Protein 8QW3 (pdb70)

Nearest PDB structures (foldseek):
  8qvz-assembly1_C  TM=1.002E+00  e=2.411E-30  Homo sapiens
  2hvd-assembly1_C-2  TM=9.964E-01  e=8.265E-26  Homo sapiens
  4fkx-assembly1_A  TM=9.994E-01  e=3.073E-25  Trypanosoma brucei brucei TREU927
  8pie-assembly1_F  TM=9.936E-01  e=2.887E-25  Homo sapiens
  2hve-assembly1_A  TM=9.961E-01  e=3.073E-25  Homo sapiens

Radius of gyration: 27.12 Å; Cα contacts (8 Å, |Δi|>4): 2016; chains: 6; bounding box: 65×66×74 Å

Organism: Homo sapiens (NCBI:txid9606)

Secondary structure (DSSP, 8-state):
-TT-EEEEEE-HHHHHTT-HHHHHHHHHHHT-EEEEEEEE---HHHHHHHTGGGTTSTTHHHHHHHHTSS-EEEEEEESTTHHHHHHHHH--SSGGGSPBTBHHHHH--BTTB--EEE-SSHHHHHHHHHHH--GGGS-----TTHHHH--/-TT-EEEEEE-HHHHHTT-HHHHHHHHHHHTPEEEEEEEE---HHHHHHHTGGGTTSTTHHHHHHHHTSS-EEEEEEESTTHHHHHHHHH--SSGGGSPBTBHHHHH--BTTB-SEEE-SSHHHHHHHHHHH--GGGS-----TTHHHH--/--SSSTT-EEEEEE-HHHHHTT-HHHHHHHHHHHT-EEEEEEEE---HHHHHHHTGGGTTSTTHHHHHHHHTSS-EEEEEEESTTHHHHHHHHH--SSGGGSPBTBHHHHH---TTS--EEE-SSHHHHHHHHHHH--GGGS-----TTHHHH--/-TT-EEEEEE-HHHHHTT-HHHHHHHHHHHT-EEEEEEEE---HHHHHHHTGGGTTSTTHHHHHHHHTTS-EEEEEEESTTHHHHHHHHH--SSGGGSPBTBHHHHH--STTS--EEE-SSHHHHHHHHHHH--GGGSPP---TTHHHH--/--SSSTT-EEEEEE-HHHHHTT-HHHHHHHHHHHTPEEEEEEEE---HHHHHHHTGGGTTSTTHHHHHHHHTSS-EEEEEEESTTHHHHHHHHH--SSGGGSPBTBHHHHH---GGG-SEEE-SSHHHHHHHHHHH--GGGS-----TTHHHH--/-GGG-EEEEEE-HHHHHTT-HHHHHHHHHHHTPEEEEEEEE---HHHHHHHTGGGTTSTTHHHHHHHHTSS-EEEEEEESTTHHHHHHHHH--SSGGGSPBTBHHHHH---TTS-SEEE-SSHHHHHHHHHHH--GGGS-----TTHHHH--

Sequence (915 aa):
GAHERTFLAVKPDGVQRRLVGEIVRRFERKGFKLVALKLVQASEELLREHYAELRERPFYGRLVKYMASGPVVAMVWQGLDVVRTSRRALIGATNPADAPPGTIRGDFCIEVGKNLIHGSDSVESSARREIALWFRADELLCWEDSAGHWLYEGAHERTFLAVKPDGVQRRLVGEIVRRFERKGFKLVALKLVQQASEELLREHYAELRERPFYGRLVKYMASGPVVAMVWQGLDVVRTSRALIGATNPADAPPGTIRGDFCIEVGKNLIHGSDSVESSARREIALWFRADELLCWEDSAGHWLYEGHMTGAHERTFLAVKPDGVQRRLVGEEIVRRFERRKGFKLVALKLVQASEELLREHYAELRERPFYGRLVKYMASGPVVAMVWQGLDDVVRTSRALIGATNPADAPPGTIRGDFCIEVGKNLIHGSDSVEESSARREIALWFRADELLLCWEDSAGHWLYEGAHERTFLAVKPDGVQRRLVGEEIVRRFERKGFKLVALKLVQASEELLREHYAELRERPFYGRLVKYMASGPVVAMVWQGLDVVRTSRALIGATNPADAPPGTIRGDFCIEVGKNLIHGSDSVESSARREIALWFRADELLLCWEDSAGHWLYEGHMTGAHERTFLAVKPDGVQRRLVGEEIVRRFERKGFKLVALKLVQASEELLREHYAELRERPFYGRLVKYMASGPVVAMVWQGLDDVVRTSRALIGATNPADAPPGTIRGDFCIEVGKNLIHGSDSVEESSARREIALWFRADELLCWEDSAGHWLYETGAHERTFLAVKPDGVQRRLVGEEIVRRFERKGFKLVALKLVQASEELLREHYAELRERPFYGRLVKYMASGPVVAMVWQGLDVVRTSRRALIGATNPADAPPGTIRGDFCIEVGKNLIHGSDSVESSARREIALWFRADELLLCWEDSAGHWLYE

Foldseek 3Di:
DFFQKKKKKFAQLCVVVVNPVVVVVVCVVLPWDWFFKDKDQDDLVLLCVLVVVCVPPPCSVVLSCRRNVHIMMMTMIGGDVCQVVVDLQLADLACVRGDPNHVSVPPHHGNSNSGMDMQNDSVSRVVVCVSPDDPVRGDDDDDPCDVVNDD/DFFQKKKKKFAQLCVVVVCPVVLVVVCVVLPKDWFFKDKDQDDLVLLCVLCVVCVVPPCSVVLSCRSNVHIMMITMITGDVCQVVVDLQLADLACVRGDPNHVSVPPHHGNSNSGMDMQNDSVSRVVSCVSPDDPVRGHDDDDPCVVVVDD/DVPPQFFQKKKKKFAFLCVVVVCPVVLVVVCVVLPWDWFFKDKDQDDLVLLCVLCVVCNPPPCSVVLSCRSNVHIMIITMITGHVCQVVVDLQQADLALVRGDPNHVSVPPHHGNSSSGMDMQNDSVSRVVSCVSPDDPVRGHDDDDPCCVVNDD/DFFQKKKKKFAPLCVVVVCPVVVVVVCVVVPWDWFFKDKDQDDLVLLCVLVVVCNPPPCSVVLSCRSNVDIMMMTMITGDVCQVVLDLQLADLACVRGDPNHVSVPPHHGNSNSGMDMQNDSVSRVVVCVSPDDPVRGDDDDDPCDVVVDD/DPPPQFFQKKKKKFAFLCVVVVCPVVVVVVLVVLPWDWFFKDKDQDDLVLLCVLCVVCPVPPCSVVLSCRSNVHIMIITMITGHVCQVVVDLQQADLALVRGDPNHVSVPPHHGNSNSGMDMQNDSVSRVVNCVSPDDPVRGDDDDDPCVVVVDD/DFFFQKKKKKFAQLCVVVVCPVVLVVVCVVLPWDWFFKDKDQDDLVLLCVLCVVCVVPPCSVVLSVRSNPHIMMMTMIGGGVCQVVLDLQLADLACVRGDPNHVSVPPHHGNSNSGMDMQNDSVSRVVVCVSPDDPVRGHDDDDPCVVVVDD

B-factor: mean 22.04, std 12.85, range [7.85, 91.83]

Solvent-accessible surface area: 34801 Å² total; per-residue (Å²): 87,37,146,41,74,0,0,0,0,0,19,2,0,0,5,15,43,36,22,2,0,20,0,3,66,15,0,8,49,3,3,1,29,6,0,0,6,33,7,32,88,10,48,53,116,44,0,106,95,5,18,22,116,48,134,151,118,123,64,39,35,136,32,5,134,36,0,16,72,10,5,0,0,0,0,0,0,13,2,60,46,0,5,116,10,1,99,43,10,4,12,40,82,57,2,38,102,8,79,15,9,5,0,20,1,7,8,0,14,36,69,23,8,5,0,0,21,7,0,92,37,47,118,22,0,160,79,11,20,75,41,15,13,162,97,93,50,36,23,113,20,157,28,34,17,18,118,21,1,48,127,85,36,144,44,68,0,0,0,1,0,19,2,0,0,6,15,44,35,18,3,0,32,0,3,57,15,0,9,48,6,3,1,23,7,0,0,7,35,7,34,88,5,64,53,109,41,0,88,95,6,20,29,154,52,126,157,115,124,80,24,46,132,32,6,130,37,0,14,72,8,2,0,0,0,0,0,0,13,1,57,50,0,6,102,12,0,121,42,9,4,12,41,88,59,2,59,101,7,81,18,8,6,0,21,1,7,6,0,13,35,77,24,10,5,0,0,22,16,0,88,46,56,110,24,1,149,89,7,17,77,41,14,12,133,89,105,34,41,14,112,22,159,28,39,19,16,115,27,2,44,126,72,183,176,93,13,21,122,35,77,0,0,0,1,0,20,0,0,0,4,11,44,36,20,2,0,25,1,4,58,19,0,10,54,5,5,2,30,9,0,0,8,39,7,30,87,7,48,74,111,43,0,108,114,22,19,54,145,58,58,107,137,124,73,39,50,56,24,6,51,20,1,18,63,3,0,0,0,0,0,0,0,11,2,48,30,0,5,169,18,1,98,52,10,2,12,41,82,58,1,21,89,7,78,16,8,5,0,16,1,6,6,0,10,23,73,19,5,5,0,0,24,2,0,85,42,60,96,10,1,149,123,19,19,76,49,12,13,135,88,104,37,42,22,127,18,151,31,39,17,17,120,28,2,52,120,86,34,146,41,74,0,0,0,0,0,18,1,0,0,6,16,44,38,22,2,0,26,0,3,68,15,0,8,52,3,4,0,29,6,0,0,6,33,7,32,84,10,53,69,116,45,0,104,93,8,16,37,136,47,156,136,108,129,79,39,46,137,30,7,131,27,1,15,70,10,4,0,0,0,0,0,0,13,2,60,47,0,6,105,10,1,121,46,8,5,12,40,91,58,2,42,100,8,82,16,9,5,0,20,1,6,7,0,13,28,76,27,11,4,0,0,23,16,0,80,38,46,118,19,0,158,97,11,24,74,40,14,14,142,94,109,34,31,22,111,22,161,31,32,18,17,124,17,2,45,163,69,187,176,96,11,22,128,35,76,0,0,0,0,0,17,0,0,0,5,8,43,39,17,3,0,28,0,5,63,22,0,10,57,5,5,2,30,9,0,0,7,39,8,30,85,5,60,44,71,41,0,126,114,22,19,54,144,69,62,108,25,142,102,38,46,62,30,4,67,22,1,31,56,4,0,0,0,0,0,0,0,11,1,51,31,0,7,167,19,0,97,50,10,2,12,42,78,57,1,23,91,8,78,17,8,4,0,17,1,5,6,0,8,22,75,19,12,6,0,0,24,2,1,85,44,65,99,7,1,142,130,18,17,77,46,10,15,137,88,106,36,42,22,127,18,153,31,39,17,16,123,28,2,52,128,135,41,40,124,25,60,0,0,0,0,0,20,2,0,0,6,17,44,36,21,3,0,22,0,2,58,14,0,9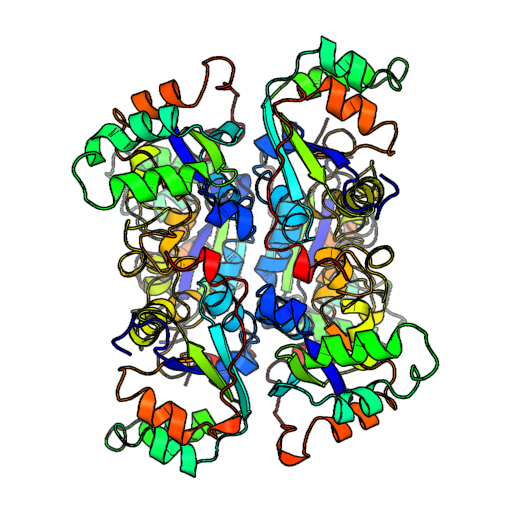,56,4,2,2,25,5,0,0,7,31,8,34,87,7,63,74,122,45,0,95,98,7,21,41,153,50,147,118,121,119,78,38,48,129,32,5,145,40,0,13,72,10,3,0,0,0,0,0,0,17,2,64,46,0,5,86,13,0,104,45,9,4,12,39,90,62,2,60,100,7,79,18,9,5,0,20,1,5,7,0,12,36,78,22,10,5,0,0,22,15,1,95,47,52,112,28,1,142,93,10,18,77,41,13,12,136,86,106,35,40,15,112,30,159,22,36,17,17,121,28,2,39,136

GO terms:
  GO:0005741 mitochondrial outer membrane (C, IDA)
  GO:0008053 mitochondrial fusion (P, IDA)
  GO:0070300 phosphatidic acid binding (F, IDA)
  GO:0034214 protein hexamerization (P, IDA)
  GO:0005737 cytoplasm (C, IDA)
  GO:0030552 cAMP binding (F, IDA)
  GO:0043531 ADP binding (F, IDA)
  GO:1990626 mitochondrial outer membrane fusion (P, IDA)
  GO:0004550 nucleoside diphosphate kinase activity (F, IDA)
  GO:0006235 dTTP biosynthetic process (P, IDA)
  GO:0009142 nucleoside triphosphate biosynthetic process (P, IDA)
  GO:0019003 GDP binding (F, IDA)
  GO:0160204 mitochondrion-mitochondrion outer membrane tether activity (F, IDA)
  GO:0006281 DNA repair (P, IMP)
  GO:0008053 mitochondrial fusion (P, IMP)
  GO:0005515 protein binding (F, IPI)
  GO:0006915 apoptotic process (P, TAS)
  GO:0005739 mitochondrion (C, HTP)
  GO:0005829 cytosol (C, TAS)

InterPro domains:
  IPR001564 Nucleoside diphosphate kinase [MF_00451] (21-156)
  IPR001564 Nucleoside diphosphate kinase [PR01243] (24-46)
  IPR001564 Nucleoside diphosphate kinase [PR01243] (68-87)
  IPR001564 Nucleoside diphosphate kinase [PR01243] (88-105)
  IPR001564 Nucleoside diphosphate kinase [PR01243] (109-125)
  IPR001564 Nucleoside diphosphate kinase [PR01243] (132-151)
  IPR023005 Nucleoside diphosphate kinase, active site [PS00469] (132-140)
  IPR034907 Nucleoside diphosphate kinase-like domain [PF00334] (22-155)
  IPR034907 Nucleoside diphosphate kinase-like domain [SM00562] (21-158)
  IPR036850 Nucleoside diphosphate kinase-like domain superfamily [G3DSA:3.30.70.141] (20-169)
  IPR036850 Nucleoside diphosphate kinase-like domain superfamily [SSF54919] (21-169)

Structure (mmCIF, N/CA/C/O backbone):
data_8QW3
#
_entry.id   8QW3
#
_cell.length_a   52.315
_cell.length_b   67.865
_cell.length_c   68.423
_cell.angle_alpha   108.492
_cell.angle_beta   112.343
_cell.angle_gamma   101.105
#
_symmetry.space_group_name_H-M   'P 1'
#
loop_
_entity.id
_entity.type
_entity.pdbx_description
1 polymer 'Nucleoside diphosphate kinase 3'
2 non-polymer "ADENOSINE-5'-DIPHOSPHATE"
3 non-polymer 'SULFATE ION'
4 water water
#
loop_
_atom_site.group_PDB
_atom_site.id
_atom_site.type_symbol
_atom_site.label_atom_id
_atom_site.label_alt_id
_atom_site.label_comp_id
_atom_site.label_asym_id
_atom_site.label_entity_id
_atom_site.label_seq_id
_atom_site.pdbx_PDB_ins_code
_atom_site.Cartn_x
_atom_site.Cartn_y
_atom_site.Cartn_z
_atom_site.occupancy
_atom_site.B_iso_or_equiv
_atom_site.auth_seq_id
_atom_site.auth_comp_id
_atom_site.auth_asym_id
_atom_site.auth_atom_id
_atom_site.pdbx_PDB_model_num
ATOM 1 N N . GLY A 1 5 ? -45.516 -6.495 -15.475 1.000 28.217 19 GLY A N 1
ATOM 2 C CA . GLY A 1 5 ? -45.225 -5.244 -14.752 1.000 23.919 19 GLY A CA 1
ATOM 3 C C . GLY A 1 5 ? -43.800 -5.163 -14.202 1.000 20.726 19 GLY A C 1
ATOM 4 O O . GLY A 1 5 ? -43.461 -4.151 -13.598 1.000 17.944 19 GLY A O 1
ATOM 5 N N . ALA A 1 6 ? -42.964 -6.192 -14.427 1.000 21.382 20 ALA A N 1
ATOM 6 C CA . ALA A 1 6 ? -41.621 -6.212 -13.867 1.000 21.816 20 ALA A CA 1
ATOM 7 C C . ALA A 1 6 ? -40.714 -5.192 -14.557 1.000 20.321 20 ALA A C 1
ATOM 8 O O . ALA A 1 6 ? -39.621 -4.925 -14.063 1.000 19.942 20 ALA A O 1
ATOM 10 N N . HIS A 1 7 ? -41.149 -4.659 -15.707 1.000 18.786 21 HIS A N 1
ATOM 11 C CA . HIS A 1 7 ? -40.356 -3.686 -16.430 1.000 19.394 21 HIS A CA 1
ATOM 12 C C . HIS A 1 7 ? -40.754 -2.252 -16.094 1.000 16.128 21 HIS A C 1
ATOM 13 O O . HIS A 1 7 ? -40.229 -1.316 -16.695 1.000 18.078 21 HIS A O 1
ATOM 20 N N . GLU A 1 8 ? -41.623 -2.053 -15.090 1.000 14.668 22 GLU A N 1
ATOM 21 C CA . GLU A 1 8 ? -41.952 -0.700 -14.657 1.000 12.704 22 GLU A CA 1
ATOM 22 C C . GLU A 1 8 ? -40.667 0.006 -14.229 1.000 12.596 22 GLU A C 1
ATOM 23 O O . GLU A 1 8 ? -39.786 -0.650 -13.641 1.000 12.075 22 GLU A O 1
ATOM 29 N N . ARG A 1 9 ? -40.606 1.340 -14.450 1.000 12.378 23 ARG A N 1
ATOM 30 C CA . ARG A 1 9 ? -39.482 2.169 -14.077 1.000 12.162 23 ARG A CA 1
ATOM 31 C C . ARG A 1 9 ? -39.928 3.401 -13.314 1.000 11.543 23 ARG A C 1
ATOM 32 O O . ARG A 1 9 ? -40.981 3.962 -13.536 1.000 12.512 23 ARG A O 1
ATOM 40 N N . THR A 1 10 ? -39.078 3.865 -12.398 1.000 11.043 24 THR A N 1
ATOM 41 C CA . THR A 1 10 ? -39.270 5.109 -11.688 1.000 11.541 24 THR A CA 1
ATOM 42 C C . THR A 1 10 ? -38.026 5.966 -11.805 1.000 10.309 24 THR A C 1
ATOM 43 O O . THR A 1 10 ? -36.920 5.458 -11.992 1.000 10.438 24 THR A O 1
ATOM 47 N N . PHE A 1 11 ? -38.230 7.282 -11.678 1.000 11.396 25 PHE A N 1
ATOM 48 C CA . PHE A 1 11 ? -37.147 8.233 -11.573 1.000 10.914 25 PHE A CA 1
ATOM 49 C C . PHE A 1 11 ? -36.940 8.612 -10.117 1.000 10.864 25 PHE A C 1
ATOM 50 O O . PHE A 1 11 ? -37.864 9.016 -9.411 1.000 11.807 25 PHE A O 1
ATOM 58 N N . LEU A 1 12 ? -35.711 8.465 -9.676 1.000 11.322 26 LEU A N 1
ATOM 59 C CA . LEU A 1 12 ? -35.291 8.877 -8.340 1.000 11.480 26 LEU A CA 1
ATOM 60 C C . LEU A 1 12 ? -34.128 9.837 -8.466 1.000 12.312 26 LEU A C 1
ATOM 61 O O . LEU A 1 12 ? -33.295 9.674 -9.365 1.000 14.149 26 LEU A O 1
ATOM 66 N N . ALA A 1 13 ? -34.063 10.825 -7.593 1.000 12.407 27 ALA A N 1
ATOM 67 C CA . ALA A 1 13 ? -32.894 11.668 -7.577 1.000 14.115 27 ALA A CA 1
ATOM 68 C C . ALA A 1 13 ? -32.487 11.949 -6.143 1.000 12.981 27 ALA A C 1
ATOM 69 O O . ALA A 1 13 ? -33.315 12.330 -5.311 1.000 14.881 27 ALA A O 1
ATOM 71 N N . VAL A 1 14 ? -31.209 11.815 -5.867 1.000 12.759 28 VAL A N 1
ATOM 72 C CA . VAL A 1 14 ? -30.647 12.259 -4.621 1.000 11.504 28 VAL A CA 1
ATOM 73 C C . VAL A 1 14 ? -30.493 13.739 -4.743 1.000 10.859 28 VAL A C 1
ATOM 74 O O . VAL A 1 14 ? -29.808 14.216 -5.662 1.000 11.851 28 VAL A O 1
ATOM 78 N N . LYS A 1 15 ? -31.110 14.456 -3.824 1.000 10.222 29 LYS A N 1
ATOM 79 C CA . LYS A 1 15 ? -31.111 15.907 -3.819 1.000 10.691 29 LYS A CA 1
ATOM 80 C C . LYS A 1 15 ? -29.781 16.438 -3.323 1.000 11.338 29 LYS A C 1
ATOM 81 O O . LYS A 1 15 ? -28.953 15.675 -2.793 1.000 10.707 29 LYS A O 1
ATOM 87 N N . PRO A 1 16 ? -29.508 17.761 -3.418 1.000 12.051 30 PRO A N 1
ATOM 88 C CA . PRO A 1 16 ? -28.195 18.264 -3.032 1.000 12.862 30 PRO A CA 1
ATOM 89 C C . PRO A 1 16 ? -27.777 17.918 -1.628 1.000 12.325 30 PRO A C 1
ATOM 90 O O . PRO A 1 16 ? -26.632 17.632 -1.395 1.000 12.304 30 PRO A O 1
ATOM 94 N N . ASP A 1 17 ? -28.748 17.922 -0.722 1.000 11.467 31 ASP A N 1
ATOM 95 C CA . ASP A 1 17 ? -28.469 17.567 0.674 1.000 11.609 31 ASP A CA 1
ATOM 96 C C . ASP A 1 17 ? -28.002 16.110 0.819 1.000 11.199 31 ASP A C 1
ATOM 97 O O . ASP A 1 17 ? -27.188 15.828 1.692 1.000 11.343 31 ASP A O 1
ATOM 102 N N . GLY A 1 18 ? -28.502 15.195 0.004 1.000 10.772 32 GLY A N 1
ATOM 103 C CA . GLY A 1 18 ? -28.069 13.802 0.061 1.000 11.628 32 GLY A CA 1
ATOM 104 C C . GLY A 1 18 ? -26.624 13.631 -0.383 1.000 11.580 32 GLY A C 1
ATOM 105 O O . GLY A 1 18 ? -25.861 12.827 0.159 1.000 12.083 32 GLY A O 1
ATOM 106 N N . VAL A 1 19 ? -26.239 14.424 -1.396 1.000 11.133 33 VAL A N 1
ATOM 107 C CA . VAL A 1 19 ? -24.868 14.352 -1.875 1.000 11.928 33 VAL A CA 1
ATOM 108 C C . VAL A 1 19 ? -23.944 14.981 -0.835 1.000 12.720 33 VAL A C 1
ATOM 109 O O . VAL A 1 19 ? -22.910 14.415 -0.496 1.000 12.528 33 VAL A O 1
ATOM 113 N N . GLN A 1 20 ? -24.297 16.169 -0.320 1.000 11.870 34 GLN A N 1
ATOM 114 C CA . GLN A 1 20 ? -23.490 16.889 0.640 1.000 13.412 34 GLN A CA 1
ATOM 115 C C . GLN A 1 20 ? -23.304 16.104 1.941 1.000 12.107 34 GLN A C 1
ATOM 116 O O . GLN A 1 20 ? -22.231 16.176 2.556 1.000 14.620 34 GLN A O 1
ATOM 122 N N . ARG A 1 21 ? -24.344 15.360 2.374 1.000 11.412 35 ARG A N 1
ATOM 123 C CA . ARG A 1 21 ? -24.265 14.555 3.597 1.000 11.278 35 ARG A CA 1
ATOM 124 C C . ARG A 1 21 ? -23.650 13.191 3.358 1.000 12.573 35 ARG A C 1
ATOM 125 O O . ARG A 1 21 ? -23.602 12.359 4.287 1.000 14.562 35 ARG A O 1
ATOM 133 N N . ARG A 1 22 ? -23.185 12.925 2.158 1.000 12.657 36 ARG A N 1
ATOM 134 C CA . ARG A 1 22 ? -22.472 11.653 1.882 1.000 14.804 36 ARG A CA 1
ATOM 135 C C . ARG A 1 22 ? -23.406 10.460 2.064 1.000 13.804 36 ARG A C 1
ATOM 136 O O . ARG A 1 22 ? -22.951 9.435 2.593 1.000 15.641 36 ARG A O 1
ATOM 144 N N . LEU A 1 23 ? -24.636 10.561 1.606 1.000 11.830 37 LEU A N 1
ATOM 145 C CA . LEU A 1 23 ? -25.626 9.512 1.693 1.000 11.694 37 LEU A CA 1
ATOM 146 C C . LEU A 1 23 ? -25.982 8.863 0.358 1.000 11.215 37 LEU A C 1
ATOM 147 O O . LEU A 1 23 ? -26.911 8.076 0.288 1.000 12.101 37 LEU A O 1
ATOM 152 N N . VAL A 1 24 ? -25.211 9.098 -0.713 1.000 10.857 38 VAL A N 1
ATOM 153 C CA . VAL A 1 24 ? -25.550 8.534 -2.008 1.000 10.170 38 VAL A CA 1
ATOM 154 C C . VAL A 1 24 ? -25.469 7.005 -1.939 1.000 9.764 38 VAL A C 1
ATOM 155 O O . VAL A 1 24 ? -26.371 6.287 -2.390 1.000 10.185 38 VAL A O 1
ATOM 159 N N . GLY A 1 25 ? -24.350 6.492 -1.412 1.000 10.049 39 GLY A N 1
ATOM 160 C CA . GLY A 1 25 ? -24.179 5.040 -1.342 1.000 10.399 39 GLY A CA 1
ATOM 161 C C . GLY A 1 25 ? -25.255 4.368 -0.499 1.000 9.243 39 GLY A C 1
ATOM 162 O O . GLY A 1 25 ? -25.750 3.297 -0.865 1.000 10.425 39 GLY A O 1
ATOM 163 N N . GLU A 1 26 ? -25.532 4.997 0.646 1.000 10.507 40 GLU A N 1
ATOM 164 C CA . GLU A 1 26 ? -26.558 4.444 1.516 1.000 11.549 40 GLU A CA 1
ATOM 165 C C . GLU A 1 26 ? -27.881 4.320 0.795 1.000 10.778 40 GLU A C 1
ATOM 166 O O . GLU A 1 26 ? -28.604 3.328 0.882 1.000 12.115 40 GLU A O 1
ATOM 172 N N . ILE A 1 27 ? -28.248 5.368 0.044 1.000 10.451 41 ILE A N 1
ATOM 173 C CA . ILE A 1 27 ? -29.513 5.356 -0.667 1.000 10.596 41 ILE A CA 1
ATOM 174 C C . ILE A 1 27 ? -29.521 4.303 -1.760 1.000 11.125 41 ILE A C 1
ATOM 175 O O . ILE A 1 27 ? -30.450 3.521 -1.894 1.000 12.080 41 ILE A O 1
ATOM 180 N N . VAL A 1 28 ? -28.453 4.265 -2.557 1.000 10.333 42 VAL A N 1
ATOM 181 C CA . VAL A 1 28 ? -28.411 3.275 -3.615 1.000 10.075 42 VAL A CA 1
ATOM 182 C C . VAL A 1 28 ? -28.492 1.864 -3.028 1.000 10.362 42 VAL A C 1
ATOM 183 O O . VAL A 1 28 ? -29.157 1.018 -3.567 1.000 11.286 42 VAL A O 1
ATOM 187 N N . ARG A 1 29 ? -27.757 1.626 -1.949 1.000 10.351 43 ARG A N 1
ATOM 188 C CA . ARG A 1 29 ? -27.759 0.277 -1.307 1.000 11.212 43 ARG A CA 1
ATOM 189 C C . ARG A 1 29 ? -29.178 -0.140 -0.870 1.000 10.849 43 ARG A C 1
ATOM 190 O O . ARG A 1 29 ? -29.503 -1.298 -1.006 1.000 11.072 43 ARG A O 1
ATOM 198 N N . ARG A 1 30 ? -29.975 0.800 -0.396 1.000 9.575 44 ARG A N 1
ATOM 199 C CA . ARG A 1 30 ? -31.339 0.441 -0.027 1.000 10.904 44 ARG A CA 1
ATOM 200 C C . ARG A 1 30 ? -32.177 -0.063 -1.191 1.000 10.751 44 ARG A C 1
ATOM 201 O O . ARG A 1 30 ? -32.976 -0.985 -1.071 1.000 11.451 44 ARG A O 1
ATOM 209 N N . PHE A 1 31 ? -31.984 0.524 -2.379 1.000 10.359 45 PHE A N 1
ATOM 210 C CA . PHE A 1 31 ? -32.718 0.078 -3.553 1.000 9.338 45 PHE A CA 1
ATOM 211 C C . PHE A 1 31 ? -32.144 -1.222 -4.121 1.000 9.354 45 PHE A C 1
ATOM 212 O O . PHE A 1 31 ? -32.876 -2.081 -4.577 1.000 10.728 45 PHE A O 1
ATOM 220 N N . GLU A 1 32 ? -30.813 -1.378 -4.037 1.000 11.249 46 GLU A N 1
ATOM 221 C CA . GLU A 1 32 ? -30.196 -2.617 -4.468 1.000 11.399 46 GLU A CA 1
ATOM 222 C C . GLU A 1 32 ? -30.618 -3.775 -3.576 1.000 10.025 46 GLU A C 1
ATOM 223 O O . GLU A 1 32 ? -30.910 -4.846 -4.074 1.000 11.275 46 GLU A O 1
ATOM 229 N N . ARG A 1 33 ? -30.645 -3.549 -2.263 1.000 9.606 47 ARG A N 1
ATOM 230 C CA . ARG A 1 33 ? -30.923 -4.648 -1.343 1.000 10.870 47 ARG A CA 1
ATOM 231 C C . ARG A 1 33 ? -32.386 -5.078 -1.460 1.000 9.941 47 ARG A C 1
ATOM 232 O O . ARG A 1 33 ? -32.729 -6.224 -1.197 1.000 10.554 47 ARG A O 1
ATOM 240 N N . LYS A 1 34 ? -33.254 -4.164 -1.882 1.000 9.791 48 LYS A N 1
ATOM 241 C CA . LYS A 1 34 ? -34.650 -4.460 -2.120 1.000 10.699 48 LYS A CA 1
ATOM 242 C C . LYS A 1 34 ? -34.860 -5.384 -3.302 1.000 11.491 48 LYS A C 1
ATOM 243 O O . LYS A 1 34 ? -35.793 -6.177 -3.335 1.000 13.660 48 LYS A O 1
ATOM 249 N N . GLY A 1 35 ? -33.940 -5.275 -4.278 1.000 11.954 49 GLY A N 1
ATOM 250 C CA . GLY A 1 35 ? -33.972 -6.117 -5.463 1.000 12.078 49 GLY A CA 1
ATOM 251 C C . GLY A 1 35 ? -34.256 -5.371 -6.770 1.000 12.494 49 GLY A C 1
ATOM 252 O O . GLY A 1 35 ? -34.346 -6.003 -7.820 1.000 16.778 49 GLY A O 1
ATOM 253 N N . PHE A 1 36 ? -34.362 -4.046 -6.712 1.000 11.196 50 PHE A N 1
ATOM 254 C CA . PHE A 1 36 ? -34.622 -3.311 -7.945 1.000 11.478 50 PHE A CA 1
ATOM 255 C C . PHE A 1 36 ? -33.348 -3.260 -8.789 1.000 11.678 50 PHE A C 1
ATOM 256 O O . PHE A 1 36 ? -32.226 -3.339 -8.305 1.000 13.359 50 PHE A O 1
ATOM 264 N N . LYS A 1 37 ? -33.564 -3.011 -10.084 1.000 10.993 51 LYS A N 1
ATOM 265 C CA . LYS A 1 37 ? -32.507 -3.000 -11.073 1.000 11.659 51 LYS A CA 1
ATOM 266 C C . LYS A 1 37 ? -32.188 -1.556 -11.464 1.000 11.704 51 LYS A C 1
ATOM 267 O O . LYS A 1 37 ? -33.059 -0.821 -11.950 1.000 11.546 51 LYS A O 1
ATOM 273 N N . LEU A 1 38 ? -30.946 -1.171 -11.298 1.000 12.120 52 LEU A N 1
ATOM 274 C CA . LEU A 1 38 ? -30.507 0.163 -11.681 1.000 12.799 52 LEU A CA 1
ATOM 275 C C . LEU A 1 38 ? -30.265 0.172 -13.178 1.000 13.275 52 LEU A C 1
ATOM 276 O O . LEU A 1 38 ? -29.443 -0.583 -13.681 1.000 14.178 52 LEU A O 1
ATOM 281 N N . VAL A 1 39 ? -31.026 1.015 -13.878 1.000 11.543 53 VAL A N 1
ATOM 282 C CA . VAL A 1 39 ? -30.919 1.089 -15.328 1.000 12.125 53 VAL A CA 1
ATOM 283 C C . VAL A 1 39 ? -30.429 2.432 -15.855 1.000 11.178 53 VAL A C 1
ATOM 284 O O . VAL A 1 39 ? -30.142 2.516 -17.067 1.000 13.388 53 VAL A O 1
ATOM 288 N N . ALA A 1 40 ? -30.315 3.453 -15.024 1.000 10.630 54 ALA A N 1
ATOM 289 C CA . ALA A 1 40 ? -29.662 4.682 -15.414 1.000 12.038 54 ALA A CA 1
ATOM 290 C C . ALA A 1 40 ? -29.131 5.383 -14.177 1.000 10.654 54 ALA A C 1
ATOM 291 O O . ALA A 1 40 ? -29.769 5.292 -13.137 1.000 11.617 54 ALA A O 1
ATOM 293 N N . LEU A 1 41 ? -28.070 6.149 -14.340 1.000 11.538 55 LEU A N 1
ATOM 294 C CA . LEU A 1 41 ? -27.418 6.830 -13.247 1.000 11.870 55 LEU A CA 1
ATOM 295 C C . LEU A 1 41 ? -26.543 7.946 -13.781 1.000 10.757 55 LEU A C 1
ATOM 296 O O . LEU A 1 41 ? -25.688 7.706 -14.630 1.000 12.678 55 LEU A O 1
ATOM 301 N N . LYS A 1 42 ? -26.607 9.100 -13.176 1.000 11.451 56 LYS A N 1
ATOM 302 C CA . LYS A 1 42 ? -25.639 10.141 -13.442 1.000 11.822 56 LYS A CA 1
ATOM 303 C C . LYS A 1 42 ? -25.683 11.233 -12.387 1.000 11.178 56 LYS A C 1
ATOM 304 O O . LYS A 1 42 ? -26.746 11.550 -11.835 1.000 13.833 56 LYS A O 1
ATOM 310 N N . LEU A 1 43 ? -24.499 11.766 -12.093 1.000 10.972 57 LEU A N 1
ATOM 311 C CA . LEU A 1 43 ? -24.332 12.981 -11.306 1.000 11.157 57 LEU A CA 1
ATOM 312 C C . LEU A 1 43 ? -24.438 14.184 -12.245 1.000 12.367 57 LEU A C 1
ATOM 313 O O . LEU A 1 43 ? -23.677 14.272 -13.188 1.000 13.149 57 LEU A O 1
ATOM 318 N N . VAL A 1 44 ? -25.358 15.078 -11.928 1.000 11.601 58 VAL A N 1
ATOM 319 C CA . VAL A 1 44 ? -25.639 16.208 -12.795 1.000 12.449 58 VAL A CA 1
ATOM 320 C C . VAL A 1 44 ? -25.951 17.441 -11.970 1.000 13.333 58 VAL A C 1
ATOM 321 O O . VAL A 1 44 ? -26.344 17.344 -10.810 1.000 14.544 58 VAL A O 1
ATOM 325 N N . GLN A 1 45 ? -25.897 18.608 -12.613 1.000 13.846 59 GLN A N 1
ATOM 326 C CA . GLN A 1 45 ? -26.488 19.801 -12.042 1.000 15.383 59 GLN A CA 1
ATOM 327 C C . GLN A 1 45 ? -27.551 20.272 -13.015 1.000 14.652 59 GLN A C 1
ATOM 328 O O . GLN A 1 45 ? -27.222 20.602 -14.153 1.000 18.592 59 GLN A O 1
ATOM 334 N N . ALA A 1 46 ? -28.805 20.292 -12.558 1.000 14.981 60 ALA A N 1
ATOM 335 C CA . ALA A 1 46 ? -29.932 20.621 -13.400 1.000 16.460 60 ALA A CA 1
ATOM 336 C C . ALA A 1 46 ? -30.124 22.133 -13.482 1.000 18.247 60 ALA A C 1
ATOM 337 O O . ALA A 1 46 ? -29.847 22.877 -12.546 1.000 20.118 60 ALA A O 1
ATOM 339 N N . SER A 1 47 ? -30.615 22.586 -14.626 1.000 19.068 61 SER A N 1
ATOM 340 C CA . SER A 1 47 ? -30.963 23.983 -14.803 1.000 21.955 61 SER A CA 1
ATOM 341 C C . SER A 1 47 ? -32.308 24.303 -14.166 1.000 20.497 61 SER A C 1
ATOM 342 O O . SER A 1 47 ? -33.123 23.415 -13.952 1.000 20.350 61 SER A O 1
ATOM 345 N N . GLU A 1 48 ? -32.527 25.586 -13.892 1.000 22.468 62 GLU A N 1
ATOM 346 C CA . GLU A 1 48 ? -33.791 26.017 -13.339 1.000 22.574 62 GLU A CA 1
ATOM 347 C C . GLU A 1 48 ? -34.884 25.715 -14.354 1.000 22.518 62 GLU A C 1
ATOM 348 O O . GLU A 1 48 ? -35.982 25.395 -13.955 1.000 22.003 62 GLU A O 1
ATOM 354 N N . GLU A 1 49 ? -34.567 25.825 -15.656 1.000 24.074 63 GLU A N 1
ATOM 355 C CA . GLU A 1 49 ? -35.550 25.606 -16.709 1.000 25.719 63 GLU A CA 1
ATOM 356 C C . GLU A 1 49 ? -36.045 24.162 -16.680 1.000 21.992 63 GLU A C 1
ATOM 357 O O . GLU A 1 49 ? -37.236 23.863 -16.717 1.000 22.824 63 GLU A O 1
ATOM 363 N N . LEU A 1 50 ? -35.097 23.227 -16.548 1.000 19.031 64 LEU A N 1
ATOM 364 C CA . LEU A 1 50 ? -35.481 21.830 -16.438 1.000 17.907 64 LEU A CA 1
ATOM 365 C C . LEU A 1 50 ? -36.291 21.595 -15.166 1.000 17.297 64 LEU A C 1
ATOM 366 O O . LEU A 1 50 ? -37.305 20.895 -15.208 1.000 17.047 64 LEU A O 1
ATOM 371 N N . LEU A 1 51 ? -35.830 22.175 -14.051 1.000 17.634 65 LEU A N 1
ATOM 372 C CA . LEU A 1 51 ? -36.518 21.970 -12.796 1.000 18.413 65 LEU A CA 1
ATOM 373 C C . LEU A 1 51 ? -37.897 22.592 -12.747 1.000 17.715 65 LEU A C 1
ATOM 374 O O . LEU A 1 51 ? -38.794 22.044 -12.116 1.000 17.484 65 LEU A O 1
ATOM 379 N N . ARG A 1 52 ? -38.083 23.723 -13.403 1.000 17.728 66 ARG A N 1
ATOM 380 C CA . ARG A 1 52 ? -39.406 24.321 -13.434 1.000 19.047 66 ARG A CA 1
ATOM 381 C C . ARG A 1 52 ? -40.386 23.354 -14.095 1.000 16.576 66 ARG A C 1
ATOM 382 O O . ARG A 1 52 ? -41.541 23.263 -13.698 1.000 19.484 66 ARG A O 1
ATOM 390 N N . GLU A 1 53 ? -39.937 22.649 -15.128 1.000 17.800 67 GLU A N 1
ATOM 391 C CA . GLU A 1 53 ? -40.785 21.694 -15.818 1.000 16.734 67 GLU A CA 1
ATOM 392 C C . GLU A 1 53 ? -40.968 20.431 -14.965 1.000 17.031 67 GLU A C 1
ATOM 393 O O . GLU A 1 53 ? -42.059 19.891 -14.866 1.000 16.836 67 GLU A O 1
ATOM 399 N N . HIS A 1 54 ? -39.881 19.974 -14.347 1.000 16.081 68 HIS A N 1
ATOM 400 C CA . HIS A 1 54 ? -39.962 18.797 -13.478 1.000 14.602 68 HIS A CA 1
ATOM 401 C C . HIS A 1 54 ? -41.069 18.964 -12.436 1.000 15.536 68 HIS A C 1
ATOM 402 O O . HIS A 1 54 ? -41.867 18.035 -12.200 1.000 17.210 68 HIS A O 1
ATOM 409 N N . TYR A 1 55 ? -41.072 20.128 -11.795 1.000 16.012 69 TYR A N 1
ATOM 410 C CA . TYR A 1 55 ? -42.035 20.420 -10.740 1.000 16.644 69 TYR A CA 1
ATOM 411 C C . TYR A 1 55 ? -43.226 21.270 -11.191 1.000 17.655 69 TYR A C 1
ATOM 412 O O . TYR A 1 55 ? -43.854 21.945 -10.360 1.000 19.723 69 TYR A O 1
ATOM 421 N N . ALA A 1 56 ? -43.616 21.156 -12.454 1.000 18.118 70 ALA A N 1
ATOM 422 C CA . ALA A 1 56 ? -44.611 22.054 -13.018 1.000 21.342 70 ALA A CA 1
ATOM 423 C C . ALA A 1 56 ? -45.957 21.880 -12.313 1.000 20.976 70 ALA A C 1
ATOM 424 O O . ALA A 1 56 ? -46.705 22.838 -12.205 1.000 23.376 70 ALA A O 1
ATOM 426 N N . GLU A 1 57 ? -46.276 20.691 -11.766 1.000 20.610 71 GLU A N 1
ATOM 427 C CA . GLU A 1 57 ? -47.545 20.532 -11.054 1.000 23.795 71 GLU A CA 1
ATOM 428 C C . GLU A 1 57 ? -47.612 21.372 -9.772 1.000 22.226 71 GLU A C 1
ATOM 429 O O . GLU A 1 57 ? -48.698 21.565 -9.217 1.000 25.364 71 GLU A O 1
ATOM 435 N N . LEU A 1 58 ? -46.465 21.833 -9.272 1.000 20.502 72 LEU A N 1
ATOM 436 C CA . LEU A 1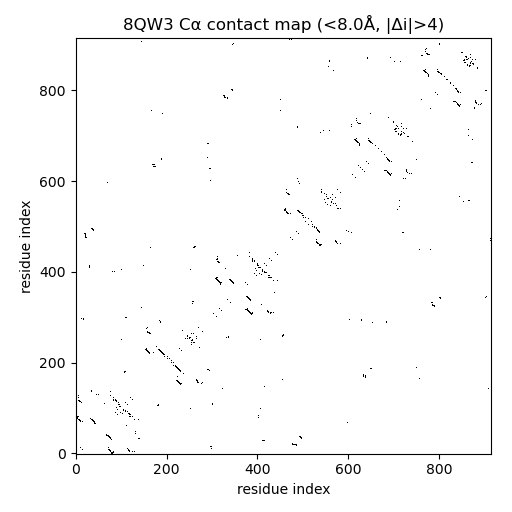 58 ? -46.374 22.557 -8.020 1.000 20.431 72 LEU A CA 1
ATOM 437 C C . LEU A 1 58 ? -46.208 24.047 -8.230 1.000 22.526 72 LEU A C 1
ATOM 438 O O . LEU A 1 58 ? -45.940 24.762 -7.272 1.000 21.047 72 LEU A O 1
ATOM 443 N N . ARG A 1 59 ? -46.481 24.514 -9.455 1.000 21.858 73 ARG A N 1
ATOM 444 C CA . ARG A 1 59 ? -46.156 25.889 -9.837 1.000 21.742 73 ARG A CA 1
ATOM 445 C C . ARG A 1 59 ? -46.957 26.924 -9.041 1.000 21.695 73 ARG A C 1
ATOM 446 O O . ARG A 1 59 ? -46.481 28.038 -8.898 1.000 26.345 73 ARG A O 1
ATOM 454 N N . GLU A 1 60 ? -48.120 26.556 -8.484 1.000 24.350 74 GLU A N 1
ATOM 455 C CA . GLU A 1 60 ? -48.892 27.503 -7.706 1.000 27.182 74 GLU A CA 1
ATOM 456 C C . GLU A 1 60 ? -48.580 27.443 -6.220 1.000 27.816 74 GLU A C 1
ATOM 457 O O . GLU A 1 60 ? -49.113 28.272 -5.475 1.000 28.182 74 GLU A O 1
ATOM 463 N N . ARG A 1 61 ? -47.800 26.439 -5.781 1.000 23.634 75 ARG A N 1
ATOM 464 C CA . ARG A 1 61 ? -47.465 26.266 -4.371 1.000 23.237 75 ARG A CA 1
ATOM 465 C C . ARG A 1 61 ? -46.492 27.364 -3.947 1.000 22.197 75 ARG A C 1
ATOM 466 O O . ARG A 1 61 ? -45.612 27.782 -4.698 1.000 25.250 75 ARG A O 1
ATOM 474 N N . PRO A 1 62 ? -46.588 27.858 -2.705 1.000 24.495 76 PRO A N 1
ATOM 475 C CA . PRO A 1 62 ? -45.752 29.002 -2.336 1.000 23.348 76 PRO A CA 1
ATOM 476 C C . PRO A 1 62 ? -44.259 28.700 -2.273 1.000 20.358 76 PRO A C 1
ATOM 477 O O . PRO A 1 62 ? -43.461 29.615 -2.312 1.000 24.090 76 PRO A O 1
ATOM 481 N N . PHE A 1 63 ? -43.887 27.422 -2.202 1.000 20.789 77 PHE A N 1
ATOM 482 C CA . PHE A 1 63 ? -42.484 27.038 -2.101 1.000 20.445 77 PHE A CA 1
ATOM 483 C C . PHE A 1 63 ? -41.858 26.717 -3.466 1.000 19.629 77 PHE A C 1
ATOM 484 O O . PHE A 1 63 ? -40.706 26.313 -3.532 1.000 19.200 77 PHE A O 1
ATOM 492 N N . TYR A 1 64 ? -42.629 26.831 -4.559 1.000 19.989 78 TYR A N 1
ATOM 493 C CA . TYR A 1 64 ? -42.175 26.355 -5.861 1.000 17.213 78 TYR A CA 1
ATOM 494 C C . TYR A 1 64 ? -40.856 27.007 -6.258 1.000 19.144 78 TYR A C 1
ATOM 495 O O . TYR A 1 64 ? -39.925 26.312 -6.661 1.000 18.665 78 TYR A O 1
ATOM 504 N N . GLY A 1 65 ? -40.789 28.339 -6.175 1.000 20.166 79 GLY A N 1
ATOM 505 C CA . GLY A 1 65 ? -39.578 29.055 -6.562 1.000 19.742 79 GLY A CA 1
ATOM 506 C C . GLY A 1 65 ? -38.355 28.616 -5.750 1.000 18.858 79 GLY A C 1
ATOM 507 O O . GLY A 1 65 ? -37.274 28.420 -6.286 1.000 20.171 79 GLY A O 1
ATOM 508 N N . ARG A 1 66 ? -38.521 28.522 -4.427 1.000 21.076 80 ARG A N 1
ATOM 509 C CA . ARG A 1 66 ? -37.439 28.129 -3.544 1.000 22.826 80 ARG A CA 1
ATOM 510 C C . ARG A 1 66 ? -36.944 26.713 -3.851 1.000 19.908 80 ARG A C 1
ATOM 511 O O . ARG A 1 66 ? -35.742 26.458 -3.814 1.000 20.205 80 ARG A O 1
ATOM 519 N N . LEU A 1 67 ? -37.887 25.823 -4.165 1.000 17.821 81 LEU A N 1
ATOM 520 C CA . LEU A 1 67 ? -37.611 24.425 -4.439 1.000 17.023 81 LEU A CA 1
ATOM 521 C C . LEU A 1 67 ? -36.777 24.316 -5.709 1.000 17.971 81 LEU A C 1
ATOM 522 O O . LEU A 1 67 ? -35.782 23.612 -5.762 1.000 17.439 81 LEU A O 1
ATOM 527 N N . VAL A 1 68 ? -37.205 25.047 -6.741 1.000 17.934 82 VAL A N 1
ATOM 528 C CA . VAL A 1 68 ? -36.501 25.030 -8.017 1.000 17.871 82 VAL A CA 1
ATOM 529 C C . VAL A 1 68 ? -35.082 25.561 -7.797 1.000 18.705 82 VAL A C 1
ATOM 530 O O . VAL A 1 68 ? -34.115 24.979 -8.289 1.000 19.442 82 VAL A O 1
ATOM 534 N N . LYS A 1 69 ? -34.967 26.709 -7.105 1.000 20.955 83 LYS A N 1
ATOM 535 C CA . LYS A 1 69 ? -33.661 27.337 -6.960 1.000 23.200 83 LYS A CA 1
ATOM 536 C C . LYS A 1 69 ? -32.727 26.418 -6.162 1.000 21.455 83 LYS A C 1
ATOM 537 O O . LYS A 1 69 ? -31.560 26.257 -6.510 1.000 22.503 83 LYS A O 1
ATOM 543 N N . TYR A 1 70 ? -33.260 25.760 -5.125 1.000 20.702 84 TYR A N 1
ATOM 544 C CA . TYR A 1 70 ? -32.469 24.870 -4.301 1.000 20.158 84 TYR A CA 1
ATOM 545 C C . TYR A 1 70 ? -32.025 23.638 -5.092 1.000 18.118 84 TYR A C 1
ATOM 546 O O . TYR A 1 70 ? -30.855 23.278 -5.065 1.000 19.008 84 TYR A O 1
ATOM 555 N N . MET A 1 71 ? -32.941 23.011 -5.833 1.000 18.157 85 MET A N 1
ATOM 556 C CA . MET A 1 71 ? -32.589 21.824 -6.576 1.000 18.171 85 MET A CA 1
ATOM 557 C C . MET A 1 71 ? -31.582 22.111 -7.701 1.000 19.750 85 MET A C 1
ATOM 558 O O . MET A 1 71 ? -30.847 21.186 -8.084 1.000 20.721 85 MET A O 1
ATOM 563 N N . ALA A 1 72 ? -31.519 23.376 -8.187 1.000 17.986 86 ALA A N 1
ATOM 564 C CA . ALA A 1 72 ? -30.531 23.815 -9.167 1.000 19.579 86 ALA A CA 1
ATOM 565 C C . ALA A 1 72 ? -29.209 24.245 -8.546 1.000 23.237 86 ALA A C 1
ATOM 566 O O . ALA A 1 72 ? -28.272 24.553 -9.282 1.000 23.898 86 ALA A O 1
ATOM 568 N N . SER A 1 73 ? -29.132 24.291 -7.212 1.000 22.408 87 SER A N 1
ATOM 569 C CA . SER A 1 73 ? -28.039 24.976 -6.537 1.000 22.390 87 SER A CA 1
ATOM 570 C C . SER A 1 73 ? -26.794 24.107 -6.413 1.000 19.689 87 SER A C 1
ATOM 571 O O . SER A 1 73 ? -25.712 24.621 -6.113 1.000 22.200 87 SER A O 1
ATOM 574 N N . GLY A 1 74 ? -26.951 22.786 -6.586 1.000 18.305 88 GLY A N 1
ATOM 575 C CA . GLY A 1 74 ? -25.873 21.862 -6.321 1.000 20.608 88 GLY A CA 1
ATOM 576 C C . GLY A 1 74 ? -26.084 20.547 -7.062 1.000 20.381 88 GLY A C 1
ATOM 577 O O . GLY A 1 74 ? -27.112 20.361 -7.683 1.000 17.547 88 GLY A O 1
ATOM 578 N N . PRO A 1 75 ? -25.078 19.642 -7.112 1.000 19.926 89 PRO A N 1
ATOM 579 C CA . PRO A 1 75 ? -25.248 18.377 -7.802 1.000 18.381 89 PRO A CA 1
ATOM 580 C C . PRO A 1 75 ? -26.332 17.481 -7.199 1.000 14.170 89 PRO A C 1
ATOM 581 O O . PRO A 1 75 ? -26.619 17.491 -6.007 1.000 15.789 89 PRO A O 1
ATOM 585 N N . VAL A 1 76 ? -26.953 16.744 -8.099 1.000 12.496 90 VAL A N 1
ATOM 586 C CA . VAL A 1 76 ? -27.920 15.722 -7.759 1.000 12.065 90 VAL A CA 1
ATOM 587 C C . VAL A 1 76 ? -27.544 14.445 -8.473 1.000 11.272 90 VAL A C 1
ATOM 588 O O . VAL A 1 76 ? -26.809 14.442 -9.476 1.000 11.796 90 VAL A O 1
ATOM 592 N N . VAL A 1 77 ? -27.947 13.323 -7.868 1.000 10.883 91 VAL A N 1
ATOM 593 C CA . VAL A 1 77 ? -27.711 12.047 -8.474 1.000 10.446 91 VAL A CA 1
ATOM 594 C C . VAL A 1 77 ? -29.001 11.511 -9.069 1.000 11.133 91 VAL A C 1
ATOM 595 O O . VAL A 1 77 ? -29.926 11.169 -8.330 1.000 12.183 91 VAL A O 1
ATOM 599 N N . ALA A 1 78 ? -29.127 11.600 -10.393 1.000 11.912 92 ALA A N 1
ATOM 600 C CA . ALA A 1 78 ? -30.305 11.147 -11.086 1.000 11.217 92 ALA A CA 1
ATOM 601 C C . ALA A 1 78 ? -30.246 9.658 -11.394 1.000 10.783 92 ALA A C 1
ATOM 602 O O . ALA A 1 78 ? -29.194 9.186 -11.814 1.000 10.967 92 ALA A O 1
ATOM 604 N N . MET A 1 79 ? -31.359 8.940 -11.202 1.000 10.638 93 MET A N 1
ATOM 605 C CA . MET A 1 79 ? -31.386 7.493 -11.349 1.000 11.280 93 MET A CA 1
ATOM 606 C C . MET A 1 79 ? -32.698 7.010 -11.942 1.000 11.057 93 MET A C 1
ATOM 607 O O . MET A 1 79 ? -33.751 7.607 -11.731 1.000 11.883 93 MET A O 1
ATOM 612 N N . VAL A 1 80 ? -32.617 5.858 -12.604 1.000 10.843 94 VAL A N 1
ATOM 613 C CA . VAL A 1 80 ? -33.791 5.111 -12.977 1.000 10.878 94 VAL A CA 1
ATOM 614 C C . VAL A 1 80 ? -33.635 3.705 -12.415 1.000 10.917 94 VAL A C 1
ATOM 615 O O . VAL A 1 80 ? -32.645 3.048 -12.650 1.000 11.696 94 VAL A O 1
ATOM 619 N N . TRP A 1 81 ? -34.707 3.253 -11.749 1.000 9.685 95 TRP A N 1
ATOM 620 C CA . TRP A 1 81 ? -34.794 1.917 -11.195 1.000 10.188 95 TRP A CA 1
ATOM 621 C C . TRP A 1 81 ? -35.971 1.172 -11.791 1.000 11.067 95 TRP A C 1
ATOM 622 O O . TRP A 1 81 ? -37.008 1.763 -12.090 1.000 11.033 95 TRP A O 1
ATOM 633 N N . GLN A 1 82 ? -35.789 -0.135 -11.997 1.000 10.849 96 GLN A N 1
ATOM 634 C CA . GLN A 1 82 ? -36.747 -0.957 -12.680 1.000 11.254 96 GLN A CA 1
ATOM 635 C C . GLN A 1 82 ? -37.158 -2.111 -11.773 1.000 11.551 96 GLN A C 1
ATOM 636 O O . GLN A 1 82 ? -36.310 -2.773 -11.134 1.000 12.604 96 GLN A O 1
ATOM 642 N N . GLY A 1 83 ? -38.444 -2.420 -11.808 1.000 11.151 97 GLY A N 1
ATOM 643 C CA . GLY A 1 83 ? -38.951 -3.645 -11.192 1.000 11.301 97 GLY A CA 1
ATOM 644 C C . GLY A 1 83 ? -40.432 -3.554 -10.905 1.000 11.670 97 GLY A C 1
ATOM 645 O O . GLY A 1 83 ? -41.061 -2.519 -11.119 1.000 11.849 97 GLY A O 1
ATOM 646 N N . LEU A 1 84 ? -40.996 -4.678 -10.459 1.000 12.315 98 LEU A N 1
ATOM 647 C CA . LEU A 1 84 ? -42.413 -4.738 -10.187 1.000 12.730 98 LEU A CA 1
ATOM 648 C C . LEU A 1 84 ? -42.818 -3.713 -9.137 1.000 12.017 98 LEU A C 1
ATOM 649 O O . LEU A 1 84 ? -42.236 -3.690 -8.052 1.000 13.804 98 LEU A O 1
ATOM 654 N N . ASP A 1 85 ? -43.829 -2.881 -9.459 1.000 13.404 99 ASP A N 1
ATOM 655 C CA . ASP A 1 85 ? -44.386 -1.907 -8.541 1.000 12.983 99 ASP A CA 1
ATOM 656 C C . ASP A 1 85 ? -43.331 -0.939 -8.041 1.000 11.212 99 ASP A C 1
ATOM 657 O O . ASP A 1 85 ? -43.442 -0.353 -6.970 1.000 11.536 99 ASP A O 1
ATOM 662 N N . VAL A 1 86 ? -42.256 -0.724 -8.822 1.000 10.475 100 VAL A N 1
ATOM 663 C CA . VAL A 1 86 ? -41.164 0.092 -8.338 1.000 10.180 100 VAL A CA 1
ATOM 664 C C . VAL A 1 86 ? -41.594 1.508 -7.962 1.000 9.946 100 VAL A C 1
ATOM 665 O O . VAL A 1 86 ? -40.993 2.103 -7.063 1.000 9.870 100 VAL A O 1
ATOM 669 N N . VAL A 1 87 ? -42.541 2.111 -8.702 1.000 10.883 101 VAL A N 1
ATOM 670 C CA . VAL A 1 87 ? -42.903 3.484 -8.349 1.000 10.541 101 VAL A CA 1
ATOM 671 C C . VAL A 1 87 ? -43.464 3.554 -6.924 1.000 11.036 101 VAL A C 1
ATOM 672 O O . VAL A 1 87 ? -42.993 4.344 -6.111 1.000 10.817 101 VAL A O 1
ATOM 676 N N . ARG A 1 88 ? -44.518 2.797 -6.709 1.000 11.114 102 ARG A N 1
ATOM 677 C CA . ARG A 1 88 ? -45.209 2.835 -5.394 1.000 11.715 102 ARG A CA 1
ATOM 678 C C . ARG A 1 88 ? -44.267 2.344 -4.280 1.000 11.649 102 ARG A C 1
ATOM 679 O O . ARG A 1 88 ? -44.255 2.938 -3.230 1.000 11.425 102 ARG A O 1
ATOM 687 N N . THR A 1 89 ? -43.485 1.311 -4.570 1.000 9.812 103 THR A N 1
ATOM 688 C CA . THR A 1 89 ? -42.641 0.758 -3.512 1.000 10.670 103 THR A CA 1
ATOM 689 C C . THR A 1 89 ? -41.516 1.705 -3.177 1.000 9.477 103 THR A C 1
ATOM 690 O O . THR A 1 89 ? -41.106 1.862 -2.045 1.000 10.628 103 THR A O 1
ATOM 694 N N . SER A 1 90 ? -40.960 2.370 -4.207 1.000 11.012 104 SER A N 1
ATOM 695 C CA . SER A 1 90 ? -39.912 3.339 -3.956 1.000 10.846 104 SER A CA 1
ATOM 696 C C . SER A 1 90 ? -40.430 4.452 -3.060 1.000 10.425 104 SER A C 1
ATOM 697 O O . SER A 1 90 ? -39.708 4.933 -2.207 1.000 10.509 104 SER A O 1
ATOM 700 N N A ARG A 1 91 ? -41.648 4.916 -3.317 0.500 10.485 105 ARG A N 1
ATOM 701 N N B ARG A 1 91 ? -41.648 4.916 -3.316 0.500 10.546 105 ARG A N 1
ATOM 702 C CA A ARG A 1 91 ? -42.218 5.983 -2.456 0.500 11.462 105 ARG A CA 1
ATOM 703 C CA B ARG A 1 91 ? -42.215 5.983 -2.455 0.500 11.457 105 ARG A CA 1
ATOM 704 C C A ARG A 1 91 ? -42.318 5.474 -1.004 0.500 10.528 105 ARG A C 1
ATOM 705 C C B ARG A 1 91 ? -42.319 5.474 -1.003 0.500 10.609 105 ARG A C 1
ATOM 706 O O A ARG A 1 91 ? -42.112 6.264 -0.094 0.500 11.141 105 ARG A O 1
ATOM 707 O O B ARG A 1 91 ? -42.113 6.264 -0.093 0.500 11.178 105 ARG A O 1
ATOM 722 N N . ALA A 1 92 ? -42.670 4.198 -0.849 1.000 10.199 106 ALA A N 1
ATOM 723 C CA . ALA A 1 92 ? -42.765 3.673 0.523 1.000 10.662 106 ALA A CA 1
ATOM 724 C C . ALA A 1 92 ? -41.398 3.643 1.191 1.000 10.449 106 ALA A C 1
ATOM 725 O O . ALA A 1 92 ? -41.244 3.998 2.350 1.000 11.665 106 ALA A O 1
ATOM 727 N N . LEU A 1 93 ? -40.362 3.249 0.441 1.000 9.659 107 LEU A N 1
ATOM 728 C CA . LEU A 1 93 ? -39.017 3.210 0.991 1.000 9.530 107 LEU A CA 1
ATOM 729 C C . LEU A 1 93 ? -38.501 4.590 1.374 1.000 8.377 107 LEU A C 1
ATOM 730 O O . LEU A 1 93 ? -37.731 4.730 2.316 1.000 10.075 107 LEU A O 1
ATOM 735 N N . ILE A 1 94 ? -38.874 5.578 0.547 1.000 8.775 108 ILE A N 1
ATOM 736 C CA . ILE A 1 94 ? -38.449 6.934 0.800 1.000 9.251 108 ILE A CA 1
ATOM 737 C C . ILE A 1 94 ? -39.126 7.526 2.041 1.000 8.833 108 ILE A C 1
ATOM 738 O O . ILE A 1 94 ? -38.504 8.231 2.829 1.000 10.414 108 ILE A O 1
ATOM 743 N N . GLY A 1 95 ? -40.430 7.314 2.115 1.000 9.928 109 GLY A N 1
ATOM 744 C CA . GLY A 1 95 ? -41.202 7.837 3.218 1.000 10.507 109 GLY A CA 1
ATOM 745 C C . GLY A 1 95 ? -41.887 9.165 2.922 1.000 10.638 109 GLY A C 1
ATOM 746 O O . GLY A 1 95 ? -41.670 9.774 1.890 1.000 12.112 109 GLY A O 1
ATOM 747 N N . ALA A 1 96 ? -42.764 9.568 3.831 1.000 12.257 110 ALA A N 1
ATOM 748 C CA . ALA A 1 96 ? -43.616 10.737 3.690 1.000 13.662 110 ALA A CA 1
ATOM 749 C C . ALA A 1 96 ? -42.798 11.968 3.315 1.000 12.641 110 ALA A C 1
ATOM 750 O O . ALA A 1 96 ? -41.669 12.155 3.744 1.000 13.425 110 ALA A O 1
ATOM 752 N N . THR A 1 97 ? -43.435 12.845 2.535 1.000 14.612 111 THR A N 1
ATOM 753 C CA . THR A 1 97 ? -42.820 14.093 2.111 1.000 15.673 111 THR A CA 1
ATOM 754 C C . THR A 1 97 ? -42.188 14.868 3.254 1.000 13.309 111 THR A C 1
ATOM 755 O O . THR A 1 97 ? -41.052 15.333 3.178 1.000 14.175 111 THR A O 1
ATOM 759 N N . ASN A 1 98 ? -42.990 15.065 4.312 1.000 15.047 112 ASN A N 1
ATOM 760 C CA . ASN A 1 98 ? -42.501 15.662 5.532 1.000 15.833 112 ASN A CA 1
ATOM 761 C C . ASN A 1 98 ? -41.870 14.563 6.386 1.000 13.628 112 ASN A C 1
ATOM 762 O O . ASN A 1 98 ? -42.559 13.636 6.827 1.000 14.117 112 ASN A O 1
ATOM 767 N N . PRO A 1 99 ? -40.531 14.610 6.630 1.000 13.099 113 PRO A N 1
ATOM 768 C CA . PRO A 1 99 ? -39.871 13.592 7.436 1.000 14.125 113 PRO A CA 1
ATOM 769 C C . PRO A 1 99 ? -40.470 13.424 8.839 1.000 14.839 113 PRO A C 1
ATOM 770 O O . PRO A 1 99 ? -40.402 12.308 9.345 1.000 15.178 113 PRO A O 1
ATOM 774 N N . ALA A 1 100 ? -41.145 14.437 9.362 1.000 16.549 114 ALA A N 1
ATOM 775 C CA . ALA A 1 100 ? -41.836 14.321 10.637 1.000 19.897 114 ALA A CA 1
ATOM 776 C C . ALA A 1 100 ? -42.880 13.203 10.611 1.000 19.208 114 ALA A C 1
ATOM 777 O O . ALA A 1 100 ? -43.279 12.731 11.653 1.000 23.529 114 ALA A O 1
ATOM 779 N N . ASP A 1 101 ? -43.449 12.930 9.449 1.000 17.423 115 ASP A N 1
ATOM 780 C CA . ASP A 1 101 ? -44.501 11.963 9.240 1.000 16.584 115 ASP A CA 1
ATOM 781 C C . ASP A 1 101 ? -43.940 10.613 8.766 1.000 15.573 115 ASP A C 1
ATOM 782 O O . ASP A 1 101 ? -44.708 9.714 8.507 1.000 18.597 115 ASP A O 1
ATOM 787 N N . ALA A 1 102 ? -42.634 10.540 8.459 1.000 12.954 116 ALA A N 1
ATOM 788 C CA . ALA A 1 102 ? -42.025 9.359 7.863 1.000 12.323 116 ALA A CA 1
ATOM 789 C C . ALA A 1 102 ? -41.511 8.452 8.988 1.000 11.662 116 ALA A C 1
ATOM 790 O O . ALA A 1 102 ? -40.655 8.862 9.770 1.000 13.307 116 ALA A O 1
ATOM 792 N N . PRO A 1 103 ? -41.971 7.205 9.091 1.000 12.075 117 PRO A N 1
ATOM 793 C CA . PRO A 1 103 ? -41.524 6.380 10.193 1.000 12.288 117 PRO A CA 1
ATOM 794 C C . PRO A 1 103 ? -40.075 5.982 10.059 1.000 11.325 117 PRO A C 1
ATOM 795 O O . PRO A 1 103 ? -39.522 5.814 8.964 1.000 10.459 117 PRO A O 1
ATOM 799 N N . PRO A 1 104 ? -39.445 5.664 11.193 1.000 12.020 118 PRO A N 1
ATOM 800 C CA . PRO A 1 104 ? -38.134 5.026 11.170 1.000 11.596 118 PRO A CA 1
ATOM 801 C C . PRO A 1 104 ? -38.193 3.764 10.296 1.000 10.838 118 PRO A C 1
ATOM 802 O O . PRO A 1 104 ? -39.220 3.074 10.223 1.000 11.236 118 PRO A O 1
ATOM 806 N N . GLY A 1 105 ? -37.119 3.514 9.566 1.000 9.693 119 GLY A N 1
ATOM 807 C CA . GLY A 1 105 ? -37.064 2.458 8.578 1.000 10.435 119 GLY A CA 1
ATOM 808 C C . GLY A 1 105 ? -37.126 2.977 7.154 1.000 10.362 119 GLY A C 1
ATOM 809 O O . GLY A 1 105 ? -36.589 2.376 6.236 1.000 11.454 119 GLY A O 1
ATOM 810 N N . THR A 1 106 ? -37.794 4.115 6.982 1.000 10.212 120 THR A N 1
ATOM 811 C CA . THR A 1 106 ? -37.780 4.797 5.693 1.000 9.343 120 THR A CA 1
ATOM 812 C C . THR A 1 106 ? -36.527 5.654 5.610 1.000 8.922 120 THR A C 1
ATOM 813 O O . THR A 1 106 ? -35.917 6.015 6.585 1.000 9.520 120 THR A O 1
ATOM 817 N N . ILE A 1 107 ? -36.188 6.083 4.375 1.000 8.469 121 ILE A N 1
ATOM 818 C CA . ILE A 1 107 ? -35.040 6.952 4.172 1.000 9.283 121 ILE A CA 1
ATOM 819 C C . ILE A 1 107 ? -35.226 8.270 4.914 1.000 8.967 121 ILE A C 1
ATOM 820 O O . ILE A 1 107 ? -34.377 8.698 5.665 1.000 9.875 121 ILE A O 1
ATOM 825 N N . ARG A 1 108 ? -36.391 8.905 4.688 1.000 8.946 122 ARG A N 1
ATOM 826 C CA . ARG A 1 108 ? -36.606 10.196 5.327 1.000 9.475 122 ARG A CA 1
ATOM 827 C C . ARG A 1 108 ? -36.767 10.028 6.846 1.000 9.604 122 ARG A C 1
ATOM 828 O O . ARG A 1 108 ? -36.331 10.882 7.613 1.000 10.064 122 ARG A O 1
ATOM 836 N N . GLY A 1 109 ? -37.385 8.922 7.270 1.000 9.120 123 GLY A N 1
ATOM 837 C CA . GLY A 1 109 ? -37.550 8.641 8.700 1.000 9.641 123 GLY A CA 1
ATOM 838 C C . GLY A 1 109 ? -36.231 8.421 9.425 1.000 10.264 123 GLY A C 1
ATOM 839 O O . GLY A 1 109 ? -36.078 8.803 10.582 1.000 11.930 123 GLY A O 1
ATOM 840 N N . ASP A 1 110 ? -35.271 7.833 8.733 1.000 8.901 124 ASP A N 1
ATOM 841 C CA . ASP A 1 110 ? -33.997 7.548 9.358 1.000 8.785 124 ASP A CA 1
ATOM 842 C C . ASP A 1 110 ? -33.034 8.733 9.309 1.000 8.664 124 ASP A C 1
ATOM 843 O O . ASP A 1 110 ? -32.189 8.885 10.178 1.000 9.770 124 ASP A O 1
ATOM 848 N N . PHE A 1 111 ? -33.160 9.579 8.240 1.000 9.296 125 PHE A N 1
ATOM 849 C CA . PHE A 1 111 ? -32.075 10.524 7.959 1.000 10.367 125 PHE A CA 1
ATOM 850 C C . PHE A 1 111 ? -32.452 12.006 7.945 1.000 10.959 125 PHE A C 1
ATOM 851 O O . PHE A 1 111 ? -31.516 12.803 7.938 1.000 13.691 125 PHE A O 1
ATOM 859 N N . CYS A 1 112 ? -33.733 12.352 7.963 1.000 11.162 126 CYS A N 1
ATOM 860 C CA . CYS A 1 112 ? -34.122 13.739 7.738 1.000 12.057 126 CYS A CA 1
ATOM 861 C C . CYS A 1 112 ? -35.021 14.311 8.796 1.000 13.338 126 CYS A C 1
ATOM 862 O O . CYS A 1 112 ? -35.719 13.568 9.500 1.000 14.078 126 CYS A O 1
ATOM 865 N N . ILE A 1 113 ? -35.096 15.637 8.831 1.000 13.633 127 ILE A N 1
ATOM 866 C CA . ILE A 1 113 ? -35.901 16.330 9.823 1.000 15.657 127 ILE A CA 1
ATOM 867 C C . ILE A 1 113 ? -36.990 17.199 9.187 1.000 17.697 127 ILE A C 1
ATOM 868 O O . ILE A 1 113 ? -38.090 17.286 9.724 1.000 21.455 127 ILE A O 1
ATOM 873 N N . GLU A 1 114 ? -36.684 17.857 8.068 1.000 17.736 128 GLU A N 1
ATOM 874 C CA . GLU A 1 114 ? -37.515 18.911 7.543 1.000 19.142 128 GLU A CA 1
ATOM 875 C C . GLU A 1 114 ? -37.871 18.653 6.089 1.000 16.065 128 GLU A C 1
ATOM 876 O O . GLU A 1 114 ? -37.075 18.144 5.325 1.000 14.804 128 GLU A O 1
ATOM 882 N N . VAL A 1 115 ? -39.055 19.125 5.697 1.000 16.376 129 VAL A N 1
ATOM 883 C CA . VAL A 1 115 ? -39.601 18.896 4.364 1.000 16.886 129 VAL A CA 1
ATOM 884 C C . VAL A 1 115 ? -38.721 19.488 3.264 1.000 16.855 129 VAL A C 1
ATOM 885 O O . VAL A 1 115 ? -38.611 18.874 2.212 1.000 17.994 129 VAL A O 1
ATOM 889 N N . GLY A 1 116 ? -38.074 20.637 3.512 1.000 18.210 130 GLY A N 1
ATOM 890 C CA . GLY A 1 116 ? -37.232 21.277 2.518 1.000 17.942 130 GLY A CA 1
ATOM 891 C C . GLY A 1 116 ? -35.893 20.580 2.329 1.000 16.476 130 GLY A C 1
ATOM 892 O O . GLY A 1 116 ? -35.164 20.908 1.386 1.000 19.779 130 GLY A O 1
ATOM 893 N N . LYS A 1 117 ? -35.529 19.671 3.255 1.000 13.891 131 LYS A N 1
ATOM 894 C CA . LYS A 1 117 ? -34.253 18.976 3.188 1.000 14.083 131 LYS A CA 1
ATOM 895 C C . LYS A 1 117 ? -34.556 17.501 3.429 1.000 12.104 131 LYS A C 1
ATOM 896 O O . LYS A 1 117 ? -34.247 16.927 4.478 1.000 13.483 131 LYS A O 1
ATOM 902 N N . ASN A 1 118 ? -35.171 16.888 2.415 1.000 11.238 132 ASN A N 1
ATOM 903 C CA . ASN A 1 118 ? -35.723 15.551 2.526 1.000 10.899 132 ASN A CA 1
ATOM 904 C C . ASN A 1 118 ? -35.105 14.560 1.557 1.000 9.767 132 ASN A C 1
ATOM 905 O O . ASN A 1 118 ? -35.677 13.529 1.255 1.000 10.204 132 ASN A O 1
ATOM 910 N N . LEU A 1 119 ? -33.848 14.840 1.186 1.000 10.951 133 LEU A N 1
ATOM 911 C CA . LEU A 1 119 ? -32.840 13.924 0.673 1.000 10.409 133 LEU A CA 1
ATOM 912 C C . LEU A 1 119 ? -33.004 13.398 -0.735 1.000 10.907 133 LEU A C 1
ATOM 913 O O . LEU A 1 119 ? -31.988 13.207 -1.408 1.000 11.859 133 LEU A O 1
ATOM 918 N N . ILE A 1 120 ? -34.233 13.180 -1.183 1.000 11.057 134 ILE A N 1
ATOM 919 C CA . ILE A 1 120 ? -34.457 12.375 -2.355 1.000 12.207 134 ILE A CA 1
ATOM 920 C C . ILE A 1 120 ? -35.792 12.775 -2.958 1.000 13.341 134 ILE A C 1
ATOM 921 O O . ILE A 1 120 ? -36.712 13.146 -2.248 1.000 15.899 134 ILE A O 1
ATOM 926 N N . HIS A 1 121 ? -35.859 12.658 -4.276 1.000 13.123 135 HIS A N 1
ATOM 927 C CA . HIS A 1 121 ? -37.081 12.736 -5.046 1.000 14.810 135 HIS A CA 1
ATOM 928 C C . HIS A 1 121 ? -37.424 11.362 -5.598 1.000 12.304 135 HIS A C 1
ATOM 929 O O . HIS A 1 121 ? -36.569 10.710 -6.156 1.000 14.046 135 HIS A O 1
ATOM 936 N N . GLY A 1 122 ? -38.700 10.992 -5.546 1.000 11.312 136 GLY A N 1
ATOM 937 C CA . GLY A 1 122 ? -39.166 9.839 -6.284 1.000 12.533 136 GLY A CA 1
ATOM 938 C C . GLY A 1 122 ? -40.438 10.183 -7.049 1.000 11.636 136 GLY A C 1
ATOM 939 O O . GLY A 1 122 ? -41.291 10.893 -6.522 1.000 13.528 136 GLY A O 1
ATOM 940 N N . SER A 1 123 ? -40.580 9.634 -8.257 1.000 12.454 137 SER A N 1
ATOM 941 C CA . SER A 1 123 ? -41.798 9.831 -9.015 1.000 12.146 137 SER A CA 1
ATOM 942 C C . SER A 1 123 ? -43.031 9.409 -8.229 1.000 13.610 137 SER A C 1
ATOM 943 O O . SER A 1 123 ? -43.004 8.394 -7.536 1.000 13.236 137 SER A O 1
ATOM 946 N N . ASP A 1 124 ? -44.137 10.123 -8.452 1.000 13.807 138 ASP A N 1
ATOM 947 C CA . ASP A 1 124 ? -45.334 9.819 -7.709 1.000 14.710 138 ASP A CA 1
ATOM 948 C C . ASP A 1 124 ? -46.269 8.820 -8.386 1.000 13.667 138 ASP A C 1
ATOM 949 O O . ASP A 1 124 ? -47.162 8.277 -7.731 1.000 17.149 138 ASP A O 1
ATOM 954 N N . SER A 1 125 ? -46.074 8.522 -9.667 1.000 13.449 139 SER A N 1
ATOM 955 C CA . SER A 1 125 ? -46.940 7.630 -10.418 1.000 13.375 139 SER A CA 1
ATOM 956 C C . SER A 1 125 ? -46.163 7.099 -11.618 1.000 12.783 139 SER A C 1
ATOM 957 O O . SER A 1 125 ? -45.105 7.625 -11.964 1.000 12.325 139 SER A O 1
ATOM 960 N N . VAL A 1 126 ? -46.697 6.049 -12.229 1.000 13.365 140 VAL A N 1
ATOM 961 C CA . VAL A 1 126 ? -46.089 5.528 -13.453 1.000 14.070 140 VAL A CA 1
ATOM 962 C C . VAL A 1 126 ? -46.013 6.581 -14.560 1.000 14.075 140 VAL A C 1
ATOM 963 O O . VAL A 1 126 ? -45.005 6.657 -15.246 1.000 15.241 140 VAL A O 1
ATOM 967 N N . GLU A 1 127 ? -47.048 7.390 -14.685 1.000 14.017 141 GLU A N 1
ATOM 968 C CA . GLU A 1 127 ? -47.071 8.421 -15.755 1.000 15.186 141 GLU A CA 1
ATOM 969 C C . GLU A 1 127 ? -46.126 9.547 -15.366 1.000 13.544 141 GLU A C 1
ATOM 970 O O . GLU A 1 127 ? -45.394 10.004 -16.263 1.000 15.920 141 GLU A O 1
ATOM 976 N N A SER A 1 128 ? -46.018 9.935 -14.152 0.500 14.189 142 SER A N 1
ATOM 977 N N B SER A 1 128 ? -46.020 9.930 -14.158 0.500 14.062 142 SER A N 1
ATOM 978 C CA A SER A 1 128 ? -45.034 10.947 -13.763 0.500 14.436 142 SER A CA 1
ATOM 979 C CA B SER A 1 128 ? -45.064 10.975 -13.811 0.500 13.686 142 SER A CA 1
ATOM 980 C C A SER A 1 128 ? -43.619 10.417 -13.978 0.500 14.002 142 SER A C 1
ATOM 981 C C B SER A 1 128 ? -43.628 10.435 -13.933 0.500 13.604 142 SER A C 1
ATOM 982 O O A SER A 1 128 ? -42.731 11.148 -14.398 0.500 14.894 142 SER A O 1
ATOM 983 O O B SER A 1 128 ? -42.732 11.163 -14.344 0.500 14.452 142 SER A O 1
ATOM 988 N N . ALA A 1 129 ? -43.391 9.140 -13.654 1.000 12.641 143 ALA A N 1
ATOM 989 C CA . ALA A 1 129 ? -42.069 8.573 -13.884 1.000 12.738 143 ALA A CA 1
ATOM 990 C C . ALA A 1 129 ? -41.702 8.596 -15.367 1.000 12.107 143 ALA A C 1
ATOM 991 O O . ALA A 1 129 ? -40.600 8.943 -15.717 1.000 13.833 143 ALA A O 1
ATOM 993 N N . ARG A 1 130 ? -42.633 8.234 -16.258 1.000 13.370 144 ARG A N 1
ATOM 994 C CA . ARG A 1 130 ? -42.360 8.253 -17.691 1.000 15.115 144 ARG A CA 1
ATOM 995 C C . ARG A 1 130 ? -41.928 9.660 -18.112 1.000 14.512 144 ARG A C 1
ATOM 996 O O . ARG A 1 130 ? -40.944 9.848 -18.851 1.000 14.762 144 ARG A O 1
ATOM 1004 N N . ARG A 1 131 ? -42.630 10.659 -17.613 1.000 13.712 145 ARG A N 1
ATOM 1005 C CA . ARG A 1 131 ? -42.343 12.077 -17.938 1.000 16.286 145 ARG A CA 1
ATOM 1006 C C . ARG A 1 131 ? -40.984 12.495 -17.392 1.000 14.704 145 ARG A C 1
ATOM 1007 O O . ARG A 1 131 ? -40.222 13.129 -18.091 1.000 14.999 145 ARG A O 1
ATOM 1015 N N . GLU A 1 132 ? -40.703 12.134 -16.129 1.000 12.794 146 GLU A N 1
ATOM 1016 C CA . GLU A 1 132 ? -39.469 12.540 -15.465 1.000 13.294 146 GLU A CA 1
ATOM 1017 C C . GLU A 1 132 ? -38.263 11.848 -16.088 1.000 12.641 146 GLU A C 1
ATOM 1018 O O . GLU A 1 132 ? -37.225 12.478 -16.286 1.000 13.873 146 GLU A O 1
ATOM 1024 N N . ILE A 1 133 ? -38.395 10.547 -16.376 1.000 13.259 147 ILE A N 1
ATOM 1025 C CA . ILE A 1 133 ? -37.298 9.819 -17.003 1.000 12.841 147 ILE A CA 1
ATOM 1026 C C . ILE A 1 133 ? -36.933 10.496 -18.332 1.000 13.904 147 ILE A C 1
ATOM 1027 O O . ILE A 1 133 ? -35.750 10.744 -18.640 1.000 14.970 147 ILE A O 1
ATOM 1032 N N . ALA A 1 134 ? -37.981 10.858 -19.118 1.000 14.328 148 ALA A N 1
ATOM 1033 C CA . ALA A 1 134 ? -37.747 11.505 -20.410 1.000 15.439 148 ALA A CA 1
ATOM 1034 C C . ALA A 1 134 ? -37.076 12.854 -20.223 1.000 15.370 148 ALA A C 1
ATOM 1035 O O . ALA A 1 134 ? -36.230 13.252 -21.019 1.000 17.360 148 ALA A O 1
ATOM 1037 N N . LEU A 1 135 ? -37.514 13.611 -19.244 1.000 13.989 149 LEU A N 1
ATOM 1038 C CA . LEU A 1 135 ? -36.971 14.911 -18.966 1.000 13.586 149 LEU A CA 1
ATOM 1039 C C . LEU A 1 135 ? -35.491 14.908 -18.612 1.000 13.867 149 LEU A C 1
ATOM 1040 O O . LEU A 1 135 ? -34.764 15.853 -18.998 1.000 15.886 149 LEU A O 1
ATOM 1045 N N . TRP A 1 136 ? -35.065 13.958 -17.769 1.000 13.207 150 TRP A N 1
ATOM 1046 C CA . TRP A 1 136 ? -33.726 13.959 -17.215 1.000 13.604 150 TRP A CA 1
ATOM 1047 C C . TRP A 1 136 ? -32.715 13.168 -18.051 1.000 13.133 150 TRP A C 1
ATOM 1048 O O . TRP A 1 136 ? -31.530 13.449 -17.943 1.000 15.586 150 TRP A O 1
ATOM 1059 N N . PHE A 1 137 ? -33.158 12.125 -18.757 1.000 13.481 151 PHE A N 1
ATOM 1060 C CA . PHE A 1 137 ? -32.245 11.225 -19.420 1.000 13.483 151 PHE A CA 1
ATOM 1061 C C . PHE A 1 137 ? -32.477 11.221 -20.916 1.000 14.478 151 PHE A C 1
ATOM 1062 O O . PHE A 1 137 ? -33.589 11.288 -21.393 1.000 15.376 151 PHE A O 1
ATOM 1070 N N . ARG A 1 138 ? -31.375 11.089 -21.654 1.000 16.394 152 ARG A N 1
ATOM 1071 C CA . ARG A 1 138 ? -31.391 10.675 -23.031 1.000 16.523 152 ARG A CA 1
ATOM 1072 C C . ARG A 1 138 ? -31.733 9.192 -23.120 1.000 15.347 152 ARG A C 1
ATOM 1073 O O . ARG A 1 138 ? -31.411 8.417 -22.240 1.000 15.715 152 ARG A O 1
ATOM 1081 N N . ALA A 1 139 ? -32.355 8.762 -24.200 1.000 17.281 153 ALA A N 1
ATOM 1082 C CA . ALA A 1 139 ? -32.764 7.388 -24.366 1.000 17.215 153 ALA A CA 1
ATOM 1083 C C . ALA A 1 139 ? -31.560 6.459 -24.293 1.000 17.810 153 ALA A C 1
ATOM 1084 O O . ALA A 1 139 ? -31.656 5.350 -23.762 1.000 18.910 153 ALA A O 1
ATOM 1086 N N . ASP A 1 140 ? -30.414 6.901 -24.789 1.000 18.792 154 ASP A N 1
ATOM 1087 C CA . ASP A 1 140 ? -29.254 6.028 -24.809 1.000 19.687 154 ASP A CA 1
ATOM 1088 C C . ASP A 1 140 ? -28.585 5.892 -23.443 1.000 19.363 154 ASP A C 1
ATOM 1089 O O . ASP A 1 140 ? -27.592 5.201 -23.331 1.000 21.584 154 ASP A O 1
ATOM 1094 N N . GLU A 1 141 ? -29.111 6.593 -22.445 1.000 15.157 155 GLU A N 1
ATOM 1095 C CA . GLU A 1 141 ? -28.551 6.483 -21.074 1.000 14.246 155 GLU A CA 1
ATOM 1096 C C . GLU A 1 141 ? -29.277 5.383 -20.278 1.000 14.515 155 GLU A C 1
ATOM 1097 O O . GLU A 1 141 ? -28.844 5.137 -19.160 1.000 17.060 155 GLU A O 1
ATOM 1103 N N . LEU A 1 142 ? -30.346 4.796 -20.799 1.000 14.978 156 LEU A N 1
ATOM 1104 C CA . LEU A 1 142 ? -31.077 3.751 -20.090 1.000 15.857 156 LEU A CA 1
ATOM 1105 C C . LEU A 1 142 ? -30.556 2.449 -20.629 1.000 15.552 156 LEU A C 1
ATOM 1106 O O . LEU A 1 142 ? -30.541 2.259 -21.859 1.000 20.147 156 LEU A O 1
ATOM 1111 N N . LEU A 1 143 ? -30.061 1.601 -19.715 1.000 13.957 157 LEU A N 1
ATOM 1112 C CA . LEU A 1 143 ? -29.373 0.407 -20.159 1.000 18.168 157 LEU A CA 1
ATOM 1113 C C . LEU A 1 143 ? -30.172 -0.880 -19.896 1.000 22.821 157 LEU A C 1
ATOM 1114 O O . LEU A 1 143 ? -30.632 -1.115 -18.814 1.000 31.001 157 LEU A O 1
ATOM 1119 N N . CYS A 1 144 ? -30.164 -1.764 -20.904 1.000 30.583 158 CYS A N 1
ATOM 1120 C CA . CYS A 1 144 ? -30.654 -3.132 -20.836 1.000 36.383 158 CYS A CA 1
ATOM 1121 C C . CYS A 1 144 ? -29.509 -4.036 -20.404 1.000 40.152 158 CYS A C 1
ATOM 1122 O O . CYS A 1 144 ? -28.433 -4.011 -21.006 1.000 46.106 158 CYS A O 1
ATOM 1125 N N . TRP A 1 145 ? -29.720 -4.780 -19.320 1.000 37.204 159 TRP A N 1
ATOM 1126 C CA . TRP A 1 145 ? -28.722 -5.727 -18.867 1.000 31.464 159 TRP A CA 1
ATOM 1127 C C . TRP A 1 145 ? -29.418 -6.936 -18.259 1.000 28.574 159 TRP A C 1
ATOM 1128 O O . TRP A 1 145 ? -30.488 -6.789 -17.701 1.000 30.177 159 TRP A O 1
ATOM 1139 N N . GLU A 1 146 ? -28.826 -8.125 -18.410 1.000 31.449 160 GLU A N 1
ATOM 1140 C CA . GLU A 1 146 ? -29.467 -9.367 -18.007 1.000 31.467 160 GLU A CA 1
ATOM 1141 C C . GLU A 1 146 ? -29.224 -9.613 -16.518 1.000 30.798 160 GLU A C 1
ATOM 1142 O O . GLU A 1 146 ? -28.092 -9.767 -16.095 1.000 32.117 160 GLU A O 1
ATOM 1148 N N . ASP A 1 147 ? -30.297 -9.693 -15.730 1.000 32.246 161 ASP A N 1
ATOM 1149 C CA . ASP A 1 147 ? -30.200 -9.640 -14.282 1.000 31.609 161 ASP A CA 1
ATOM 1150 C C . ASP A 1 147 ? -30.054 -11.052 -13.736 1.000 34.444 161 ASP A C 1
ATOM 1151 O O . ASP A 1 147 ? -31.001 -11.837 -13.782 1.000 34.062 161 ASP A O 1
ATOM 1156 N N . SER A 1 148 ? -28.849 -11.356 -13.243 1.000 35.246 162 SER A N 1
ATOM 1157 C CA . SER A 1 148 ? -28.508 -12.653 -12.682 1.000 35.059 162 SER A CA 1
ATOM 1158 C C . SER A 1 148 ? -29.416 -13.032 -11.518 1.000 32.614 162 SER A C 1
ATOM 1159 O O . SER A 1 148 ? -29.562 -14.208 -11.207 1.000 35.925 162 SER A O 1
ATOM 1162 N N . ALA A 1 149 ? -29.991 -12.042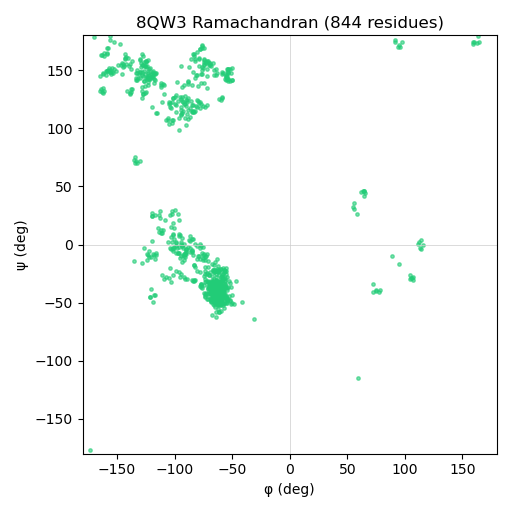 -10.838 1.000 32.264 163 ALA A N 1
ATOM 1163 C CA . ALA A 1 149 ? -30.812 -12.327 -9.675 1.000 29.532 163 ALA A CA 1
ATOM 1164 C C . ALA A 1 149 ? -32.292 -12.437 -10.026 1.000 30.167 163 ALA A C 1
ATOM 1165 O O . ALA A 1 149 ? -33.098 -12.674 -9.127 1.000 27.332 163 ALA A O 1
ATOM 1167 N N . GLY A 1 150 ? -32.666 -12.235 -11.301 1.000 31.483 164 GLY A N 1
ATOM 1168 C CA . GLY A 1 150 ? -34.068 -12.149 -11.667 1.000 30.083 164 GLY A CA 1
ATOM 1169 C C . GLY A 1 150 ? -34.868 -13.390 -11.268 1.000 26.440 164 GLY A C 1
ATOM 1170 O O . GLY A 1 150 ? -35.994 -13.294 -10.789 1.000 25.690 164 GLY A O 1
ATOM 1171 N N . HIS A 1 151 ? -34.283 -14.574 -11.452 1.000 26.990 165 HIS A N 1
ATOM 1172 C CA . HIS A 1 151 ? -34.948 -15.829 -11.119 1.000 30.801 165 HIS A CA 1
ATOM 1173 C C . HIS A 1 151 ? -35.258 -15.934 -9.628 1.000 28.693 165 HIS A C 1
ATOM 1174 O O . HIS A 1 151 ? -36.171 -16.677 -9.267 1.000 32.854 165 HIS A O 1
ATOM 1181 N N . TRP A 1 152 ? -34.522 -15.202 -8.779 1.000 25.685 166 TRP A N 1
ATOM 1182 C CA . TRP A 1 152 ? -34.711 -15.275 -7.331 1.000 23.695 166 TRP A CA 1
ATOM 1183 C C . TRP A 1 152 ? -35.537 -14.118 -6.770 1.000 19.566 166 TRP A C 1
ATOM 1184 O O . TRP A 1 152 ? -35.818 -14.075 -5.582 1.000 20.163 166 TRP A O 1
ATOM 1195 N N . LEU A 1 153 ? -35.934 -13.177 -7.622 1.000 22.182 167 LEU A N 1
ATOM 1196 C CA . LEU A 1 153 ? -36.760 -12.042 -7.220 1.000 20.329 167 LEU A CA 1
ATOM 1197 C C . LEU A 1 153 ? -38.183 -12.180 -7.731 1.000 20.642 167 LEU A C 1
ATOM 1198 O O . LEU A 1 153 ? -39.094 -11.612 -7.101 1.000 21.774 167 LEU A O 1
ATOM 1203 N N . TYR A 1 154 ? -38.338 -12.893 -8.872 1.000 22.358 168 TYR A N 1
ATOM 1204 C CA . TYR A 1 154 ? -39.614 -13.004 -9.550 1.000 24.958 168 TYR A CA 1
ATOM 1205 C C . TYR A 1 154 ? -39.988 -14.468 -9.742 1.000 32.301 168 TYR A C 1
ATOM 1206 O O . TYR A 1 154 ? -39.122 -15.341 -9.802 1.000 34.757 168 TYR A O 1
ATOM 1215 N N . GLU A 1 155 ? -41.298 -14.717 -9.804 1.000 41.273 169 GLU A N 1
ATOM 1216 C CA . GLU A 1 155 ? -41.797 -16.071 -9.948 1.000 50.630 169 GLU A CA 1
ATOM 1217 C C . GLU A 1 155 ? -41.985 -16.340 -11.446 1.000 58.036 169 GLU A C 1
ATOM 1218 O O . GLU A 1 155 ? -41.904 -15.360 -12.214 1.000 62.194 169 GLU A O 1
ATOM 1225 N N . GLY B 1 5 ? -37.095 26.898 15.930 1.000 32.917 19 GLY B N 1
ATOM 1226 C CA . GLY B 1 5 ? -37.250 25.734 16.839 1.000 29.164 19 GLY B CA 1
ATOM 1227 C C . GLY B 1 5 ? -36.060 24.788 16.823 1.000 25.269 19 GLY B C 1
ATOM 1228 O O . GLY B 1 5 ? -36.127 23.720 17.443 1.000 25.571 19 GLY B O 1
ATOM 1229 N N . ALA B 1 6 ? -34.968 25.155 16.122 1.000 24.166 20 ALA B N 1
ATOM 1230 C CA . ALA B 1 6 ? -33.826 24.272 15.892 1.000 24.303 20 ALA B CA 1
ATOM 1231 C C . ALA B 1 6 ? -32.977 24.103 17.141 1.000 23.579 20 ALA B C 1
ATOM 1232 O O . ALA B 1 6 ? -32.071 23.266 17.141 1.000 22.534 20 ALA B O 1
ATOM 1234 N N . HIS B 1 7 ? -33.260 24.887 18.191 1.000 20.484 21 HIS B N 1
ATOM 1235 C CA . HIS B 1 7 ? -32.471 24.807 19.417 1.000 20.181 21 HIS B CA 1
ATOM 1236 C C . HIS B 1 7 ? -33.204 24.030 20.518 1.000 19.063 21 HIS B C 1
ATOM 1237 O O . HIS B 1 7 ? -32.684 23.965 21.631 1.000 20.329 21 HIS B O 1
ATOM 1244 N N . GLU B 1 8 ? -34.374 23.430 20.200 1.000 17.994 22 GLU B N 1
ATOM 1245 C CA . GLU B 1 8 ? -35.061 22.528 21.116 1.000 17.452 22 GLU B CA 1
ATOM 1246 C C . GLU B 1 8 ? -34.114 21.388 21.528 1.000 16.647 22 GLU B C 1
ATOM 1247 O O . GLU B 1 8 ? -33.286 20.922 20.742 1.000 16.431 22 GLU B O 1
ATOM 1253 N N . ARG B 1 9 ? -34.244 21.010 22.787 1.000 16.831 23 ARG B N 1
ATOM 1254 C CA . ARG B 1 9 ? -33.382 19.923 23.312 1.000 16.478 23 ARG B CA 1
ATOM 1255 C C . ARG B 1 9 ? -34.219 18.868 24.037 1.000 14.770 23 ARG B C 1
ATOM 1256 O O . ARG B 1 9 ? -35.236 19.219 24.599 1.000 17.636 23 ARG B O 1
ATOM 1264 N N . THR B 1 10 ? -33.798 17.602 24.009 1.000 14.007 24 THR B N 1
ATOM 1265 C CA . THR B 1 10 ? -34.379 16.501 24.771 1.000 14.067 24 THR B CA 1
ATOM 1266 C C . THR B 1 10 ? -33.314 15.798 25.608 1.000 13.725 24 THR B C 1
ATOM 1267 O O . THR B 1 10 ? -32.143 15.835 25.264 1.000 13.396 24 THR B O 1
ATOM 1271 N N . PHE B 1 11 ? -33.776 15.123 26.654 1.000 13.088 25 PHE B N 1
ATOM 1272 C CA . PHE B 1 11 ? -32.934 14.261 27.484 1.000 12.486 25 PHE B CA 1
ATOM 1273 C C . PHE B 1 11 ? -33.189 12.806 27.099 1.000 11.786 25 PHE B C 1
ATOM 1274 O O . PHE B 1 11 ? -34.344 12.342 27.083 1.000 13.531 25 PHE B O 1
ATOM 1282 N N . LEU B 1 12 ? -32.096 12.146 26.708 1.000 12.617 26 LEU B N 1
ATOM 1283 C CA . LEU B 1 12 ? -32.163 10.731 26.404 1.000 13.357 26 LEU B CA 1
ATOM 1284 C C . LEU B 1 12 ? -31.185 10.028 27.349 1.000 13.088 26 LEU B C 1
ATOM 1285 O O . LEU B 1 12 ? -30.139 10.552 27.698 1.000 15.139 26 LEU B O 1
ATOM 1290 N N . ALA B 1 13 ? -31.515 8.808 27.746 1.000 13.231 27 ALA B N 1
ATOM 1291 C CA . ALA B 1 13 ? -30.567 8.007 28.484 1.000 13.425 27 ALA B CA 1
ATOM 1292 C C . ALA B 1 13 ? -30.584 6.592 27.953 1.000 12.399 27 ALA B C 1
ATOM 1293 O O . ALA B 1 13 ? -31.640 6.017 27.813 1.000 14.233 27 ALA B O 1
ATOM 1295 N N . VAL B 1 14 ? -29.396 6.043 27.735 1.000 10.812 28 VAL B N 1
ATOM 1296 C CA . VAL B 1 14 ? -29.288 4.603 27.512 1.000 10.159 28 VAL B CA 1
ATOM 1297 C C . VAL B 1 14 ? -29.359 3.938 28.879 1.000 10.707 28 VAL B C 1
ATOM 1298 O O . VAL B 1 14 ? -28.569 4.232 29.764 1.000 11.636 28 VAL B O 1
ATOM 1302 N N . LYS B 1 15 ? -30.329 3.032 29.021 1.000 9.835 29 LYS B N 1
ATOM 1303 C CA . LYS B 1 15 ? -30.559 2.335 30.282 1.000 10.967 29 LYS B CA 1
ATOM 1304 C C . LYS B 1 15 ? -29.525 1.238 30.458 1.000 10.754 29 LYS B C 1
ATOM 1305 O O . LYS B 1 15 ? -28.739 0.920 29.565 1.000 10.570 29 LYS B O 1
ATOM 1311 N N . PRO B 1 16 ? -29.429 0.639 31.681 1.000 11.159 30 PRO B N 1
ATOM 1312 C CA . PRO B 1 16 ? -28.314 -0.245 31.954 1.000 11.346 30 PRO B CA 1
ATOM 1313 C C . PRO B 1 16 ? -28.234 -1.422 30.982 1.000 10.728 30 PRO B C 1
ATOM 1314 O O . PRO B 1 16 ? -27.155 -1.882 30.654 1.000 11.486 30 PRO B O 1
ATOM 1318 N N . ASP B 1 17 ? -29.390 -1.881 30.496 1.000 10.883 31 ASP B N 1
ATOM 1319 C CA . ASP B 1 17 ? -29.415 -2.995 29.497 1.000 11.133 31 ASP B CA 1
ATOM 1320 C C . ASP B 1 17 ? -28.748 -2.581 28.161 1.000 10.320 31 ASP B C 1
ATOM 1321 O O . ASP B 1 17 ? -28.158 -3.423 27.520 1.000 10.933 31 ASP B O 1
ATOM 1326 N N . GLY B 1 18 ? -28.884 -1.306 27.785 1.000 10.825 32 GLY B N 1
ATOM 1327 C CA . GLY B 1 18 ? -28.242 -0.877 26.551 1.000 10.280 32 GLY B CA 1
ATOM 1328 C C . GLY B 1 18 ? -26.720 -0.868 26.675 1.000 10.643 32 GLY B C 1
ATOM 1329 O O . GLY B 1 18 ? -25.997 -1.163 25.713 1.000 11.320 32 GLY B O 1
ATOM 1330 N N . VAL B 1 19 ? -26.227 -0.472 27.846 1.000 10.688 33 VAL B N 1
ATOM 1331 C CA . VAL B 1 19 ? -24.795 -0.520 28.098 1.000 11.204 33 VAL B CA 1
ATOM 1332 C C . VAL B 1 19 ? -24.296 -1.970 28.081 1.000 11.554 33 VAL B C 1
ATOM 1333 O O . VAL B 1 19 ? -23.303 -2.328 27.428 1.000 11.772 33 VAL B O 1
ATOM 1337 N N . GLN B 1 20 ? -24.996 -2.826 28.832 1.000 10.714 34 GLN B N 1
ATOM 1338 C CA . GLN B 1 20 ? -24.574 -4.218 28.952 1.000 10.464 34 GLN B CA 1
ATOM 1339 C C . GLN B 1 20 ? -24.623 -4.983 27.644 1.000 10.743 34 GLN B C 1
ATOM 1340 O O . GLN B 1 20 ? -23.746 -5.815 27.373 1.000 12.199 34 GLN B O 1
ATOM 1346 N N . ARG B 1 21 ? -25.630 -4.655 26.803 1.000 10.125 35 ARG B N 1
ATOM 1347 C CA . ARG B 1 21 ? -25.762 -5.317 25.527 1.000 9.622 35 ARG B CA 1
ATOM 1348 C C . ARG B 1 21 ? -24.918 -4.648 24.428 1.000 9.717 35 ARG B C 1
ATOM 1349 O O . ARG B 1 21 ? -24.978 -5.081 23.275 1.000 10.825 35 ARG B O 1
ATOM 1357 N N . ARG B 1 22 ? -24.087 -3.682 24.793 1.000 9.756 36 ARG B N 1
ATOM 1358 C CA . ARG B 1 22 ? -23.134 -3.069 23.802 1.000 9.975 36 ARG B CA 1
ATOM 1359 C C . ARG B 1 22 ? -23.902 -2.397 22.659 1.000 9.606 36 ARG B C 1
ATOM 1360 O O . ARG B 1 22 ? -23.530 -2.578 21.500 1.000 11.522 36 ARG B O 1
ATOM 1368 N N . LEU B 1 23 ? -24.922 -1.662 23.018 1.000 9.130 37 LEU B N 1
ATOM 1369 C CA . LEU B 1 23 ? -25.730 -0.931 22.041 1.000 9.291 37 LEU B CA 1
ATOM 1370 C C . LEU B 1 23 ? -25.583 0.582 22.143 1.000 8.535 37 LEU B C 1
ATOM 1371 O O . LEU B 1 23 ? -26.350 1.327 21.513 1.000 9.175 37 LEU B O 1
ATOM 1376 N N . VAL B 1 24 ? -24.627 1.061 22.917 1.000 8.422 38 VAL B N 1
ATOM 1377 C CA . VAL B 1 24 ? -24.481 2.501 23.059 1.000 8.980 38 VAL B CA 1
ATOM 1378 C C . VAL B 1 24 ? -24.192 3.171 21.725 1.000 8.991 38 VAL B C 1
ATOM 1379 O O . VAL B 1 24 ? -24.832 4.137 21.323 1.000 9.638 38 VAL B O 1
ATOM 1383 N N . GLY B 1 25 ? -23.175 2.654 21.018 1.000 8.769 39 GLY B N 1
ATOM 1384 C CA . GLY B 1 25 ? -22.799 3.236 19.736 1.000 8.496 39 GLY B CA 1
ATOM 1385 C C . GLY B 1 25 ? -23.915 3.130 18.718 1.000 9.409 39 GLY B C 1
ATOM 1386 O O . GLY B 1 25 ? -24.177 4.060 17.959 1.000 9.520 39 GLY B O 1
ATOM 1387 N N . GLU B 1 26 ? -24.604 2.005 18.689 1.000 9.372 40 GLU B N 1
ATOM 1388 C CA . GLU B 1 26 ? -25.746 1.820 17.766 1.000 10.643 40 GLU B CA 1
ATOM 1389 C C . GLU B 1 26 ? -26.803 2.891 18.030 1.000 9.864 40 GLU B C 1
ATOM 1390 O O . GLU B 1 26 ? -27.347 3.455 17.086 1.000 10.564 40 GLU B O 1
ATOM 1396 N N . ILE B 1 27 ? -27.105 3.141 19.292 1.000 9.359 41 ILE B N 1
ATOM 1397 C CA . ILE B 1 27 ? -28.110 4.122 19.611 1.000 10.146 41 ILE B CA 1
ATOM 1398 C C . ILE B 1 27 ? -27.663 5.533 19.251 1.000 9.635 41 ILE B C 1
ATOM 1399 O O . ILE B 1 27 ? -28.398 6.261 18.579 1.000 10.333 41 ILE B O 1
ATOM 1404 N N . VAL B 1 28 ? -26.448 5.892 19.615 1.000 9.477 42 VAL B N 1
ATOM 1405 C CA . VAL B 1 28 ? -25.945 7.213 19.282 1.000 9.533 42 VAL B CA 1
ATOM 1406 C C . VAL B 1 28 ? -25.962 7.405 17.764 1.000 10.764 42 VAL B C 1
ATOM 1407 O O . VAL B 1 28 ? -26.343 8.483 17.273 1.000 10.872 42 VAL B O 1
ATOM 1411 N N . ARG B 1 29 ? -25.512 6.418 17.022 1.000 9.538 43 ARG B N 1
ATOM 1412 C CA . ARG B 1 29 ? -25.461 6.510 15.538 1.000 10.938 43 ARG B CA 1
ATOM 1413 C C . ARG B 1 29 ? -26.866 6.802 15.000 1.000 9.867 43 ARG B C 1
ATOM 1414 O O . ARG B 1 29 ? -26.946 7.559 14.021 1.000 11.188 43 ARG B O 1
ATOM 1422 N N . ARG B 1 30 ? -27.933 6.243 15.547 1.000 9.454 44 ARG B N 1
ATOM 1423 C CA . ARG B 1 30 ? -29.246 6.525 14.997 1.000 10.551 44 ARG B CA 1
ATOM 1424 C C . ARG B 1 30 ? -29.629 7.990 15.132 1.000 9.878 44 ARG B C 1
ATOM 1425 O O . ARG B 1 30 ? -30.291 8.529 14.264 1.000 11.054 44 ARG B O 1
ATOM 1433 N N . PHE B 1 31 ? -29.267 8.631 16.237 1.000 9.609 45 PHE B N 1
ATOM 1434 C CA . PHE B 1 31 ? -29.594 10.039 16.408 1.000 9.867 45 PHE B CA 1
ATOM 1435 C C . PHE B 1 31 ? -28.667 10.915 15.585 1.000 9.967 45 PHE B C 1
ATOM 1436 O O . PHE B 1 31 ? -29.103 11.953 15.064 1.000 10.993 45 PHE B O 1
ATOM 1444 N N . GLU B 1 32 ? -27.406 10.516 15.432 1.000 9.406 46 GLU B N 1
ATOM 1445 C CA . GLU B 1 32 ? -26.478 11.202 14.527 1.000 10.164 46 GLU B CA 1
ATOM 1446 C C . GLU B 1 32 ? -26.997 11.153 13.089 1.000 10.051 46 GLU B C 1
ATOM 1447 O O . GLU B 1 32 ? -26.951 12.173 12.383 1.000 11.528 46 GLU B O 1
ATOM 1453 N N . ARG B 1 33 ? -27.407 10.001 12.625 1.000 10.009 47 ARG B N 1
ATOM 1454 C CA . ARG B 1 33 ? -27.770 9.850 11.241 1.000 11.430 47 ARG B CA 1
ATOM 1455 C C . ARG B 1 33 ? -29.042 10.640 10.928 1.000 11.062 47 ARG B C 1
ATOM 1456 O O . ARG B 1 33 ? -29.226 11.076 9.796 1.000 12.041 47 ARG B O 1
ATOM 1464 N N . LYS B 1 34 ? -29.905 10.844 11.933 1.000 10.670 48 LYS B N 1
ATOM 1465 C CA . LYS B 1 34 ? -31.163 11.560 11.786 1.000 10.928 48 LYS B CA 1
ATOM 1466 C C . LYS B 1 34 ? -30.917 13.069 11.644 1.000 12.180 48 LYS B C 1
ATOM 1467 O O . LYS B 1 34 ? -31.765 13.789 11.108 1.000 15.402 48 LYS B O 1
ATOM 1473 N N . GLY B 1 35 ? -29.757 13.549 12.119 1.000 11.946 49 GLY B N 1
ATOM 1474 C CA . GLY B 1 35 ? -29.429 14.943 11.970 1.000 12.996 49 GLY B CA 1
ATOM 1475 C C . GLY B 1 35 ? -29.340 15.753 13.263 1.000 14.252 49 GLY B C 1
ATOM 1476 O O . GLY B 1 35 ? -29.049 16.959 13.229 1.000 16.897 49 GLY B O 1
ATOM 1477 N N . PHE B 1 36 ? -29.642 15.135 14.384 1.000 12.723 50 PHE B N 1
ATOM 1478 C CA . PHE B 1 36 ? -29.619 15.855 15.648 1.000 12.754 50 PHE B CA 1
ATOM 1479 C C . PHE B 1 36 ? -28.191 16.126 16.130 1.000 12.907 50 PHE B C 1
ATOM 1480 O O . PHE B 1 36 ? -27.255 15.418 15.781 1.000 14.420 50 PHE B O 1
ATOM 1488 N N . LYS B 1 37 ? -28.097 17.171 16.942 1.000 14.070 51 LYS B N 1
ATOM 1489 C CA . LYS B 1 37 ? -26.790 17.586 17.493 1.000 13.688 51 LYS B CA 1
ATOM 1490 C C . LYS B 1 37 ? -26.642 17.099 18.935 1.000 12.554 51 LYS B C 1
ATOM 1491 O O . LYS B 1 37 ? -27.486 17.397 19.764 1.000 12.817 51 LYS B O 1
ATOM 1497 N N . LEU B 1 38 ? -25.555 16.389 19.165 1.000 12.928 52 LEU B N 1
ATOM 1498 C CA . LEU B 1 38 ? -25.262 15.943 20.516 1.000 12.849 52 LEU B CA 1
ATOM 1499 C C . LEU B 1 38 ? -24.673 17.123 21.280 1.000 13.165 52 LEU B C 1
ATOM 1500 O O . LEU B 1 38 ? -23.619 17.618 20.876 1.000 15.312 52 LEU B O 1
ATOM 1505 N N . VAL B 1 39 ? -25.298 17.516 22.397 1.000 12.757 53 VAL B N 1
ATOM 1506 C CA . VAL B 1 39 ? -24.804 18.685 23.121 1.000 13.839 53 VAL B CA 1
ATOM 1507 C C . VAL B 1 39 ? -24.440 18.361 24.578 1.000 13.746 53 VAL B C 1
ATOM 1508 O O . VAL B 1 39 ? -23.878 19.196 25.228 1.000 15.826 53 VAL B O 1
ATOM 1512 N N . ALA B 1 40 ? -24.705 17.129 25.045 1.000 13.233 54 ALA B N 1
ATOM 1513 C CA . ALA B 1 40 ? -24.223 16.691 26.347 1.000 13.967 54 ALA B CA 1
ATOM 1514 C C . ALA B 1 40 ? -24.199 15.169 26.361 1.000 12.496 54 ALA B C 1
ATOM 1515 O O . ALA B 1 40 ? -25.057 14.528 25.791 1.000 12.675 54 ALA B O 1
ATOM 1517 N N . LEU B 1 41 ? -23.265 14.629 27.130 1.000 13.667 55 LEU B N 1
ATOM 1518 C CA . LEU B 1 41 ? -23.065 13.199 27.199 1.000 14.002 55 LEU B CA 1
ATOM 1519 C C . LEU B 1 41 ? -22.227 12.859 28.427 1.000 14.460 55 LEU B C 1
ATOM 1520 O O . LEU B 1 41 ? -21.193 13.456 28.661 1.000 15.662 55 LEU B O 1
ATOM 1525 N N . LYS B 1 42 ? -22.699 11.843 29.159 1.000 14.157 56 LYS B N 1
ATOM 1526 C CA . LYS B 1 42 ? -21.853 11.278 30.192 1.000 14.897 56 LYS B CA 1
ATOM 1527 C C . LYS B 1 42 ? -22.334 9.895 30.621 1.000 13.262 56 LYS B C 1
ATOM 1528 O O . LYS B 1 42 ? -23.530 9.605 30.617 1.000 15.973 56 LYS B O 1
ATOM 1534 N N . LEU B 1 43 ? -21.359 9.060 30.994 1.000 12.438 57 LEU B N 1
ATOM 1535 C CA . LEU B 1 43 ? -21.605 7.763 31.632 1.000 11.912 57 LEU B CA 1
ATOM 1536 C C . LEU B 1 43 ? -21.642 7.959 33.144 1.000 12.715 57 LEU B C 1
ATOM 1537 O O . LEU B 1 43 ? -20.659 8.442 33.706 1.000 15.494 57 LEU B O 1
ATOM 1542 N N . VAL B 1 44 ? -22.783 7.628 33.751 1.000 12.825 58 VAL B N 1
ATOM 1543 C CA . VAL B 1 44 ? -22.951 7.828 35.177 1.000 15.326 58 VAL B CA 1
ATOM 1544 C C . VAL B 1 44 ? -23.652 6.632 35.794 1.000 16.744 58 VAL B C 1
ATOM 1545 O O . VAL B 1 44 ? -24.312 5.836 35.119 1.000 16.178 58 VAL B O 1
ATOM 1549 N N A GLN B 1 45 ? -23.476 6.519 37.105 0.500 18.507 59 GLN B N 1
ATOM 1550 N N B GLN B 1 45 ? -23.486 6.520 37.112 0.500 18.413 59 GLN B N 1
ATOM 1551 C CA A GLN B 1 45 ? -24.304 5.635 37.901 0.500 20.266 59 GLN B CA 1
ATOM 1552 C CA B GLN B 1 45 ? -24.275 5.611 37.929 0.500 19.608 59 GLN B CA 1
ATOM 1553 C C A GLN B 1 45 ? -25.254 6.529 38.678 0.500 20.618 59 GLN B C 1
ATOM 1554 C C B GLN B 1 45 ? -25.254 6.477 38.716 0.500 20.489 59 GLN B C 1
ATOM 1555 O O A GLN B 1 45 ? -24.823 7.271 39.554 0.500 23.577 59 GLN B O 1
ATOM 1556 O O B GLN B 1 45 ? -24.843 7.140 39.663 0.500 23.226 59 GLN B O 1
ATOM 1567 N N . ALA B 1 46 ? -26.534 6.463 38.319 1.000 20.166 60 ALA B N 1
ATOM 1568 C CA . ALA B 1 46 ? -27.537 7.325 38.923 1.000 21.105 60 ALA B CA 1
ATOM 1569 C C . ALA B 1 46 ? -27.935 6.813 40.310 1.000 21.861 60 ALA B C 1
ATOM 1570 O O . ALA B 1 46 ? -28.164 5.627 40.504 1.000 22.866 60 ALA B O 1
ATOM 1572 N N . SER B 1 47 ? -28.089 7.742 41.246 1.000 23.311 61 SER B N 1
ATOM 1573 C CA . SER B 1 47 ? -28.601 7.383 42.552 1.000 23.326 61 SER B CA 1
ATOM 1574 C C . SER B 1 47 ? -30.082 7.035 42.476 1.000 21.947 61 SER B C 1
ATOM 1575 O O . SER B 1 47 ? -30.801 7.577 41.647 1.000 21.800 61 SER B O 1
ATOM 1578 N N . GLU B 1 48 ? -30.576 6.271 43.466 1.000 23.219 62 GLU B N 1
ATOM 1579 C CA . GLU B 1 48 ? -32.002 6.006 43.557 1.000 25.945 62 GLU B CA 1
ATOM 1580 C C . GLU B 1 48 ? -32.770 7.307 43.810 1.000 24.445 62 GLU B C 1
ATOM 1581 O O . GLU B 1 48 ? -33.901 7.477 43.310 1.000 22.792 62 GLU B O 1
ATOM 1587 N N . GLU B 1 49 ? -32.140 8.252 44.519 1.000 25.850 63 GLU B N 1
ATOM 1588 C CA . GLU B 1 49 ? -32.779 9.527 44.817 1.000 27.377 63 GLU B CA 1
ATOM 1589 C C . GLU B 1 49 ? -32.998 10.339 43.541 1.000 24.771 63 GLU B C 1
ATOM 1590 O O . GLU B 1 49 ? -34.103 10.809 43.308 1.000 23.787 63 GLU B O 1
ATOM 1596 N N . LEU B 1 50 ? -31.972 10.427 42.693 1.000 24.132 64 LEU B N 1
ATOM 1597 C CA . LEU B 1 50 ? -32.135 11.064 41.392 1.000 23.329 64 LEU B CA 1
ATOM 1598 C C . LEU B 1 50 ? -33.248 10.396 40.577 1.000 20.595 64 LEU B C 1
ATOM 1599 O O . LEU B 1 50 ? -34.111 11.082 39.987 1.000 20.850 64 LEU B O 1
ATOM 1604 N N . LEU B 1 51 ? -33.257 9.058 40.550 1.000 19.352 65 LEU B N 1
ATOM 1605 C CA . LEU B 1 51 ? -34.213 8.326 39.740 1.000 19.394 65 LEU B CA 1
ATOM 1606 C C . LEU B 1 51 ? -35.633 8.461 40.265 1.000 19.321 65 LEU B C 1
ATOM 1607 O O . LEU B 1 51 ? -36.554 8.562 39.462 1.000 19.997 65 LEU B O 1
ATOM 1612 N N . ARG B 1 52 ? -35.802 8.505 41.600 1.000 20.871 66 ARG B N 1
ATOM 1613 C CA . ARG B 1 52 ? -37.119 8.733 42.174 1.000 22.987 66 ARG B CA 1
ATOM 1614 C C . ARG B 1 52 ? -37.675 10.070 41.704 1.000 22.784 66 ARG B C 1
ATOM 1615 O O . ARG B 1 52 ? -38.869 10.160 41.419 1.000 24.916 66 ARG B O 1
ATOM 1623 N N . GLU B 1 53 ? -36.819 11.088 41.651 1.000 21.468 67 GLU B N 1
ATOM 1624 C CA . GLU B 1 53 ? -37.238 12.372 41.121 1.000 23.142 67 GLU B CA 1
ATOM 1625 C C . GLU B 1 53 ? -37.504 12.300 39.616 1.000 21.171 67 GLU B C 1
ATOM 1626 O O . GLU B 1 53 ? -38.474 12.914 39.143 1.000 21.708 67 GLU B O 1
ATOM 1632 N N . HIS B 1 54 ? -36.576 11.679 38.851 1.000 20.318 68 HIS B N 1
ATOM 1633 C CA . HIS B 1 54 ? -36.769 11.584 37.413 1.000 19.150 68 HIS B CA 1
ATOM 1634 C C . HIS B 1 54 ? -38.138 10.982 37.086 1.000 19.002 68 HIS B C 1
ATOM 1635 O O . HIS B 1 54 ? -38.833 11.465 36.200 1.000 20.239 68 HIS B O 1
ATOM 1642 N N . TYR B 1 55 ? -38.512 9.912 37.788 1.000 18.100 69 TYR B N 1
ATOM 1643 C CA . TYR B 1 55 ? -39.758 9.196 37.534 1.000 17.497 69 TYR B CA 1
ATOM 1644 C C . TYR B 1 55 ? -40.865 9.526 38.537 1.000 19.826 69 TYR B C 1
ATOM 1645 O O . TYR B 1 55 ? -41.793 8.742 38.689 1.000 19.234 69 TYR B O 1
ATOM 1654 N N . ALA B 1 56 ? -40.843 10.743 39.092 1.000 20.931 70 ALA B N 1
ATOM 1655 C CA . ALA B 1 56 ? -41.815 11.109 40.122 1.000 23.090 70 ALA B CA 1
ATOM 1656 C C . ALA B 1 56 ? -43.282 10.908 39.708 1.000 23.511 70 ALA B C 1
ATOM 1657 O O . ALA B 1 56 ? -44.124 10.511 40.517 1.000 26.624 70 ALA B O 1
ATOM 1659 N N . GLU B 1 57 ? -43.617 11.189 38.452 1.000 23.837 71 GLU B N 1
ATOM 1660 C CA . GLU B 1 57 ? -44.993 11.087 38.003 1.000 24.900 71 GLU B CA 1
ATOM 1661 C C . GLU B 1 57 ? -45.525 9.658 38.112 1.000 22.745 71 GLU B C 1
ATOM 1662 O O . GLU B 1 57 ? -46.739 9.463 38.144 1.000 23.934 71 GLU B O 1
ATOM 1668 N N . LEU B 1 58 ? -44.619 8.665 38.136 1.000 20.121 72 LEU B N 1
ATOM 1669 C CA . LEU B 1 58 ? -44.950 7.251 38.221 1.000 20.529 72 LEU B CA 1
ATOM 1670 C C . LEU B 1 58 ? -44.912 6.672 39.640 1.000 20.560 72 LEU B C 1
ATOM 1671 O O . LEU B 1 58 ? -45.038 5.457 39.810 1.000 20.971 72 LEU B O 1
ATOM 1676 N N . ARG B 1 59 ? -44.732 7.536 40.628 1.000 23.205 73 ARG B N 1
ATOM 1677 C CA . ARG B 1 59 ? -44.486 7.063 42.020 1.000 24.284 73 ARG B CA 1
ATOM 1678 C C . ARG B 1 59 ? -45.615 6.200 42.611 1.000 24.627 73 ARG B C 1
ATOM 1679 O O . ARG B 1 59 ? -45.307 5.410 43.498 1.000 27.648 73 ARG B O 1
ATOM 1687 N N . GLU B 1 60 ? -46.829 6.276 42.085 1.000 26.616 74 GLU B N 1
ATOM 1688 C CA . GLU B 1 60 ? -47.915 5.454 42.591 1.000 28.238 74 GLU B CA 1
ATOM 1689 C C . GLU B 1 60 ? -48.092 4.150 41.822 1.000 25.672 74 GLU B C 1
ATOM 1690 O O . GLU B 1 60 ? -48.987 3.377 42.152 1.000 28.372 74 GLU B O 1
ATOM 1696 N N . ARG B 1 61 ? -47.266 3.942 40.792 1.000 24.619 75 ARG B N 1
ATOM 1697 C CA . ARG B 1 61 ? -47.411 2.739 39.950 1.000 26.543 75 ARG B CA 1
ATOM 1698 C C . ARG B 1 61 ? -46.741 1.537 40.599 1.000 28.635 75 ARG B C 1
ATOM 1699 O O . ARG B 1 61 ? -45.707 1.699 41.233 1.000 27.722 75 ARG B O 1
ATOM 1707 N N . PRO B 1 62 ? -47.304 0.334 40.418 1.000 28.877 76 PRO B N 1
ATOM 1708 C CA . PRO B 1 62 ? -46.759 -0.844 41.075 1.000 31.906 76 PRO B CA 1
ATOM 1709 C C . PRO B 1 62 ? -45.302 -1.097 40.721 1.000 30.354 76 PRO B C 1
ATOM 1710 O O . PRO B 1 62 ? -44.570 -1.639 41.538 1.000 32.296 76 PRO B O 1
ATOM 1714 N N . PHE B 1 63 ? -44.890 -0.695 39.518 1.000 26.227 77 PHE B N 1
ATOM 1715 C CA . PHE B 1 63 ? -43.546 -1.010 39.035 1.000 25.406 77 PHE B CA 1
ATOM 1716 C C . PHE B 1 63 ? -42.501 0.043 39.427 1.000 25.321 77 PHE B C 1
ATOM 1717 O O . PHE B 1 63 ? -41.329 -0.122 39.100 1.000 26.079 77 PHE B O 1
ATOM 1725 N N . TYR B 1 64 ? -42.899 1.127 40.114 1.000 23.532 78 TYR B N 1
ATOM 1726 C CA . TYR B 1 64 ? -42.013 2.266 40.336 1.000 21.368 78 TYR B CA 1
ATOM 1727 C C . TYR B 1 64 ? -40.758 1.858 41.104 1.000 22.374 78 TYR B C 1
ATOM 1728 O O . TYR B 1 64 ? -39.654 2.211 40.725 1.000 20.671 78 TYR B O 1
ATOM 1737 N N . GLY B 1 65 ? -40.928 1.089 42.179 1.000 25.106 79 GLY B N 1
ATOM 1738 C CA . GLY B 1 65 ? -39.800 0.658 42.993 1.000 25.779 79 GLY B CA 1
ATOM 1739 C C . GLY B 1 65 ? -38.790 -0.145 42.178 1.000 26.035 79 GLY B C 1
ATOM 1740 O O . GLY B 1 65 ? -37.596 0.130 42.189 1.000 27.609 79 GLY B O 1
ATOM 1741 N N . ARG B 1 66 ? -39.267 -1.108 41.401 1.000 24.998 80 ARG B N 1
ATOM 1742 C CA . ARG B 1 66 ? -38.312 -1.904 40.661 1.000 26.119 80 ARG B CA 1
ATOM 1743 C C . ARG B 1 66 ? -37.721 -1.121 39.494 1.000 23.203 80 ARG B C 1
ATOM 1744 O O . ARG B 1 66 ? -36.592 -1.411 39.123 1.000 23.984 80 ARG B O 1
ATOM 1752 N N . LEU B 1 67 ? -38.473 -0.202 38.875 1.000 21.271 81 LEU B N 1
ATOM 1753 C CA . LEU B 1 67 ? -37.918 0.651 37.828 1.000 19.852 81 LEU B CA 1
ATOM 1754 C C . LEU B 1 67 ? -36.723 1.425 38.376 1.000 19.131 81 LEU B C 1
ATOM 1755 O O . LEU B 1 67 ? -35.666 1.492 37.752 1.000 19.334 81 LEU B O 1
ATOM 1760 N N . VAL B 1 68 ? -36.924 2.071 39.518 1.000 20.397 82 VAL B N 1
ATOM 1761 C CA . VAL B 1 68 ? -35.884 2.870 40.150 1.000 21.447 82 VAL B CA 1
ATOM 1762 C C . VAL B 1 68 ? -34.660 2.010 40.489 1.000 21.953 82 VAL B C 1
ATOM 1763 O O . VAL B 1 68 ? -33.525 2.352 40.180 1.000 22.168 82 VAL B O 1
ATOM 1767 N N . LYS B 1 69 ? -34.892 0.871 41.133 1.000 23.882 83 LYS B N 1
ATOM 1768 C CA . LYS B 1 69 ? -33.823 0.000 41.560 1.000 27.501 83 LYS B CA 1
ATOM 1769 C C . LYS B 1 69 ? -33.037 -0.428 40.334 1.000 27.019 83 LYS B C 1
ATOM 1770 O O . LYS B 1 69 ? -31.812 -0.389 40.326 1.000 27.843 83 LYS B O 1
ATOM 1776 N N . TYR B 1 70 ? -33.758 -0.836 39.292 1.000 24.898 84 TYR B N 1
ATOM 1777 C CA . TYR B 1 70 ? -33.095 -1.273 38.082 1.000 24.458 84 TYR B CA 1
ATOM 1778 C C . TYR B 1 70 ? -32.265 -0.180 37.404 1.000 21.750 84 TYR B C 1
ATOM 1779 O O . TYR B 1 70 ? -31.120 -0.407 36.970 1.000 22.616 84 TYR B O 1
ATOM 1788 N N . MET B 1 71 ? -32.840 1.010 37.262 1.000 19.360 85 MET B N 1
ATOM 1789 C CA . MET B 1 71 ? -32.141 2.111 36.612 1.000 18.386 85 MET B CA 1
ATOM 1790 C C . MET B 1 71 ? -30.889 2.531 37.389 1.000 18.418 85 MET B C 1
ATOM 1791 O O . MET B 1 71 ? -29.949 3.094 36.796 1.000 19.602 85 MET B O 1
ATOM 1796 N N . ALA B 1 72 ? -30.866 2.222 38.709 1.000 21.450 86 ALA B N 1
ATOM 1797 C CA . ALA B 1 72 ? -29.742 2.533 39.580 1.000 23.553 86 ALA B CA 1
ATOM 1798 C C . ALA B 1 72 ? -28.722 1.400 39.612 1.000 24.769 86 ALA B C 1
ATOM 1799 O O . ALA B 1 72 ? -27.679 1.518 40.271 1.000 29.388 86 ALA B O 1
ATOM 1801 N N . SER B 1 73 ? -29.026 0.273 38.949 1.000 24.016 87 SER B N 1
ATOM 1802 C CA . SER B 1 73 ? -28.290 -0.948 39.246 1.000 26.306 87 SER B CA 1
ATOM 1803 C C . SER B 1 73 ? -26.963 -1.010 38.488 1.000 26.243 87 SER B C 1
ATOM 1804 O O . SER B 1 73 ? -26.114 -1.820 38.817 1.000 31.806 87 SER B O 1
ATOM 1807 N N . GLY B 1 74 ? -26.797 -0.204 37.444 1.000 23.258 88 GLY B N 1
ATOM 1808 C CA . GLY B 1 74 ? -25.655 -0.256 36.556 1.000 21.555 88 GLY B CA 1
ATOM 1809 C C . GLY B 1 74 ? -25.521 1.090 35.860 1.000 17.749 88 GLY B C 1
ATOM 1810 O O . GLY B 1 74 ? -26.393 1.931 35.982 1.000 16.986 88 GLY B O 1
ATOM 1811 N N . PRO B 1 75 ? -24.406 1.340 35.167 1.000 18.018 89 PRO B N 1
ATOM 1812 C CA . PRO B 1 75 ? -24.235 2.587 34.436 1.000 15.536 89 PRO B CA 1
ATOM 1813 C C . PRO B 1 75 ? -25.297 2.858 33.376 1.000 12.367 89 PRO B C 1
ATOM 1814 O O . PRO B 1 75 ? -25.768 1.961 32.713 1.000 13.865 89 PRO B O 1
ATOM 1818 N N . VAL B 1 76 ? -25.595 4.147 33.215 1.000 11.496 90 VAL B N 1
ATOM 1819 C CA . VAL B 1 76 ? -26.428 4.651 32.151 1.000 12.909 90 VAL B CA 1
ATOM 1820 C C . VAL B 1 76 ? -25.629 5.713 31.406 1.000 12.123 90 VAL B C 1
ATOM 1821 O O . VAL B 1 76 ? -24.691 6.311 31.923 1.000 12.420 90 VAL B O 1
ATOM 1825 N N . VAL B 1 77 ? -26.035 5.931 30.150 1.000 10.764 91 VAL B N 1
ATOM 1826 C CA . VAL B 1 77 ? -25.440 6.965 29.325 1.000 11.999 91 VAL B CA 1
ATOM 1827 C C . VAL B 1 77 ? -26.482 8.080 29.207 1.000 11.812 91 VAL B C 1
ATOM 1828 O O . VAL B 1 77 ? -27.490 7.945 28.524 1.000 12.409 91 VAL B O 1
ATOM 1832 N N . ALA B 1 78 ? -26.232 9.178 29.894 1.000 12.083 92 ALA B N 1
ATOM 1833 C CA . ALA B 1 78 ? -27.089 10.355 29.851 1.000 11.965 92 ALA B CA 1
ATOM 1834 C C . ALA B 1 78 ? -26.657 11.266 28.700 1.000 11.636 92 ALA B C 1
ATOM 1835 O O . ALA B 1 78 ? -25.454 11.488 28.514 1.000 13.370 92 ALA B O 1
ATOM 1837 N N . MET B 1 79 ? -27.652 11.798 27.979 1.000 12.059 93 MET B N 1
ATOM 1838 C CA . MET B 1 79 ? -27.406 12.560 26.762 1.000 12.812 93 MET B CA 1
ATOM 1839 C C . MET B 1 79 ? -28.417 13.675 26.648 1.000 12.096 93 MET B C 1
ATOM 1840 O O . MET B 1 79 ? -29.530 13.584 27.101 1.000 12.688 93 MET B O 1
ATOM 1845 N N . VAL B 1 80 ? -28.013 14.745 25.969 1.000 12.886 94 VAL B N 1
ATOM 1846 C CA . VAL B 1 80 ? -28.906 15.791 25.501 1.000 13.473 94 VAL B CA 1
ATOM 1847 C C . VAL B 1 80 ? -28.656 15.929 24.001 1.000 12.112 94 VAL B C 1
ATOM 1848 O O . VAL B 1 80 ? -27.505 16.058 23.552 1.000 12.765 94 VAL B O 1
ATOM 1852 N N . TRP B 1 81 ? -29.760 15.916 23.240 1.000 13.028 95 TRP B N 1
ATOM 1853 C CA . TRP B 1 81 ? -29.755 16.119 21.805 1.000 12.991 95 TRP B CA 1
ATOM 1854 C C . TRP B 1 81 ? -30.578 17.348 21.427 1.000 13.410 95 TRP B C 1
ATOM 1855 O O . TRP B 1 81 ? -31.589 17.635 22.068 1.000 14.452 95 TRP B O 1
ATOM 1866 N N . GLN B 1 82 ? -30.147 18.023 20.361 1.000 14.144 96 GLN B N 1
ATOM 1867 C CA . GLN B 1 82 ? -30.716 19.301 19.991 1.000 14.339 96 GLN B CA 1
ATOM 1868 C C . GLN B 1 82 ? -31.123 19.288 18.526 1.000 14.594 96 GLN B C 1
ATOM 1869 O O . GLN B 1 82 ? -30.388 18.805 17.667 1.000 15.726 96 GLN B O 1
ATOM 1875 N N . GLY B 1 83 ? -32.319 19.814 18.272 1.000 14.615 97 GLY B N 1
ATOM 1876 C CA . GLY B 1 83 ? -32.727 20.080 16.907 1.000 15.418 97 GLY B CA 1
ATOM 1877 C C . GLY B 1 83 ? -34.220 20.277 16.804 1.000 15.902 97 GLY B C 1
ATOM 1878 O O . GLY B 1 83 ? -34.913 20.194 17.797 1.000 15.281 97 GLY B O 1
ATOM 1879 N N . LEU B 1 84 ? -34.698 20.543 15.593 1.000 16.055 98 LEU B N 1
ATOM 1880 C CA . LEU B 1 84 ? -36.105 20.826 15.372 1.000 17.786 98 LEU B CA 1
ATOM 1881 C C . LEU B 1 84 ? -36.948 19.618 15.777 1.000 16.439 98 LEU B C 1
ATOM 1882 O O . LEU B 1 84 ? -36.743 18.517 15.289 1.000 19.529 98 LEU B O 1
ATOM 1887 N N . ASP B 1 85 ? -37.921 19.855 16.658 1.000 16.084 99 ASP B N 1
ATOM 1888 C CA . ASP B 1 85 ? -38.868 18.838 17.097 1.000 16.949 99 ASP B CA 1
ATOM 1889 C C . ASP B 1 85 ? -38.185 17.591 17.669 1.000 16.734 99 ASP B C 1
ATOM 1890 O O . ASP B 1 85 ? -38.725 16.505 17.596 1.000 16.734 99 ASP B O 1
ATOM 1895 N N . VAL B 1 86 ? -37.031 17.776 18.311 1.000 15.591 100 VAL B N 1
ATOM 1896 C CA . VAL B 1 86 ? -36.223 16.644 18.739 1.000 14.312 100 VAL B CA 1
ATOM 1897 C C . VAL B 1 86 ? -36.954 15.826 19.793 1.000 14.273 100 VAL B C 1
ATOM 1898 O O . VAL B 1 86 ? -36.777 14.612 19.858 1.000 13.981 100 VAL B O 1
ATOM 1902 N N . VAL B 1 87 ? -37.760 16.460 20.633 1.000 14.981 101 VAL B N 1
ATOM 1903 C CA . VAL B 1 87 ? -38.388 15.676 21.693 1.000 15.341 101 VAL B CA 1
ATOM 1904 C C . VAL B 1 87 ? -39.339 14.650 21.083 1.000 15.468 101 VAL B C 1
ATOM 1905 O O . VAL B 1 87 ? -39.247 13.433 21.319 1.000 15.049 101 VAL B O 1
ATOM 1909 N N . ARG B 1 88 ? -40.258 15.107 20.244 1.000 14.818 102 ARG B N 1
ATOM 1910 C CA . ARG B 1 88 ? -41.269 14.182 19.685 1.000 15.457 102 ARG B CA 1
ATOM 1911 C C . ARG B 1 88 ? -40.603 13.210 18.696 1.000 14.139 102 ARG B C 1
ATOM 1912 O O . ARG B 1 88 ? -40.987 12.061 18.647 1.000 14.283 102 ARG B O 1
ATOM 1920 N N . THR B 1 89 ? -39.679 13.720 17.893 1.000 13.194 103 THR B N 1
ATOM 1921 C CA . THR B 1 89 ? -39.048 12.876 16.909 1.000 14.094 103 THR B CA 1
ATOM 1922 C C . THR B 1 89 ? -38.211 11.767 17.572 1.000 12.267 103 THR B C 1
ATOM 1923 O O . THR B 1 89 ? -38.221 10.618 17.116 1.000 12.041 103 THR B O 1
ATOM 1927 N N . SER B 1 90 ? -37.517 12.107 18.660 1.000 11.349 104 SER B N 1
ATOM 1928 C CA . SER B 1 90 ? -36.756 11.110 19.376 1.000 12.575 104 SER B CA 1
ATOM 1929 C C . SER B 1 90 ? -37.689 10.018 19.881 1.000 11.662 104 SER B C 1
ATOM 1930 O O . SER B 1 90 ? -37.338 8.836 19.847 1.000 11.259 104 SER B O 1
ATOM 1933 N N . ARG B 1 91 ? -38.876 10.383 20.385 1.000 11.841 105 ARG B N 1
ATOM 1934 C CA . ARG B 1 91 ? -39.808 9.363 20.864 1.000 13.065 105 ARG B CA 1
ATOM 1935 C C . ARG B 1 91 ? -40.262 8.453 19.729 1.000 12.309 105 ARG B C 1
ATOM 1936 O O . ARG B 1 91 ? -40.431 7.239 19.930 1.000 13.117 105 ARG B O 1
ATOM 1944 N N . ALA B 1 92 ? -40.428 9.017 18.523 1.000 12.241 106 ALA B N 1
ATOM 1945 C CA . ALA B 1 92 ? -40.760 8.191 17.374 1.000 12.407 106 ALA B CA 1
ATOM 1946 C C . ALA B 1 92 ? -39.636 7.225 16.997 1.000 12.173 106 ALA B C 1
ATOM 1947 O O . ALA B 1 92 ? -39.908 6.086 16.649 1.000 13.294 106 ALA B O 1
ATOM 1949 N N . LEU B 1 93 ? -38.390 7.691 17.072 1.000 10.680 107 LEU B N 1
ATOM 1950 C CA . LEU B 1 93 ? -37.261 6.828 16.775 1.000 10.707 107 LEU B CA 1
ATOM 1951 C C . LEU B 1 93 ? -37.129 5.699 17.798 1.000 9.933 107 LEU B C 1
ATOM 1952 O O . LEU B 1 93 ? -36.696 4.622 17.445 1.000 10.501 107 LEU B O 1
ATOM 1957 N N . ILE B 1 94 ? -37.455 6.007 19.049 1.000 9.699 108 ILE B N 1
ATOM 1958 C CA . ILE B 1 94 ? -37.337 5.034 20.129 1.000 9.348 108 ILE B CA 1
ATOM 1959 C C . ILE B 1 94 ? -38.446 3.977 20.041 1.000 9.456 108 ILE B C 1
ATOM 1960 O O . ILE B 1 94 ? -38.163 2.785 20.196 1.000 9.456 108 ILE B O 1
ATOM 1965 N N . GLY B 1 95 ? -39.682 4.416 19.789 1.000 10.296 109 GLY B N 1
ATOM 1966 C CA . GLY B 1 95 ? -40.816 3.519 19.728 1.000 10.880 109 GLY B CA 1
ATOM 1967 C C . GLY B 1 95 ? -41.571 3.400 21.046 1.000 10.901 109 GLY B C 1
ATOM 1968 O O . GLY B 1 95 ? -41.140 3.868 22.062 1.000 12.186 109 GLY B O 1
ATOM 1969 N N . ALA B 1 96 ? -42.722 2.752 20.946 1.000 12.009 110 ALA B N 1
ATOM 1970 C CA . ALA B 1 96 ? -43.651 2.562 22.045 1.000 12.607 110 ALA B CA 1
ATOM 1971 C C . ALA B 1 96 ? -42.941 2.011 23.271 1.000 13.436 110 ALA B C 1
ATOM 1972 O O . ALA B 1 96 ? -41.993 1.244 23.211 1.000 12.912 110 ALA B O 1
ATOM 1974 N N . THR B 1 97 ? -43.516 2.355 24.427 1.000 13.507 111 THR B N 1
ATOM 1975 C CA . THR B 1 97 ? -42.998 1.909 25.707 1.000 14.249 111 THR B CA 1
ATOM 1976 C C . THR B 1 97 ? -42.896 0.391 25.760 1.000 13.286 111 THR B C 1
ATOM 1977 O O . THR B 1 97 ? -41.911 -0.144 26.233 1.000 14.715 111 THR B O 1
ATOM 1981 N N . ASN B 1 98 ? -43.939 -0.284 25.323 1.000 14.868 112 ASN B N 1
ATOM 1982 C CA . ASN B 1 98 ? -43.935 -1.721 25.265 1.000 13.870 112 ASN B CA 1
ATOM 1983 C C . ASN B 1 98 ? -43.376 -2.111 23.903 1.000 13.907 112 ASN B C 1
ATOM 1984 O O . ASN B 1 98 ? -43.978 -1.762 22.867 1.000 14.039 112 ASN B O 1
ATOM 1989 N N . PRO B 1 99 ? -42.182 -2.725 23.829 1.000 12.546 113 PRO B N 1
ATOM 1990 C CA . PRO B 1 99 ? -41.585 -3.081 22.535 1.000 12.699 113 PRO B CA 1
ATOM 1991 C C . PRO B 1 99 ? -42.487 -3.931 21.664 1.000 13.749 113 PRO B C 1
ATOM 1992 O O . PRO B 1 99 ? -42.319 -3.866 20.450 1.000 14.439 113 PRO B O 1
ATOM 1996 N N . ALA B 1 100 ? -43.429 -4.700 22.251 1.000 16.041 114 ALA B N 1
ATOM 1997 C CA . ALA B 1 100 ? -44.389 -5.429 21.433 1.000 19.542 114 ALA B CA 1
ATOM 1998 C C . ALA B 1 100 ? -45.158 -4.539 20.461 1.000 18.539 114 ALA B C 1
ATOM 1999 O O . ALA B 1 100 ? -45.630 -5.038 19.440 1.000 22.629 114 ALA B O 1
ATOM 2001 N N . ASP B 1 101 ? -45.323 -3.255 20.820 1.000 16.039 115 ASP B N 1
ATOM 2002 C CA . ASP B 1 101 ? -46.091 -2.284 20.052 1.000 17.744 115 ASP B CA 1
ATOM 2003 C C . ASP B 1 101 ? -45.204 -1.337 19.240 1.000 15.918 115 ASP B C 1
ATOM 2004 O O . ASP B 1 101 ? -45.728 -0.432 18.577 1.000 19.429 115 ASP B O 1
ATOM 2009 N N . ALA B 1 102 ? -43.902 -1.529 19.289 1.000 12.904 116 ALA B N 1
ATOM 2010 C CA . ALA B 1 102 ? -42.931 -0.688 18.612 1.000 11.220 116 ALA B CA 1
ATOM 2011 C C . ALA B 1 102 ? -42.638 -1.339 17.282 1.000 11.141 116 ALA B C 1
ATOM 2012 O O . ALA B 1 102 ? -42.114 -2.422 17.229 1.000 12.315 116 ALA B O 1
ATOM 2014 N N . PRO B 1 103 ? -42.918 -0.688 16.148 1.000 11.733 117 PRO B N 1
ATOM 2015 C CA . PRO B 1 103 ? -42.619 -1.329 14.892 1.000 11.183 117 PRO B CA 1
ATOM 2016 C C . PRO B 1 103 ? -41.158 -1.535 14.602 1.000 9.875 117 PRO B C 1
ATOM 2017 O O . PRO B 1 103 ? -40.306 -0.773 15.042 1.000 10.483 117 PRO B O 1
ATOM 2021 N N . PRO B 1 104 ? -40.862 -2.523 13.745 1.000 10.891 118 PRO B N 1
ATOM 2022 C CA . PRO B 1 104 ? -39.507 -2.646 13.216 1.000 10.496 118 PRO B CA 1
ATOM 2023 C C . PRO B 1 104 ? -39.051 -1.304 12.627 1.000 10.630 118 PRO B C 1
ATOM 2024 O O . PRO B 1 104 ? -39.881 -0.626 12.000 1.000 11.720 118 PRO B O 1
ATOM 2028 N N . GLY B 1 105 ? -37.787 -0.987 12.850 1.000 9.164 119 GLY B N 1
ATOM 2029 C CA . GLY B 1 105 ? -37.242 0.275 12.404 1.000 9.272 119 GLY B CA 1
ATOM 2030 C C . GLY B 1 105 ? -37.006 1.215 13.569 1.000 9.414 119 GLY B C 1
ATOM 2031 O O . GLY B 1 105 ? -36.147 2.051 13.547 1.000 10.246 119 GLY B O 1
ATOM 2032 N N . THR B 1 106 ? -37.833 1.083 14.622 1.000 8.919 120 THR B N 1
ATOM 2033 C CA . THR B 1 106 ? -37.617 1.792 15.864 1.000 8.322 120 THR B CA 1
ATOM 2034 C C . THR B 1 106 ? -36.544 1.101 16.698 1.000 7.877 120 THR B C 1
ATOM 2035 O O . THR B 1 106 ? -36.275 -0.091 16.497 1.000 8.125 120 THR B O 1
ATOM 2039 N N . ILE B 1 107 ? -35.964 1.838 17.650 1.000 7.980 121 ILE B N 1
ATOM 2040 C CA . ILE B 1 107 ? -34.953 1.241 18.519 1.000 8.777 121 ILE B CA 1
ATOM 2041 C C . ILE B 1 107 ? -35.566 0.069 19.292 1.000 8.525 121 ILE B C 1
ATOM 2042 O O . ILE B 1 107 ? -35.032 -1.036 19.329 1.000 8.119 121 ILE B O 1
ATOM 2047 N N . ARG B 1 108 ? -36.702 0.299 19.944 1.000 7.854 122 ARG B N 1
ATOM 2048 C CA . ARG B 1 108 ? -37.298 -0.781 20.733 1.000 8.451 122 ARG B CA 1
ATOM 2049 C C . ARG B 1 108 ? -37.829 -1.887 19.845 1.000 8.335 122 ARG B C 1
ATOM 2050 O O . ARG B 1 108 ? -37.811 -3.084 20.210 1.000 9.406 122 ARG B O 1
ATOM 2058 N N . GLY B 1 109 ? -38.354 -1.549 18.662 1.000 8.427 123 GLY B N 1
ATOM 2059 C CA . GLY B 1 109 ? -38.835 -2.553 17.740 1.000 8.983 123 GLY B CA 1
ATOM 2060 C C . GLY B 1 109 ? -37.743 -3.462 17.187 1.000 8.722 123 GLY B C 1
ATOM 2061 O O . GLY B 1 109 ? -37.976 -4.639 16.921 1.000 10.159 123 GLY B O 1
ATOM 2062 N N . ASP B 1 110 ? -36.544 -2.902 17.016 1.000 8.225 124 ASP B N 1
ATOM 2063 C CA . ASP B 1 110 ? -35.431 -3.689 16.506 1.000 8.448 124 ASP B CA 1
ATOM 2064 C C . ASP B 1 110 ? -34.696 -4.495 17.575 1.000 8.327 124 ASP B C 1
ATOM 2065 O O . ASP B 1 110 ? -34.150 -5.519 17.249 1.000 8.488 124 ASP B O 1
ATOM 2070 N N . PHE B 1 111 ? -34.660 -3.975 18.805 1.000 8.585 125 PHE B N 1
ATOM 2071 C CA . PHE B 1 111 ? -33.700 -4.490 19.771 1.000 9.364 125 PHE B CA 1
ATOM 2072 C C . PHE B 1 111 ? -34.320 -5.068 21.062 1.000 9.556 125 PHE B C 1
ATOM 2073 O O . PHE B 1 111 ? -33.563 -5.655 21.830 1.000 12.520 125 PHE B O 1
ATOM 2081 N N . CYS B 1 112 ? -35.586 -4.897 21.347 1.000 9.754 126 CYS B N 1
ATOM 2082 C CA . CYS B 1 112 ? -36.130 -5.182 22.680 1.000 11.083 126 CYS B CA 1
ATOM 2083 C C . CYS B 1 112 ? -37.361 -6.059 22.605 1.000 11.786 126 CYS B C 1
ATOM 2084 O O . CYS B 1 112 ? -38.090 -6.082 21.627 1.000 12.065 126 CYS B O 1
ATOM 2087 N N . ILE B 1 113 ? -37.631 -6.696 23.750 1.000 11.849 127 ILE B N 1
ATOM 2088 C CA . ILE B 1 113 ? -38.773 -7.578 23.871 1.000 12.483 127 ILE B CA 1
ATOM 2089 C C . ILE B 1 113 ? -39.795 -7.079 24.903 1.000 14.323 127 ILE B C 1
ATOM 2090 O O . ILE B 1 113 ? -40.997 -7.142 24.656 1.000 18.792 127 ILE B O 1
ATOM 2095 N N . GLU B 1 114 ? -39.320 -6.625 26.046 1.000 14.760 128 GLU B N 1
ATOM 2096 C CA . GLU B 1 114 ? -40.184 -6.446 27.198 1.000 17.352 128 GLU B CA 1
ATOM 2097 C C . GLU B 1 114 ? -40.166 -5.005 27.656 1.000 14.360 128 GLU B C 1
ATOM 2098 O O . GLU B 1 114 ? -39.108 -4.389 27.643 1.000 15.070 128 GLU B O 1
ATOM 2104 N N . VAL B 1 115 ? -41.269 -4.568 28.258 1.000 16.170 129 VAL B N 1
ATOM 2105 C CA . VAL B 1 115 ? -41.386 -3.197 28.710 1.000 16.344 129 VAL B CA 1
ATOM 2106 C C . VAL B 1 115 ? -40.349 -2.856 29.779 1.000 16.789 129 VAL B C 1
ATOM 2107 O O . VAL B 1 115 ? -39.884 -1.727 29.865 1.000 18.721 129 VAL B O 1
ATOM 2111 N N . GLY B 1 116 ? -39.998 -3.816 30.639 1.000 16.984 130 GLY B N 1
ATOM 2112 C CA . GLY B 1 116 ? -39.019 -3.556 31.686 1.000 17.044 130 GLY B CA 1
ATOM 2113 C C . GLY B 1 116 ? -37.567 -3.484 31.257 1.000 16.591 130 GLY B C 1
ATOM 2114 O O . GLY B 1 116 ? -36.690 -3.152 32.053 1.000 20.058 130 GLY B O 1
ATOM 2115 N N . LYS B 1 117 ? -37.281 -3.889 30.026 1.000 14.994 131 LYS B N 1
ATOM 2116 C CA . LYS B 1 117 ? -35.939 -3.848 29.509 1.000 14.057 131 LYS B CA 1
ATOM 2117 C C . LYS B 1 117 ? -36.020 -3.253 28.095 1.000 12.025 131 LYS B C 1
ATOM 2118 O O . LYS B 1 117 ? -35.957 -3.944 27.085 1.000 12.791 131 LYS B O 1
ATOM 2124 N N . ASN B 1 118 ? -36.213 -1.945 28.084 1.000 11.067 132 ASN B N 1
ATOM 2125 C CA . ASN B 1 118 ? -36.568 -1.269 26.825 1.000 10.675 132 ASN B CA 1
ATOM 2126 C C . ASN B 1 118 ? -35.525 -0.214 26.422 1.000 9.083 132 ASN B C 1
ATOM 2127 O O . ASN B 1 118 ? -35.837 0.722 25.673 1.000 10.117 132 ASN B O 1
ATOM 2132 N N . LEU B 1 119 ? -34.300 -0.391 26.898 1.000 8.985 133 LEU B N 1
ATOM 2133 C CA . LEU B 1 119 ? -33.047 0.119 26.326 1.000 9.585 133 LEU B CA 1
ATOM 2134 C C . LEU B 1 119 ? -32.752 1.594 26.594 1.000 8.859 133 LEU B C 1
ATOM 2135 O O . LEU B 1 119 ? -31.579 1.968 26.707 1.000 9.920 133 LEU B O 1
ATOM 2140 N N . ILE B 1 120 ? -33.749 2.458 26.555 1.000 10.075 134 ILE B N 1
ATOM 2141 C CA . ILE B 1 120 ? -33.539 3.889 26.410 1.000 11.254 134 ILE B CA 1
ATOM 2142 C C . ILE B 1 120 ? -34.745 4.630 27.013 1.000 11.817 134 ILE B C 1
ATOM 2143 O O . ILE B 1 120 ? -35.868 4.135 26.991 1.000 15.252 134 ILE B O 1
ATOM 2148 N N . HIS B 1 121 ? -34.449 5.803 27.577 1.000 11.699 135 HIS B N 1
ATOM 2149 C CA . HIS B 1 121 ? -35.418 6.789 28.021 1.000 13.149 135 HIS B CA 1
ATOM 2150 C C . HIS B 1 121 ? -35.329 8.026 27.142 1.000 12.596 135 HIS B C 1
ATOM 2151 O O . HIS B 1 121 ? -34.235 8.429 26.835 1.000 14.062 135 HIS B O 1
ATOM 2158 N N . GLY B 1 122 ? -36.492 8.557 26.735 1.000 12.420 136 GLY B N 1
ATOM 2159 C CA . GLY B 1 122 ? -36.565 9.879 26.146 1.000 13.731 136 GLY B CA 1
ATOM 2160 C C . GLY B 1 122 ? -37.649 10.725 26.799 1.000 13.928 136 GLY B C 1
ATOM 2161 O O . GLY B 1 122 ? -38.719 10.236 27.159 1.000 15.294 136 GLY B O 1
ATOM 2162 N N . SER B 1 123 ? -37.354 12.024 26.937 1.000 13.683 137 SER B N 1
ATOM 2163 C CA . SER B 1 123 ? -38.333 12.947 27.478 1.000 13.915 137 SER B CA 1
ATOM 2164 C C . SER B 1 123 ? -39.648 12.865 26.699 1.000 14.981 137 SER B C 1
ATOM 2165 O O . SER B 1 123 ? -39.663 12.700 25.498 1.000 15.075 137 SER B O 1
ATOM 2168 N N . ASP B 1 124 ? -40.780 13.092 27.381 1.000 15.618 138 ASP B N 1
ATOM 2169 C CA . ASP B 1 124 ? -42.082 12.945 26.717 1.000 16.828 138 ASP B CA 1
ATOM 2170 C C . ASP B 1 124 ? -42.658 14.267 26.220 1.000 17.778 138 ASP B C 1
ATOM 2171 O O . ASP B 1 124 ? -43.634 14.266 25.481 1.000 20.808 138 ASP B O 1
ATOM 2176 N N . SER B 1 125 ? -42.041 15.376 26.558 1.000 16.644 139 SER B N 1
ATOM 2177 C CA . SER B 1 125 ? -42.538 16.690 26.181 1.000 17.289 139 SER B CA 1
ATOM 2178 C C . SER B 1 125 ? -41.384 17.676 26.369 1.000 18.347 139 SER B C 1
ATOM 2179 O O . SER B 1 125 ? -40.408 17.374 27.063 1.000 18.971 139 SER B O 1
ATOM 2182 N N . VAL B 1 126 ? -41.518 18.861 25.755 1.000 19.779 140 VAL B N 1
ATOM 2183 C CA . VAL B 1 126 ? -40.533 19.912 25.942 1.000 21.400 140 VAL B CA 1
ATOM 2184 C C . VAL B 1 126 ? -40.429 20.274 27.435 1.000 22.203 140 VAL B C 1
ATOM 2185 O O . VAL B 1 126 ? -39.322 20.469 27.925 1.000 22.068 140 VAL B O 1
ATOM 2189 N N . GLU B 1 127 ? -41.549 20.321 28.154 1.000 22.242 141 GLU B N 1
ATOM 2190 C CA . GLU B 1 127 ? -41.415 20.690 29.583 1.000 23.777 141 GLU B CA 1
ATOM 2191 C C . GLU B 1 127 ? -40.767 19.535 30.355 1.000 19.655 141 GLU B C 1
ATOM 2192 O O . GLU B 1 127 ? -39.980 19.832 31.232 1.000 21.458 141 GLU B O 1
ATOM 2198 N N A SER B 1 128 ? -41.024 18.355 30.041 0.500 18.605 142 SER B N 1
ATOM 2199 N N B SER B 1 128 ? -41.018 18.354 30.062 0.500 19.247 142 SER B N 1
ATOM 2200 C CA A SER B 1 128 ? -40.371 17.244 30.718 0.500 18.192 142 SER B CA 1
ATOM 2201 C CA B SER B 1 128 ? -40.356 17.307 30.820 0.500 18.900 142 SER B CA 1
ATOM 2202 C C A SER B 1 128 ? -38.872 17.278 30.447 0.500 17.184 142 SER B C 1
ATOM 2203 C C B SER B 1 128 ? -38.869 17.271 30.457 0.500 17.639 142 SER B C 1
ATOM 2204 O O A SER B 1 128 ? -38.065 17.023 31.342 0.500 18.018 142 SER B O 1
ATOM 2205 O O B SER B 1 128 ? -38.043 17.013 31.333 0.500 18.215 142 SER B O 1
ATOM 2210 N N . ALA B 1 129 ? -38.519 17.576 29.198 1.000 16.323 143 ALA B N 1
ATOM 2211 C CA . ALA B 1 129 ? -37.115 17.687 28.801 1.000 16.892 143 ALA B CA 1
ATOM 2212 C C . ALA B 1 129 ? -36.377 18.750 29.609 1.000 17.834 143 ALA B C 1
ATOM 2213 O O . ALA B 1 129 ? -35.270 18.495 30.092 1.000 17.002 143 ALA B O 1
ATOM 2215 N N . ARG B 1 130 ? -36.987 19.939 29.744 1.000 19.681 144 ARG B N 1
ATOM 2216 C CA . ARG B 1 130 ? -36.359 20.983 30.526 1.000 20.837 144 ARG B CA 1
ATOM 2217 C C . ARG B 1 130 ? -36.084 20.486 31.939 1.000 19.666 144 ARG B C 1
ATOM 2218 O O . ARG B 1 130 ? -35.008 20.709 32.480 1.000 20.963 144 ARG B O 1
ATOM 2226 N N . ARG B 1 131 ? -37.074 19.828 32.526 1.000 19.013 145 ARG B N 1
ATOM 2227 C CA . ARG B 1 131 ? -36.919 19.341 33.912 1.000 20.016 145 ARG B CA 1
ATOM 2228 C C . ARG B 1 131 ? -35.809 18.285 33.986 1.000 19.705 145 ARG B C 1
ATOM 2229 O O . ARG B 1 131 ? -34.991 18.347 34.882 1.000 20.363 145 ARG B O 1
ATOM 2237 N N . GLU B 1 132 ? -35.820 17.333 33.055 1.000 18.128 146 GLU B N 1
ATOM 2238 C CA . GLU B 1 132 ? -34.866 16.225 33.108 1.000 17.318 146 GLU B CA 1
ATOM 2239 C C . GLU B 1 132 ? -33.441 16.697 32.813 1.000 16.841 146 GLU B C 1
ATOM 2240 O O . GLU B 1 132 ? -32.473 16.302 33.447 1.000 17.186 146 GLU B O 1
ATOM 2246 N N . ILE B 1 133 ? -33.301 17.622 31.877 1.000 16.810 147 ILE B N 1
ATOM 2247 C CA . ILE B 1 133 ? -31.994 18.138 31.554 1.000 18.621 147 ILE B CA 1
ATOM 2248 C C . ILE B 1 133 ? -31.435 18.811 32.802 1.000 19.402 147 ILE B C 1
ATOM 2249 O O . ILE B 1 133 ? -30.279 18.623 33.127 1.000 20.955 147 ILE B O 1
ATOM 2254 N N . ALA B 1 134 ? -32.246 19.619 33.481 1.000 22.384 148 ALA B N 1
ATOM 2255 C CA . ALA B 1 134 ? -31.762 20.287 34.686 1.000 24.653 148 ALA B CA 1
ATOM 2256 C C . ALA B 1 134 ? -31.430 19.313 35.815 1.000 24.421 148 ALA B C 1
ATOM 2257 O O . ALA B 1 134 ? -30.489 19.552 36.569 1.000 24.192 148 ALA B O 1
ATOM 2259 N N . LEU B 1 135 ? -32.170 18.206 35.923 1.000 21.926 149 LEU B N 1
ATOM 2260 C CA . LEU B 1 135 ? -31.915 17.216 36.966 1.000 20.100 149 LEU B CA 1
ATOM 2261 C C . LEU B 1 135 ? -30.585 16.502 36.719 1.000 19.342 149 LEU B C 1
ATOM 2262 O O . LEU B 1 135 ? -29.857 16.208 37.662 1.000 20.342 149 LEU B O 1
ATOM 2267 N N . TRP B 1 136 ? -30.258 16.224 35.461 1.000 18.218 150 TRP B N 1
ATOM 2268 C CA . TRP B 1 136 ? -29.148 15.319 35.200 1.000 17.492 150 TRP B CA 1
ATOM 2269 C C . TRP B 1 136 ? -27.835 16.033 34.868 1.000 17.571 150 TRP B C 1
ATOM 2270 O O . TRP B 1 136 ? -26.774 15.420 35.002 1.000 20.208 150 TRP B O 1
ATOM 2281 N N . PHE B 1 137 ? -27.920 17.280 34.396 1.000 17.536 151 PHE B N 1
ATOM 2282 C CA . PHE B 1 137 ? -26.753 18.010 33.890 1.000 17.336 151 PHE B CA 1
ATOM 2283 C C . PHE B 1 137 ? -26.666 19.376 34.557 1.000 21.642 151 PHE B C 1
ATOM 2284 O O . PHE B 1 137 ? -27.689 20.005 34.782 1.000 21.534 151 PHE B O 1
ATOM 2292 N N . ARG B 1 138 ? -25.424 19.820 34.777 1.000 21.855 152 ARG B N 1
ATOM 2293 C CA . ARG B 1 138 ? -25.101 21.207 35.033 1.000 24.758 152 ARG B CA 1
ATOM 2294 C C . ARG B 1 138 ? -25.069 22.019 33.747 1.000 24.256 152 ARG B C 1
ATOM 2295 O O . ARG B 1 138 ? -24.825 21.499 32.666 1.000 23.824 152 ARG B O 1
ATOM 2303 N N . ALA B 1 139 ? -25.326 23.324 33.866 1.000 25.298 153 ALA B N 1
ATOM 2304 C CA . ALA B 1 139 ? -25.327 24.200 32.701 1.000 26.211 153 ALA B CA 1
ATOM 2305 C C . ALA B 1 139 ? -24.010 24.091 31.938 1.000 25.171 153 ALA B C 1
ATOM 2306 O O . ALA B 1 139 ? -24.035 24.133 30.727 1.000 25.890 153 ALA B O 1
ATOM 2308 N N . ASP B 1 140 ? -22.865 23.973 32.623 1.000 26.637 154 ASP B N 1
ATOM 2309 C CA . ASP B 1 140 ? -21.595 23.939 31.922 1.000 26.445 154 ASP B CA 1
ATOM 2310 C C . ASP B 1 140 ? -21.306 22.615 31.225 1.000 24.366 154 ASP B C 1
ATOM 2311 O O . ASP B 1 140 ? -20.281 22.515 30.551 1.000 27.553 154 ASP B O 1
ATOM 2316 N N . GLU B 1 141 ? -22.205 21.620 31.355 1.000 21.010 155 GLU B N 1
ATOM 2317 C CA . GLU B 1 141 ? -22.078 20.399 30.594 1.000 19.031 155 GLU B CA 1
ATOM 2318 C C . GLU B 1 141 ? -22.824 20.447 29.251 1.000 17.813 155 GLU B C 1
ATOM 2319 O O . GLU B 1 141 ? -22.776 19.471 28.478 1.000 19.410 155 GLU B O 1
ATOM 2325 N N . LEU B 1 142 ? -23.649 21.479 29.055 1.000 18.665 156 LEU B N 1
ATOM 2326 C CA . LEU B 1 142 ? -24.428 21.603 27.831 1.000 19.947 156 LEU B CA 1
ATOM 2327 C C . LEU B 1 142 ? -23.674 22.476 26.835 1.000 19.821 156 LEU B C 1
ATOM 2328 O O . LEU B 1 142 ? -23.473 23.663 27.064 1.000 24.427 156 LEU B O 1
ATOM 2333 N N . LEU B 1 143 ? -23.216 21.879 25.743 1.000 18.555 157 LEU B N 1
ATOM 2334 C CA . LEU B 1 143 ? -22.300 22.574 24.853 1.000 19.921 157 LEU B CA 1
ATOM 2335 C C . LEU B 1 143 ? -23.032 23.256 23.694 1.000 21.053 157 LEU B C 1
ATOM 2336 O O . LEU B 1 143 ? -24.125 22.880 23.311 1.000 23.279 157 LEU B O 1
ATOM 2341 N N . CYS B 1 144 ? -22.404 24.327 23.185 1.000 25.098 158 CYS B N 1
ATOM 2342 C CA . CYS B 1 144 ? -22.856 25.049 22.016 1.000 26.322 158 CYS B CA 1
ATOM 2343 C C . CYS B 1 144 ? -21.872 24.766 20.882 1.000 24.479 158 CYS B C 1
ATOM 2344 O O . CYS B 1 144 ? -20.675 24.904 21.074 1.000 30.551 158 CYS B O 1
ATOM 2347 N N . TRP B 1 145 ? -22.343 24.361 19.699 1.000 27.761 159 TRP B N 1
ATOM 2348 C CA . TRP B 1 145 ? -21.420 24.256 18.576 1.000 25.914 159 TRP B CA 1
ATOM 2349 C C . TRP B 1 145 ? -22.147 24.542 17.278 1.000 26.435 159 TRP B C 1
ATOM 2350 O O . TRP B 1 145 ? -23.364 24.397 17.178 1.000 26.214 159 TRP B O 1
ATOM 2361 N N . GLU B 1 146 ? -21.375 25.001 16.295 1.000 28.640 160 GLU B N 1
ATOM 2362 C CA . GLU B 1 146 ? -21.916 25.384 15.004 1.000 28.777 160 GLU B CA 1
ATOM 2363 C C . GLU B 1 146 ? -21.835 24.181 14.082 1.000 27.256 160 GLU B C 1
ATOM 2364 O O . GLU B 1 146 ? -20.749 23.708 13.795 1.000 28.951 160 GLU B O 1
ATOM 2370 N N . ASP B 1 147 ? -22.984 23.661 13.664 1.000 25.500 161 ASP B N 1
ATOM 2371 C CA . ASP B 1 147 ? -23.033 22.426 12.911 1.000 25.192 161 ASP B CA 1
ATOM 2372 C C . ASP B 1 147 ? -22.805 22.688 11.424 1.000 25.195 161 ASP B C 1
ATOM 2373 O O . ASP B 1 147 ? -23.623 23.304 10.748 1.000 24.945 161 ASP B O 1
ATOM 2378 N N . SER B 1 148 ? -21.694 22.172 10.904 1.000 26.011 162 SER B N 1
ATOM 2379 C CA . SER B 1 148 ? -21.352 22.255 9.493 1.000 30.198 162 SER B CA 1
ATOM 2380 C C . SER B 1 148 ? -22.414 21.637 8.598 1.000 30.117 162 SER B C 1
ATOM 2381 O O . SER B 1 148 ? -22.432 21.924 7.409 1.000 35.741 162 SER B O 1
ATOM 2384 N N . ALA B 1 149 ? -23.261 20.769 9.150 1.000 31.980 163 ALA B N 1
ATOM 2385 C CA . ALA B 1 149 ? -24.266 20.074 8.362 1.000 31.093 163 ALA B CA 1
ATOM 2386 C C . ALA B 1 149 ? -25.611 20.788 8.413 1.000 28.769 163 ALA B C 1
ATOM 2387 O O . ALA B 1 149 ? -26.542 20.399 7.703 1.000 26.058 163 ALA B O 1
ATOM 2389 N N . GLY B 1 150 ? -25.749 21.763 9.312 1.000 27.066 164 GLY B N 1
ATOM 2390 C CA . GLY B 1 150 ? -27.070 22.308 9.550 1.000 27.730 164 GLY B CA 1
ATOM 2391 C C . GLY B 1 150 ? -27.716 22.835 8.272 1.000 27.090 164 GLY B C 1
ATOM 2392 O O . GLY B 1 150 ? -28.943 22.746 8.133 1.000 24.261 164 GLY B O 1
ATOM 2393 N N . HIS B 1 151 ? -26.921 23.437 7.383 1.000 26.314 165 HIS B N 1
ATOM 2394 C CA . HIS B 1 151 ? -27.468 23.993 6.111 1.000 27.256 165 HIS B CA 1
ATOM 2395 C C . HIS B 1 151 ? -28.107 22.871 5.293 1.000 24.674 165 HIS B C 1
ATOM 2396 O O . HIS B 1 151 ? -28.954 23.153 4.470 1.000 29.625 165 HIS B O 1
ATOM 2403 N N . TRP B 1 152 ? -27.720 21.614 5.565 1.000 20.663 166 TRP B N 1
ATOM 2404 C CA . TRP B 1 152 ? -28.203 20.516 4.750 1.000 20.692 166 TRP B CA 1
ATOM 2405 C C . TRP B 1 152 ? -29.332 19.756 5.442 1.000 18.444 166 TRP B C 1
ATOM 2406 O O . TRP B 1 152 ? -29.911 18.877 4.843 1.000 18.663 166 TRP B O 1
ATOM 2417 N N . LEU B 1 153 ? -29.627 20.109 6.690 1.000 17.615 167 LEU B N 1
ATOM 2418 C CA . LEU B 1 153 ? -30.715 19.523 7.463 1.000 16.336 167 LEU B CA 1
ATOM 2419 C C . LEU B 1 153 ? -31.924 20.432 7.606 1.000 16.863 167 LEU B C 1
ATOM 2420 O O . LEU B 1 153 ? -33.040 19.947 7.684 1.000 16.418 167 LEU B O 1
ATOM 2425 N N . TYR B 1 154 ? -31.709 21.752 7.580 1.000 17.610 168 TYR B N 1
ATOM 2426 C CA . TYR B 1 154 ? -32.776 22.704 7.798 1.000 20.247 168 TYR B CA 1
ATOM 2427 C C . TYR B 1 154 ? -32.982 23.624 6.586 1.000 23.540 168 TYR B C 1
ATOM 2428 O O . TYR B 1 154 ? -32.034 23.975 5.907 1.000 24.766 168 TYR B O 1
ATOM 2437 N N . GLU B 1 155 ? -34.240 23.986 6.307 1.000 27.716 169 GLU B N 1
ATOM 2438 C CA . GLU B 1 155 ? -34.534 25.030 5.337 1.000 33.496 169 GLU B CA 1
ATOM 2439 C C . GLU B 1 155 ? -34.340 26.403 6.011 1.000 33.678 169 GLU B C 1
ATOM 2440 O O . GLU B 1 155 ? -33.881 27.263 5.307 1.000 35.738 169 GLU B O 1
ATOM 2447 N N . GLY C 1 1 ? -45.022 -21.079 26.734 1.000 43.424 15 GLY C N 1
ATOM 2448 C CA . GLY C 1 1 ? -45.900 -21.624 27.789 1.000 42.737 15 GLY C CA 1
ATOM 2449 C C . GLY C 1 1 ? -46.649 -20.497 28.484 1.000 45.403 15 GLY C C 1
ATOM 2450 O O . GLY C 1 1 ? -46.739 -19.412 27.919 1.000 55.183 15 GLY C O 1
ATOM 2451 N N . HIS C 1 2 ? -47.141 -20.746 29.704 1.000 46.406 16 HIS C N 1
ATOM 2452 C CA . HIS C 1 2 ? -47.782 -19.695 30.488 1.000 51.164 16 HIS C CA 1
ATOM 2453 C C . HIS C 1 2 ? -46.932 -19.302 31.701 1.000 48.161 16 HIS C C 1
ATOM 2454 O O . HIS C 1 2 ? -47.063 -18.177 32.193 1.000 57.207 16 HIS C O 1
ATOM 2461 N N . MET C 1 3 ? -46.089 -20.211 32.212 1.000 37.923 17 MET C N 1
ATOM 2462 C CA . MET C 1 3 ? -45.243 -19.893 33.362 1.000 31.880 17 MET C CA 1
ATOM 2463 C C . MET C 1 3 ? -44.886 -18.405 33.338 1.000 29.875 17 MET C C 1
ATOM 2464 O O . MET C 1 3 ? -45.166 -17.674 34.273 1.000 36.375 17 MET C O 1
ATOM 2469 N N . THR C 1 4 ? -44.146 -17.981 32.292 1.000 23.984 18 THR C N 1
ATOM 2470 C CA . THR C 1 4 ? -43.801 -16.582 32.041 1.000 21.824 18 THR C CA 1
ATOM 2471 C C . THR C 1 4 ? -43.992 -16.187 30.579 1.000 20.113 18 THR C C 1
ATOM 2472 O O . THR C 1 4 ? -43.906 -14.997 30.233 1.000 23.416 18 THR C O 1
ATOM 2476 N N . GLY C 1 5 ? -44.146 -17.183 29.703 1.000 18.815 19 GLY C N 1
ATOM 2477 C CA . GLY C 1 5 ? -44.287 -16.890 28.285 1.000 18.565 19 GLY C CA 1
ATOM 2478 C C . GLY C 1 5 ? -42.954 -16.966 27.546 1.000 15.691 19 GLY C C 1
ATOM 2479 O O . GLY C 1 5 ? -42.932 -16.998 26.306 1.000 15.968 19 GLY C O 1
ATOM 2480 N N . ALA C 1 6 ? -41.832 -16.942 28.265 1.000 15.860 20 ALA C N 1
ATOM 2481 C CA . ALA C 1 6 ? -40.535 -16.727 27.650 1.000 15.386 20 ALA C CA 1
ATOM 2482 C C . ALA C 1 6 ? -40.037 -17.937 26.884 1.000 14.620 20 ALA C C 1
ATOM 2483 O O . ALA C 1 6 ? -39.016 -17.816 26.189 1.000 15.931 20 ALA C O 1
ATOM 2485 N N . HIS C 1 7 ? -40.697 -19.085 27.034 1.000 14.336 21 HIS C N 1
ATOM 2486 C CA . HIS C 1 7 ? -40.252 -20.292 26.347 1.000 14.565 21 HIS C CA 1
ATOM 2487 C C . HIS C 1 7 ? -41.091 -20.605 25.109 1.000 13.862 21 HIS C C 1
ATOM 2488 O O . HIS C 1 7 ? -40.954 -21.666 24.522 1.000 14.060 21 HIS C O 1
ATOM 2495 N N . GLU C 1 8 ? -41.977 -19.687 24.679 1.000 11.794 22 GLU C N 1
ATOM 2496 C CA . GLU C 1 8 ? -42.660 -19.799 23.392 1.000 12.088 22 GLU C CA 1
ATOM 2497 C C . GLU C 1 8 ? -41.619 -19.946 22.291 1.000 10.743 22 GLU C C 1
ATOM 2498 O O . GLU C 1 8 ? -40.537 -19.369 22.354 1.000 10.772 22 GLU C O 1
ATOM 2504 N N . ARG C 1 9 ? -42.003 -20.725 21.302 1.000 10.578 23 ARG C N 1
ATOM 2505 C CA . ARG C 1 9 ? -41.109 -20.970 20.150 1.000 10.554 23 ARG C CA 1
ATOM 2506 C C . ARG C 1 9 ? -41.862 -20.826 18.827 1.000 10.688 23 ARG C C 1
ATOM 2507 O O . ARG C 1 9 ? -43.034 -21.087 18.771 1.000 12.478 23 ARG C O 1
ATOM 2515 N N . THR C 1 10 ? -41.145 -20.356 17.801 1.000 10.151 24 THR C N 1
ATOM 2516 C CA . THR C 1 10 ? -41.669 -20.246 16.458 1.000 10.849 24 THR C CA 1
ATOM 2517 C C . THR C 1 10 ? -40.726 -20.975 15.509 1.000 10.622 24 THR C C 1
ATOM 2518 O O . THR C 1 10 ? -39.514 -21.077 15.734 1.000 11.088 24 THR C O 1
ATOM 2522 N N . PHE C 1 11 ? -41.307 -21.424 14.402 1.000 10.233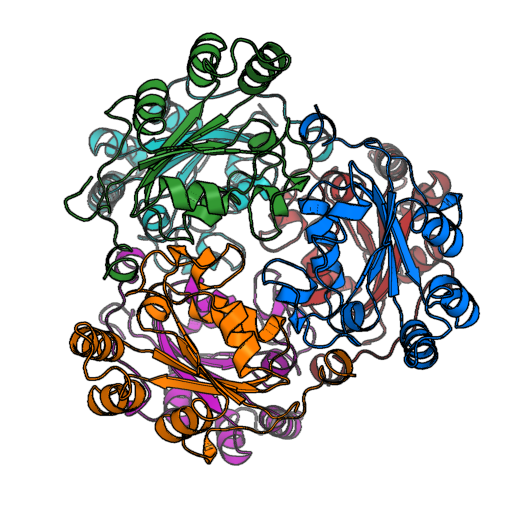 25 PHE C N 1
ATOM 2523 C CA . PHE C 1 11 ? -40.535 -21.930 13.283 1.000 9.920 25 PHE C CA 1
ATOM 2524 C C . PHE C 1 11 ? -40.327 -20.840 12.255 1.000 9.588 25 PHE C C 1
ATOM 2525 O O . PHE C 1 11 ? -41.284 -20.226 11.787 1.000 11.393 25 PHE C O 1
ATOM 2533 N N . LEU C 1 12 ? -39.062 -20.607 11.877 1.000 9.541 26 LEU C N 1
ATOM 2534 C CA . LEU C 1 12 ? -38.705 -19.663 10.822 1.000 10.483 26 LEU C CA 1
ATOM 2535 C C . LEU C 1 12 ? -37.885 -20.435 9.787 1.000 11.604 26 LEU C C 1
ATOM 2536 O O . LEU C 1 12 ? -37.022 -21.231 10.125 1.000 13.707 26 LEU C O 1
ATOM 2541 N N . ALA C 1 13 ? -38.097 -20.111 8.515 1.000 11.841 27 ALA C N 1
ATOM 2542 C CA . ALA C 1 13 ? -37.277 -20.715 7.493 1.000 12.888 27 ALA C CA 1
ATOM 2543 C C . ALA C 1 13 ? -36.883 -19.678 6.481 1.000 11.657 27 ALA C C 1
ATOM 2544 O O . ALA C 1 13 ? -37.721 -18.928 6.014 1.000 13.760 27 ALA C O 1
ATOM 2546 N N . VAL C 1 14 ? -35.597 -19.629 6.161 1.000 11.046 28 VAL C N 1
ATOM 2547 C CA . VAL C 1 14 ? -35.114 -18.844 5.016 1.000 10.372 28 VAL C CA 1
ATOM 2548 C C . VAL C 1 14 ? -35.332 -19.676 3.767 1.000 9.556 28 VAL C C 1
ATOM 2549 O O . VAL C 1 14 ? -34.878 -20.829 3.708 1.000 11.307 28 VAL C O 1
ATOM 2553 N N . LYS C 1 15 ? -36.144 -19.144 2.844 1.000 10.635 29 LYS C N 1
ATOM 2554 C CA . LYS C 1 15 ? -36.497 -19.834 1.613 1.000 11.301 29 LYS C CA 1
ATOM 2555 C C . LYS C 1 15 ? -35.316 -19.824 0.643 1.000 10.072 29 LYS C C 1
ATOM 2556 O O . LYS C 1 15 ? -34.311 -19.123 0.840 1.000 11.359 29 LYS C O 1
ATOM 2562 N N . PRO C 1 16 ? -35.380 -20.595 -0.449 1.000 11.928 30 PRO C N 1
ATOM 2563 C CA . PRO C 1 16 ? -34.233 -20.677 -1.344 1.000 12.728 30 PRO C CA 1
ATOM 2564 C C . PRO C 1 16 ? -33.743 -19.354 -1.885 1.000 12.233 30 PRO C C 1
ATOM 2565 O O . PRO C 1 16 ? -32.552 -19.224 -2.125 1.000 12.454 30 PRO C O 1
ATOM 2569 N N . ASP C 1 17 ? -34.649 -18.425 -2.163 1.000 11.936 31 ASP C N 1
ATOM 2570 C CA . ASP C 1 17 ? -34.226 -17.107 -2.615 1.000 13.202 31 ASP C CA 1
ATOM 2571 C C . ASP C 1 17 ? -33.376 -16.381 -1.594 1.000 13.378 31 ASP C C 1
ATOM 2572 O O . ASP C 1 17 ? -32.467 -15.665 -1.961 1.000 12.178 31 ASP C O 1
ATOM 2577 N N . GLY C 1 18 ? -33.625 -16.594 -0.297 1.000 13.223 32 GLY C N 1
ATOM 2578 C CA . GLY C 1 18 ? -32.787 -15.974 0.712 1.000 12.533 32 GLY C CA 1
ATOM 2579 C C . GLY C 1 18 ? -31.361 -16.517 0.722 1.000 11.899 32 GLY C C 1
ATOM 2580 O O . GLY C 1 18 ? -30.423 -15.789 1.000 1.000 13.138 32 GLY C O 1
ATOM 2581 N N . VAL C 1 19 ? -31.230 -17.823 0.500 1.000 12.083 33 VAL C N 1
ATOM 2582 C CA . VAL C 1 19 ? -29.920 -18.445 0.430 1.000 13.083 33 VAL C CA 1
ATOM 2583 C C . VAL C 1 19 ? -29.218 -17.949 -0.841 1.000 12.857 33 VAL C C 1
ATOM 2584 O O . VAL C 1 19 ? -28.085 -17.499 -0.779 1.000 12.954 33 VAL C O 1
ATOM 2588 N N . GLN C 1 20 ? -29.911 -17.997 -1.988 1.000 12.396 34 GLN C N 1
ATOM 2589 C CA . GLN C 1 20 ? -29.282 -17.605 -3.244 1.000 13.033 34 GLN C CA 1
ATOM 2590 C C . GLN C 1 20 ? -28.837 -16.136 -3.246 1.000 12.557 34 GLN C C 1
ATOM 2591 O O . GLN C 1 20 ? -27.785 -15.774 -3.812 1.000 14.410 34 GLN C O 1
ATOM 2597 N N . ARG C 1 21 ? -29.632 -15.284 -2.601 1.000 11.601 35 ARG C N 1
ATOM 2598 C CA . ARG C 1 21 ? -29.336 -13.858 -2.553 1.000 12.080 35 ARG C CA 1
ATOM 2599 C C . ARG C 1 21 ? -28.417 -13.466 -1.398 1.000 11.680 35 ARG C C 1
ATOM 2600 O O . ARG C 1 21 ? -28.173 -12.299 -1.138 1.000 13.028 35 ARG C O 1
ATOM 2608 N N . ARG C 1 22 ? -27.948 -14.465 -0.641 1.000 12.038 36 ARG C N 1
ATOM 2609 C CA . ARG C 1 22 ? -26.944 -14.235 0.392 1.000 13.778 36 ARG C CA 1
ATOM 2610 C C . ARG C 1 22 ? -27.447 -13.337 1.511 1.000 12.446 36 ARG C C 1
ATOM 2611 O O . ARG C 1 22 ? -26.759 -12.407 1.961 1.000 12.880 36 ARG C O 1
ATOM 2619 N N . LEU C 1 23 ? -28.666 -13.664 1.947 1.000 11.483 37 LEU C N 1
ATOM 2620 C CA . LEU C 1 23 ? -29.300 -12.921 3.025 1.000 10.870 37 LEU C CA 1
ATOM 2621 C C . LEU C 1 23 ? -29.457 -13.751 4.304 1.000 9.709 37 LEU C C 1
ATOM 2622 O O . LEU C 1 23 ? -30.163 -13.309 5.208 1.000 10.357 37 LEU C O 1
ATOM 2627 N N . VAL C 1 24 ? -28.815 -14.912 4.405 1.000 10.291 38 VAL C N 1
ATOM 2628 C CA . VAL C 1 24 ? -28.984 -15.734 5.606 1.000 10.062 38 VAL C CA 1
ATOM 2629 C C . VAL C 1 24 ? -28.496 -15.009 6.848 1.000 9.141 38 VAL C C 1
ATOM 2630 O O . VAL C 1 24 ? -29.193 -14.904 7.862 1.000 10.249 38 VAL C O 1
ATOM 2634 N N . GLY C 1 25 ? -27.289 -14.477 6.757 1.000 9.591 39 GLY C N 1
ATOM 2635 C CA . GLY C 1 25 ? -26.710 -13.807 7.880 1.000 9.375 39 GLY C CA 1
ATOM 2636 C C . GLY C 1 25 ? -27.472 -12.569 8.273 1.000 10.154 39 GLY C C 1
ATOM 2637 O O . GLY C 1 25 ? -27.679 -12.298 9.447 1.000 9.756 39 GLY C O 1
ATOM 2638 N N A GLU C 1 26 ? -27.928 -11.809 7.274 0.500 10.012 40 GLU C N 1
ATOM 2639 N N B GLU C 1 26 ? -27.908 -11.779 7.266 0.500 9.741 40 GLU C N 1
ATOM 2640 C CA A GLU C 1 26 ? -28.693 -10.618 7.567 0.500 10.917 40 GLU C CA 1
ATOM 2641 C CA B GLU C 1 26 ? -28.727 -10.596 7.505 0.500 10.338 40 GLU C CA 1
ATOM 2642 C C A GLU C 1 26 ? -29.982 -10.959 8.309 0.500 10.646 40 GLU C C 1
ATOM 2643 C C B GLU C 1 26 ? -29.979 -10.957 8.301 0.500 10.343 40 GLU C C 1
ATOM 2644 O O A GLU C 1 26 ? -30.365 -10.259 9.252 0.500 12.207 40 GLU C O 1
ATOM 2645 O O B GLU C 1 26 ? -30.348 -10.260 9.252 0.500 11.857 40 GLU C O 1
ATOM 2656 N N . ILE C 1 27 ? -30.633 -12.035 7.890 1.000 9.656 41 ILE C N 1
ATOM 2657 C CA . ILE C 1 27 ? -31.870 -12.436 8.546 1.000 9.456 41 ILE C CA 1
ATOM 2658 C C . ILE C 1 27 ? -31.605 -12.920 9.977 1.000 9.633 41 ILE C C 1
ATOM 2659 O O . ILE C 1 27 ? -32.271 -12.502 10.935 1.000 10.922 41 ILE C O 1
ATOM 2664 N N . VAL C 1 28 ? -30.605 -13.778 10.141 1.000 9.385 42 VAL C N 1
ATOM 2665 C CA . VAL C 1 28 ? -30.280 -14.280 11.477 1.000 9.464 42 VAL C CA 1
ATOM 2666 C C . VAL C 1 28 ? -29.918 -13.126 12.405 1.000 9.338 42 VAL C C 1
ATOM 2667 O O . VAL C 1 28 ? -30.374 -13.067 13.551 1.000 10.464 42 VAL C O 1
ATOM 2671 N N . ARG C 1 29 ? -29.104 -12.170 11.938 1.000 9.651 43 ARG C N 1
ATOM 2672 C CA . ARG C 1 29 ? -28.701 -11.005 12.760 1.000 10.959 43 ARG C CA 1
ATOM 2673 C C . ARG C 1 29 ? -29.934 -10.216 13.225 1.000 9.446 43 ARG C C 1
ATOM 2674 O O . ARG C 1 29 ? -29.897 -9.712 14.329 1.000 10.357 43 ARG C O 1
ATOM 2682 N N . ARG C 1 30 ? -30.977 -10.089 12.422 1.000 9.633 44 ARG C N 1
ATOM 2683 C CA . ARG C 1 30 ? -32.133 -9.346 12.901 1.000 10.254 44 ARG C CA 1
ATOM 2684 C C . ARG C 1 30 ? -32.819 -10.019 14.101 1.000 9.688 44 ARG C C 1
ATOM 2685 O O . ARG C 1 30 ? -33.309 -9.341 14.995 1.000 10.430 44 ARG C O 1
ATOM 2693 N N . PHE C 1 31 ? -32.880 -11.339 14.074 1.000 9.380 45 PHE C N 1
ATOM 2694 C CA . PHE C 1 31 ? -33.483 -12.041 15.200 1.000 9.491 45 PHE C CA 1
ATOM 2695 C C . PHE C 1 31 ? -32.547 -12.046 16.419 1.000 8.346 45 PHE C C 1
ATOM 2696 O O . PHE C 1 31 ? -33.018 -11.910 17.549 1.000 9.220 45 PHE C O 1
ATOM 2704 N N . GLU C 1 32 ? -31.255 -12.132 16.179 1.000 8.456 46 GLU C N 1
ATOM 2705 C CA . GLU C 1 32 ? -30.275 -12.033 17.264 1.000 8.964 46 GLU C CA 1
ATOM 2706 C C . GLU C 1 32 ? -30.345 -10.669 17.943 1.000 10.164 46 GLU C C 1
ATOM 2707 O O . GLU C 1 32 ? -30.309 -10.553 19.156 1.000 10.591 46 GLU C O 1
ATOM 2713 N N A ARG C 1 33 ? -30.406 -9.598 17.147 0.500 9.841 47 ARG C N 1
ATOM 2714 N N B ARG C 1 33 ? -30.402 -9.596 17.147 0.500 10.233 47 ARG C N 1
ATOM 2715 C CA A ARG C 1 33 ? -30.358 -8.228 17.731 0.500 9.422 47 ARG C CA 1
ATOM 2716 C CA B ARG C 1 33 ? -30.368 -8.221 17.719 0.500 10.059 47 ARG C CA 1
ATOM 2717 C C A ARG C 1 33 ? -31.664 -7.929 18.483 0.500 9.770 47 ARG C C 1
ATOM 2718 C C B ARG C 1 33 ? -31.662 -7.942 18.495 0.500 10.104 47 ARG C C 1
ATOM 2719 O O A ARG C 1 33 ? -31.608 -7.147 19.421 0.500 9.693 47 ARG C O 1
ATOM 2720 O O B ARG C 1 33 ? -31.608 -7.144 19.420 0.500 10.062 47 ARG C O 1
ATOM 2735 N N . LYS C 1 34 ? -32.751 -8.612 18.116 1.000 8.919 48 LYS C N 1
ATOM 2736 C CA . LYS C 1 34 ? -34.017 -8.425 18.793 1.000 9.001 48 LYS C CA 1
ATOM 2737 C C . LYS C 1 34 ? -34.014 -9.028 20.201 1.000 10.054 48 LYS C C 1
ATOM 2738 O O . LYS C 1 34 ? -34.784 -8.607 21.060 1.000 11.767 48 LYS C O 1
ATOM 2744 N N . GLY C 1 35 ? -33.187 -10.024 20.390 1.000 9.230 49 GLY C N 1
ATOM 2745 C CA . GLY C 1 35 ? -33.036 -10.657 21.683 1.000 10.320 49 GLY C CA 1
ATOM 2746 C C . GLY C 1 35 ? -33.563 -12.074 21.754 1.000 10.578 49 GLY C C 1
ATOM 2747 O O . GLY C 1 35 ? -33.447 -12.672 22.831 1.000 13.591 49 GLY C O 1
ATOM 2748 N N . PHE C 1 36 ? -34.094 -12.616 20.672 1.000 9.546 50 PHE C N 1
ATOM 2749 C CA . PHE C 1 36 ? -34.570 -13.985 20.707 1.000 9.130 50 PHE C CA 1
ATOM 2750 C C . PHE C 1 36 ? -33.430 -14.983 20.768 1.000 9.685 50 PHE C C 1
ATOM 2751 O O . PHE C 1 36 ? -32.307 -14.733 20.394 1.000 9.783 50 PHE C O 1
ATOM 2759 N N . LYS C 1 37 ? -33.779 -16.181 21.252 1.000 9.993 51 LYS C N 1
ATOM 2760 C CA . LYS C 1 37 ? -32.826 -17.256 21.500 1.000 10.333 51 LYS C CA 1
ATOM 2761 C C . LYS C 1 37 ? -32.950 -18.303 20.411 1.000 9.430 51 LYS C C 1
ATOM 2762 O O . LYS C 1 37 ? -34.010 -18.853 20.201 1.000 10.054 51 LYS C O 1
ATOM 2768 N N . LEU C 1 38 ? -31.862 -18.494 19.661 1.000 9.625 52 LEU C N 1
ATOM 2769 C CA . LEU C 1 38 ? -31.803 -19.525 18.664 1.000 9.322 52 LEU C CA 1
ATOM 2770 C C . LEU C 1 38 ? -31.715 -20.879 19.366 1.000 9.446 52 LEU C C 1
ATOM 2771 O O . LEU C 1 38 ? -30.754 -21.101 20.092 1.000 11.804 52 LEU C O 1
ATOM 2776 N N . VAL C 1 39 ? -32.695 -21.766 19.134 1.000 9.154 53 VAL C N 1
ATOM 2777 C CA . VAL C 1 39 ? -32.652 -23.059 19.790 1.000 10.433 53 VAL C CA 1
ATOM 2778 C C . VAL C 1 39 ? -32.565 -24.193 18.800 1.000 10.951 53 VAL C C 1
ATOM 2779 O O . VAL C 1 39 ? -32.388 -25.332 19.210 1.000 12.544 53 VAL C O 1
ATOM 2783 N N . ALA C 1 40 ? -32.710 -23.932 17.500 1.000 9.712 54 ALA C N 1
ATOM 2784 C CA . ALA C 1 40 ? -32.470 -24.947 16.498 1.000 10.162 54 ALA C CA 1
ATOM 2785 C C . ALA C 1 40 ? -32.132 -24.302 15.180 1.000 10.064 54 ALA C C 1
ATOM 2786 O O . ALA C 1 40 ? -32.687 -23.248 14.861 1.000 10.183 54 ALA C O 1
ATOM 2788 N N . LEU C 1 41 ? -31.322 -25.001 14.388 1.000 10.817 55 LEU C N 1
ATOM 2789 C CA . LEU C 1 41 ? -30.878 -24.458 13.124 1.000 10.743 55 LEU C CA 1
ATOM 2790 C C . LEU C 1 41 ? -30.338 -25.580 12.251 1.000 11.188 55 LEU C C 1
ATOM 2791 O O . LEU C 1 41 ? -29.514 -26.360 12.722 1.000 11.599 55 LEU C O 1
ATOM 2796 N N . LYS C 1 42 ? -30.766 -25.652 10.994 1.000 10.962 56 LYS C N 1
ATOM 2797 C CA . LYS C 1 42 ? -30.130 -26.528 10.025 1.000 11.541 56 LYS C CA 1
ATOM 2798 C C . LYS C 1 42 ? -30.441 -26.102 8.594 1.000 11.825 56 LYS C C 1
ATOM 2799 O O . LYS C 1 42 ? -31.525 -25.610 8.285 1.000 13.717 56 LYS C O 1
ATOM 2805 N N . LEU C 1 43 ? -29.445 -26.311 7.728 1.000 12.788 57 LEU C N 1
ATOM 2806 C CA . LEU C 1 43 ? -29.636 -26.158 6.292 1.000 12.409 57 LEU C CA 1
ATOM 2807 C C . LEU C 1 43 ? -30.111 -27.480 5.736 1.000 13.138 57 LEU C C 1
ATOM 2808 O O . LEU C 1 43 ? -29.420 -28.491 5.899 1.000 14.894 57 LEU C O 1
ATOM 2813 N N . VAL C 1 44 ? -31.246 -27.465 5.012 1.000 12.981 58 VAL C N 1
ATOM 2814 C CA . VAL C 1 44 ? -31.837 -28.696 4.511 1.000 15.278 58 VAL C CA 1
ATOM 2815 C C . VAL C 1 44 ? -32.347 -28.509 3.082 1.000 15.873 58 VAL C C 1
ATOM 2816 O O . VAL C 1 44 ? -32.606 -27.378 2.641 1.000 16.286 58 VAL C O 1
ATOM 2820 N N . GLN C 1 45 ? -32.413 -29.641 2.369 1.000 19.410 59 GLN C N 1
ATOM 2821 C CA . GLN C 1 45 ? -33.086 -29.748 1.087 1.000 23.232 59 GLN C CA 1
ATOM 2822 C C . GLN C 1 45 ? -34.410 -30.430 1.376 1.000 23.395 59 GLN C C 1
ATOM 2823 O O . GLN C 1 45 ? -34.430 -31.621 1.683 1.000 25.358 59 GLN C O 1
ATOM 2829 N N . ALA C 1 46 ? -35.489 -29.641 1.365 1.000 25.995 60 ALA C N 1
ATOM 2830 C CA . ALA C 1 46 ? -36.766 -30.145 1.824 1.000 25.814 60 ALA C CA 1
ATOM 2831 C C . ALA C 1 46 ? -37.410 -30.972 0.714 1.000 27.322 60 ALA C C 1
ATOM 2832 O O . ALA C 1 46 ? -37.442 -30.561 -0.442 1.000 27.766 60 ALA C O 1
ATOM 2834 N N . SER C 1 47 ? -37.967 -32.120 1.094 1.000 31.441 61 SER C N 1
ATOM 2835 C CA . SER C 1 47 ? -38.659 -32.975 0.147 1.000 33.136 61 SER C CA 1
ATOM 2836 C C . SER C 1 47 ? -40.019 -32.372 -0.196 1.000 34.449 61 SER C C 1
ATOM 2837 O O . SER C 1 47 ? -40.641 -31.746 0.663 1.000 36.028 61 SER C O 1
ATOM 2840 N N . GLU C 1 48 ? -40.519 -32.665 -1.411 1.000 38.634 62 GLU C N 1
ATOM 2841 C CA . GLU C 1 48 ? -41.827 -32.198 -1.843 1.000 40.897 62 GLU C CA 1
ATOM 2842 C C . GLU C 1 48 ? -42.897 -32.710 -0.881 1.000 42.558 62 GLU C C 1
ATOM 2843 O O . GLU C 1 48 ? -43.884 -32.016 -0.629 1.000 42.939 62 GLU C O 1
ATOM 2849 N N . GLU C 1 49 ? -42.655 -33.897 -0.302 1.000 44.353 63 GLU C N 1
ATOM 2850 C CA . GLU C 1 49 ? -43.580 -34.534 0.626 1.000 48.969 63 GLU C CA 1
ATOM 2851 C C . GLU C 1 49 ? -43.803 -33.620 1.831 1.000 42.721 63 GLU C C 1
ATOM 2852 O O . GLU C 1 49 ? -44.923 -33.211 2.146 1.000 38.370 63 GLU C O 1
ATOM 2858 N N . LEU C 1 50 ? -42.693 -33.288 2.490 1.000 39.326 64 LEU C N 1
ATOM 2859 C CA . LEU C 1 50 ? -42.716 -32.465 3.687 1.000 38.997 64 LEU C CA 1
ATOM 2860 C C . LEU C 1 50 ? -43.388 -31.135 3.362 1.000 35.631 64 LEU C C 1
ATOM 2861 O O . LEU C 1 50 ? -44.237 -30.645 4.123 1.000 38.470 64 LEU C O 1
ATOM 2866 N N . LEU C 1 51 ? -43.039 -30.565 2.209 1.000 34.859 65 LEU C N 1
ATOM 2867 C CA . LEU C 1 51 ? -43.564 -29.255 1.851 1.000 35.649 65 LEU C CA 1
ATOM 2868 C C . LEU C 1 51 ? -45.081 -29.320 1.612 1.000 38.934 65 LEU C C 1
ATOM 2869 O O . LEU C 1 51 ? -45.787 -28.354 1.902 1.000 36.070 65 LEU C O 1
ATOM 2874 N N . ARG C 1 52 ? -45.599 -30.447 1.103 1.000 41.068 66 ARG C N 1
ATOM 2875 C CA . ARG C 1 52 ? -47.030 -30.567 0.855 1.000 45.090 66 ARG C CA 1
ATOM 2876 C C . ARG C 1 52 ? -47.786 -30.545 2.185 1.000 45.424 66 ARG C C 1
ATOM 2877 O O . ARG C 1 52 ? -48.863 -29.958 2.296 1.000 47.953 66 ARG C O 1
ATOM 2885 N N . GLU C 1 53 ? -47.183 -31.169 3.197 1.000 42.066 67 GLU C N 1
ATOM 2886 C CA . GLU C 1 53 ? -47.716 -31.151 4.544 1.000 42.200 67 GLU C CA 1
ATOM 2887 C C . GLU C 1 53 ? -47.606 -29.759 5.160 1.000 37.710 67 GLU C C 1
ATOM 2888 O O . GLU C 1 53 ? -48.476 -29.358 5.921 1.000 38.549 67 GLU C O 1
ATOM 2894 N N . HIS C 1 54 ? -46.509 -29.051 4.874 1.000 32.214 68 HIS C N 1
ATOM 2895 C CA . HIS C 1 54 ? -46.261 -27.749 5.469 1.000 28.572 68 HIS C CA 1
ATOM 2896 C C . HIS C 1 54 ? -47.322 -26.773 4.970 1.000 32.043 68 HIS C C 1
ATOM 2897 O O . HIS C 1 54 ? -47.833 -25.975 5.752 1.000 30.822 68 HIS C O 1
ATOM 2904 N N . TYR C 1 55 ? -47.618 -26.854 3.661 1.000 32.088 69 TYR C N 1
ATOM 2905 C CA . TYR C 1 55 ? -48.507 -25.930 2.974 1.000 35.615 69 TYR C CA 1
ATOM 2906 C C . TYR C 1 55 ? -49.880 -26.566 2.709 1.000 40.826 69 TYR C C 1
ATOM 2907 O O . TYR C 1 55 ? -50.598 -26.132 1.811 1.000 46.282 69 TYR C O 1
ATOM 2916 N N . ALA C 1 56 ? -50.270 -27.553 3.525 1.000 45.663 70 ALA C N 1
ATOM 2917 C CA . ALA C 1 56 ? -51.497 -28.311 3.331 1.000 50.124 70 ALA C CA 1
ATOM 2918 C C . ALA C 1 56 ? -52.728 -27.405 3.284 1.000 54.720 70 ALA C C 1
ATOM 2919 O O . ALA C 1 56 ? -53.718 -27.737 2.640 1.000 59.102 70 ALA C O 1
ATOM 2921 N N . GLU C 1 57 ? -52.689 -26.273 3.992 1.000 56.686 71 GLU C N 1
ATOM 2922 C CA . GLU C 1 57 ? -53.817 -25.355 4.009 1.000 64.345 71 GLU C CA 1
ATOM 2923 C C . GLU C 1 57 ? -53.943 -24.647 2.655 1.000 65.087 71 GLU C C 1
ATOM 2924 O O . GLU C 1 57 ? -55.017 -24.141 2.313 1.000 66.055 71 GLU C O 1
ATOM 2930 N N . LEU C 1 58 ? -52.854 -24.646 1.866 1.000 64.676 72 LEU C N 1
ATOM 2931 C CA . LEU C 1 58 ? -52.840 -23.993 0.568 1.000 66.642 72 LEU C CA 1
ATOM 2932 C C . LEU C 1 58 ? -53.008 -25.028 -0.550 1.000 74.641 72 LEU C C 1
ATOM 2933 O O . LEU C 1 58 ? -52.738 -24.732 -1.714 1.000 75.443 72 LEU C O 1
ATOM 2938 N N . ARG C 1 59 ? -53.517 -26.219 -0.199 1.000 72.369 73 ARG C N 1
ATOM 2939 C CA . ARG C 1 59 ? -53.547 -27.366 -1.094 1.000 72.585 73 ARG C CA 1
ATOM 2940 C C . ARG C 1 59 ? -54.428 -27.096 -2.317 1.000 78.201 73 ARG C C 1
ATOM 2941 O O . ARG C 1 59 ? -54.149 -27.641 -3.380 1.000 86.458 73 ARG C O 1
ATOM 2943 N N . GLU C 1 60 ? -55.477 -26.267 -2.177 1.000 82.955 74 GLU C N 1
ATOM 2944 C CA . GLU C 1 60 ? -56.391 -26.000 -3.282 1.000 83.149 74 GLU C CA 1
ATOM 2945 C C . GLU C 1 60 ? -56.285 -24.543 -3.761 1.000 86.613 74 GLU C C 1
ATOM 2946 O O . GLU C 1 60 ? -57.221 -24.037 -4.375 1.000 88.232 74 GLU C O 1
ATOM 2948 N N . ARG C 1 61 ? -55.150 -23.867 -3.507 1.000 87.221 75 ARG C N 1
ATOM 2949 C CA . ARG C 1 61 ? -54.853 -22.582 -4.137 1.000 80.936 75 ARG C CA 1
ATOM 2950 C C . ARG C 1 61 ? -54.143 -22.832 -5.472 1.000 79.159 75 ARG C C 1
ATOM 2951 O O . ARG C 1 61 ? -53.492 -23.865 -5.641 1.000 74.769 75 ARG C O 1
ATOM 2959 N N . PRO C 1 62 ? -54.262 -21.918 -6.471 1.000 72.969 76 PRO C N 1
ATOM 2960 C CA . PRO C 1 62 ? -53.675 -22.131 -7.800 1.000 68.298 76 PRO C CA 1
ATOM 2961 C C . PRO C 1 62 ? -52.146 -22.173 -7.861 1.000 65.284 76 PRO C C 1
ATOM 2962 O O . PRO C 1 62 ? -51.578 -22.739 -8.797 1.000 65.418 76 PRO C O 1
ATOM 2966 N N . PHE C 1 63 ? -51.481 -21.587 -6.858 1.000 59.460 77 PHE C N 1
ATOM 2967 C CA . PHE C 1 63 ? -50.029 -21.482 -6.867 1.000 57.146 77 PHE C CA 1
ATOM 2968 C C . PHE C 1 63 ? -49.370 -22.693 -6.202 1.000 54.646 77 PHE C C 1
ATOM 2969 O O . PHE C 1 63 ? -48.150 -22.789 -6.231 1.000 49.945 77 PHE C O 1
ATOM 2977 N N . TYR C 1 64 ? -50.166 -23.619 -5.646 1.000 54.533 78 TYR C N 1
ATOM 2978 C CA . TYR C 1 64 ? -49.688 -24.623 -4.702 1.000 53.059 78 TYR C CA 1
ATOM 2979 C C . TYR C 1 64 ? -48.536 -25.425 -5.295 1.000 50.082 78 TYR C C 1
ATOM 2980 O O . TYR C 1 64 ? -47.498 -25.590 -4.668 1.000 46.792 78 TYR C O 1
ATOM 2989 N N . GLY C 1 65 ? -48.736 -25.938 -6.510 1.000 50.859 79 GLY C N 1
ATOM 2990 C CA . GLY C 1 65 ? -47.721 -26.742 -7.166 1.000 50.419 79 GLY C CA 1
ATOM 2991 C C . GLY C 1 65 ? -46.408 -25.986 -7.380 1.000 44.932 79 GLY C C 1
ATOM 2992 O O . GLY C 1 65 ? -45.348 -26.542 -7.161 1.000 41.005 79 GLY C O 1
ATOM 2993 N N . ARG C 1 66 ? -46.472 -24.712 -7.803 1.000 42.410 80 ARG C N 1
ATOM 2994 C CA . ARG C 1 66 ? -45.270 -23.920 -8.041 1.000 38.957 80 ARG C CA 1
ATOM 2995 C C . ARG C 1 66 ? -44.585 -23.567 -6.725 1.000 38.002 80 ARG C C 1
ATOM 2996 O O . ARG C 1 66 ? -43.370 -23.443 -6.684 1.000 38.239 80 ARG C O 1
ATOM 2998 N N . LEU C 1 67 ? -45.359 -23.387 -5.652 1.000 37.447 81 LEU C N 1
ATOM 2999 C CA . LEU C 1 67 ? -44.784 -23.082 -4.353 1.000 35.449 81 LEU C CA 1
ATOM 3000 C C . LEU C 1 67 ? -43.936 -24.248 -3.846 1.000 34.665 81 LEU C C 1
ATOM 3001 O O . LEU C 1 67 ? -42.810 -24.040 -3.379 1.000 30.669 81 LEU C O 1
ATOM 3006 N N . VAL C 1 68 ? -44.529 -25.450 -3.878 1.000 37.176 82 VAL C N 1
ATOM 3007 C CA . VAL C 1 68 ? -43.901 -26.658 -3.366 1.000 36.604 82 VAL C CA 1
ATOM 3008 C C . VAL C 1 68 ? -42.645 -26.951 -4.182 1.000 37.378 82 VAL C C 1
ATOM 3009 O O . VAL C 1 68 ? -41.578 -27.159 -3.612 1.000 36.310 82 VAL C O 1
ATOM 3013 N N . LYS C 1 69 ? -42.783 -26.946 -5.512 1.000 38.268 83 LYS C N 1
ATOM 3014 C CA . LYS C 1 69 ? -41.676 -27.194 -6.434 1.000 38.028 83 LYS C CA 1
ATOM 3015 C C . LYS C 1 69 ? -40.542 -26.211 -6.150 1.000 38.184 83 LYS C C 1
ATOM 3016 O O . LYS C 1 69 ? -39.366 -26.565 -6.035 1.000 40.610 83 LYS C O 1
ATOM 3018 N N . TYR C 1 70 ? -40.922 -24.955 -5.959 1.000 37.910 84 TYR C N 1
ATOM 3019 C CA . TYR C 1 70 ? -39.970 -23.901 -5.688 1.000 34.528 84 TYR C CA 1
ATOM 3020 C C . TYR C 1 70 ? -39.264 -24.049 -4.326 1.000 32.738 84 TYR C C 1
ATOM 3021 O O . TYR C 1 70 ? -38.063 -23.777 -4.182 1.000 31.896 84 TYR C O 1
ATOM 3030 N N . MET C 1 71 ? -40.000 -24.446 -3.284 1.000 28.319 85 MET C N 1
ATOM 3031 C CA . MET C 1 71 ? -39.410 -24.533 -1.960 1.000 24.706 85 MET C CA 1
ATOM 3032 C C . MET C 1 71 ? -38.486 -25.739 -1.896 1.000 26.527 85 MET C C 1
ATOM 3033 O O . MET C 1 71 ? -37.578 -25.782 -1.068 1.000 26.985 85 MET C O 1
ATOM 3038 N N . ALA C 1 72 ? -38.681 -26.672 -2.832 1.000 30.541 86 ALA C N 1
ATOM 3039 C CA . ALA C 1 72 ? -37.840 -27.854 -2.928 1.000 35.094 86 ALA C CA 1
ATOM 3040 C C . ALA C 1 72 ? -36.673 -27.612 -3.883 1.000 34.928 86 ALA C C 1
ATOM 3041 O O . ALA C 1 72 ? -35.857 -28.490 -4.056 1.000 41.360 86 ALA C O 1
ATOM 3043 N N . SER C 1 73 ? -36.574 -26.416 -4.474 1.000 34.270 87 SER C N 1
ATOM 3044 C CA . SER C 1 73 ? -35.691 -26.161 -5.600 1.000 37.247 87 SER C CA 1
ATOM 3045 C C . SER C 1 73 ? -34.271 -25.856 -5.150 1.000 38.463 87 SER C C 1
ATOM 3046 O O . SER C 1 73 ? -33.345 -25.832 -5.956 1.000 43.229 87 SER C O 1
ATOM 3049 N N . GLY C 1 74 ? -34.075 -25.674 -3.847 1.000 29.711 88 GLY C N 1
ATOM 3050 C CA . GLY C 1 74 ? -32.772 -25.257 -3.378 1.000 28.119 88 GLY C CA 1
ATOM 3051 C C . GLY C 1 74 ? -32.732 -25.367 -1.871 1.000 21.276 88 GLY C C 1
ATOM 3052 O O . GLY C 1 74 ? -33.741 -25.704 -1.265 1.000 20.045 88 GLY C O 1
ATOM 3053 N N . PRO C 1 75 ? -31.601 -25.047 -1.221 1.000 22.116 89 PRO C N 1
ATOM 3054 C CA . PRO C 1 75 ? -31.549 -25.144 0.237 1.000 18.568 89 PRO C CA 1
ATOM 3055 C C . PRO C 1 75 ? -32.460 -24.166 0.950 1.000 16.010 89 PRO C C 1
ATOM 3056 O O . PRO C 1 75 ? -32.678 -23.070 0.475 1.000 19.108 89 PRO C O 1
ATOM 3060 N N . VAL C 1 76 ? -32.917 -24.582 2.119 1.000 13.383 90 VAL C N 1
ATOM 3061 C CA . VAL C 1 76 ? -33.682 -23.792 3.057 1.000 13.381 90 VAL C CA 1
ATOM 3062 C C . VAL C 1 76 ? -32.944 -23.795 4.383 1.000 11.399 90 VAL C C 1
ATOM 3063 O O . VAL C 1 76 ? -32.397 -24.823 4.784 1.000 12.894 90 VAL C O 1
ATOM 3067 N N . VAL C 1 77 ? -32.978 -22.678 5.086 1.000 10.483 91 VAL C N 1
ATOM 3068 C CA . VAL C 1 77 ? -32.428 -22.615 6.435 1.000 10.183 91 VAL C CA 1
ATOM 3069 C C . VAL C 1 77 ? -33.586 -22.677 7.432 1.000 10.778 91 VAL C C 1
ATOM 3070 O O . VAL C 1 77 ? -34.355 -21.746 7.554 1.000 12.120 91 VAL C O 1
ATOM 3074 N N . ALA C 1 78 ? -33.700 -23.848 8.098 1.000 10.338 92 ALA C N 1
ATOM 3075 C CA . ALA C 1 78 ? -34.769 -24.067 9.042 1.000 10.583 92 ALA C CA 1
ATOM 3076 C C . ALA C 1 78 ? -34.299 -23.677 10.438 1.000 9.438 92 ALA C C 1
ATOM 3077 O O . ALA C 1 78 ? -33.161 -24.011 10.816 1.000 10.730 92 ALA C O 1
ATOM 3079 N N . MET C 1 79 ? -35.143 -22.985 11.207 1.000 10.017 93 MET C N 1
ATOM 3080 C CA . MET C 1 79 ? -34.755 -22.457 12.505 1.000 10.259 93 MET C CA 1
ATOM 3081 C C . MET C 1 79 ? -35.932 -22.522 13.469 1.000 9.806 93 MET C C 1
ATOM 3082 O O . MET C 1 79 ? -37.099 -22.440 13.102 1.000 10.722 93 MET C O 1
ATOM 3087 N N . VAL C 1 80 ? -35.553 -22.561 14.745 1.000 9.659 94 VAL C N 1
ATOM 3088 C CA . VAL C 1 80 ? -36.492 -22.353 15.829 1.000 8.988 94 VAL C CA 1
ATOM 3089 C C . VAL C 1 80 ? -35.912 -21.274 16.711 1.000 8.943 94 VAL C C 1
ATOM 3090 O O . VAL C 1 80 ? -34.767 -21.362 17.157 1.000 9.304 94 VAL C O 1
ATOM 3094 N N . TRP C 1 81 ? -36.747 -20.265 17.008 1.000 9.606 95 TRP C N 1
ATOM 3095 C CA . TRP C 1 81 ? -36.405 -19.162 17.882 1.000 8.919 95 TRP C CA 1
ATOM 3096 C C . TRP C 1 81 ? -37.360 -19.166 19.074 1.000 9.091 95 TRP C C 1
ATOM 3097 O O . TRP C 1 81 ? -38.539 -19.492 18.924 1.000 10.525 95 TRP C O 1
ATOM 3108 N N . GLN C 1 82 ? -36.809 -18.754 20.229 1.000 9.220 96 GLN C N 1
ATOM 3109 C CA . GLN C 1 82 ? -37.553 -18.801 21.482 1.000 9.238 96 GLN C CA 1
ATOM 3110 C C . GLN C 1 82 ? -37.549 -17.459 22.164 1.000 9.038 96 GLN C C 1
ATOM 3111 O O . GLN C 1 82 ? -36.533 -16.794 22.247 1.000 10.067 96 GLN C O 1
ATOM 3117 N N . GLY C 1 83 ? -38.684 -17.126 22.743 1.000 9.488 97 GLY C N 1
ATOM 3118 C CA . GLY C 1 83 ? -38.792 -15.958 23.586 1.000 11.004 97 GLY C CA 1
ATOM 3119 C C . GLY C 1 83 ? -40.235 -15.496 23.757 1.000 10.822 97 GLY C C 1
ATOM 3120 O O . GLY C 1 83 ? -41.138 -16.001 23.112 1.000 10.504 97 GLY C O 1
ATOM 3121 N N . LEU C 1 84 ? -40.414 -14.495 24.617 1.000 10.346 98 LEU C N 1
ATOM 3122 C CA . LEU C 1 84 ? -41.732 -13.967 24.866 1.000 10.838 98 LEU C CA 1
ATOM 3123 C C . LEU C 1 84 ? -42.373 -13.438 23.583 1.000 11.199 98 LEU C C 1
ATOM 3124 O O . LEU C 1 84 ? -41.761 -12.649 22.859 1.000 11.186 98 LEU C O 1
ATOM 3129 N N A ASP C 1 85 ? -43.584 -13.926 23.302 0.500 11.186 99 ASP C N 1
ATOM 3130 N N B ASP C 1 85 ? -43.579 -13.925 23.303 0.500 10.838 99 ASP C N 1
ATOM 3131 C CA A ASP C 1 85 ? -44.370 -13.467 22.123 0.500 11.262 99 ASP C CA 1
ATOM 3132 C CA B ASP C 1 85 ? -44.383 -13.532 22.150 0.500 10.867 99 ASP C CA 1
ATOM 3133 C C A ASP C 1 85 ? -43.552 -13.643 20.839 0.500 10.375 99 ASP C C 1
ATOM 3134 C C B ASP C 1 85 ? -43.590 -13.680 20.846 0.500 10.114 99 ASP C C 1
ATOM 3135 O O A ASP C 1 85 ? -43.851 -12.948 19.856 0.500 10.875 99 ASP C O 1
ATOM 3136 O O B ASP C 1 85 ? -43.791 -12.945 19.869 0.500 10.472 99 ASP C O 1
ATOM 3145 N N . VAL C 1 86 ? -42.714 -14.666 20.767 1.000 9.025 100 VAL C N 1
ATOM 3146 C CA . VAL C 1 86 ? -41.847 -14.770 19.590 1.000 8.704 100 VAL C CA 1
ATOM 3147 C C . VAL C 1 86 ? -42.678 -15.035 18.331 1.000 9.356 100 VAL C C 1
ATOM 3148 O O . VAL C 1 86 ? -42.293 -14.615 17.244 1.000 9.793 100 VAL C O 1
ATOM 3152 N N . VAL C 1 87 ? -43.791 -15.761 18.391 1.000 9.504 101 VAL C N 1
ATOM 3153 C CA . VAL C 1 87 ? -44.555 -16.022 17.178 1.000 10.022 101 VAL C CA 1
ATOM 3154 C C . VAL C 1 87 ? -45.072 -14.719 16.575 1.000 9.949 101 VAL C C 1
ATOM 3155 O O . VAL C 1 87 ? -44.793 -14.413 15.387 1.000 11.333 101 VAL C O 1
ATOM 3159 N N . ARG C 1 88 ? -45.807 -13.943 17.366 1.000 10.372 102 ARG C N 1
ATOM 3160 C CA . ARG C 1 88 ? -46.382 -12.682 16.892 1.000 10.867 102 ARG C CA 1
ATOM 3161 C C . ARG C 1 88 ? -45.291 -11.691 16.514 1.000 9.585 102 ARG C C 1
ATOM 3162 O O . ARG C 1 88 ? -45.392 -11.021 15.476 1.000 10.625 102 ARG C O 1
ATOM 3170 N N . THR C 1 89 ? -44.264 -11.583 17.341 1.000 8.980 103 THR C N 1
ATOM 3171 C CA . THR C 1 89 ? -43.218 -10.625 17.084 1.000 9.822 103 THR C CA 1
ATOM 3172 C C . THR C 1 89 ? -42.448 -10.972 15.813 1.000 9.601 103 THR C C 1
ATOM 3173 O O . THR C 1 89 ? -42.073 -10.077 15.031 1.000 10.435 103 THR C O 1
ATOM 3177 N N . SER C 1 90 ? -42.138 -12.243 15.595 1.000 8.977 104 SER C N 1
ATOM 3178 C CA . SER C 1 90 ? -41.406 -12.655 14.418 1.000 9.362 104 SER C CA 1
ATOM 3179 C C . SER C 1 90 ? -42.228 -12.304 13.177 1.000 9.170 104 SER C C 1
ATOM 3180 O O . SER C 1 90 ? -41.659 -11.890 12.172 1.000 9.901 104 SER C O 1
ATOM 3183 N N . ARG C 1 91 ? -43.545 -12.480 13.208 1.000 9.022 105 ARG C N 1
ATOM 3184 C CA . ARG C 1 91 ? -44.370 -12.115 12.066 1.000 9.491 105 ARG C CA 1
ATOM 3185 C C . ARG C 1 91 ? -44.251 -10.614 11.804 1.000 9.785 105 ARG C C 1
ATOM 3186 O O . ARG C 1 91 ? -44.232 -10.199 10.635 1.000 10.907 105 ARG C O 1
ATOM 3194 N N . ALA C 1 92 ? -44.207 -9.793 12.826 1.000 9.327 106 ALA C N 1
ATOM 3195 C CA . ALA C 1 92 ? -44.049 -8.357 12.657 1.000 10.454 106 ALA C CA 1
ATOM 3196 C C . ALA C 1 92 ? -42.693 -8.058 12.070 1.000 10.080 106 ALA C C 1
ATOM 3197 O O . ALA C 1 92 ? -42.608 -7.161 11.217 1.000 11.107 106 ALA C O 1
ATOM 3199 N N . LEU C 1 93 ? -41.629 -8.713 12.516 1.000 9.725 107 LEU C N 1
ATOM 3200 C CA . LEU C 1 93 ? -40.293 -8.439 11.983 1.000 9.791 107 LEU C CA 1
ATOM 3201 C C . LEU C 1 93 ? -40.190 -8.833 10.532 1.000 9.509 107 LEU C C 1
ATOM 3202 O O . LEU C 1 93 ? -39.428 -8.195 9.784 1.000 10.685 107 LEU C O 1
ATOM 3207 N N . ILE C 1 94 ? -40.868 -9.866 10.110 1.000 9.077 108 ILE C N 1
ATOM 3208 C CA . ILE C 1 94 ? -40.838 -10.346 8.737 1.000 10.199 108 ILE C CA 1
ATOM 3209 C C . ILE C 1 94 ? -41.615 -9.419 7.819 1.000 10.301 108 ILE C C 1
ATOM 3210 O O . ILE C 1 94 ? -41.215 -9.180 6.697 1.000 10.314 108 ILE C O 1
ATOM 3215 N N . GLY C 1 95 ? -42.763 -8.980 8.288 1.000 10.309 109 GLY C N 1
ATOM 3216 C CA . GLY C 1 95 ? -43.687 -8.182 7.511 1.000 10.841 109 GLY C CA 1
ATOM 3217 C C . GLY C 1 95 ? -44.725 -8.973 6.752 1.000 14.731 109 GLY C C 1
ATOM 3218 O O . GLY C 1 95 ? -44.646 -10.184 6.650 1.000 14.828 109 GLY C O 1
ATOM 3219 N N . ALA C 1 96 ? -45.636 -8.227 6.103 1.000 15.457 110 ALA C N 1
ATOM 3220 C CA . ALA C 1 96 ? -46.735 -8.802 5.340 1.000 17.307 110 ALA C CA 1
ATOM 3221 C C . ALA C 1 96 ? -46.275 -9.818 4.298 1.000 17.694 110 ALA C C 1
ATOM 3222 O O . ALA C 1 96 ? -45.221 -9.705 3.705 1.000 16.557 110 ALA C O 1
ATOM 3224 N N . THR C 1 97 ? -47.153 -10.772 4.004 1.000 20.897 111 THR C N 1
ATOM 3225 C CA . THR C 1 97 ? -46.899 -11.830 3.026 1.000 24.166 111 THR C CA 1
ATOM 3226 C C . THR C 1 97 ? -46.501 -11.275 1.667 1.000 21.460 111 THR C C 1
ATOM 3227 O O . THR C 1 97 ? -45.554 -11.761 1.048 1.000 22.405 111 THR C O 1
ATOM 3231 N N . ASN C 1 98 ? -47.282 -10.310 1.182 1.000 23.758 112 ASN C N 1
ATOM 3232 C CA . ASN C 1 98 ? -46.938 -9.589 -0.026 1.000 20.484 112 ASN C CA 1
ATOM 3233 C C . ASN C 1 98 ? -45.953 -8.489 0.361 1.000 19.450 112 ASN C C 1
ATOM 3234 O O . ASN C 1 98 ? -46.312 -7.585 1.099 1.000 19.968 112 ASN C O 1
ATOM 3239 N N . PRO C 1 99 ? -44.685 -8.529 -0.108 1.000 17.168 113 PRO C N 1
ATOM 3240 C CA . PRO C 1 99 ? -43.703 -7.515 0.279 1.000 17.057 113 PRO C CA 1
ATOM 3241 C C . PRO C 1 99 ? -44.174 -6.101 -0.039 1.000 19.192 113 PRO C C 1
ATOM 3242 O O . PRO C 1 99 ? -43.734 -5.160 0.581 1.000 19.716 113 PRO C O 1
ATOM 3246 N N . ALA C 1 100 ? -44.964 -5.950 -1.109 1.000 23.426 114 ALA C N 1
ATOM 3247 C CA . ALA C 1 100 ? -45.491 -4.659 -1.481 1.000 26.708 114 ALA C CA 1
ATOM 3248 C C . ALA C 1 100 ? -46.263 -4.029 -0.327 1.000 25.369 114 ALA C C 1
ATOM 3249 O O . ALA C 1 100 ? -46.349 -2.814 -0.278 1.000 33.022 114 ALA C O 1
ATOM 3251 N N . ASP C 1 101 ? -46.757 -4.835 0.629 1.000 25.793 115 ASP C N 1
ATOM 3252 C CA . ASP C 1 101 ? -47.518 -4.343 1.772 1.000 23.400 115 ASP C CA 1
ATOM 3253 C C . ASP C 1 101 ? -46.714 -4.364 3.076 1.000 19.763 115 ASP C C 1
ATOM 3254 O O . ASP C 1 101 ? -47.222 -3.973 4.135 1.000 22.947 115 ASP C O 1
ATOM 3259 N N . ALA C 1 102 ? -45.452 -4.771 2.998 1.000 17.247 116 ALA C N 1
ATOM 3260 C CA . ALA C 1 102 ? -44.594 -4.856 4.169 1.000 15.399 116 ALA C CA 1
ATOM 3261 C C . ALA C 1 102 ? -43.824 -3.548 4.291 1.000 14.423 116 ALA C C 1
ATOM 3262 O O . ALA C 1 102 ? -43.124 -3.145 3.350 1.000 15.989 116 ALA C O 1
ATOM 3264 N N . PRO C 1 103 ? -43.929 -2.846 5.433 1.000 13.415 117 PRO C N 1
ATOM 3265 C CA . PRO C 1 103 ? -43.282 -1.553 5.538 1.000 13.596 117 PRO C CA 1
ATOM 3266 C C . PRO C 1 103 ? -41.776 -1.677 5.595 1.000 12.099 117 PRO C C 1
ATOM 3267 O O . PRO C 1 103 ? -41.204 -2.651 6.038 1.000 11.178 117 PRO C O 1
ATOM 3271 N N . PRO C 1 104 ? -41.051 -0.650 5.183 1.000 12.633 118 PRO C N 1
ATOM 3272 C CA . PRO C 1 104 ? -39.613 -0.573 5.368 1.000 11.999 118 PRO C CA 1
ATOM 3273 C C . PRO C 1 104 ? -39.300 -0.735 6.854 1.000 11.233 118 PRO C C 1
ATOM 3274 O O . PRO C 1 104 ? -40.050 -0.287 7.707 1.000 12.099 118 PRO C O 1
ATOM 3278 N N . GLY C 1 105 ? -38.227 -1.445 7.116 1.000 10.914 119 GLY C N 1
ATOM 3279 C CA . GLY C 1 105 ? -37.890 -1.827 8.467 1.000 10.662 119 GLY C CA 1
ATOM 3280 C C . GLY C 1 105 ? -38.138 -3.308 8.744 1.000 10.488 119 GLY C C 1
ATOM 3281 O O . GLY C 1 105 ? -37.468 -3.896 9.583 1.000 11.401 119 GLY C O 1
ATOM 3282 N N . THR C 1 106 ? -39.103 -3.900 8.032 1.000 9.391 120 THR C N 1
ATOM 3283 C CA . THR C 1 106 ? -39.333 -5.311 8.054 1.000 8.693 120 THR C CA 1
ATOM 3284 C C . THR C 1 106 ? -38.393 -6.023 7.099 1.000 8.812 120 THR C C 1
ATOM 3285 O O . THR C 1 106 ? -37.828 -5.432 6.192 1.000 9.920 120 THR C O 1
ATOM 3289 N N . ILE C 1 107 ? -38.224 -7.346 7.264 1.000 8.356 121 ILE C N 1
ATOM 3290 C CA . ILE C 1 107 ? -37.364 -8.095 6.378 1.000 8.819 121 ILE C CA 1
ATOM 3291 C C . ILE C 1 107 ? -37.918 -8.012 4.964 1.000 8.543 121 ILE C C 1
ATOM 3292 O O . ILE C 1 107 ? -37.166 -7.766 4.010 1.000 9.362 121 ILE C O 1
ATOM 3297 N N . ARG C 1 108 ? -39.194 -8.331 4.757 1.000 9.943 122 ARG C N 1
ATOM 3298 C CA . ARG C 1 108 ? -39.706 -8.313 3.397 1.000 9.377 122 ARG C CA 1
ATOM 3299 C C . ARG C 1 108 ? -39.773 -6.890 2.873 1.000 9.372 122 ARG C C 1
ATOM 3300 O O . ARG C 1 108 ? -39.555 -6.667 1.668 1.000 10.867 122 ARG C O 1
ATOM 3308 N N . GLY C 1 109 ? -40.053 -5.923 3.724 1.000 9.401 123 GLY C N 1
ATOM 3309 C CA . GLY C 1 109 ? -40.108 -4.542 3.303 1.000 9.285 123 GLY C CA 1
ATOM 3310 C C . GLY C 1 109 ? -38.756 -4.066 2.823 1.000 9.562 123 GLY C C 1
ATOM 3311 O O . GLY C 1 109 ? -38.713 -3.230 1.917 1.000 11.799 123 GLY C O 1
ATOM 3312 N N . ASP C 1 110 ? -37.672 -4.494 3.462 1.000 9.401 124 ASP C N 1
ATOM 3313 C CA . ASP C 1 110 ? -36.338 -4.042 3.092 1.000 8.227 124 ASP C CA 1
ATOM 3314 C C . ASP C 1 110 ? -35.758 -4.838 1.927 1.000 8.512 124 ASP C C 1
ATOM 3315 O O . ASP C 1 110 ? -34.926 -4.318 1.171 1.000 9.354 124 ASP C O 1
ATOM 3320 N N . PHE C 1 111 ? -36.103 -6.133 1.778 1.000 8.933 125 PHE C N 1
ATOM 3321 C CA . PHE C 1 111 ? -35.263 -7.015 0.999 1.000 10.196 125 PHE C CA 1
ATOM 3322 C C . PHE C 1 111 ? -35.959 -7.698 -0.159 1.000 12.607 125 PHE C C 1
ATOM 3323 O O . PHE C 1 111 ? -35.245 -8.403 -0.882 1.000 15.928 125 PHE C O 1
ATOM 3331 N N . CYS C 1 112 ? -37.283 -7.624 -0.318 1.000 12.120 126 CYS C N 1
ATOM 3332 C CA . CYS C 1 112 ? -37.821 -8.355 -1.472 1.000 15.528 126 CYS C CA 1
ATOM 3333 C C . CYS C 1 112 ? -39.049 -7.652 -2.060 1.000 15.347 126 CYS C C 1
ATOM 3334 O O . CYS C 1 112 ? -39.489 -6.623 -1.576 1.000 15.762 126 CYS C O 1
ATOM 3337 N N . ILE C 1 113 ? -39.483 -8.185 -3.189 1.000 15.331 127 ILE C N 1
ATOM 3338 C CA . ILE C 1 113 ? -40.415 -7.491 -4.054 1.000 16.107 127 ILE C CA 1
ATOM 3339 C C . ILE C 1 113 ? -41.721 -8.249 -4.231 1.000 16.420 127 ILE C C 1
ATOM 3340 O O . ILE C 1 113 ? -42.780 -7.628 -4.124 1.000 19.810 127 ILE C 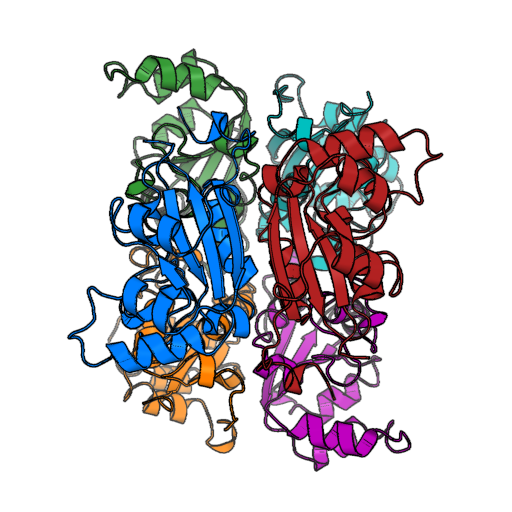O 1
ATOM 3345 N N . GLU C 1 114 ? -41.650 -9.541 -4.556 1.000 16.102 128 GLU C N 1
ATOM 3346 C CA . GLU C 1 114 ? -42.819 -10.245 -5.033 1.000 19.655 128 GLU C CA 1
ATOM 3347 C C . GLU C 1 114 ? -43.209 -11.371 -4.064 1.000 18.194 128 GLU C C 1
ATOM 3348 O O . GLU C 1 114 ? -42.375 -12.022 -3.420 1.000 18.052 128 GLU C O 1
ATOM 3354 N N . VAL C 1 115 ? -44.509 -11.616 -3.995 1.000 19.742 129 VAL C N 1
ATOM 3355 C CA . VAL C 1 115 ? -45.102 -12.519 -3.042 1.000 21.010 129 VAL C CA 1
ATOM 3356 C C . VAL C 1 115 ? -44.544 -13.930 -3.215 1.000 20.863 129 VAL C C 1
ATOM 3357 O O . VAL C 1 115 ? -44.345 -14.631 -2.236 1.000 24.906 129 VAL C O 1
ATOM 3361 N N . GLY C 1 116 ? -44.188 -14.324 -4.433 1.000 20.529 130 GLY C N 1
ATOM 3362 C CA . GLY C 1 116 ? -43.709 -15.671 -4.660 1.000 21.608 130 GLY C CA 1
ATOM 3363 C C . GLY C 1 116 ? -42.208 -15.845 -4.394 1.000 21.545 130 GLY C C 1
ATOM 3364 O O . GLY C 1 116 ? -41.700 -16.974 -4.484 1.000 25.132 130 GLY C O 1
ATOM 3365 N N . LYS C 1 117 ? -41.494 -14.745 -4.126 1.000 17.047 131 LYS C N 1
ATOM 3366 C CA . LYS C 1 117 ? -40.090 -14.786 -3.734 1.000 15.765 131 LYS C CA 1
ATOM 3367 C C . LYS C 1 117 ? -39.922 -13.851 -2.541 1.000 14.794 131 LYS C C 1
ATOM 3368 O O . LYS C 1 117 ? -39.371 -12.753 -2.596 1.000 14.381 131 LYS C O 1
ATOM 3374 N N . ASN C 1 118 ? -40.489 -14.296 -1.422 1.000 13.891 132 ASN C N 1
ATOM 3375 C CA . ASN C 1 118 ? -40.608 -13.441 -0.251 1.000 12.428 132 ASN C CA 1
ATOM 3376 C C . ASN C 1 118 ? -39.756 -13.893 0.949 1.000 11.051 132 ASN C C 1
ATOM 3377 O O . ASN C 1 118 ? -40.081 -13.581 2.113 1.000 11.807 132 ASN C O 1
ATOM 3382 N N . LEU C 1 119 ? -38.639 -14.550 0.639 1.000 10.780 133 LEU C N 1
ATOM 3383 C CA . LEU C 1 119 ? -37.441 -14.738 1.469 1.000 10.986 133 LEU C CA 1
ATOM 3384 C C . LEU C 1 119 ? -37.570 -15.693 2.643 1.000 11.064 133 LEU C C 1
ATOM 3385 O O . LEU C 1 119 ? -36.594 -16.364 2.962 1.000 11.630 133 LEU C O 1
ATOM 3390 N N . ILE C 1 120 ? -38.690 -15.663 3.357 1.000 10.325 134 ILE C N 1
ATOM 3391 C CA . ILE C 1 120 ? -38.726 -16.218 4.689 1.000 11.259 134 ILE C CA 1
ATOM 3392 C C . ILE C 1 120 ? -40.148 -16.698 4.952 1.000 12.915 134 ILE C C 1
ATOM 3393 O O . ILE C 1 120 ? -41.112 -16.182 4.380 1.000 15.599 134 ILE C O 1
ATOM 3398 N N . HIS C 1 121 ? -40.268 -17.735 5.764 1.000 11.815 135 HIS C N 1
ATOM 3399 C CA . HIS C 1 121 ? -41.525 -18.121 6.399 1.000 12.841 135 HIS C CA 1
ATOM 3400 C C . HIS C 1 121 ? -41.410 -18.040 7.910 1.000 11.562 135 HIS C C 1
ATOM 3401 O O . HIS C 1 121 ? -40.405 -18.404 8.452 1.000 11.707 135 HIS C O 1
ATOM 3408 N N . GLY C 1 122 ? -42.480 -17.597 8.565 1.000 12.599 136 GLY C N 1
ATOM 3409 C CA . GLY C 1 122 ? -42.620 -17.691 9.997 1.000 12.094 136 GLY C CA 1
ATOM 3410 C C . GLY C 1 122 ? -44.000 -18.212 10.353 1.000 12.109 136 GLY C C 1
ATOM 3411 O O . GLY C 1 122 ? -44.974 -17.910 9.713 1.000 13.057 136 GLY C O 1
ATOM 3412 N N . SER C 1 123 ? -44.067 -19.057 11.384 1.000 11.299 137 SER C N 1
ATOM 3413 C CA . SER C 1 123 ? -45.336 -19.581 11.847 1.000 11.233 137 SER C CA 1
ATOM 3414 C C . SER C 1 123 ? -46.352 -18.473 12.073 1.000 12.425 137 SER C C 1
ATOM 3415 O O . SER C 1 123 ? -46.060 -17.444 12.646 1.000 12.454 137 SER C O 1
ATOM 3418 N N . ASP C 1 124 ? -47.607 -18.753 11.726 1.000 13.128 138 ASP C N 1
ATOM 3419 C CA . ASP C 1 124 ? -48.606 -17.711 11.864 1.000 14.244 138 ASP C CA 1
ATOM 3420 C C . ASP C 1 124 ? -49.319 -17.697 13.212 1.000 16.252 138 ASP C C 1
ATOM 3421 O O . ASP C 1 124 ? -50.061 -16.764 13.501 1.000 18.652 138 ASP C O 1
ATOM 3426 N N . SER C 1 125 ? -49.081 -18.714 14.012 1.000 15.436 139 SER C N 1
ATOM 3427 C CA . SER C 1 125 ? -49.789 -18.862 15.262 1.000 15.833 139 SER C CA 1
ATOM 3428 C C . SER C 1 125 ? -49.011 -19.819 16.148 1.000 14.289 139 SER C C 1
ATOM 3429 O O . SER C 1 125 ? -48.207 -20.567 15.670 1.000 14.428 139 SER C O 1
ATOM 3432 N N . VAL C 1 126 ? -49.311 -19.798 17.443 1.000 14.975 140 VAL C N 1
ATOM 3433 C CA . VAL C 1 126 ? -48.692 -20.760 18.335 1.000 15.578 140 VAL C CA 1
ATOM 3434 C C . VAL C 1 126 ? -49.025 -22.199 17.950 1.000 16.615 140 VAL C C 1
ATOM 3435 O O . VAL C 1 126 ? -48.139 -23.035 18.012 1.000 15.354 140 VAL C O 1
ATOM 3439 N N A GLU C 1 127 ? -50.262 -22.489 17.534 0.500 16.015 141 GLU C N 1
ATOM 3440 N N B GLU C 1 127 ? -50.267 -22.483 17.551 0.500 15.641 141 GLU C N 1
ATOM 3441 C CA A GLU C 1 127 ? -50.561 -23.869 17.169 0.500 17.649 141 GLU C CA 1
ATOM 3442 C CA B GLU C 1 127 ? -50.583 -23.863 17.210 0.500 17.007 141 GLU C CA 1
ATOM 3443 C C A GLU C 1 127 ? -49.841 -24.256 15.874 0.500 16.949 141 GLU C C 1
ATOM 3444 C C B GLU C 1 127 ? -49.855 -24.283 15.932 0.500 16.699 141 GLU C C 1
ATOM 3445 O O A GLU C 1 127 ? -49.326 -25.364 15.771 0.500 17.365 141 GLU C O 1
ATOM 3446 O O B GLU C 1 127 ? -49.341 -25.392 15.854 0.500 17.015 141 GLU C O 1
ATOM 3457 N N A SER C 1 128 ? -49.749 -23.327 14.920 0.500 16.323 142 SER C N 1
ATOM 3458 N N B SER C 1 128 ? -49.732 -23.380 14.963 0.500 16.257 142 SER C N 1
ATOM 3459 C CA A SER C 1 128 ? -49.035 -23.591 13.684 0.500 15.928 142 SER C CA 1
ATOM 3460 C CA B SER C 1 128 ? -49.062 -23.760 13.736 0.500 16.286 142 SER C CA 1
ATOM 3461 C C A SER C 1 128 ? -47.565 -23.845 14.004 0.500 15.065 142 SER C C 1
ATOM 3462 C C B SER C 1 128 ? -47.556 -23.855 13.995 0.500 15.344 142 SER C C 1
ATOM 3463 O O A SER C 1 128 ? -46.939 -24.724 13.411 0.500 15.012 142 SER C O 1
ATOM 3464 O O B SER C 1 128 ? -46.889 -24.688 13.381 0.500 15.273 142 SER C O 1
ATOM 3469 N N . ALA C 1 129 ? -47.026 -23.062 14.938 1.000 14.641 143 ALA C N 1
ATOM 3470 C CA . ALA C 1 129 ? -45.615 -23.199 15.313 1.000 14.489 143 ALA C CA 1
ATOM 3471 C C . ALA C 1 129 ? -45.359 -24.591 15.896 1.000 14.847 143 ALA C C 1
ATOM 3472 O O . ALA C 1 129 ? -44.417 -25.272 15.540 1.000 14.444 143 ALA C O 1
ATOM 3474 N N . ARG C 1 130 ? -46.238 -25.022 16.796 1.000 14.128 144 ARG C N 1
ATOM 3475 C CA . ARG C 1 130 ? -46.101 -26.386 17.379 1.000 15.812 144 ARG C CA 1
ATOM 3476 C C . ARG C 1 130 ? -46.049 -27.421 16.257 1.000 15.781 144 ARG C C 1
ATOM 3477 O O . ARG C 1 130 ? -45.162 -28.260 16.279 1.000 17.449 144 ARG C O 1
ATOM 3485 N N . ARG C 1 131 ? -46.957 -27.323 15.300 1.000 15.983 145 ARG C N 1
ATOM 3486 C CA . ARG C 1 131 ? -47.033 -28.307 14.242 1.000 17.189 145 ARG C CA 1
ATOM 3487 C C . ARG C 1 131 ? -45.793 -28.247 13.340 1.000 16.165 145 ARG C C 1
ATOM 3488 O O . ARG C 1 131 ? -45.230 -29.256 12.956 1.000 17.657 145 ARG C O 1
ATOM 3496 N N . GLU C 1 132 ? -45.352 -27.037 13.004 1.000 15.054 146 GLU C N 1
ATOM 3497 C CA . GLU C 1 132 ? -44.249 -26.889 12.085 1.000 16.026 146 GLU C CA 1
ATOM 3498 C C . GLU C 1 132 ? -42.936 -27.325 12.740 1.000 14.352 146 GLU C C 1
ATOM 3499 O O . GLU C 1 132 ? -42.086 -27.911 12.108 1.000 15.894 146 GLU C O 1
ATOM 3505 N N . ILE C 1 133 ? -42.721 -26.948 13.996 1.000 13.494 147 ILE C N 1
ATOM 3506 C CA . ILE C 1 133 ? -41.513 -27.387 14.663 1.000 14.904 147 ILE C CA 1
ATOM 3507 C C . ILE C 1 133 ? -41.409 -28.910 14.660 1.000 16.884 147 ILE C C 1
ATOM 3508 O O . ILE C 1 133 ? -40.341 -29.509 14.453 1.000 16.823 147 ILE C O 1
ATOM 3513 N N . ALA C 1 134 ? -42.527 -29.558 14.971 1.000 16.434 148 ALA C N 1
ATOM 3514 C CA . ALA C 1 134 ? -42.551 -31.014 15.009 1.000 17.973 148 ALA C CA 1
ATOM 3515 C C . ALA C 1 134 ? -42.279 -31.600 13.628 1.000 18.781 148 ALA C C 1
ATOM 3516 O O . ALA C 1 134 ? -41.641 -32.638 13.561 1.000 21.516 148 ALA C O 1
ATOM 3518 N N . LEU C 1 135 ? -42.795 -30.962 12.550 1.000 19.484 149 LEU C N 1
ATOM 3519 C CA . LEU C 1 135 ? -42.650 -31.455 11.189 1.000 19.015 149 LEU C CA 1
ATOM 3520 C C . LEU C 1 135 ? -41.178 -31.371 10.763 1.000 19.905 149 LEU C C 1
ATOM 3521 O O . LEU C 1 135 ? -40.663 -32.275 10.116 1.000 22.384 149 LEU C O 1
ATOM 3526 N N . TRP C 1 136 ? -40.511 -30.247 11.068 1.000 17.163 150 TRP C N 1
ATOM 3527 C CA . TRP C 1 136 ? -39.213 -29.948 10.486 1.000 16.528 150 TRP C CA 1
ATOM 3528 C C . TRP C 1 136 ? -38.040 -30.449 11.326 1.000 17.547 150 TRP C C 1
ATOM 3529 O O . TRP C 1 136 ? -36.964 -30.637 10.785 1.000 19.276 150 TRP C O 1
ATOM 3540 N N . PHE C 1 137 ? -38.222 -30.549 12.653 1.000 17.365 151 PHE C N 1
ATOM 3541 C CA . PHE C 1 137 ? -37.166 -30.902 13.572 1.000 17.789 151 PHE C CA 1
ATOM 3542 C C . PHE C 1 137 ? -37.521 -32.134 14.394 1.000 19.858 151 PHE C C 1
ATOM 3543 O O . PHE C 1 137 ? -38.678 -32.366 14.735 1.000 21.961 151 PHE C O 1
ATOM 3551 N N . ARG C 1 138 ? -36.484 -32.881 14.755 1.000 21.513 152 ARG C N 1
ATOM 3552 C CA . ARG C 1 138 ? -36.561 -33.897 15.784 1.000 21.816 152 ARG C CA 1
ATOM 3553 C C . ARG C 1 138 ? -36.424 -33.214 17.137 1.000 20.668 152 ARG C C 1
ATOM 3554 O O . ARG C 1 138 ? -35.767 -32.177 17.249 1.000 18.908 152 ARG C O 1
ATOM 3562 N N . ALA C 1 139 ? -36.906 -33.867 18.193 1.000 23.490 153 ALA C N 1
ATOM 3563 C CA . ALA C 1 139 ? -36.829 -33.283 19.517 1.000 22.837 153 ALA C CA 1
ATOM 3564 C C . ALA C 1 139 ? -35.374 -32.998 19.867 1.000 23.282 153 ALA C C 1
ATOM 3565 O O . ALA C 1 139 ? -35.097 -32.028 20.545 1.000 23.632 153 ALA C O 1
ATOM 3567 N N . ASP C 1 140 ? -34.463 -33.908 19.505 1.000 23.887 154 ASP C N 1
ATOM 3568 C CA . ASP C 1 140 ? -33.090 -33.801 19.965 1.000 24.308 154 ASP C CA 1
ATOM 3569 C C . ASP C 1 140 ? -32.346 -32.649 19.273 1.000 21.403 154 ASP C C 1
ATOM 3570 O O . ASP C 1 140 ? -31.207 -32.370 19.650 1.000 23.200 154 ASP C O 1
ATOM 3575 N N . GLU C 1 141 ? -32.985 -32.036 18.265 1.000 17.686 155 GLU C N 1
ATOM 3576 C CA . GLU C 1 141 ? -32.382 -30.889 17.526 1.000 17.092 155 GLU C CA 1
ATOM 3577 C C . GLU C 1 141 ? -32.770 -29.618 18.279 1.000 14.881 155 GLU C C 1
ATOM 3578 O O . GLU C 1 141 ? -32.222 -28.561 17.880 1.000 15.236 155 GLU C O 1
ATOM 3584 N N A LEU C 1 142 ? -33.629 -29.588 19.182 0.500 15.531 156 LEU C N 1
ATOM 3585 N N B LEU C 1 142 ? -33.626 -29.593 19.184 0.500 15.870 156 LEU C N 1
ATOM 3586 C CA A LEU C 1 142 ? -34.025 -28.380 19.887 0.500 15.262 156 LEU C CA 1
ATOM 3587 C CA B LEU C 1 142 ? -34.026 -28.400 19.913 0.500 16.112 156 LEU C CA 1
ATOM 3588 C C A LEU C 1 142 ? -33.192 -28.299 21.166 0.500 15.115 156 LEU C C 1
ATOM 3589 C C B LEU C 1 142 ? -33.180 -28.309 21.177 0.500 15.439 156 LEU C C 1
ATOM 3590 O O A LEU C 1 142 ? -33.302 -29.159 22.045 0.500 19.134 156 LEU C O 1
ATOM 3591 O O B LEU C 1 142 ? -33.271 -29.167 22.060 0.500 19.287 156 LEU C O 1
ATOM 3600 N N . LEU C 1 143 ? -32.340 -27.279 21.265 1.000 13.765 157 LEU C N 1
ATOM 3601 C CA . LEU C 1 143 ? -31.322 -27.249 22.286 1.000 14.862 157 LEU C CA 1
ATOM 3602 C C . LEU C 1 143 ? -31.762 -26.447 23.489 1.000 15.905 157 LEU C C 1
ATOM 3603 O O . LEU C 1 143 ? -32.385 -25.413 23.377 1.000 18.818 157 LEU C O 1
ATOM 3608 N N . CYS C 1 144 ? -31.355 -26.944 24.650 1.000 19.326 158 CYS C N 1
ATOM 3609 C CA . CYS C 1 144 ? -31.505 -26.242 25.908 1.000 22.613 158 CYS C CA 1
ATOM 3610 C C . CYS C 1 144 ? -30.139 -25.684 26.273 1.000 23.429 158 CYS C C 1
ATOM 3611 O O . CYS C 1 144 ? -29.200 -26.487 26.517 1.000 26.811 158 CYS C O 1
ATOM 3614 N N . TRP C 1 145 ? -30.063 -24.346 26.342 1.000 23.305 159 TRP C N 1
ATOM 3615 C CA . TRP C 1 145 ? -28.837 -23.660 26.708 1.000 20.858 159 TRP C CA 1
ATOM 3616 C C . TRP C 1 145 ? -29.157 -22.443 27.547 1.000 22.263 159 TRP C C 1
ATOM 3617 O O . TRP C 1 145 ? -30.292 -22.011 27.596 1.000 26.195 159 TRP C O 1
ATOM 3628 N N . GLU C 1 146 ? -28.128 -22.002 28.273 1.000 24.385 160 GLU C N 1
ATOM 3629 C CA . GLU C 1 146 ? -28.257 -20.957 29.259 1.000 25.745 160 GLU C CA 1
ATOM 3630 C C . GLU C 1 146 ? -27.862 -19.620 28.660 1.000 23.616 160 GLU C C 1
ATOM 3631 O O . GLU C 1 146 ? -26.691 -19.392 28.402 1.000 25.806 160 GLU C O 1
ATOM 3637 N N . ASP C 1 147 ? -28.849 -18.752 28.448 1.000 25.061 161 ASP C N 1
ATOM 3638 C CA . ASP C 1 147 ? -28.676 -17.543 27.672 1.000 25.198 161 ASP C CA 1
ATOM 3639 C C . ASP C 1 147 ? -28.201 -16.409 28.590 1.000 26.340 161 ASP C C 1
ATOM 3640 O O . ASP C 1 147 ? -28.953 -15.810 29.373 1.000 29.235 161 ASP C O 1
ATOM 3645 N N . SER C 1 148 ? -26.943 -16.048 28.440 1.000 24.466 162 SER C N 1
ATOM 3646 C CA . SER C 1 148 ? -26.365 -14.961 29.200 1.000 27.114 162 SER C CA 1
ATOM 3647 C C . SER C 1 148 ? -27.127 -13.658 28.951 1.000 29.601 162 SER C C 1
ATOM 3648 O O . SER C 1 148 ? -27.162 -12.825 29.842 1.000 34.586 162 SER C O 1
ATOM 3651 N N . ALA C 1 149 ? -27.775 -13.494 27.780 1.000 30.267 163 ALA C N 1
ATOM 3652 C CA . ALA C 1 149 ? -28.419 -12.232 27.432 1.000 31.670 163 ALA C CA 1
ATOM 3653 C C . ALA C 1 149 ? -29.761 -12.045 28.142 1.000 27.803 163 ALA C C 1
ATOM 3654 O O . ALA C 1 149 ? -30.277 -10.914 28.256 1.000 26.182 163 ALA C O 1
ATOM 3656 N N . GLY C 1 150 ? -30.387 -13.145 28.548 1.000 27.635 164 GLY C N 1
ATOM 3657 C CA . GLY C 1 150 ? -31.729 -13.092 29.099 1.000 27.040 164 GLY C CA 1
ATOM 3658 C C . GLY C 1 150 ? -31.899 -12.059 30.218 1.000 23.292 164 GLY C C 1
ATOM 3659 O O . GLY C 1 150 ? -32.953 -11.427 30.364 1.000 20.542 164 GLY C O 1
ATOM 3660 N N . HIS C 1 151 ? -30.880 -11.901 31.052 1.000 24.479 165 HIS C N 1
ATOM 3661 C CA . HIS C 1 151 ? -30.968 -11.006 32.196 1.000 24.737 165 HIS C CA 1
ATOM 3662 C C . HIS C 1 151 ? -31.237 -9.569 31.740 1.000 22.076 165 HIS C C 1
ATOM 3663 O O . HIS C 1 151 ? -31.767 -8.744 32.476 1.000 24.787 165 HIS C O 1
ATOM 3670 N N . TRP C 1 152 ? -30.744 -9.261 30.540 1.000 19.110 166 TRP C N 1
ATOM 3671 C CA . TRP C 1 152 ? -30.853 -7.904 30.008 1.000 15.731 166 TRP C CA 1
ATOM 3672 C C . TRP C 1 152 ? -32.028 -7.722 29.056 1.000 13.896 166 TRP C C 1
ATOM 3673 O O . TRP C 1 152 ? -32.281 -6.585 28.663 1.000 16.149 166 TRP C O 1
ATOM 3684 N N . LEU C 1 153 ? -32.724 -8.799 28.693 1.000 13.852 167 LEU C N 1
ATOM 3685 C CA . LEU C 1 153 ? -33.898 -8.730 27.834 1.000 13.473 167 LEU C CA 1
ATOM 3686 C C . LEU C 1 153 ? -35.202 -8.831 28.614 1.000 13.417 167 LEU C C 1
ATOM 3687 O O . LEU C 1 153 ? -36.244 -8.428 28.110 1.000 14.099 167 LEU C O 1
ATOM 3692 N N . TYR C 1 154 ? -35.164 -9.490 29.788 1.000 14.457 168 TYR C N 1
ATOM 3693 C CA . TYR C 1 154 ? -36.360 -9.817 30.555 1.000 14.386 168 TYR C CA 1
ATOM 3694 C C . TYR C 1 154 ? -36.289 -9.103 31.894 1.000 16.610 168 TYR C C 1
ATOM 3695 O O . TYR C 1 154 ? -35.218 -8.991 32.481 1.000 20.455 168 TYR C O 1
ATOM 3704 N N . GLU C 1 155 ? -37.435 -8.625 32.351 1.000 20.676 169 GLU C N 1
ATOM 3705 C CA . GLU C 1 155 ? -37.536 -8.018 33.671 1.000 24.785 169 GLU C CA 1
ATOM 3706 C C . GLU C 1 155 ? -37.434 -9.072 34.773 1.000 24.969 169 GLU C C 1
ATOM 3707 O O . GLU C 1 155 ? -36.805 -8.737 35.793 1.000 34.844 169 GLU C O 1
ATOM 3714 N N . GLY D 1 5 ? -2.674 19.515 -2.968 1.000 26.774 19 GLY D N 1
ATOM 3715 C CA . GLY D 1 5 ? -2.953 18.190 -3.553 1.000 21.847 19 GLY D CA 1
ATOM 3716 C C . GLY D 1 5 ? -4.375 17.710 -3.301 1.000 20.287 19 GLY D C 1
ATOM 3717 O O . GLY D 1 5 ? -4.706 16.628 -3.746 1.000 19.629 19 GLY D O 1
ATOM 3718 N N . ALA D 1 6 ? -5.229 18.517 -2.658 1.000 19.937 20 ALA D N 1
ATOM 3719 C CA . ALA D 1 6 ? -6.570 18.025 -2.325 1.000 19.621 20 ALA D CA 1
ATOM 3720 C C . ALA D 1 6 ? -7.497 17.973 -3.543 1.000 19.218 20 ALA D C 1
ATOM 3721 O O . ALA D 1 6 ? -8.618 17.480 -3.460 1.000 20.752 20 ALA D O 1
ATOM 3723 N N . HIS D 1 7 ? -7.056 18.529 -4.667 1.000 18.050 21 HIS D N 1
ATOM 3724 C CA . HIS D 1 7 ? -7.838 18.487 -5.885 1.000 16.976 21 HIS D CA 1
ATOM 3725 C C . HIS D 1 7 ? -7.423 17.337 -6.790 1.000 15.723 21 HIS D C 1
ATOM 3726 O O . HIS D 1 7 ? -7.962 17.212 -7.870 1.000 16.081 21 HIS D O 1
ATOM 3733 N N . GLU D 1 8 ? -6.561 16.418 -6.303 1.000 14.107 22 GLU D N 1
ATOM 3734 C CA . GLU D 1 8 ? -6.239 15.234 -7.088 1.000 13.302 22 GLU D CA 1
ATOM 3735 C C . GLU D 1 8 ? -7.526 14.468 -7.377 1.000 11.533 22 GLU D C 1
ATOM 3736 O O . GLU D 1 8 ? -8.416 14.414 -6.533 1.000 12.546 22 GLU D O 1
ATOM 3742 N N . ARG D 1 9 ? -7.591 13.793 -8.524 1.000 12.412 23 ARG D N 1
ATOM 3743 C CA . ARG D 1 9 ? -8.733 12.997 -8.911 1.000 12.528 23 ARG D CA 1
ATOM 3744 C C . ARG D 1 9 ? -8.313 11.619 -9.406 1.000 11.443 23 ARG D C 1
ATOM 3745 O O . ARG D 1 9 ? -7.238 11.436 -9.992 1.000 13.994 23 ARG D O 1
ATOM 3753 N N . THR D 1 10 ? -9.171 10.619 -9.163 1.000 11.236 24 THR D N 1
ATOM 3754 C CA . THR D 1 10 ? -8.949 9.286 -9.659 1.000 11.844 24 THR D CA 1
ATOM 3755 C C . THR D 1 10 ? -10.183 8.863 -10.423 1.000 11.117 24 THR D C 1
ATOM 3756 O O . THR D 1 10 ? -11.289 9.316 -10.130 1.000 11.720 24 THR D O 1
ATOM 3760 N N . PHE D 1 11 ? -9.995 7.904 -11.329 1.000 12.017 25 PHE D N 1
ATOM 3761 C CA . PHE D 1 11 ? -11.066 7.217 -12.023 1.000 11.196 25 PHE D CA 1
ATOM 3762 C C . PHE D 1 11 ? -11.280 5.854 -11.376 1.000 10.809 25 PHE D C 1
ATOM 3763 O O . PHE D 1 11 ? -10.367 5.037 -11.276 1.000 12.409 25 PHE D O 1
ATOM 3771 N N . LEU D 1 12 ? -12.521 5.608 -10.990 1.000 10.457 26 LEU D N 1
ATOM 3772 C CA . LEU D 1 12 ? -12.917 4.296 -10.483 1.000 11.896 26 LEU D CA 1
ATOM 3773 C C . LEU D 1 12 ? -14.070 3.775 -11.334 1.000 11.751 26 LEU D C 1
ATOM 3774 O O . LEU D 1 12 ? -14.909 4.543 -11.803 1.000 15.136 26 LEU D O 1
ATOM 3779 N N . ALA D 1 13 ? -14.159 2.460 -11.524 1.000 12.959 27 ALA D N 1
ATOM 3780 C CA . ALA D 1 13 ? -15.295 1.874 -12.190 1.000 15.178 27 ALA D CA 1
ATOM 3781 C C . ALA D 1 13 ? -15.712 0.611 -11.475 1.000 13.557 27 ALA D C 1
ATOM 3782 O O . ALA D 1 13 ? -14.874 -0.234 -11.244 1.000 15.104 27 ALA D O 1
ATOM 3784 N N . VAL D 1 14 ? -16.999 0.504 -11.161 1.000 11.515 28 VAL D N 1
ATOM 3785 C CA . VAL D 1 14 ? -17.549 -0.757 -10.743 1.000 12.159 28 VAL D CA 1
ATOM 3786 C C . VAL D 1 14 ? -17.754 -1.621 -11.954 1.000 12.791 28 VAL D C 1
ATOM 3787 O O . VAL D 1 14 ? -18.415 -1.182 -12.903 1.000 12.275 28 VAL D O 1
ATOM 3791 N N . LYS D 1 15 ? -17.116 -2.770 -11.974 1.000 11.978 29 LYS D N 1
ATOM 3792 C CA . LYS D 1 15 ? -17.114 -3.677 -13.092 1.000 12.791 29 LYS D CA 1
ATOM 3793 C C . LYS D 1 15 ? -18.437 -4.411 -13.159 1.000 11.728 29 LYS D C 1
ATOM 3794 O O . LYS D 1 15 ? -19.261 -4.330 -12.220 1.000 11.854 29 LYS D O 1
ATOM 3800 N N . PRO D 1 16 ? -18.714 -5.182 -14.234 1.000 12.459 30 PRO D N 1
ATOM 3801 C CA . PRO D 1 16 ? -20.043 -5.753 -14.371 1.000 13.286 30 PRO D CA 1
ATOM 3802 C C . PRO D 1 16 ? -20.446 -6.662 -13.215 1.000 12.933 30 PRO D C 1
ATOM 3803 O O . PRO D 1 16 ? -21.622 -6.718 -12.855 1.000 13.375 30 PRO D O 1
ATOM 3807 N N . ASP D 1 17 ? -19.470 -7.346 -12.620 1.000 12.696 31 ASP D N 1
ATOM 3808 C CA . ASP D 1 17 ? -19.777 -8.221 -11.483 1.000 12.517 31 ASP D CA 1
ATOM 3809 C C . ASP D 1 17 ? -20.231 -7.420 -10.270 1.000 12.062 31 ASP D C 1
ATOM 3810 O O . ASP D 1 17 ? -21.050 -7.903 -9.496 1.000 12.317 31 ASP D O 1
ATOM 3815 N N . GLY D 1 18 ? -19.732 -6.197 -10.093 1.000 11.309 32 GLY D N 1
ATOM 3816 C CA . GLY D 1 18 ? -20.182 -5.408 -8.970 1.000 11.280 32 GLY D CA 1
ATOM 3817 C C . GLY D 1 18 ? -21.609 -4.922 -9.140 1.000 11.749 32 GLY D C 1
ATOM 3818 O O . GLY D 1 18 ? -22.339 -4.803 -8.152 1.000 12.183 32 GLY D O 1
ATOM 3819 N N . VAL D 1 19 ? -21.978 -4.601 -10.382 1.000 11.857 33 VAL D N 1
ATOM 3820 C CA . VAL D 1 19 ? -23.342 -4.215 -10.684 1.000 12.117 33 VAL D CA 1
ATOM 3821 C C . VAL D 1 19 ? -24.277 -5.418 -10.463 1.000 12.328 33 VAL D C 1
ATOM 3822 O O . VAL D 1 19 ? -25.315 -5.315 -9.804 1.000 13.302 33 VAL D O 1
ATOM 3826 N N . GLN D 1 20 ? -23.914 -6.565 -11.028 1.000 11.728 34 GLN D N 1
ATOM 3827 C CA . GLN D 1 20 ? -24.746 -7.749 -10.979 1.000 13.962 34 GLN D CA 1
ATOM 3828 C C . GLN D 1 20 ? -24.936 -8.259 -9.542 1.000 12.744 34 GLN D C 1
ATOM 3829 O O . GLN D 1 20 ? -26.004 -8.798 -9.188 1.000 14.173 34 GLN D O 1
ATOM 3835 N N . ARG D 1 21 ? -23.897 -8.139 -8.730 1.000 11.825 35 ARG D N 1
ATOM 3836 C CA . ARG D 1 21 ? -23.960 -8.556 -7.323 1.000 11.762 35 ARG D CA 1
ATOM 3837 C C . ARG D 1 21 ? -24.584 -7.503 -6.411 1.000 13.017 35 ARG D C 1
ATOM 3838 O O . ARG D 1 21 ? -24.615 -7.710 -5.198 1.000 13.852 35 ARG D O 1
ATOM 3846 N N . ARG D 1 22 ? -25.004 -6.364 -6.976 1.000 12.449 36 ARG D N 1
ATOM 3847 C CA . ARG D 1 22 ? -25.695 -5.364 -6.188 1.000 13.802 36 ARG D CA 1
ATOM 3848 C C . ARG D 1 22 ? -24.810 -4.763 -5.117 1.000 12.788 36 ARG D C 1
ATOM 3849 O O . ARG D 1 22 ? -25.235 -4.551 -3.986 1.000 16.481 36 ARG D O 1
ATOM 3857 N N . LEU D 1 23 ? -23.582 -4.449 -5.494 1.000 11.338 37 LEU D N 1
ATOM 3858 C CA . LEU D 1 23 ? -22.586 -3.869 -4.607 1.000 11.983 37 LEU D CA 1
ATOM 3859 C C . LEU D 1 23 ? -22.247 -2.413 -4.939 1.000 10.533 37 LEU D C 1
ATOM 3860 O O . LEU D 1 23 ? -21.295 -1.892 -4.385 1.000 11.599 37 LEU D O 1
ATOM 3865 N N . VAL D 1 24 ? -23.016 -1.771 -5.837 1.000 11.304 38 VAL D N 1
ATOM 3866 C CA . VAL D 1 24 ? -22.692 -0.410 -6.179 1.000 10.849 38 VAL D CA 1
ATOM 3867 C C . VAL D 1 24 ? -22.728 0.517 -4.991 1.000 10.062 38 VAL D C 1
ATOM 3868 O O . VAL D 1 24 ? -21.839 1.286 -4.724 1.000 10.870 38 VAL D O 1
ATOM 3872 N N . GLY D 1 25 ? -23.856 0.460 -4.277 1.000 10.017 39 GLY D N 1
ATOM 3873 C CA . GLY D 1 25 ? -24.019 1.347 -3.158 1.000 9.922 39 GLY D CA 1
ATOM 3874 C C . GLY D 1 25 ? -23.006 1.076 -2.043 1.000 10.038 39 GLY D C 1
ATOM 3875 O O . GLY D 1 25 ? -22.483 2.011 -1.461 1.000 11.283 39 GLY D O 1
ATOM 3876 N N A GLU D 1 26 ? -22.708 -0.198 -1.794 0.500 10.543 40 GLU D N 1
ATOM 3877 N N B GLU D 1 26 ? -22.711 -0.216 -1.777 0.500 10.680 40 GLU D N 1
ATOM 3878 C CA A GLU D 1 26 ? -21.671 -0.554 -0.794 0.500 11.838 40 GLU D CA 1
ATOM 3879 C CA B GLU D 1 26 ? -21.671 -0.594 -0.825 0.500 12.204 40 GLU D CA 1
ATOM 3880 C C A GLU D 1 26 ? -20.334 0.087 -1.178 0.500 11.570 40 GLU D C 1
ATOM 3881 C C B GLU D 1 26 ? -20.345 0.073 -1.180 0.500 11.841 40 GLU D C 1
ATOM 3882 O O A GLU D 1 26 ? -19.686 0.690 -0.310 0.500 12.770 40 GLU D O 1
ATOM 3883 O O B GLU D 1 26 ? -19.667 0.656 -0.323 0.500 12.896 40 GLU D O 1
ATOM 3894 N N . ILE D 1 27 ? -19.976 -0.008 -2.466 1.000 10.920 41 ILE D N 1
ATOM 3895 C CA . ILE D 1 27 ? -18.717 0.549 -2.898 1.000 11.270 41 ILE D CA 1
ATOM 3896 C C . ILE D 1 27 ? -18.693 2.076 -2.768 1.000 11.293 41 ILE D C 1
ATOM 3897 O O . ILE D 1 27 ? -17.768 2.676 -2.228 1.000 11.778 41 ILE D O 1
ATOM 3902 N N . VAL D 1 28 ? -19.747 2.738 -3.259 1.000 10.875 42 VAL D N 1
ATOM 3903 C CA . VAL D 1 28 ? -19.807 4.185 -3.161 1.000 10.801 42 VAL D CA 1
ATOM 3904 C C . VAL D 1 28 ? -19.700 4.622 -1.704 1.000 11.096 42 VAL D C 1
ATOM 3905 O O . VAL D 1 28 ? -19.023 5.587 -1.390 1.000 11.501 42 VAL D O 1
ATOM 3909 N N . ARG D 1 29 ? -20.429 3.933 -0.821 1.000 11.433 43 ARG D N 1
ATOM 3910 C CA . ARG D 1 29 ? -20.440 4.332 0.613 1.000 12.944 43 ARG D CA 1
ATOM 3911 C C . ARG D 1 29 ? -19.029 4.236 1.222 1.000 11.199 43 ARG D C 1
ATOM 3912 O O . ARG D 1 29 ? -18.714 5.049 2.040 1.000 12.399 43 ARG D O 1
ATOM 3920 N N . ARG D 1 30 ? -18.213 3.293 0.765 1.000 11.317 44 ARG D N 1
ATOM 3921 C CA . ARG D 1 30 ? -16.860 3.216 1.304 1.000 12.107 44 ARG D CA 1
ATOM 3922 C C . ARG D 1 30 ? -16.025 4.451 0.957 1.000 11.462 44 ARG D C 1
ATOM 3923 O O . ARG D 1 30 ? -15.237 4.908 1.739 1.000 11.904 44 ARG D O 1
ATOM 3931 N N . PHE D 1 31 ? -16.207 4.987 -0.256 1.000 10.943 45 PHE D N 1
ATOM 3932 C CA . PHE D 1 31 ? -15.463 6.193 -0.647 1.000 10.501 45 PHE D CA 1
ATOM 3933 C C . PHE D 1 31 ? -16.060 7.430 -0.016 1.000 10.120 45 PHE D C 1
ATOM 3934 O O . PHE D 1 31 ? -15.341 8.321 0.391 1.000 10.896 45 PHE D O 1
ATOM 3942 N N . GLU D 1 32 ? -17.394 7.441 0.152 1.000 10.228 46 GLU D N 1
ATOM 3943 C CA . GLU D 1 32 ? -18.035 8.543 0.841 1.000 11.143 46 GLU D CA 1
ATOM 3944 C C . GLU D 1 32 ? -17.623 8.611 2.297 1.000 10.206 46 GLU D C 1
ATOM 3945 O O . GLU D 1 32 ? -17.333 9.670 2.811 1.000 11.830 46 GLU D O 1
ATOM 3951 N N . ARG D 1 33 ? -17.581 7.470 2.991 1.000 10.730 47 ARG D N 1
ATOM 3952 C CA . ARG D 1 33 ? -17.308 7.465 4.425 1.000 11.725 47 ARG D CA 1
ATOM 3953 C C . ARG D 1 33 ? -15.859 7.849 4.694 1.000 10.246 47 ARG D C 1
ATOM 3954 O O . ARG D 1 33 ? -15.546 8.369 5.740 1.000 11.170 47 ARG D O 1
ATOM 3962 N N . LYS D 1 34 ? -14.968 7.596 3.712 1.000 11.059 48 LYS D N 1
ATOM 3963 C CA . LYS D 1 34 ? -13.582 7.984 3.784 1.000 10.786 48 LYS D CA 1
ATOM 3964 C C . LYS D 1 34 ? -13.423 9.503 3.780 1.000 11.330 48 LYS D C 1
ATOM 3965 O O . LYS D 1 34 ? -12.432 10.007 4.298 1.000 13.538 48 LYS D O 1
ATOM 3971 N N . GLY D 1 35 ? -14.338 10.174 3.066 1.000 11.646 49 GLY D N 1
ATOM 3972 C CA . GLY D 1 35 ? -14.272 11.616 2.948 1.000 12.583 49 GLY D CA 1
ATOM 3973 C C . GLY D 1 35 ? -14.022 12.132 1.534 1.000 12.515 49 GLY D C 1
ATOM 3974 O O . GLY D 1 35 ? -13.950 13.348 1.358 1.000 15.960 49 GLY D O 1
ATOM 3975 N N . PHE D 1 36 ? -13.883 11.246 0.566 1.000 11.343 50 PHE D N 1
ATOM 3976 C CA . PHE D 1 36 ? -13.628 11.706 -0.790 1.000 12.191 50 PHE D CA 1
ATOM 3977 C C . PHE D 1 36 ? -14.882 12.314 -1.388 1.000 11.849 50 PHE D C 1
ATOM 3978 O O . PHE D 1 36 ? -15.997 12.033 -0.999 1.000 12.975 50 PHE D O 1
ATOM 3986 N N . LYS D 1 37 ? -14.649 13.169 -2.388 1.000 12.149 51 LYS D N 1
ATOM 3987 C CA . LYS D 1 37 ? -15.688 13.961 -3.018 1.000 13.107 51 LYS D CA 1
ATOM 3988 C C . LYS D 1 37 ? -16.000 13.351 -4.378 1.000 11.849 51 LYS D C 1
ATOM 3989 O O . LYS D 1 37 ? -15.131 13.275 -5.247 1.000 11.886 51 LYS D O 1
ATOM 3995 N N . LEU D 1 38 ? -17.234 12.957 -4.584 1.000 11.617 52 LEU D N 1
ATOM 3996 C CA . LEU D 1 38 ? -17.699 12.426 -5.840 1.000 11.780 52 LEU D CA 1
ATOM 3997 C C . LEU D 1 38 ? -17.926 13.580 -6.814 1.000 11.870 52 LEU D C 1
ATOM 3998 O O . LEU D 1 38 ? -18.716 14.460 -6.540 1.000 13.607 52 LEU D O 1
ATOM 4003 N N . VAL D 1 39 ? -17.169 13.595 -7.923 1.000 10.564 53 VAL D N 1
ATOM 4004 C CA . VAL D 1 39 ? -17.292 14.670 -8.881 1.000 11.520 53 VAL D CA 1
ATOM 4005 C C . VAL D 1 39 ? -17.786 14.207 -10.234 1.000 11.407 53 VAL D C 1
ATOM 4006 O O . VAL D 1 39 ? -18.074 15.078 -11.065 1.000 13.199 53 VAL D O 1
ATOM 4010 N N . ALA D 1 40 ? -17.924 12.935 -10.505 1.000 10.033 54 ALA D N 1
ATOM 4011 C CA . ALA D 1 40 ? -18.582 12.480 -11.721 1.000 11.865 54 ALA D CA 1
ATOM 4012 C C . ALA D 1 40 ? -19.077 11.054 -11.508 1.000 10.291 54 ALA D C 1
ATOM 4013 O O . ALA D 1 40 ? -18.467 10.282 -10.740 1.000 11.336 54 ALA D O 1
ATOM 4015 N N . LEU D 1 41 ? -20.156 10.692 -12.179 1.000 10.780 55 LEU D N 1
ATOM 4016 C CA . LEU D 1 41 ? -20.801 9.412 -11.971 1.000 11.201 55 LEU D CA 1
ATOM 4017 C C . LEU D 1 41 ? -21.691 9.110 -13.161 1.000 11.109 55 LEU D C 1
ATOM 4018 O O . LEU D 1 41 ? -22.548 9.930 -13.522 1.000 12.999 55 LEU D O 1
ATOM 4023 N N . LYS D 1 42 ? -21.592 7.892 -13.694 1.000 11.904 56 LYS D N 1
ATOM 4024 C CA . LYS D 1 42 ? -22.567 7.437 -14.669 1.000 13.175 56 LYS D CA 1
ATOM 4025 C C . LYS D 1 42 ? -22.538 5.926 -14.831 1.000 11.825 56 LYS D C 1
ATOM 4026 O O . LYS D 1 42 ? -21.484 5.322 -14.734 1.000 14.162 56 LYS D O 1
ATOM 4032 N N . LEU D 1 43 ? -23.714 5.384 -15.099 1.000 11.167 57 LEU D N 1
ATOM 4033 C CA . LEU D 1 43 ? -23.868 4.007 -15.535 1.000 11.433 57 LEU D CA 1
ATOM 4034 C C . LEU D 1 43 ? -23.776 3.973 -17.052 1.000 12.728 57 LEU D C 1
ATOM 4035 O O . LEU D 1 43 ? -24.531 4.654 -17.726 1.000 14.465 57 LEU D O 1
ATOM 4040 N N . VAL D 1 44 ? -22.866 3.175 -17.557 1.000 12.254 58 VAL D N 1
ATOM 4041 C CA . VAL D 1 44 ? -22.574 3.129 -18.978 1.000 13.446 58 VAL D CA 1
ATOM 4042 C C . VAL D 1 44 ? -22.271 1.709 -19.418 1.000 15.502 58 VAL D C 1
ATOM 4043 O O . VAL D 1 44 ? -21.890 0.878 -18.597 1.000 16.162 58 VAL D O 1
ATOM 4047 N N . GLN D 1 45 ? -22.381 1.472 -20.721 1.000 16.444 59 GLN D N 1
ATOM 4048 C CA . GLN D 1 45 ? -21.811 0.272 -21.310 1.000 18.400 59 GLN D CA 1
ATOM 4049 C C . GLN D 1 45 ? -20.720 0.702 -22.289 1.000 18.502 59 GLN D C 1
ATOM 4050 O O . GLN D 1 45 ? -20.989 1.412 -23.237 1.000 21.518 59 GLN D O 1
ATOM 4056 N N . ALA D 1 46 ? -19.470 0.379 -21.968 1.000 19.129 60 ALA D N 1
ATOM 4057 C CA . ALA D 1 46 ? -18.318 0.842 -22.715 1.000 21.134 60 ALA D CA 1
ATOM 4058 C C . ALA D 1 46 ? -18.134 -0.023 -23.961 1.000 23.974 60 ALA D C 1
ATOM 4059 O O . ALA D 1 46 ? -18.377 -1.222 -23.973 1.000 24.869 60 ALA D O 1
ATOM 4061 N N . SER D 1 47 ? -17.674 0.620 -25.022 1.000 27.177 61 SER D N 1
ATOM 4062 C CA . SER D 1 47 ? -17.320 -0.092 -26.254 1.000 30.530 61 SER D CA 1
ATOM 4063 C C . SER D 1 47 ? -15.996 -0.848 -26.117 1.000 32.093 61 SER D C 1
ATOM 4064 O O . SER D 1 47 ? -15.181 -0.512 -25.270 1.000 28.272 61 SER D O 1
ATOM 4067 N N . GLU D 1 48 ? -15.794 -1.883 -26.954 1.000 33.562 62 GLU D N 1
ATOM 4068 C CA . GLU D 1 48 ? -14.499 -2.546 -26.979 1.000 36.244 62 GLU D CA 1
ATOM 4069 C C . GLU D 1 48 ? -13.428 -1.550 -27.424 1.000 34.636 62 GLU D C 1
ATOM 4070 O O . GLU D 1 48 ? -12.335 -1.602 -26.894 1.000 33.230 62 GLU D O 1
ATOM 4076 N N . GLU D 1 49 ? -13.785 -0.580 -28.277 1.000 36.875 63 GLU D N 1
ATOM 4077 C CA . GLU D 1 49 ? -12.797 0.382 -28.773 1.000 37.799 63 GLU D CA 1
ATOM 4078 C C . GLU D 1 49 ? -12.279 1.216 -27.607 1.000 29.361 63 GLU D C 1
ATOM 4079 O O . GLU D 1 49 ? -11.091 1.461 -27.447 1.000 32.149 63 GLU D O 1
ATOM 4085 N N . LEU D 1 50 ? -13.215 1.644 -26.753 1.000 28.388 64 LEU D N 1
ATOM 4086 C CA . LEU D 1 50 ? -12.799 2.474 -25.652 1.000 25.345 64 LEU D CA 1
ATOM 4087 C C . LEU D 1 50 ? -11.949 1.639 -24.679 1.000 25.269 64 LEU D C 1
ATOM 4088 O O . LEU D 1 50 ? -10.949 2.114 -24.174 1.000 22.661 64 LEU D O 1
ATOM 4093 N N . LEU D 1 51 ? -12.376 0.395 -24.415 1.000 23.813 65 LEU D N 1
ATOM 4094 C CA . LEU D 1 51 ? -11.727 -0.442 -23.427 1.000 24.590 65 LEU D CA 1
ATOM 4095 C C . LEU D 1 51 ? -10.338 -0.896 -23.874 1.000 22.690 65 LEU D C 1
ATOM 4096 O O . LEU D 1 51 ? -9.459 -1.132 -23.037 1.000 22.134 65 LEU D O 1
ATOM 4101 N N . ARG D 1 52 ? -10.152 -1.084 -25.185 1.000 24.513 66 ARG D N 1
ATOM 4102 C CA . ARG D 1 52 ? -8.850 -1.443 -25.708 1.000 26.135 66 ARG D CA 1
ATOM 4103 C C . ARG D 1 52 ? -7.871 -0.321 -25.404 1.000 22.800 66 ARG D C 1
ATOM 4104 O O . ARG D 1 52 ? -6.694 -0.556 -25.072 1.000 27.630 66 ARG D O 1
ATOM 4112 N N . GLU D 1 53 ? -8.371 0.910 -25.485 1.000 23.740 67 GLU D N 1
ATOM 4113 C CA . GLU D 1 53 ? -7.550 2.063 -25.182 1.000 21.742 67 GLU D CA 1
ATOM 4114 C C . GLU D 1 53 ? -7.340 2.133 -23.662 1.000 20.942 67 GLU D C 1
ATOM 4115 O O . GLU D 1 53 ? -6.253 2.425 -23.158 1.000 21.116 67 GLU D O 1
ATOM 4121 N N . HIS D 1 54 ? -8.415 1.935 -22.910 1.000 18.647 68 HIS D N 1
ATOM 4122 C CA . HIS D 1 54 ? -8.309 1.981 -21.449 1.000 17.786 68 HIS D CA 1
ATOM 4123 C C . HIS D 1 54 ? -7.174 1.083 -20.961 1.000 17.410 68 HIS D C 1
ATOM 4124 O O . HIS D 1 54 ? -6.409 1.480 -20.075 1.000 18.634 68 HIS D O 1
ATOM 4131 N N . TYR D 1 55 ? -7.192 -0.171 -21.434 1.000 18.352 69 TYR D N 1
ATOM 4132 C CA . TYR D 1 55 ? -6.253 -1.188 -20.985 1.000 19.492 69 TYR D CA 1
ATOM 4133 C C . TYR D 1 55 ? -5.043 -1.377 -21.915 1.000 20.955 69 TYR D C 1
ATOM 4134 O O . TYR D 1 55 ? -4.432 -2.449 -21.912 1.000 21.474 69 TYR D O 1
ATOM 4143 N N . ALA D 1 56 ? -4.664 -0.339 -22.664 1.000 21.105 70 ALA D N 1
ATOM 4144 C CA . ALA D 1 56 ? -3.627 -0.465 -23.660 1.000 22.337 70 ALA D CA 1
ATOM 4145 C C . ALA D 1 56 ? -2.298 -0.870 -23.047 1.000 21.642 70 ALA D C 1
ATOM 4146 O O . ALA D 1 56 ? -1.535 -1.542 -23.726 1.000 24.366 70 ALA D O 1
ATOM 4148 N N . GLU D 1 57 ? -2.033 -0.555 -21.758 1.000 23.471 71 GLU D N 1
ATOM 4149 C CA . GLU D 1 57 ? -0.787 -0.989 -21.127 1.000 25.261 71 GLU D CA 1
ATOM 4150 C C . GLU D 1 57 ? -0.687 -2.514 -21.008 1.000 24.882 71 GLU D C 1
ATOM 4151 O O . GLU D 1 57 ? 0.422 -3.073 -20.892 1.000 27.261 71 GLU D O 1
ATOM 4157 N N . LEU D 1 58 ? -1.833 -3.186 -21.048 1.000 24.232 72 LEU D N 1
ATOM 4158 C CA . LEU D 1 58 ? -1.913 -4.611 -20.841 1.000 22.982 72 LEU D CA 1
ATOM 4159 C C . LEU D 1 58 ? -2.028 -5.391 -22.147 1.000 25.095 72 LEU D C 1
ATOM 4160 O O . LEU D 1 58 ? -2.329 -6.598 -22.104 1.000 24.061 72 LEU D O 1
ATOM 4165 N N . ARG D 1 59 ? -1.755 -4.732 -23.294 1.000 22.355 73 ARG D N 1
ATOM 4166 C CA . ARG D 1 59 ? -2.136 -5.307 -24.571 1.000 25.729 73 ARG D CA 1
ATOM 4167 C C . ARG D 1 59 ? -1.343 -6.580 -24.888 1.000 26.458 73 ARG D C 1
ATOM 4168 O O . ARG D 1 59 ? -1.832 -7.399 -25.642 1.000 29.461 73 ARG D O 1
ATOM 4176 N N . GLU D 1 60 ? -0.161 -6.795 -24.289 1.000 28.272 74 GLU D N 1
ATOM 4177 C CA . GLU D 1 60 ? 0.621 -7.992 -24.567 1.000 29.961 74 GLU D CA 1
ATOM 4178 C C . GLU D 1 60 ? 0.348 -9.091 -23.544 1.000 29.214 74 GLU D C 1
ATOM 4179 O O . GLU D 1 60 ? 0.982 -10.144 -23.613 1.000 32.707 74 GLU D O 1
ATOM 4185 N N . ARG D 1 61 ? -0.557 -8.829 -22.600 1.000 28.922 75 ARG D N 1
ATOM 4186 C CA . ARG D 1 61 ? -0.825 -9.814 -21.531 1.000 29.914 75 ARG D CA 1
ATOM 4187 C C . ARG D 1 61 ? -1.806 -10.843 -22.080 1.000 27.895 75 ARG D C 1
ATOM 4188 O O . ARG D 1 61 ? -2.656 -10.489 -22.872 1.000 29.027 75 ARG D O 1
ATOM 4196 N N . PRO D 1 62 ? -1.671 -12.126 -21.714 1.000 29.838 76 PRO D N 1
ATOM 4197 C CA . PRO D 1 62 ? -2.543 -13.135 -22.299 1.000 29.730 76 PRO D CA 1
ATOM 4198 C C . PRO D 1 62 ? -4.034 -12.928 -22.074 1.000 31.433 76 PRO D C 1
ATOM 4199 O O . PRO D 1 62 ? -4.815 -13.358 -22.915 1.000 35.102 76 PRO D O 1
ATOM 4203 N N . PHE D 1 63 ? -4.406 -12.224 -20.998 1.000 29.475 77 PHE D N 1
ATOM 4204 C CA . PHE D 1 63 ? -5.801 -12.058 -20.600 1.000 29.646 77 PHE D CA 1
ATOM 4205 C C . PHE D 1 63 ? -6.425 -10.786 -21.185 1.000 28.572 77 PHE D C 1
ATOM 4206 O O . PHE D 1 63 ? -7.594 -10.509 -20.934 1.000 28.030 77 PHE D O 1
ATOM 4214 N N . TYR D 1 64 ? -5.627 -9.983 -21.900 1.000 27.269 78 TYR D N 1
ATOM 4215 C CA . TYR D 1 64 ? -6.078 -8.697 -22.417 1.000 24.911 78 TYR D CA 1
ATOM 4216 C C . TYR D 1 64 ? -7.399 -8.819 -23.165 1.000 25.290 78 TYR D C 1
ATOM 4217 O O . TYR D 1 64 ? -8.361 -8.120 -22.854 1.000 25.161 78 TYR D O 1
ATOM 4226 N N . GLY D 1 65 ? -7.480 -9.767 -24.098 1.000 27.445 79 GLY D N 1
ATOM 4227 C CA . GLY D 1 65 ? -8.669 -9.893 -24.926 1.000 28.574 79 GLY D CA 1
ATOM 4228 C C . GLY D 1 65 ? -9.896 -10.212 -24.087 1.000 29.704 79 GLY D C 1
ATOM 4229 O O . GLY D 1 65 ? -10.967 -9.620 -24.269 1.000 28.496 79 GLY D O 1
ATOM 4230 N N . ARG D 1 66 ? -9.745 -11.156 -23.157 1.000 29.859 80 ARG D N 1
ATOM 4231 C CA . ARG D 1 66 ? -10.926 -11.553 -22.426 1.000 30.854 80 ARG D CA 1
ATOM 4232 C C . ARG D 1 66 ? -11.327 -10.445 -21.456 1.000 28.346 80 ARG D C 1
ATOM 4233 O O . ARG D 1 66 ? -12.516 -10.275 -21.195 1.000 28.353 80 ARG D O 1
ATOM 4241 N N . LEU D 1 67 ? -10.344 -9.693 -20.935 1.000 25.485 81 LEU D N 1
ATOM 4242 C CA . LEU D 1 67 ? -10.631 -8.577 -20.034 1.000 24.187 81 LEU D CA 1
ATOM 4243 C C . LEU D 1 67 ? -11.463 -7.515 -20.757 1.000 25.724 81 LEU D C 1
ATOM 4244 O O . LEU D 1 67 ? -12.491 -7.073 -20.252 1.000 26.672 81 LEU D O 1
ATOM 4249 N N . VAL D 1 68 ? -11.050 -7.124 -21.964 1.000 23.613 82 VAL D N 1
ATOM 4250 C CA . VAL D 1 68 ? -11.748 -6.143 -22.781 1.000 25.993 82 VAL D CA 1
ATOM 4251 C C . VAL D 1 68 ? -13.160 -6.626 -23.105 1.000 27.927 82 VAL D C 1
ATOM 4252 O O . VAL D 1 68 ? -14.118 -5.860 -22.961 1.000 26.882 82 VAL D O 1
ATOM 4256 N N . LYS D 1 69 ? -13.310 -7.895 -23.501 1.000 28.393 83 LYS D N 1
ATOM 4257 C CA . LYS D 1 69 ? -14.630 -8.388 -23.888 1.000 31.191 83 LYS D CA 1
ATOM 4258 C C . LYS D 1 69 ? -15.574 -8.387 -22.687 1.000 28.667 83 LYS D C 1
ATOM 4259 O O . LYS D 1 69 ? -16.738 -8.010 -22.820 1.000 29.390 83 LYS D O 1
ATOM 4265 N N . TYR D 1 70 ? -15.047 -8.806 -21.530 1.000 26.127 84 TYR D N 1
ATOM 4266 C CA . TYR D 1 70 ? -15.827 -8.881 -20.323 1.000 24.756 84 TYR D CA 1
ATOM 4267 C C . TYR D 1 70 ? -16.277 -7.494 -19.877 1.000 26.290 84 TYR D C 1
ATOM 4268 O O . TYR D 1 70 ? -17.436 -7.282 -19.515 1.000 23.974 84 TYR D O 1
ATOM 4277 N N . MET D 1 71 ? -15.344 -6.539 -19.850 1.000 24.332 85 MET D N 1
ATOM 4278 C CA . MET D 1 71 ? -15.690 -5.210 -19.387 1.000 23.619 85 MET D CA 1
ATOM 4279 C C . MET D 1 71 ? -16.692 -4.579 -20.356 1.000 24.579 85 MET D C 1
ATOM 4280 O O . MET D 1 71 ? -17.431 -3.690 -19.953 1.000 28.332 85 MET D O 1
ATOM 4285 N N . ALA D 1 72 ? -16.733 -5.041 -21.629 1.000 27.398 86 ALA D N 1
ATOM 4286 C CA . ALA D 1 72 ? -17.701 -4.533 -22.603 1.000 27.677 86 ALA D CA 1
ATOM 4287 C C . ALA D 1 72 ? -19.037 -5.281 -22.544 1.000 30.612 86 ALA D C 1
ATOM 4288 O O . ALA D 1 72 ? -19.987 -4.862 -23.215 1.000 30.775 86 ALA D O 1
ATOM 4290 N N . SER D 1 73 ? -19.121 -6.359 -21.742 1.000 28.856 87 SER D N 1
ATOM 4291 C CA . SER D 1 73 ? -20.236 -7.294 -21.834 1.000 28.330 87 SER D CA 1
ATOM 4292 C C . SER D 1 73 ? -21.479 -6.790 -21.112 1.000 24.948 87 SER D C 1
ATOM 4293 O O . SER D 1 73 ? -22.595 -7.230 -21.401 1.000 24.250 87 SER D O 1
ATOM 4296 N N . GLY D 1 74 ? -21.295 -5.891 -20.149 1.000 23.150 88 GLY D N 1
ATOM 4297 C CA . GLY D 1 74 ? -22.421 -5.422 -19.376 1.000 23.287 88 GLY D CA 1
ATOM 4298 C C . GLY D 1 74 ? -22.156 -4.059 -18.765 1.000 20.173 88 GLY D C 1
ATOM 4299 O O . GLY D 1 74 ? -21.111 -3.479 -18.943 1.000 20.168 88 GLY D O 1
ATOM 4300 N N . PRO D 1 75 ? -23.116 -3.495 -18.032 1.000 20.039 89 PRO D N 1
ATOM 4301 C CA . PRO D 1 75 ? -22.941 -2.181 -17.464 1.000 18.126 89 PRO D CA 1
ATOM 4302 C C . PRO D 1 75 ? -21.865 -2.048 -16.408 1.000 14.844 89 PRO D C 1
ATOM 4303 O O . PRO D 1 75 ? -21.574 -2.970 -15.674 1.000 17.507 89 PRO D O 1
ATOM 4307 N N . VAL D 1 76 ? -21.241 -0.886 -16.404 1.000 12.125 90 VAL D N 1
ATOM 4308 C CA . VAL D 1 76 ? -20.286 -0.500 -15.391 1.000 13.065 90 VAL D CA 1
ATOM 4309 C C . VAL D 1 76 ? -20.703 0.856 -14.859 1.000 11.930 90 VAL D C 1
ATOM 4310 O O . VAL D 1 76 ? -21.408 1.645 -15.513 1.000 13.062 90 VAL D O 1
ATOM 4314 N N . VAL D 1 77 ? -20.298 1.126 -13.616 1.000 11.225 91 VAL D N 1
ATOM 4315 C CA . VAL D 1 77 ? -20.519 2.433 -13.026 1.000 11.072 91 VAL D CA 1
ATOM 4316 C C . VAL D 1 77 ? -19.198 3.162 -12.993 1.000 11.686 91 VAL D C 1
ATOM 4317 O O . VAL D 1 77 ? -18.309 2.807 -12.232 1.000 12.062 91 VAL D O 1
ATOM 4321 N N . ALA D 1 78 ? -19.078 4.170 -13.847 1.000 11.499 92 ALA D N 1
ATOM 4322 C CA . ALA D 1 78 ? -17.878 4.990 -13.954 1.000 11.436 92 ALA D CA 1
ATOM 4323 C C . ALA D 1 78 ? -17.987 6.149 -12.980 1.000 10.528 92 ALA D C 1
ATOM 4324 O O . ALA D 1 78 ? -19.040 6.793 -12.876 1.000 11.559 92 ALA D O 1
ATOM 4326 N N . MET D 1 79 ? -16.864 6.476 -12.322 1.000 10.870 93 MET D N 1
ATOM 4327 C CA . MET D 1 79 ? -16.852 7.509 -11.303 1.000 11.757 93 MET D CA 1
ATOM 4328 C C . MET D 1 79 ? -15.531 8.262 -11.292 1.000 11.251 93 MET D C 1
ATOM 4329 O O . MET D 1 79 ? -14.479 7.722 -11.644 1.000 12.823 93 MET D O 1
ATOM 4334 N N . VAL D 1 80 ? -15.618 9.490 -10.805 1.000 10.725 94 VAL D N 1
ATOM 4335 C CA . VAL D 1 80 ? -14.431 10.243 -10.475 1.000 10.735 94 VAL D CA 1
ATOM 4336 C C . VAL D 1 80 ? -14.552 10.758 -9.058 1.000 10.512 94 VAL D C 1
ATOM 4337 O O . VAL D 1 80 ? -15.552 11.284 -8.679 1.000 10.886 94 VAL D O 1
ATOM 4341 N N . TRP D 1 81 ? -13.505 10.492 -8.292 1.000 10.183 95 TRP D N 1
ATOM 4342 C CA . TRP D 1 81 ? -13.418 10.913 -6.906 1.000 10.364 95 TRP D CA 1
ATOM 4343 C C . TRP D 1 81 ? -12.251 11.868 -6.743 1.000 10.617 95 TRP D C 1
ATOM 4344 O O . TRP D 1 81 ? -11.193 11.674 -7.364 1.000 11.891 95 TRP D O 1
ATOM 4355 N N . GLN D 1 82 ? -12.408 12.827 -5.844 1.000 11.170 96 GLN D N 1
ATOM 4356 C CA . GLN D 1 82 ? -11.469 13.905 -5.621 1.000 12.233 96 GLN D CA 1
ATOM 4357 C C . GLN D 1 82 ? -11.035 13.903 -4.156 1.000 11.662 96 GLN D C 1
ATOM 4358 O O . GLN D 1 82 ? -11.898 13.866 -3.262 1.000 12.086 96 GLN D O 1
ATOM 4364 N N . GLY D 1 83 ? -9.743 14.091 -3.940 1.000 11.554 97 GLY D N 1
ATOM 4365 C CA . GLY D 1 83 ? -9.243 14.368 -2.611 1.000 11.920 97 GLY D CA 1
ATOM 4366 C C . GLY D 1 83 ? -7.744 14.127 -2.533 1.000 12.057 97 GLY D C 1
ATOM 4367 O O . GLY D 1 83 ? -7.127 13.615 -3.475 1.000 12.770 97 GLY D O 1
ATOM 4368 N N . LEU D 1 84 ? -7.189 14.499 -1.382 1.000 13.599 98 LEU D N 1
ATOM 4369 C CA . LEU D 1 84 ? -5.774 14.355 -1.143 1.000 12.583 98 LEU D CA 1
ATOM 4370 C C . LEU D 1 84 ? -5.374 12.896 -1.268 1.000 11.944 98 LEU D C 1
ATOM 4371 O O . LEU D 1 84 ? -5.950 12.054 -0.587 1.000 13.099 98 LEU D O 1
ATOM 4376 N N . ASP D 1 85 ? -4.381 12.624 -2.120 1.000 13.102 99 ASP D N 1
ATOM 4377 C CA . ASP D 1 85 ? -3.824 11.305 -2.324 1.000 13.981 99 ASP D CA 1
ATOM 4378 C C . ASP D 1 85 ? -4.893 10.307 -2.712 1.000 11.275 99 ASP D C 1
ATOM 4379 O O . ASP D 1 85 ? -4.774 9.111 -2.448 1.000 12.657 99 ASP D O 1
ATOM 4384 N N . VAL D 1 86 ? -5.934 10.746 -3.401 1.000 11.188 100 VAL D N 1
ATOM 4385 C CA . VAL D 1 86 ? -7.051 9.879 -3.677 1.000 10.654 100 VAL D CA 1
ATOM 4386 C C . VAL D 1 86 ? -6.637 8.691 -4.566 1.000 10.951 100 VAL D C 1
ATOM 4387 O O . VAL D 1 86 ? -7.198 7.588 -4.424 1.000 10.828 100 VAL D O 1
ATOM 4391 N N . VAL D 1 87 ? -5.675 8.839 -5.492 1.000 11.043 101 VAL D N 1
ATOM 4392 C CA . VAL D 1 87 ? -5.324 7.718 -6.350 1.000 11.451 101 VAL D CA 1
ATOM 4393 C C . VAL D 1 87 ? -4.741 6.590 -5.486 1.000 12.025 101 VAL D C 1
ATOM 4394 O O . VAL D 1 87 ? -5.224 5.468 -5.547 1.000 12.304 101 VAL D O 1
ATOM 4398 N N . ARG D 1 88 ? -3.684 6.899 -4.770 1.000 12.194 102 ARG D N 1
ATOM 4399 C CA . ARG D 1 88 ? -3.000 5.861 -3.951 1.000 13.399 102 ARG D CA 1
ATOM 4400 C C . ARG D 1 88 ? -3.952 5.288 -2.888 1.000 12.599 102 ARG D C 1
ATOM 4401 O O . ARG D 1 88 ? -3.989 4.072 -2.725 1.000 12.578 102 ARG D O 1
ATOM 4409 N N . THR D 1 89 ? -4.698 6.163 -2.245 1.000 11.151 103 THR D N 1
ATOM 4410 C CA . THR D 1 89 ? -5.547 5.702 -1.163 1.000 11.062 103 THR D CA 1
ATOM 4411 C C . THR D 1 89 ? -6.670 4.846 -1.709 1.000 11.357 103 THR D C 1
ATOM 4412 O O . THR D 1 89 ? -7.072 3.855 -1.074 1.000 12.330 103 THR D O 1
ATOM 4416 N N . SER D 1 90 ? -7.259 5.240 -2.831 1.000 10.859 104 SER D N 1
ATOM 4417 C CA . SER D 1 90 ? -8.275 4.390 -3.420 1.000 11.141 104 SER D CA 1
ATOM 4418 C C . SER D 1 90 ? -7.758 2.978 -3.719 1.000 10.401 104 SER D C 1
ATOM 4419 O O . SER D 1 90 ? -8.487 1.989 -3.587 1.000 11.930 104 SER D O 1
ATOM 4422 N N . ARG D 1 91 ? -6.564 2.897 -4.278 1.000 10.875 105 ARG D N 1
ATOM 4423 C CA . ARG D 1 91 ? -5.971 1.593 -4.530 1.000 12.338 105 ARG D CA 1
ATOM 4424 C C . ARG D 1 91 ? -5.844 0.782 -3.235 1.000 10.980 105 ARG D C 1
ATOM 4425 O O . ARG D 1 91 ? -6.075 -0.421 -3.274 1.000 12.507 105 ARG D O 1
ATOM 4433 N N . ALA D 1 92 ? -5.533 1.464 -2.135 1.000 11.930 106 ALA D N 1
ATOM 4434 C CA . ALA D 1 92 ? -5.418 0.729 -0.868 1.000 11.617 106 ALA D CA 1
ATOM 4435 C C . ALA D 1 92 ? -6.796 0.225 -0.422 1.000 11.391 106 ALA D C 1
ATOM 4436 O O . ALA D 1 92 ? -6.935 -0.901 0.066 1.000 12.499 106 ALA D O 1
ATOM 4438 N N . LEU D 1 93 ? -7.832 1.021 -0.593 1.000 10.280 107 LEU D N 1
ATOM 4439 C CA . LEU D 1 93 ? -9.181 0.659 -0.178 1.000 10.043 107 LEU D CA 1
ATOM 4440 C C . LEU D 1 93 ? -9.692 -0.488 -1.014 1.000 9.938 107 LEU D C 1
ATOM 4441 O O . LEU D 1 93 ? -10.465 -1.297 -0.515 1.000 11.315 107 LEU D O 1
ATOM 4446 N N . ILE D 1 94 ? -9.320 -0.515 -2.318 1.000 9.670 108 ILE D N 1
ATOM 4447 C CA . ILE D 1 94 ? -9.726 -1.580 -3.215 1.000 11.312 108 ILE D CA 1
ATOM 4448 C C . ILE D 1 94 ? -9.070 -2.901 -2.858 1.000 11.183 108 ILE D C 1
ATOM 4449 O O . ILE D 1 94 ? -9.707 -3.963 -2.898 1.000 10.943 108 ILE D O 1
ATOM 4454 N N . GLY D 1 95 ? -7.750 -2.821 -2.684 1.000 11.699 109 GLY D N 1
ATOM 4455 C CA . GLY D 1 95 ? -6.955 -3.985 -2.405 1.000 11.801 109 GLY D CA 1
ATOM 4456 C C . GLY D 1 95 ? -6.273 -4.587 -3.619 1.000 12.194 109 GLY D C 1
ATOM 4457 O O . GLY D 1 95 ? -6.556 -4.214 -4.760 1.000 13.989 109 GLY D O 1
ATOM 4458 N N . ALA D 1 96 ? -5.446 -5.589 -3.331 1.000 13.510 110 ALA D N 1
ATOM 4459 C CA . ALA D 1 96 ? -4.592 -6.238 -4.328 1.000 14.360 110 ALA D CA 1
ATOM 4460 C C . ALA D 1 96 ? -5.411 -6.746 -5.514 1.000 14.436 110 ALA D C 1
ATOM 4461 O O . ALA D 1 96 ? -6.558 -7.195 -5.374 1.000 14.947 110 ALA D O 1
ATOM 4463 N N . THR D 1 97 ? -4.763 -6.787 -6.678 1.000 16.836 111 THR D N 1
ATOM 4464 C CA . THR D 1 97 ? -5.410 -7.177 -7.908 1.000 17.289 111 THR D CA 1
ATOM 4465 C C . THR D 1 97 ? -6.035 -8.566 -7.775 1.000 16.168 111 THR D C 1
ATOM 4466 O O . THR D 1 97 ? -7.162 -8.799 -8.209 1.000 16.465 111 THR D O 1
ATOM 4470 N N . ASN D 1 98 ? -5.273 -9.506 -7.198 1.000 16.599 112 ASN D N 1
ATOM 4471 C CA . ASN D 1 98 ? -5.771 -10.841 -6.937 1.000 16.652 112 ASN D CA 1
ATOM 4472 C C . ASN D 1 98 ? -6.425 -10.815 -5.562 1.000 14.868 112 ASN D C 1
ATOM 4473 O O . ASN D 1 98 ? -5.727 -10.584 -4.572 1.000 16.055 112 ASN D O 1
ATOM 4478 N N . PRO D 1 99 ? -7.761 -11.049 -5.449 1.000 14.973 113 PRO D N 1
ATOM 4479 C CA . PRO D 1 99 ? -8.413 -10.981 -4.142 1.000 14.070 113 PRO D CA 1
ATOM 4480 C C . PRO D 1 99 ? -7.814 -11.929 -3.089 1.000 17.186 113 PRO D C 1
ATOM 4481 O O . PRO D 1 99 ? -7.863 -11.614 -1.901 1.000 18.486 113 PRO D O 1
ATOM 4485 N N . ALA D 1 100 ? -7.124 -12.977 -3.550 1.000 19.202 114 ALA D N 1
ATOM 4486 C CA . ALA D 1 100 ? -6.457 -13.894 -2.614 1.000 22.168 114 ALA D CA 1
ATOM 4487 C C . ALA D 1 100 ? -5.367 -13.171 -1.825 1.000 22.016 114 ALA D C 1
ATOM 4488 O O . ALA D 1 100 ? -4.973 -13.626 -0.752 1.000 26.285 114 ALA D O 1
ATOM 4490 N N . ASP D 1 101 ? -4.864 -12.066 -2.364 1.000 19.123 115 ASP D N 1
ATOM 4491 C CA . ASP D 1 101 ? -3.788 -11.309 -1.753 1.000 18.686 115 ASP D CA 1
ATOM 4492 C C . ASP D 1 101 ? -4.310 -10.061 -1.036 1.000 16.970 115 ASP D C 1
ATOM 4493 O O . ASP D 1 101 ? -3.514 -9.331 -0.486 1.000 20.029 115 ASP D O 1
ATOM 4498 N N . ALA D 1 102 ? -5.619 -9.782 -1.131 1.000 14.049 116 ALA D N 1
ATOM 4499 C CA . ALA D 1 102 ? -6.184 -8.564 -0.576 1.000 14.194 116 ALA D CA 1
ATOM 4500 C C . ALA D 1 102 ? -6.684 -8.833 0.836 1.000 13.791 116 ALA D C 1
ATOM 4501 O O . ALA D 1 102 ? -7.538 -9.694 1.013 1.000 15.094 116 ALA D O 1
ATOM 4503 N N . PRO D 1 103 ? -6.206 -8.106 1.859 1.000 14.044 117 PRO D N 1
ATOM 4504 C CA . PRO D 1 103 ? -6.654 -8.384 3.208 1.000 14.312 117 PRO D CA 1
ATOM 4505 C C . PRO D 1 103 ? -8.103 -8.016 3.452 1.000 13.467 117 PRO D C 1
ATOM 4506 O O . PRO D 1 103 ? -8.685 -7.120 2.838 1.000 11.996 117 PRO D O 1
ATOM 4510 N N . PRO D 1 104 ? -8.723 -8.693 4.425 1.000 13.583 118 PRO D N 1
ATOM 4511 C CA . PRO D 1 104 ? -10.012 -8.260 4.946 1.000 12.962 118 PRO D CA 1
ATOM 4512 C C . PRO D 1 104 ? -9.958 -6.790 5.311 1.000 12.078 118 PRO D C 1
ATOM 4513 O O . PRO D 1 104 ? -8.928 -6.318 5.823 1.000 12.938 118 PRO D O 1
ATOM 4517 N N . GLY D 1 105 ? -11.065 -6.102 5.030 1.000 11.159 119 GLY D N 1
ATOM 4518 C CA . GLY D 1 105 ? -11.107 -4.659 5.222 1.000 11.443 119 GLY D CA 1
ATOM 4519 C C . GLY D 1 105 ? -11.051 -3.896 3.915 1.000 10.951 119 GLY D C 1
ATOM 4520 O O . GLY D 1 105 ? -11.592 -2.790 3.803 1.000 12.673 119 GLY D O 1
ATOM 4521 N N . THR D 1 106 ? -10.388 -4.515 2.925 1.000 10.391 120 THR D N 1
ATOM 4522 C CA . THR D 1 106 ? -10.403 -3.963 1.566 1.000 10.101 120 THR D CA 1
ATOM 4523 C C . THR D 1 106 ? -11.638 -4.450 0.810 1.000 10.254 120 THR D C 1
ATOM 4524 O O . THR D 1 106 ? -12.302 -5.416 1.194 1.000 10.338 120 THR D O 1
ATOM 4528 N N . ILE D 1 107 ? -12.021 -3.724 -0.278 1.000 9.493 121 ILE D N 1
ATOM 4529 C CA . ILE D 1 107 ? -13.153 -4.127 -1.073 1.000 10.028 121 ILE D CA 1
ATOM 4530 C C . ILE D 1 107 ? -12.962 -5.546 -1.589 1.000 9.743 121 ILE D C 1
ATOM 4531 O O . ILE D 1 107 ? -13.836 -6.411 -1.465 1.000 10.778 121 ILE D O 1
ATOM 4536 N N . ARG D 1 108 ? -11.823 -5.768 -2.264 1.000 9.835 122 ARG D N 1
ATOM 4537 C CA . ARG D 1 108 ? -11.615 -7.101 -2.824 1.000 10.193 122 ARG D CA 1
ATOM 4538 C C . ARG D 1 108 ? -11.445 -8.167 -1.731 1.000 10.399 122 ARG D C 1
ATOM 4539 O O . ARG D 1 108 ? -11.892 -9.302 -1.927 1.000 10.864 122 ARG D O 1
ATOM 4547 N N . GLY D 1 109 ? -10.796 -7.779 -0.637 1.000 9.833 123 GLY D N 1
ATOM 4548 C CA . GLY D 1 109 ? -10.658 -8.736 0.444 1.000 10.028 123 GLY D CA 1
ATOM 4549 C C . GLY D 1 109 ? -11.975 -9.143 1.087 1.000 10.943 123 GLY D C 1
ATOM 4550 O O . GLY D 1 109 ? -12.122 -10.276 1.538 1.000 12.130 123 GLY D O 1
ATOM 4551 N N . ASP D 1 110 ? -12.926 -8.237 1.170 1.000 9.693 124 ASP D N 1
ATOM 4552 C CA . ASP D 1 110 ? -14.211 -8.478 1.784 1.000 9.896 124 ASP D CA 1
ATOM 4553 C C . ASP D 1 110 ? -15.190 -9.177 0.844 1.000 10.564 124 ASP D C 1
ATOM 4554 O O . ASP D 1 110 ? -16.062 -9.914 1.303 1.000 10.967 124 ASP D O 1
ATOM 4559 N N . PHE D 1 111 ? -15.082 -8.940 -0.497 1.000 11.007 125 PHE D N 1
ATOM 4560 C CA . PHE D 1 111 ? -16.183 -9.241 -1.400 1.000 11.496 125 PHE D CA 1
ATOM 4561 C C . PHE D 1 111 ? -15.845 -10.179 -2.543 1.000 11.667 125 PHE D C 1
ATOM 4562 O O . PHE D 1 111 ? -16.793 -10.599 -3.198 1.000 15.799 125 PHE D O 1
ATOM 4570 N N . CYS D 1 112 ? -14.568 -10.451 -2.811 1.000 12.538 126 CYS D N 1
ATOM 4571 C CA . CYS D 1 112 ? -14.197 -11.165 -4.036 1.000 14.212 126 CYS D CA 1
ATOM 4572 C C . CYS D 1 112 ? -13.300 -12.358 -3.794 1.000 14.752 126 CYS D C 1
ATOM 4573 O O . CYS D 1 112 ? -12.578 -12.394 -2.797 1.000 15.381 126 CYS D O 1
ATOM 4576 N N . ILE D 1 113 ? -13.226 -13.210 -4.805 1.000 14.812 127 ILE D N 1
ATOM 4577 C CA . ILE D 1 113 ? -12.460 -14.438 -4.697 1.000 16.949 127 ILE D CA 1
ATOM 4578 C C . ILE D 1 113 ? -11.370 -14.499 -5.780 1.000 18.178 127 ILE D C 1
ATOM 4579 O O . ILE D 1 113 ? -10.237 -14.877 -5.489 1.000 22.142 127 ILE D O 1
ATOM 4584 N N . GLU D 1 114 ? -11.696 -14.161 -7.032 1.000 18.986 128 GLU D N 1
ATOM 4585 C CA . GLU D 1 114 ? -10.843 -14.481 -8.164 1.000 21.774 128 GLU D CA 1
ATOM 4586 C C . GLU D 1 114 ? -10.473 -13.195 -8.897 1.000 18.613 128 GLU D C 1
ATOM 4587 O O . GLU D 1 114 ? -11.267 -12.265 -8.962 1.000 16.397 128 GLU D O 1
ATOM 4593 N N . VAL D 1 115 ? -9.283 -13.218 -9.529 1.000 17.773 129 VAL D N 1
ATOM 4594 C CA . VAL D 1 115 ? -8.683 -12.071 -10.187 1.000 20.447 129 VAL D CA 1
ATOM 4595 C C . VAL D 1 115 ? -9.577 -11.552 -11.313 1.000 17.623 129 VAL D C 1
ATOM 4596 O O . VAL D 1 115 ? -9.644 -10.345 -11.502 1.000 20.239 129 VAL D O 1
ATOM 4600 N N . GLY D 1 116 ? -10.266 -12.434 -12.043 1.000 18.900 130 GLY D N 1
ATOM 4601 C CA . GLY D 1 116 ? -11.097 -11.987 -13.158 1.000 19.134 130 GLY D CA 1
ATOM 4602 C C . GLY D 1 116 ? -12.437 -11.385 -12.753 1.000 18.884 130 GLY D C 1
ATOM 4603 O O . GLY D 1 116 ? -13.148 -10.818 -13.588 1.000 19.687 130 GLY D O 1
ATOM 4604 N N . LYS D 1 117 ? -12.806 -11.563 -11.479 1.000 16.973 131 LYS D N 1
ATOM 4605 C CA . LYS D 1 117 ? -14.062 -11.077 -10.964 1.000 15.918 131 LYS D CA 1
ATOM 4606 C C . LYS D 1 117 ? -13.732 -10.323 -9.687 1.000 14.089 131 LYS D C 1
ATOM 4607 O O . LYS D 1 117 ? -14.018 -10.741 -8.567 1.000 14.941 131 LYS D O 1
ATOM 4613 N N . ASN D 1 118 ? -13.121 -9.145 -9.853 1.000 12.065 132 ASN D N 1
ATOM 4614 C CA . ASN D 1 118 ? -12.544 -8.377 -8.780 1.000 11.978 132 ASN D CA 1
ATOM 4615 C C . ASN D 1 118 ? -13.156 -6.986 -8.614 1.000 11.338 132 ASN D C 1
ATOM 4616 O O . ASN D 1 118 ? -12.546 -6.131 -8.019 1.000 11.020 132 ASN D O 1
ATOM 4621 N N . LEU D 1 119 ? -14.395 -6.860 -9.076 1.000 11.457 133 LEU D N 1
ATOM 4622 C CA . LEU D 1 119 ? -15.403 -5.877 -8.679 1.000 11.938 133 LEU D CA 1
ATOM 4623 C C . LEU D 1 119 ? -15.208 -4.470 -9.205 1.000 12.199 133 LEU D C 1
ATOM 4624 O O . LEU D 1 119 ? -16.210 -3.800 -9.455 1.000 11.620 133 LEU D O 1
ATOM 4629 N N . ILE D 1 120 ? -13.982 -3.974 -9.256 1.000 12.004 134 ILE D N 1
ATOM 4630 C CA . ILE D 1 120 ? -13.764 -2.550 -9.390 1.000 12.307 134 ILE D CA 1
ATOM 4631 C C . ILE D 1 120 ? -12.403 -2.347 -10.050 1.000 14.331 134 ILE D C 1
ATOM 4632 O O . ILE D 1 120 ? -11.516 -3.184 -9.958 1.000 16.381 134 ILE D O 1
ATOM 4637 N N . HIS D 1 121 ? -12.311 -1.266 -10.812 1.000 14.523 135 HIS D N 1
ATOM 4638 C CA . HIS D 1 121 ? -11.088 -0.741 -11.401 1.000 14.291 135 HIS D CA 1
ATOM 4639 C C . HIS D 1 121 ? -10.795 0.574 -10.705 1.000 14.470 135 HIS D C 1
ATOM 4640 O O . HIS D 1 121 ? -11.682 1.364 -10.519 1.000 13.696 135 HIS D O 1
ATOM 4647 N N . GLY D 1 122 ? -9.546 0.822 -10.350 1.000 12.641 136 GLY D N 1
ATOM 4648 C CA . GLY D 1 122 ? -9.083 2.128 -9.922 1.000 12.712 136 GLY D CA 1
ATOM 4649 C C . GLY D 1 122 ? -7.775 2.472 -10.657 1.000 12.983 136 GLY D C 1
ATOM 4650 O O . GLY D 1 122 ? -6.942 1.639 -10.941 1.000 14.157 136 GLY D O 1
ATOM 4651 N N . SER D 1 123 ? -7.635 3.734 -11.039 1.000 12.359 137 SER D N 1
ATOM 4652 C CA . SER D 1 123 ? -6.418 4.183 -11.670 1.000 12.165 137 SER D CA 1
ATOM 4653 C C . SER D 1 123 ? -5.216 3.847 -10.836 1.000 13.552 137 SER D C 1
ATOM 4654 O O . SER D 1 123 ? -5.233 3.965 -9.627 1.000 13.949 137 SER D O 1
ATOM 4657 N N . ASP D 1 124 ? -4.112 3.602 -11.520 1.000 13.546 138 ASP D N 1
ATOM 4658 C CA . ASP D 1 124 ? -2.907 3.191 -10.814 1.000 14.968 138 ASP D CA 1
ATOM 4659 C C . ASP D 1 124 ? -1.959 4.330 -10.442 1.000 14.181 138 ASP D C 1
ATOM 4660 O O . ASP D 1 124 ? -1.056 4.148 -9.625 1.000 19.200 138 ASP D O 1
ATOM 4665 N N . SER D 1 125 ? -2.161 5.489 -11.043 1.000 13.939 139 SER D N 1
ATOM 4666 C CA . SER D 1 125 ? -1.291 6.654 -10.852 1.000 14.681 139 SER D CA 1
ATOM 4667 C C . SER D 1 125 ? -2.064 7.932 -11.225 1.000 14.744 139 SER D C 1
ATOM 4668 O O . SER D 1 125 ? -3.132 7.860 -11.827 1.000 13.815 139 SER D O 1
ATOM 4671 N N . VAL D 1 126 ? -1.523 9.075 -10.787 1.000 14.533 140 VAL D N 1
ATOM 4672 C CA . VAL D 1 126 ? -2.088 10.363 -11.148 1.000 14.923 140 VAL D CA 1
ATOM 4673 C C . VAL D 1 126 ? -2.176 10.543 -12.663 1.000 14.473 140 VAL D C 1
ATOM 4674 O O . VAL D 1 126 ? -3.198 10.977 -13.135 1.000 14.049 140 VAL D O 1
ATOM 4678 N N . GLU D 1 127 ? -1.146 10.141 -13.388 1.000 14.623 141 GLU D N 1
ATOM 4679 C CA . GLU D 1 127 ? -1.127 10.350 -14.858 1.000 15.226 141 GLU D CA 1
ATOM 4680 C C . GLU D 1 127 ? -2.090 9.388 -15.537 1.000 15.052 141 GLU D C 1
ATOM 4681 O O . GLU D 1 127 ? -2.855 9.816 -16.384 1.000 16.126 141 GLU D O 1
ATOM 4687 N N A SER D 1 128 ? -2.199 8.126 -15.002 0.500 15.031 142 SER D N 1
ATOM 4688 N N B SER D 1 128 ? -2.220 8.135 -15.004 0.500 14.854 142 SER D N 1
ATOM 4689 C CA A SER D 1 128 ? -3.150 7.166 -15.543 0.500 14.975 142 SER D CA 1
ATOM 4690 C CA B SER D 1 128 ? -3.151 7.217 -15.631 0.500 14.318 142 SER D CA 1
ATOM 4691 C C A SER D 1 128 ? -4.551 7.680 -15.259 0.500 14.175 142 SER D C 1
ATOM 4692 C C B SER D 1 128 ? -4.565 7.645 -15.251 0.500 13.791 142 SER D C 1
ATOM 4693 O O A SER D 1 128 ? -5.440 7.546 -16.090 0.500 16.212 142 SER D O 1
ATOM 4694 O O B SER D 1 128 ? -5.480 7.472 -16.045 0.500 15.912 142 SER D O 1
ATOM 4699 N N . ALA D 1 129 ? -4.747 8.254 -14.063 1.000 13.546 143 ALA D N 1
ATOM 4700 C CA . ALA D 1 129 ? -6.059 8.800 -13.724 1.000 13.920 143 ALA D CA 1
ATOM 4701 C C . ALA D 1 129 ? -6.469 9.912 -14.713 1.000 13.123 143 ALA D C 1
ATOM 4702 O O . ALA D 1 129 ? -7.604 9.986 -15.186 1.000 13.528 143 ALA D O 1
ATOM 4704 N N . ARG D 1 130 ? -5.546 10.830 -15.000 1.000 13.754 144 ARG D N 1
ATOM 4705 C CA . ARG D 1 130 ? -5.847 11.934 -15.916 1.000 14.923 144 ARG D CA 1
ATOM 4706 C C . ARG D 1 130 ? -6.291 11.351 -17.243 1.000 14.936 144 ARG D C 1
ATOM 4707 O O . ARG D 1 130 ? -7.253 11.837 -17.829 1.000 17.047 144 ARG D O 1
ATOM 4715 N N . ARG D 1 131 ? -5.560 10.359 -17.729 1.000 14.541 145 ARG D N 1
ATOM 4716 C CA . ARG D 1 131 ? -5.860 9.722 -19.041 1.000 16.147 145 ARG D CA 1
ATOM 4717 C C . ARG D 1 131 ? -7.230 9.033 -19.031 1.000 14.233 145 ARG D C 1
ATOM 4718 O O . ARG D 1 131 ? -7.985 9.171 -19.975 1.000 15.849 145 ARG D O 1
ATOM 4726 N N . GLU D 1 132 ? -7.501 8.252 -17.955 1.000 13.304 146 GLU D N 1
ATOM 4727 C CA . GLU D 1 132 ? -8.746 7.523 -17.835 1.000 14.215 146 GLU D CA 1
ATOM 4728 C C . GLU D 1 132 ? -9.945 8.465 -17.681 1.000 13.544 146 GLU D C 1
ATOM 4729 O O . GLU D 1 132 ? -11.012 8.208 -18.269 1.000 14.307 146 GLU D O 1
ATOM 4735 N N . ILE D 1 133 ? -9.800 9.499 -16.841 1.000 13.020 147 ILE D N 1
ATOM 4736 C CA . ILE D 1 133 ? -10.919 10.414 -16.681 1.000 13.136 147 ILE D CA 1
ATOM 4737 C C . ILE D 1 133 ? -11.284 11.022 -18.042 1.000 14.062 147 ILE D C 1
ATOM 4738 O O . ILE D 1 133 ? -12.459 11.100 -18.410 1.000 14.960 147 ILE D O 1
ATOM 4743 N N . ALA D 1 134 ? -10.243 11.375 -18.827 1.000 14.233 148 ALA D N 1
ATOM 4744 C CA . ALA D 1 134 ? -10.461 12.021 -20.120 1.000 15.173 148 ALA D CA 1
ATOM 4745 C C . ALA D 1 134 ? -11.121 11.043 -21.083 1.000 15.862 148 ALA D C 1
ATOM 4746 O O . ALA D 1 134 ? -11.927 11.452 -21.918 1.000 19.371 148 ALA D O 1
ATOM 4748 N N . LEU D 1 135 ? -10.730 9.767 -21.021 1.000 15.397 149 LEU D N 1
ATOM 4749 C CA . LEU D 1 135 ? -11.259 8.736 -21.893 1.000 16.162 149 LEU D CA 1
ATOM 4750 C C . LEU D 1 135 ? -12.746 8.474 -21.616 1.000 16.173 149 LEU D C 1
ATOM 4751 O O . LEU D 1 135 ? -13.494 8.223 -22.555 1.000 17.878 149 LEU D O 1
ATOM 4756 N N . TRP D 1 136 ? -13.178 8.470 -20.337 1.000 13.896 150 TRP D N 1
ATOM 4757 C CA . TRP D 1 136 ? -14.523 8.022 -20.021 1.000 13.894 150 TRP D CA 1
ATOM 4758 C C . TRP D 1 136 ? -15.502 9.170 -19.915 1.000 13.902 150 TRP D C 1
ATOM 4759 O O . TRP D 1 136 ? -16.713 8.942 -20.027 1.000 16.536 150 TRP D O 1
ATOM 4770 N N . PHE D 1 137 ? -15.021 10.360 -19.554 1.000 14.404 151 PHE D N 1
ATOM 4771 C CA . PHE D 1 137 ? -15.911 11.467 -19.257 1.000 13.917 151 PHE D CA 1
ATOM 4772 C C . PHE D 1 137 ? -15.637 12.678 -20.144 1.000 15.233 151 PHE D C 1
ATOM 4773 O O . PHE D 1 137 ? -14.504 12.983 -20.497 1.000 15.770 151 PHE D O 1
ATOM 4781 N N . ARG D 1 138 ? -16.730 13.329 -20.491 1.000 15.868 152 ARG D N 1
ATOM 4782 C CA . ARG D 1 138 ? -16.689 14.650 -21.050 1.000 17.142 152 ARG D CA 1
ATOM 4783 C C . ARG D 1 138 ? -16.409 15.664 -19.968 1.000 18.197 152 ARG D C 1
ATOM 4784 O O . ARG D 1 138 ? -16.763 15.467 -18.818 1.000 17.563 152 ARG D O 1
ATOM 4792 N N . ALA D 1 139 ? -15.756 16.763 -20.324 1.000 18.621 153 ALA D N 1
ATOM 4793 C CA . ALA D 1 139 ? -15.396 17.775 -19.356 1.000 18.834 153 ALA D CA 1
ATOM 4794 C C . ALA D 1 139 ? -16.612 18.286 -18.607 1.000 19.592 153 ALA D C 1
ATOM 4795 O O . ALA D 1 139 ? -16.502 18.539 -17.421 1.000 20.545 153 ALA D O 1
ATOM 4797 N N . ASP D 1 140 ? -17.782 18.369 -19.239 1.000 20.079 154 ASP D N 1
ATOM 4798 C CA . ASP D 1 140 ? -18.955 18.937 -18.593 1.000 20.431 154 ASP D CA 1
ATOM 4799 C C . ASP D 1 140 ? -19.641 17.949 -17.666 1.000 18.371 154 ASP D C 1
ATOM 4800 O O . ASP D 1 140 ? -20.601 18.323 -17.012 1.000 19.681 154 ASP D O 1
ATOM 4805 N N . GLU D 1 141 ? -19.111 16.724 -17.592 1.000 15.628 155 GLU D N 1
ATOM 4806 C CA . GLU D 1 141 ? -19.631 15.713 -16.671 1.000 15.123 155 GLU D CA 1
ATOM 4807 C C . GLU D 1 141 ? -18.919 15.752 -15.317 1.000 15.286 155 GLU D C 1
ATOM 4808 O O . GLU D 1 141 ? -19.308 15.017 -14.411 1.000 16.078 155 GLU D O 1
ATOM 4814 N N A LEU D 1 142 ? -17.852 16.556 -15.197 0.500 14.607 156 LEU D N 1
ATOM 4815 N N B LEU D 1 142 ? -17.860 16.564 -15.199 0.500 14.691 156 LEU D N 1
ATOM 4816 C CA A LEU D 1 142 ? -17.127 16.706 -13.946 0.500 15.744 156 LEU D CA 1
ATOM 4817 C CA B LEU D 1 142 ? -17.116 16.717 -13.959 0.500 16.007 156 LEU D CA 1
ATOM 4818 C C A LEU D 1 142 ? -17.660 17.947 -13.256 0.500 15.755 156 LEU D C 1
ATOM 4819 C C B LEU D 1 142 ? -17.639 17.953 -13.248 0.500 15.905 156 LEU D C 1
ATOM 4820 O O A LEU D 1 142 ? -17.584 19.042 -13.815 0.500 18.576 156 LEU D O 1
ATOM 4821 O O B LEU D 1 142 ? -17.540 19.054 -13.790 0.500 18.586 156 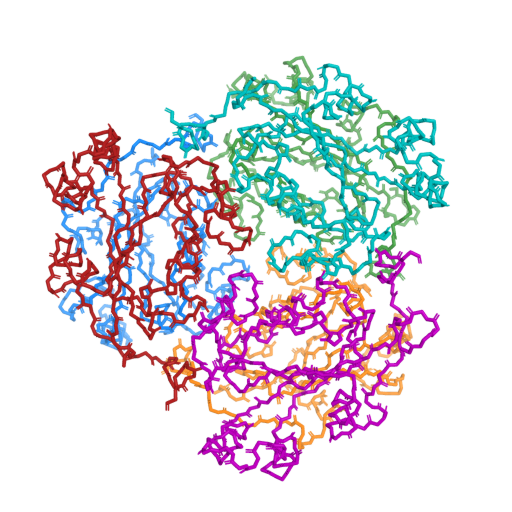LEU D O 1
ATOM 4830 N N . LEU D 1 143 ? -18.218 17.777 -12.068 1.000 15.068 157 LEU D N 1
ATOM 4831 C CA . LEU D 1 143 ? -18.923 18.852 -11.382 1.000 17.826 157 LEU D CA 1
ATOM 4832 C C . LEU D 1 143 ? -18.095 19.472 -10.258 1.000 22.276 157 LEU D C 1
ATOM 4833 O O . LEU D 1 143 ? -17.480 18.801 -9.476 1.000 26.785 157 LEU D O 1
ATOM 4838 N N . CYS D 1 144 ? -18.157 20.810 -10.185 1.000 27.601 158 CYS D N 1
ATOM 4839 C CA . CYS D 1 144 ? -17.556 21.565 -9.101 1.000 35.723 158 CYS D CA 1
ATOM 4840 C C . CYS D 1 144 ? -18.660 21.885 -8.107 1.000 36.712 158 CYS D C 1
ATOM 4841 O O . CYS D 1 144 ? -19.683 22.462 -8.466 1.000 45.242 158 CYS D O 1
ATOM 4844 N N . TRP D 1 145 ? -18.496 21.425 -6.879 1.000 33.978 159 TRP D N 1
ATOM 4845 C CA . TRP D 1 145 ? -19.443 21.771 -5.846 1.000 27.938 159 TRP D CA 1
ATOM 4846 C C . TRP D 1 145 ? -18.673 22.106 -4.579 1.000 24.277 159 TRP D C 1
ATOM 4847 O O . TRP D 1 145 ? -17.542 21.694 -4.434 1.000 30.251 159 TRP D O 1
ATOM 4858 N N . GLU D 1 146 ? -19.297 22.870 -3.683 1.000 25.674 160 GLU D N 1
ATOM 4859 C CA . GLU D 1 146 ? -18.636 23.333 -2.474 1.000 25.716 160 GLU D CA 1
ATOM 4860 C C . GLU D 1 146 ? -18.960 22.343 -1.359 1.000 22.366 160 GLU D C 1
ATOM 4861 O O . GLU D 1 146 ? -20.096 22.194 -0.951 1.000 23.392 160 GLU D O 1
ATOM 4867 N N . ASP D 1 147 ? -17.929 21.687 -0.868 1.000 24.061 161 ASP D N 1
ATOM 4868 C CA . ASP D 1 147 ? -18.054 20.535 0.004 1.000 25.606 161 ASP D CA 1
ATOM 4869 C C . ASP D 1 147 ? -18.181 21.014 1.443 1.000 25.282 161 ASP D C 1
ATOM 4870 O O . ASP D 1 147 ? -17.228 21.555 2.006 1.000 24.550 161 ASP D O 1
ATOM 4875 N N . SER D 1 148 ? -19.384 20.851 1.993 1.000 24.850 162 SER D N 1
ATOM 4876 C CA . SER D 1 148 ? -19.724 21.254 3.349 1.000 27.624 162 SER D CA 1
ATOM 4877 C C . SER D 1 148 ? -18.826 20.600 4.404 1.000 28.324 162 SER D C 1
ATOM 4878 O O . SER D 1 148 ? -18.749 21.073 5.542 1.000 32.078 162 SER D O 1
ATOM 4881 N N . ALA D 1 149 ? -18.224 19.458 4.074 1.000 26.303 163 ALA D N 1
ATOM 4882 C CA . ALA D 1 149 ? -17.402 18.754 5.045 1.000 24.942 163 ALA D CA 1
ATOM 4883 C C . ALA D 1 149 ? -15.927 19.078 4.893 1.000 24.466 163 ALA D C 1
ATOM 4884 O O . ALA D 1 149 ? -15.128 18.583 5.684 1.000 22.497 163 ALA D O 1
ATOM 4886 N N . GLY D 1 150 ? -15.550 19.896 3.910 1.000 25.021 164 GLY D N 1
ATOM 4887 C CA . GLY D 1 150 ? -14.137 20.097 3.615 1.000 24.948 164 GLY D CA 1
ATOM 4888 C C . GLY D 1 150 ? -13.319 20.626 4.793 1.000 23.619 164 GLY D C 1
ATOM 4889 O O . GLY D 1 150 ? -12.178 20.205 4.993 1.000 22.271 164 GLY D O 1
ATOM 4890 N N . HIS D 1 151 ? -13.906 21.541 5.575 1.000 22.195 165 HIS D N 1
ATOM 4891 C CA . HIS D 1 151 ? -13.256 22.109 6.746 1.000 25.303 165 HIS D CA 1
ATOM 4892 C C . HIS D 1 151 ? -12.957 21.068 7.821 1.000 21.389 165 HIS D C 1
ATOM 4893 O O . HIS D 1 151 ? -12.104 21.293 8.684 1.000 25.611 165 HIS D O 1
ATOM 4900 N N . TRP D 1 152 ? -13.675 19.939 7.783 1.000 19.716 166 TRP D N 1
ATOM 4901 C CA . TRP D 1 152 ? -13.515 18.881 8.774 1.000 18.229 166 TRP D CA 1
ATOM 4902 C C . TRP D 1 152 ? -12.719 17.700 8.247 1.000 16.257 166 TRP D C 1
ATOM 4903 O O . TRP D 1 152 ? -12.409 16.794 9.020 1.000 17.363 166 TRP D O 1
ATOM 4914 N N . LEU D 1 153 ? -12.347 17.728 6.982 1.000 17.144 167 LEU D N 1
ATOM 4915 C CA . LEU D 1 153 ? -11.463 16.741 6.387 1.000 17.270 167 LEU D CA 1
ATOM 4916 C C . LEU D 1 153 ? -10.049 17.256 6.201 1.000 18.605 167 LEU D C 1
ATOM 4917 O O . LEU D 1 153 ? -9.123 16.422 6.163 1.000 17.844 167 LEU D O 1
ATOM 4922 N N . TYR D 1 154 ? -9.923 18.577 5.947 1.000 20.373 168 TYR D N 1
ATOM 4923 C CA . TYR D 1 154 ? -8.648 19.157 5.589 1.000 21.029 168 TYR D CA 1
ATOM 4924 C C . TYR D 1 154 ? -8.260 20.272 6.550 1.000 27.572 168 TYR D C 1
ATOM 4925 O O . TYR D 1 154 ? -9.108 20.838 7.230 1.000 31.591 168 TYR D O 1
ATOM 4934 N N . GLU D 1 155 ? -6.955 20.565 6.584 1.000 34.367 169 GLU D N 1
ATOM 4935 C CA . GLU D 1 155 ? -6.419 21.720 7.282 1.000 41.729 169 GLU D CA 1
ATOM 4936 C C . GLU D 1 155 ? -6.551 22.964 6.388 1.000 48.185 169 GLU D C 1
ATOM 4937 O O . GLU D 1 155 ? -6.673 24.057 6.968 1.000 52.062 169 GLU D O 1
ATOM 4944 N N . GLY E 1 1 ? -3.072 -4.190 34.683 1.000 44.166 15 GLY E N 1
ATOM 4945 C CA . GLY E 1 1 ? -2.146 -4.481 35.796 1.000 40.794 15 GLY E CA 1
ATOM 4946 C C . GLY E 1 1 ? -1.314 -5.703 35.490 1.000 47.519 15 GLY E C 1
ATOM 4947 O O . GLY E 1 1 ? -1.102 -5.948 34.295 1.000 57.399 15 GLY E O 1
ATOM 4948 N N . HIS E 1 2 ? -0.882 -6.442 36.516 1.000 44.426 16 HIS E N 1
ATOM 4949 C CA . HIS E 1 2 ? -0.135 -7.705 36.277 1.000 46.787 16 HIS E CA 1
ATOM 4950 C C . HIS E 1 2 ? -0.888 -8.887 36.898 1.000 42.129 16 HIS E C 1
ATOM 4951 O O . HIS E 1 2 ? -0.367 -10.005 36.843 1.000 48.474 16 HIS E O 1
ATOM 4958 N N . 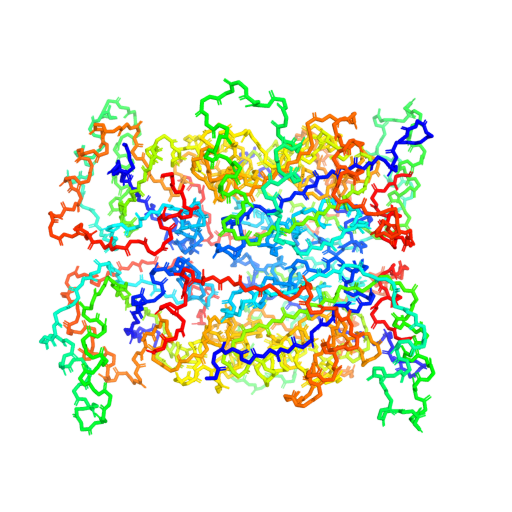MET E 1 3 ? -2.059 -8.661 37.470 1.000 34.752 17 MET E N 1
ATOM 4959 C CA . MET E 1 3 ? -2.780 -9.826 37.976 1.000 27.911 17 MET E CA 1
ATOM 4960 C C . MET E 1 3 ? -3.133 -10.736 36.800 1.000 30.033 17 MET E C 1
ATOM 4961 O O . MET E 1 3 ? -2.808 -11.904 36.768 1.000 33.933 17 MET E O 1
ATOM 4966 N N . THR E 1 4 ? -3.933 -10.200 35.895 1.000 25.645 18 THR E N 1
ATOM 4967 C CA . THR E 1 4 ? -4.276 -10.822 34.618 1.000 23.758 18 THR E CA 1
ATOM 4968 C C . THR E 1 4 ? -4.048 -9.868 33.440 1.000 22.187 18 THR E C 1
ATOM 4969 O O . THR E 1 4 ? -4.142 -10.296 32.289 1.000 26.390 18 THR E O 1
ATOM 4973 N N . GLY E 1 5 ? -3.909 -8.554 33.721 1.000 20.429 19 GLY E N 1
ATOM 4974 C CA . GLY E 1 5 ? -3.840 -7.512 32.702 1.000 18.713 19 GLY E CA 1
ATOM 4975 C C . GLY E 1 5 ? -5.185 -6.940 32.281 1.000 17.505 19 GLY E C 1
ATOM 4976 O O . GLY E 1 5 ? -5.232 -5.978 31.520 1.000 17.823 19 GLY E O 1
ATOM 4977 N N . ALA E 1 6 ? -6.292 -7.536 32.700 1.000 16.168 20 ALA E N 1
ATOM 4978 C CA . ALA E 1 6 ? -7.592 -7.190 32.167 1.000 16.694 20 ALA E CA 1
ATOM 4979 C C . ALA E 1 6 ? -8.097 -5.833 32.651 1.000 14.186 20 ALA E C 1
ATOM 4980 O O . ALA E 1 6 ? -9.094 -5.375 32.114 1.000 16.386 20 ALA E O 1
ATOM 4982 N N . HIS E 1 7 ? -7.459 -5.192 33.629 1.000 15.341 21 HIS E N 1
ATOM 4983 C CA . HIS E 1 7 ? -7.921 -3.916 34.137 1.000 15.336 21 HIS E CA 1
ATOM 4984 C C . HIS E 1 7 ? -7.110 -2.745 33.580 1.000 14.425 21 HIS E C 1
ATOM 4985 O O . HIS E 1 7 ? -7.262 -1.625 34.046 1.000 15.478 21 HIS E O 1
ATOM 4992 N N . GLU E 1 8 ? -6.234 -3.015 32.597 1.000 13.246 22 GLU E N 1
ATOM 4993 C CA . GLU E 1 8 ? -5.547 -1.945 31.862 1.000 13.552 22 GLU E CA 1
ATOM 4994 C C . GLU E 1 8 ? -6.587 -1.007 31.275 1.000 12.588 22 GLU E C 1
ATOM 4995 O O . GLU E 1 8 ? -7.657 -1.461 30.891 1.000 11.396 22 GLU E O 1
ATOM 5001 N N . ARG E 1 9 ? -6.220 0.271 31.270 1.000 13.020 23 ARG E N 1
ATOM 5002 C CA . ARG E 1 9 ? -7.128 1.307 30.747 1.000 12.915 23 ARG E CA 1
ATOM 5003 C C . ARG E 1 9 ? -6.394 2.216 29.758 1.000 12.596 23 ARG E C 1
ATOM 5004 O O . ARG E 1 9 ? -5.207 2.416 29.906 1.000 14.575 23 ARG E O 1
ATOM 5012 N N . THR E 1 10 ? -7.129 2.695 28.747 1.000 11.683 24 THR E N 1
ATOM 5013 C CA . THR E 1 10 ? -6.602 3.681 27.823 1.000 11.170 24 THR E CA 1
ATOM 5014 C C . THR E 1 10 ? -7.548 4.869 27.788 1.000 11.886 24 THR E C 1
ATOM 5015 O O . THR E 1 10 ? -8.737 4.737 28.041 1.000 11.822 24 THR E O 1
ATOM 5019 N N . PHE E 1 11 ? -6.972 6.039 27.457 1.000 11.575 25 PHE E N 1
ATOM 5020 C CA . PHE E 1 11 ? -7.734 7.225 27.138 1.000 12.088 25 PHE E CA 1
ATOM 5021 C C . PHE E 1 11 ? -7.938 7.354 25.624 1.000 11.701 25 PHE E C 1
ATOM 5022 O O . PHE E 1 11 ? -6.996 7.250 24.847 1.000 13.296 25 PHE E O 1
ATOM 5030 N N . LEU E 1 12 ? -9.212 7.466 25.208 1.000 11.596 26 LEU E N 1
ATOM 5031 C CA . LEU E 1 12 ? -9.558 7.683 23.816 1.000 13.565 26 LEU E CA 1
ATOM 5032 C C . LEU E 1 12 ? -10.384 8.950 23.755 1.000 13.920 26 LEU E C 1
ATOM 5033 O O . LEU E 1 12 ? -11.228 9.182 24.592 1.000 15.144 26 LEU E O 1
ATOM 5038 N N . ALA E 1 13 ? -10.220 9.720 22.693 1.000 13.259 27 ALA E N 1
ATOM 5039 C CA . ALA E 1 13 ? -11.011 10.918 22.518 1.000 13.610 27 ALA E CA 1
ATOM 5040 C C . ALA E 1 13 ? -11.421 11.031 21.067 1.000 12.457 27 ALA E C 1
ATOM 5041 O O . ALA E 1 13 ? -10.572 10.912 20.180 1.000 14.844 27 ALA E O 1
ATOM 5043 N N . VAL E 1 14 ? -12.692 11.263 20.829 1.000 12.086 28 VAL E N 1
ATOM 5044 C CA . VAL E 1 14 ? -13.153 11.629 19.487 1.000 11.601 28 VAL E CA 1
ATOM 5045 C C . VAL E 1 14 ? -12.964 13.127 19.329 1.000 12.436 28 VAL E C 1
ATOM 5046 O O . VAL E 1 14 ? -13.446 13.903 20.148 1.000 13.936 28 VAL E O 1
ATOM 5050 N N . LYS E 1 15 ? -12.160 13.491 18.330 1.000 12.301 29 LYS E N 1
ATOM 5051 C CA . LYS E 1 15 ? -11.819 14.891 18.079 1.000 13.544 29 LYS E CA 1
ATOM 5052 C C . LYS E 1 15 ? -12.982 15.632 17.412 1.000 13.565 29 LYS E C 1
ATOM 5053 O O . LYS E 1 15 ? -13.994 15.043 17.023 1.000 12.723 29 LYS E O 1
ATOM 5059 N N . PRO E 1 16 ? -12.921 16.967 17.324 1.000 13.731 30 PRO E N 1
ATOM 5060 C CA . PRO E 1 16 ? -14.084 17.699 16.825 1.000 14.681 30 PRO E CA 1
ATOM 5061 C C . PRO E 1 16 ? -14.569 17.273 15.450 1.000 13.636 30 PRO E C 1
ATOM 5062 O O . PRO E 1 16 ? -15.780 17.381 15.192 1.000 14.841 30 PRO E O 1
ATOM 5066 N N . ASP E 1 17 ? -13.635 16.871 14.575 1.000 13.844 31 ASP E N 1
ATOM 5067 C CA . ASP E 1 17 ? -14.055 16.437 13.263 1.000 12.941 31 ASP E CA 1
ATOM 5068 C C . ASP E 1 17 ? -14.949 15.197 13.339 1.000 12.825 31 ASP E C 1
ATOM 5069 O O . ASP E 1 17 ? -15.822 14.977 12.510 1.000 14.033 31 ASP E O 1
ATOM 5074 N N . GLY E 1 18 ? -14.681 14.292 14.305 1.000 12.975 32 GLY E N 1
ATOM 5075 C CA . GLY E 1 18 ? -15.520 13.123 14.463 1.000 12.699 32 GLY E CA 1
ATOM 5076 C C . GLY E 1 18 ? -16.936 13.457 14.931 1.000 12.946 32 GLY E C 1
ATOM 5077 O O . GLY E 1 18 ? -17.891 12.784 14.554 1.000 13.641 32 GLY E O 1
ATOM 5078 N N . VAL E 1 19 ? -17.053 14.492 15.766 1.000 14.044 33 VAL E N 1
ATOM 5079 C CA . VAL E 1 19 ? -18.361 14.974 16.171 1.000 13.320 33 VAL E CA 1
ATOM 5080 C C . VAL E 1 19 ? -19.076 15.580 14.966 1.000 14.504 33 VAL E C 1
ATOM 5081 O O . VAL E 1 19 ? -20.215 15.251 14.677 1.000 13.749 33 VAL E O 1
ATOM 5085 N N . GLN E 1 20 ? -18.397 16.503 14.257 1.000 13.302 34 GLN E N 1
ATOM 5086 C CA . GLN E 1 20 ? -19.015 17.193 13.133 1.000 14.141 34 GLN E CA 1
ATOM 5087 C C . GLN E 1 20 ? -19.439 16.249 12.018 1.000 13.199 34 GLN E C 1
ATOM 5088 O O . GLN E 1 20 ? -20.464 16.449 11.376 1.000 15.533 34 GLN E O 1
ATOM 5094 N N . ARG E 1 21 ? -18.630 15.224 11.780 1.000 12.457 35 ARG E N 1
ATOM 5095 C CA . ARG E 1 21 ? -18.899 14.258 10.726 1.000 12.928 35 ARG E CA 1
ATOM 5096 C C . ARG E 1 21 ? -19.810 13.108 11.164 1.000 12.404 35 ARG E C 1
ATOM 5097 O O . ARG E 1 21 ? -19.985 12.185 10.398 1.000 13.570 35 ARG E O 1
ATOM 5105 N N . ARG E 1 22 ? -20.301 13.147 12.400 1.000 12.457 36 ARG E N 1
ATOM 5106 C CA . ARG E 1 22 ? -21.301 12.187 12.854 1.000 12.944 36 ARG E CA 1
ATOM 5107 C C . ARG E 1 22 ? -20.728 10.765 12.873 1.000 12.220 36 ARG E C 1
ATOM 5108 O O . ARG E 1 22 ? -21.411 9.811 12.487 1.000 13.573 36 ARG E O 1
ATOM 5116 N N . LEU E 1 23 ? -19.522 10.655 13.430 1.000 11.657 37 LEU E N 1
ATOM 5117 C CA . LEU E 1 23 ? -18.882 9.361 13.583 1.000 10.159 37 LEU E CA 1
ATOM 5118 C C . LEU E 1 23 ? -18.712 8.957 15.040 1.000 9.901 37 LEU E C 1
ATOM 5119 O O . LEU E 1 23 ? -18.043 7.967 15.307 1.000 11.362 37 LEU E O 1
ATOM 5124 N N . VAL E 1 24 ? -19.379 9.617 15.977 1.000 10.496 38 VAL E N 1
ATOM 5125 C CA . VAL E 1 24 ? -19.204 9.223 17.375 1.000 10.814 38 VAL E CA 1
ATOM 5126 C C . VAL E 1 24 ? -19.730 7.809 17.598 1.000 10.280 38 VAL E C 1
ATOM 5127 O O . VAL E 1 24 ? -19.044 6.953 18.206 1.000 10.199 38 VAL E O 1
ATOM 5131 N N . GLY E 1 25 ? -20.943 7.530 17.167 1.000 10.175 39 GLY E N 1
ATOM 5132 C CA . GLY E 1 25 ? -21.521 6.224 17.400 1.000 9.604 39 GLY E CA 1
ATOM 5133 C C . GLY E 1 25 ? -20.747 5.150 16.681 1.000 9.749 39 GLY E C 1
ATOM 5134 O O . GLY E 1 25 ? -20.588 4.051 17.205 1.000 10.449 39 GLY E O 1
ATOM 5135 N N A GLU E 1 26 ? -20.306 5.445 15.460 0.500 10.333 40 GLU E N 1
ATOM 5136 N N B GLU E 1 26 ? -20.307 5.432 15.441 0.500 10.354 40 GLU E N 1
ATOM 5137 C CA A GLU E 1 26 ? -19.511 4.482 14.724 0.500 11.299 40 GLU E CA 1
ATOM 5138 C CA B GLU E 1 26 ? -19.496 4.472 14.700 0.500 11.478 40 GLU E CA 1
ATOM 5139 C C A GLU E 1 26 ? -18.238 4.104 15.475 0.500 10.520 40 GLU E C 1
ATOM 5140 C C B GLU E 1 26 ? -18.234 4.100 15.474 0.500 10.643 40 GLU E C 1
ATOM 5141 O O A GLU E 1 26 ? -17.866 2.922 15.557 0.500 12.101 40 GLU E O 1
ATOM 5142 O O B GLU E 1 26 ? -17.859 2.920 15.557 0.500 12.146 40 GLU E O 1
ATOM 5153 N N . ILE E 1 27 ? -17.563 5.110 16.019 1.000 9.735 41 ILE E N 1
ATOM 5154 C CA . ILE E 1 27 ? -16.367 4.868 16.774 1.000 9.970 41 ILE E CA 1
ATOM 5155 C C . ILE E 1 27 ? -16.654 4.055 18.040 1.000 9.935 41 ILE E C 1
ATOM 5156 O O . ILE E 1 27 ? -15.951 3.071 18.345 1.000 10.864 41 ILE E O 1
ATOM 5161 N N . VAL E 1 28 ? -17.654 4.499 18.799 1.000 10.285 42 VAL E N 1
ATOM 5162 C CA . VAL E 1 28 ? -17.945 3.783 20.036 1.000 10.183 42 VAL E CA 1
ATOM 5163 C C . VAL E 1 28 ? -18.298 2.320 19.728 1.000 9.520 42 VAL E C 1
ATOM 5164 O O . VAL E 1 28 ? -17.876 1.401 20.455 1.000 10.475 42 VAL E O 1
ATOM 5168 N N . ARG E 1 29 ? -19.082 2.097 18.688 1.000 9.104 43 ARG E N 1
ATOM 5169 C CA . ARG E 1 29 ? -19.526 0.729 18.318 1.000 11.246 43 ARG E CA 1
ATOM 5170 C C . ARG E 1 29 ? -18.318 -0.158 17.999 1.000 10.193 43 ARG E C 1
ATOM 5171 O O . ARG E 1 29 ? -18.369 -1.356 18.311 1.000 10.933 43 ARG E O 1
ATOM 5179 N N . ARG E 1 30 ? -17.266 0.383 17.420 1.000 10.709 44 ARG E N 1
ATOM 5180 C CA . ARG E 1 30 ? -16.084 -0.456 17.131 1.000 10.733 44 ARG E CA 1
ATOM 5181 C C . ARG E 1 30 ? -15.411 -0.934 18.437 1.000 9.549 44 ARG E C 1
ATOM 5182 O O . ARG E 1 30 ? -14.923 -2.066 18.460 1.000 10.454 44 ARG E O 1
ATOM 5190 N N . PHE E 1 31 ? -15.397 -0.091 19.441 1.000 9.135 45 PHE E N 1
ATOM 5191 C CA . PHE E 1 31 ? -14.764 -0.506 20.718 1.000 9.183 45 PHE E CA 1
ATOM 5192 C C . PHE E 1 31 ? -15.707 -1.461 21.456 1.000 8.527 45 PHE E C 1
ATOM 5193 O O . PHE E 1 31 ? -15.213 -2.423 22.048 1.000 9.496 45 PHE E O 1
ATOM 5201 N N . GLU E 1 32 ? -17.001 -1.224 21.394 1.000 9.070 46 GLU E N 1
ATOM 5202 C CA . GLU E 1 32 ? -17.988 -2.113 22.032 1.000 9.512 46 GLU E CA 1
ATOM 5203 C C . GLU E 1 32 ? -17.921 -3.481 21.394 1.000 9.788 46 GLU E C 1
ATOM 5204 O O . GLU E 1 32 ? -17.943 -4.504 22.073 1.000 10.441 46 GLU E O 1
ATOM 5210 N N . ARG E 1 33 ? -17.851 -3.550 20.078 1.000 9.930 47 ARG E N 1
ATOM 5211 C CA . ARG E 1 33 ? -17.906 -4.864 19.400 1.000 11.146 47 ARG E CA 1
ATOM 5212 C C . ARG E 1 33 ? -16.596 -5.641 19.626 1.000 10.325 47 ARG E C 1
ATOM 5213 O O . ARG E 1 33 ? -16.641 -6.867 19.540 1.000 10.667 47 ARG E O 1
ATOM 5221 N N . LYS E 1 34 ? -15.505 -4.941 19.900 1.000 9.767 48 LYS E N 1
ATOM 5222 C CA . LYS E 1 34 ? -14.234 -5.588 20.160 1.000 9.491 48 LYS E CA 1
ATOM 5223 C C . LYS E 1 34 ? -14.247 -6.277 21.536 1.000 11.270 48 LYS E C 1
ATOM 5224 O O . LYS E 1 34 ? -13.491 -7.193 21.760 1.000 13.170 48 LYS E O 1
ATOM 5230 N N . GLY E 1 35 ? -15.082 -5.797 22.459 1.000 9.833 49 GLY E N 1
ATOM 5231 C CA . GLY E 1 35 ? -15.250 -6.428 23.755 1.000 10.720 49 GLY E CA 1
ATOM 5232 C C . GLY E 1 35 ? -14.722 -5.590 24.889 1.000 11.712 49 GLY E C 1
ATOM 5233 O O . GLY E 1 35 ? -14.752 -6.017 26.043 1.000 14.702 49 GLY E O 1
ATOM 5234 N N . PHE E 1 36 ? -14.208 -4.387 24.630 1.000 10.743 50 PHE E N 1
ATOM 5235 C CA . PHE E 1 36 ? -13.659 -3.593 25.709 1.000 10.709 50 PHE E CA 1
ATOM 5236 C C . PHE E 1 36 ? -14.804 -3.016 26.537 1.000 11.007 50 PHE E C 1
ATOM 5237 O O . PHE E 1 36 ? -15.921 -2.843 26.056 1.000 11.699 50 PHE E O 1
ATOM 5245 N N . LYS E 1 37 ? -14.478 -2.648 27.773 1.000 10.778 51 LYS E N 1
ATOM 5246 C CA . LYS E 1 37 ? -15.446 -2.149 28.725 1.000 11.533 51 LYS E CA 1
ATOM 5247 C C . LYS E 1 37 ? -15.293 -0.636 28.825 1.000 11.093 51 LYS E C 1
ATOM 5248 O O . LYS E 1 37 ? -14.230 -0.110 29.151 1.000 11.672 51 LYS E O 1
ATOM 5254 N N . LEU E 1 38 ? -16.393 0.041 28.533 1.000 11.788 52 LEU E N 1
ATOM 5255 C CA . LEU E 1 38 ? -16.472 1.472 28.699 1.000 10.999 52 LEU E CA 1
ATOM 5256 C C . LEU E 1 38 ? -16.563 1.825 30.176 1.000 11.865 52 LEU E C 1
ATOM 5257 O O . LEU E 1 38 ? -17.539 1.457 30.837 1.000 14.212 52 LEU E O 1
ATOM 5262 N N . VAL E 1 39 ? -15.572 2.571 30.685 1.000 12.028 53 VAL E N 1
ATOM 5263 C CA . VAL E 1 39 ? -15.618 2.894 32.104 1.000 12.899 53 VAL E CA 1
ATOM 5264 C C . VAL E 1 39 ? -15.726 4.397 32.380 1.000 13.333 53 VAL E C 1
ATOM 5265 O O . VAL E 1 39 ? -15.999 4.796 33.510 1.000 14.344 53 VAL E O 1
ATOM 5269 N N . ALA E 1 40 ? -15.589 5.233 31.352 1.000 12.575 54 ALA E N 1
ATOM 5270 C CA . ALA E 1 40 ? -15.841 6.627 31.526 1.000 12.607 54 ALA E CA 1
ATOM 5271 C C . ALA E 1 40 ? -16.181 7.209 30.161 1.000 11.709 54 ALA E C 1
ATOM 5272 O O . ALA E 1 40 ? -15.625 6.821 29.126 1.000 12.170 54 ALA E O 1
ATOM 5274 N N . LEU E 1 41 ? -16.965 8.269 30.187 1.000 12.978 55 LEU E N 1
ATOM 5275 C CA . LEU E 1 41 ? -17.405 8.934 28.975 1.000 13.367 55 LEU E CA 1
ATOM 5276 C C . LEU E 1 41 ? -17.962 10.305 29.300 1.000 13.452 55 LEU E C 1
ATOM 5277 O O . LEU E 1 41 ? -18.802 10.443 30.201 1.000 14.446 55 LEU E O 1
ATOM 5282 N N . LYS E 1 42 ? -17.511 11.326 28.537 1.000 12.849 56 LYS E N 1
ATOM 5283 C CA . LYS E 1 42 ? -18.166 12.621 28.628 1.000 15.320 56 LYS E CA 1
ATOM 5284 C C . LYS E 1 42 ? -17.870 13.455 27.385 1.000 14.160 56 LYS E C 1
ATOM 5285 O O . LYS E 1 42 ? -16.810 13.334 26.765 1.000 15.947 56 LYS E O 1
ATOM 5291 N N . LEU E 1 43 ? -18.836 14.295 27.034 1.000 14.502 57 LEU E N 1
ATOM 5292 C CA . LEU E 1 43 ? -18.634 15.324 26.017 1.000 15.162 57 LEU E CA 1
ATOM 5293 C C . LEU E 1 43 ? -18.158 16.594 26.689 1.000 15.670 57 LEU E C 1
ATOM 5294 O O . LEU E 1 43 ? -18.807 17.094 27.600 1.000 18.526 57 LEU E O 1
ATOM 5299 N N . VAL E 1 44 ? -17.051 17.142 26.182 1.000 17.486 58 VAL E N 1
ATOM 5300 C CA . VAL E 1 44 ? -16.475 18.342 26.775 1.000 18.750 58 VAL E CA 1
ATOM 5301 C C . VAL E 1 44 ? -16.006 19.334 25.718 1.000 20.129 58 VAL E C 1
ATOM 5302 O O . VAL E 1 44 ? -15.714 18.982 24.572 1.000 19.547 58 VAL E O 1
ATOM 5306 N N . GLN E 1 45 ? -16.049 20.595 26.128 1.000 22.884 59 GLN E N 1
ATOM 5307 C CA . GLN E 1 45 ? -15.400 21.682 25.424 1.000 25.611 59 GLN E CA 1
ATOM 5308 C C . GLN E 1 45 ? -14.065 21.881 26.119 1.000 28.832 59 GLN E C 1
ATOM 5309 O O . GLN E 1 45 ? -14.014 22.443 27.215 1.000 32.333 59 GLN E O 1
ATOM 5315 N N . ALA E 1 46 ? -13.014 21.313 25.529 1.000 30.209 60 ALA E N 1
ATOM 5316 C CA . ALA E 1 46 ? -11.696 21.326 26.143 1.000 32.243 60 ALA E CA 1
ATOM 5317 C C . ALA E 1 46 ? -11.110 22.733 26.091 1.000 36.054 60 ALA E C 1
ATOM 5318 O O . ALA E 1 46 ? -11.147 23.372 25.053 1.000 37.607 60 ALA E O 1
ATOM 5320 N N . SER E 1 47 ? -10.550 23.167 27.219 1.000 44.776 61 SER E N 1
ATOM 5321 C CA . SER E 1 47 ? -9.911 24.469 27.318 1.000 48.956 61 SER E CA 1
ATOM 5322 C C . SER E 1 47 ? -8.530 24.427 26.671 1.000 52.464 61 SER E C 1
ATOM 5323 O O . SER E 1 47 ? -7.811 23.429 26.773 1.000 52.617 61 SER E O 1
ATOM 5326 N N . GLU E 1 48 ? -8.125 25.557 26.080 1.000 55.372 62 GLU E N 1
ATOM 5327 C CA . GLU E 1 48 ? -6.779 25.695 25.548 1.000 53.593 62 GLU E CA 1
ATOM 5328 C C . GLU E 1 48 ? -5.761 25.197 26.581 1.000 53.175 62 GLU E C 1
ATOM 5329 O O . GLU E 1 48 ? -4.732 24.644 26.190 1.000 60.110 62 GLU E O 1
ATOM 5331 N N . GLU E 1 49 ? -6.072 25.348 27.884 1.000 53.141 63 GLU E N 1
ATOM 5332 C CA . GLU E 1 49 ? -5.158 25.000 28.968 1.000 52.885 63 GLU E CA 1
ATOM 5333 C C . GLU E 1 49 ? -4.929 23.492 29.034 1.000 53.843 63 GLU E C 1
ATOM 5334 O O . GLU E 1 49 ? -3.803 23.019 28.915 1.000 53.580 63 GLU E O 1
ATOM 5336 N N . LEU E 1 50 ? -6.012 22.743 29.255 1.000 55.817 64 LEU E N 1
ATOM 5337 C CA . LEU E 1 50 ? -5.964 21.291 29.351 1.000 52.369 64 LEU E CA 1
ATOM 5338 C C . LEU E 1 50 ? -5.203 20.710 28.161 1.000 50.151 64 LEU E C 1
ATOM 5339 O O . LEU E 1 50 ? -4.384 19.799 28.320 1.000 55.883 64 LEU E O 1
ATOM 5344 N N . LEU E 1 51 ? -5.497 21.246 26.971 1.000 54.793 65 LEU E N 1
ATOM 5345 C CA . LEU E 1 51 ? -4.942 20.759 25.718 1.000 56.165 65 LEU E CA 1
ATOM 5346 C C . LEU E 1 51 ? -3.444 21.049 25.626 1.000 60.399 65 LEU E C 1
ATOM 5347 O O . LEU E 1 51 ? -2.689 20.206 25.160 1.000 58.678 65 LEU E O 1
ATOM 5352 N N . ARG E 1 52 ? -2.999 22.234 26.058 1.000 63.315 66 ARG E N 1
ATOM 5353 C CA . ARG E 1 52 ? -1.568 22.513 26.082 1.000 64.481 66 ARG E CA 1
ATOM 5354 C C . ARG E 1 52 ? -0.832 21.453 26.909 1.000 60.218 66 ARG E C 1
ATOM 5355 O O . ARG E 1 52 ? 0.277 21.052 26.560 1.000 64.250 66 ARG E O 1
ATOM 5363 N N . GLU E 1 53 ? -1.456 20.988 27.996 1.000 58.004 67 GLU E N 1
ATOM 5364 C CA . GLU E 1 53 ? -0.877 19.954 28.844 1.000 56.483 67 GLU E CA 1
ATOM 5365 C C . GLU E 1 53 ? -1.034 18.555 28.230 1.000 49.301 67 GLU E C 1
ATOM 5366 O O . GLU E 1 53 ? -0.169 17.685 28.387 1.000 47.745 67 GLU E O 1
ATOM 5372 N N . HIS E 1 54 ? -2.158 18.315 27.543 1.000 44.916 68 HIS E N 1
ATOM 5373 C CA . HIS E 1 54 ? -2.348 17.045 26.873 1.000 40.023 68 HIS E CA 1
ATOM 5374 C C . HIS E 1 54 ? -1.197 16.797 25.895 1.000 41.858 68 HIS E C 1
ATOM 5375 O O . HIS E 1 54 ? -0.640 15.700 25.866 1.000 40.592 68 HIS E O 1
ATOM 5382 N N . TYR E 1 55 ? -0.829 17.839 25.137 1.000 43.221 69 TYR E N 1
ATOM 5383 C CA . TYR E 1 55 ? 0.086 17.761 24.004 1.000 49.095 69 TYR E CA 1
ATOM 5384 C C . TYR E 1 55 ? 1.425 18.419 24.364 1.000 53.048 69 TYR E C 1
ATOM 5385 O O . TYR E 1 55 ? 2.209 18.754 23.486 1.000 57.370 69 TYR E O 1
ATOM 5394 N N . ALA E 1 56 ? 1.716 18.543 25.663 1.000 60.452 70 ALA E N 1
ATOM 5395 C CA . ALA E 1 56 ? 2.987 19.075 26.120 1.000 65.289 70 ALA E CA 1
ATOM 5396 C C . ALA E 1 56 ? 4.147 18.540 25.276 1.000 67.832 70 ALA E C 1
ATOM 5397 O O . ALA E 1 56 ? 4.967 19.317 24.786 1.000 74.414 70 ALA E O 1
ATOM 5399 N N . GLU E 1 57 ? 4.194 17.215 25.076 1.000 68.998 71 GLU E N 1
ATOM 5400 C CA . GLU E 1 57 ? 5.299 16.570 24.378 1.000 67.811 71 GLU E CA 1
ATOM 5401 C C . GLU E 1 57 ? 5.493 17.171 22.977 1.000 73.067 71 GLU E C 1
ATOM 5402 O O . GLU E 1 57 ? 6.619 17.221 22.488 1.000 74.312 71 GLU E O 1
ATOM 5408 N N . LEU E 1 58 ? 4.427 17.690 22.345 1.000 75.699 72 LEU E N 1
ATOM 5409 C CA . LEU E 1 58 ? 4.522 18.185 20.975 1.000 76.012 72 LEU E CA 1
ATOM 5410 C C . LEU E 1 58 ? 4.756 19.697 20.935 1.000 83.178 72 LEU E C 1
ATOM 5411 O O . LEU E 1 58 ? 4.539 20.328 19.899 1.000 86.939 72 LEU E O 1
ATOM 5416 N N . ARG E 1 59 ? 5.268 20.275 22.028 1.000 71.990 73 ARG E N 1
ATOM 5417 C CA . ARG E 1 59 ? 5.330 21.720 22.141 1.000 75.714 73 ARG E CA 1
ATOM 5418 C C . ARG E 1 59 ? 6.291 22.302 21.090 1.000 77.738 73 ARG E C 1
ATOM 5419 O O . ARG E 1 59 ? 6.053 23.402 20.613 1.000 83.600 73 ARG E O 1
ATOM 5421 N N . GLU E 1 60 ? 7.340 21.569 20.670 1.000 79.109 74 GLU E N 1
ATOM 5422 C CA . GLU E 1 60 ? 8.315 22.100 19.719 1.000 80.536 74 GLU E CA 1
ATOM 5423 C C . GLU E 1 60 ? 7.925 21.808 18.266 1.000 75.346 74 GLU E C 1
ATOM 5424 O O . GLU E 1 60 ? 8.626 22.240 17.350 1.000 72.196 74 GLU E O 1
ATOM 5426 N N . ARG E 1 61 ? 6.837 21.064 18.036 1.000 82.497 75 ARG E N 1
ATOM 5427 C CA . ARG E 1 61 ? 6.386 20.765 16.681 1.000 84.579 75 ARG E CA 1
ATOM 5428 C C . ARG E 1 61 ? 5.727 22.004 16.068 1.000 90.163 75 ARG E C 1
ATOM 5429 O O . ARG E 1 61 ? 4.967 22.698 16.743 1.000 91.829 75 ARG E O 1
ATOM 5431 N N . PRO E 1 62 ? 5.975 22.312 14.768 1.000 88.858 76 PRO E N 1
ATOM 5432 C CA . PRO E 1 62 ? 5.425 23.514 14.126 1.000 84.784 76 PRO E CA 1
ATOM 5433 C C . PRO E 1 62 ? 3.898 23.602 14.014 1.000 81.076 76 PRO E C 1
ATOM 5434 O O . PRO E 1 62 ? 3.369 24.672 13.695 1.000 79.749 76 PRO E O 1
ATOM 5438 N N . PHE E 1 63 ? 3.204 22.487 14.277 1.000 74.822 77 PHE E N 1
ATOM 5439 C CA . PHE E 1 63 ? 1.755 22.420 14.137 1.000 71.016 77 PHE E CA 1
ATOM 5440 C C . PHE E 1 63 ? 1.047 22.593 15.490 1.000 68.261 77 PHE E C 1
ATOM 5441 O O . PHE E 1 63 ? -0.187 22.600 15.527 1.000 71.806 77 PHE E O 1
ATOM 5449 N N . TYR E 1 64 ? 1.819 22.795 16.575 1.000 67.026 78 TYR E N 1
ATOM 5450 C CA . TYR E 1 64 ? 1.339 22.663 17.948 1.000 66.584 78 TYR E CA 1
ATOM 5451 C C . TYR E 1 64 ? 0.197 23.630 18.251 1.000 65.066 78 TYR E C 1
ATOM 5452 O O . TYR E 1 64 ? -0.816 23.248 18.831 1.000 61.099 78 TYR E O 1
ATOM 5461 N N . GLY E 1 65 ? 0.405 24.904 17.922 1.000 60.615 79 GLY E N 1
ATOM 5462 C CA . GLY E 1 65 ? -0.627 25.917 18.088 1.000 57.717 79 GLY E CA 1
ATOM 5463 C C . GLY E 1 65 ? -1.901 25.563 17.319 1.000 56.602 79 GLY E C 1
ATOM 5464 O O . GLY E 1 65 ? -3.007 25.748 17.826 1.000 56.457 79 GLY E O 1
ATOM 5465 N N . ARG E 1 66 ? -1.737 25.040 16.094 1.000 49.503 80 ARG E N 1
ATOM 5466 C CA . ARG E 1 66 ? -2.868 24.736 15.234 1.000 49.224 80 ARG E CA 1
ATOM 5467 C C . ARG E 1 66 ? -3.578 23.479 15.738 1.000 47.079 80 ARG E C 1
ATOM 5468 O O . ARG E 1 66 ? -4.775 23.366 15.528 1.000 43.542 80 ARG E O 1
ATOM 5470 N N . LEU E 1 67 ? -2.847 22.582 16.426 1.000 44.674 81 LEU E N 1
ATOM 5471 C CA . LEU E 1 67 ? -3.413 21.382 17.027 1.000 44.240 81 LEU E CA 1
ATOM 5472 C C . LEU E 1 67 ? -4.285 21.762 18.226 1.000 46.882 81 LEU E C 1
ATOM 5473 O O . LEU E 1 67 ? -5.419 21.283 18.328 1.000 43.031 81 LEU E O 1
ATOM 5478 N N . VAL E 1 68 ? -3.767 22.640 19.103 1.000 44.200 82 VAL E N 1
ATOM 5479 C CA . VAL E 1 68 ? -4.491 23.066 20.289 1.000 47.727 82 VAL E CA 1
ATOM 5480 C C . VAL E 1 68 ? -5.718 23.871 19.849 1.000 48.111 82 VAL E C 1
ATOM 5481 O O . VAL E 1 68 ? -6.834 23.599 20.317 1.000 45.874 82 VAL E O 1
ATOM 5485 N N . LYS E 1 69 ? -5.561 24.800 18.897 1.000 47.866 83 LYS E N 1
ATOM 5486 C CA . LYS E 1 69 ? -6.691 25.610 18.448 1.000 45.837 83 LYS E CA 1
ATOM 5487 C C . LYS E 1 69 ? -7.768 24.681 17.882 1.000 46.366 83 LYS E C 1
ATOM 5488 O O . LYS E 1 69 ? -8.957 24.777 18.205 1.000 46.698 83 LYS E O 1
ATOM 5490 N N . TYR E 1 70 ? -7.345 23.699 17.093 1.000 41.529 84 TYR E N 1
ATOM 5491 C CA . TYR E 1 70 ? -8.310 22.805 16.480 1.000 42.579 84 TYR E CA 1
ATOM 5492 C C . TYR E 1 70 ? -9.047 21.938 17.514 1.000 37.573 84 TYR E C 1
ATOM 5493 O O . TYR E 1 70 ? -10.257 21.679 17.388 1.000 34.702 84 TYR E O 1
ATOM 5502 N N . MET E 1 71 ? -8.333 21.472 18.548 1.000 33.507 85 MET E N 1
ATOM 5503 C CA . MET E 1 71 ? -8.950 20.564 19.504 1.000 30.946 85 MET E CA 1
ATOM 5504 C C . MET E 1 71 ? -9.923 21.324 20.408 1.000 30.762 85 MET E C 1
ATOM 5505 O O . MET E 1 71 ? -10.742 20.678 21.065 1.000 28.335 85 MET E O 1
ATOM 5510 N N . ALA E 1 72 ? -9.863 22.673 20.382 1.000 31.943 86 ALA E N 1
ATOM 5511 C CA . ALA E 1 72 ? -10.803 23.534 21.091 1.000 35.209 86 ALA E CA 1
ATOM 5512 C C . ALA E 1 72 ? -11.901 24.050 20.157 1.000 32.825 86 ALA E C 1
ATOM 5513 O O . ALA E 1 72 ? -12.780 24.761 20.607 1.000 38.928 86 ALA E O 1
ATOM 5515 N N . SER E 1 73 ? -11.910 23.634 18.870 1.000 34.862 87 SER E N 1
ATOM 5516 C CA . SER E 1 73 ? -12.749 24.264 17.842 1.000 33.744 87 SER E CA 1
ATOM 5517 C C . SER E 1 73 ? -14.149 23.641 17.810 1.000 33.114 87 SER E C 1
ATOM 5518 O O . SER E 1 73 ? -15.007 23.992 17.004 1.000 36.752 87 SER E O 1
ATOM 5521 N N . GLY E 1 74 ? -14.347 22.628 18.644 1.000 27.832 88 GLY E N 1
ATOM 5522 C CA . GLY E 1 74 ? -15.653 22.042 18.809 1.000 25.290 88 GLY E CA 1
ATOM 5523 C C . GLY E 1 74 ? -15.621 21.020 19.941 1.000 22.916 88 GLY E C 1
ATOM 5524 O O . GLY E 1 74 ? -14.591 20.836 20.624 1.000 21.976 88 GLY E O 1
ATOM 5525 N N . PRO E 1 75 ? -16.746 20.322 20.182 1.000 20.134 89 PRO E N 1
ATOM 5526 C CA . PRO E 1 75 ? -16.791 19.319 21.244 1.000 18.500 89 PRO E CA 1
ATOM 5527 C C . PRO E 1 75 ? -15.858 18.164 20.986 1.000 16.334 89 PRO E C 1
ATOM 5528 O O . PRO E 1 75 ? -15.652 17.823 19.827 1.000 18.713 89 PRO E O 1
ATOM 5532 N N . VAL E 1 76 ? -15.382 17.561 22.092 1.000 15.389 90 VAL E N 1
ATOM 5533 C CA . VAL E 1 76 ? -14.596 16.331 22.085 1.000 15.997 90 VAL E CA 1
ATOM 5534 C C . VAL E 1 76 ? -15.345 15.301 22.937 1.000 13.375 90 VAL E C 1
ATOM 5535 O O . VAL E 1 76 ? -15.895 15.646 23.995 1.000 14.941 90 VAL E O 1
ATOM 5539 N N . VAL E 1 77 ? -15.318 14.047 22.515 1.000 12.730 91 VAL E N 1
ATOM 5540 C CA . VAL E 1 77 ? -15.873 12.942 23.312 1.000 12.273 91 VAL E CA 1
ATOM 5541 C C . VAL E 1 77 ? -14.721 12.213 23.995 1.000 11.862 91 VAL E C 1
ATOM 5542 O O . VAL E 1 77 ? -13.942 11.550 23.311 1.000 13.588 91 VAL E O 1
ATOM 5546 N N . ALA E 1 78 ? -14.603 12.404 25.317 1.000 11.838 92 ALA E N 1
ATOM 5547 C CA . ALA E 1 78 ? -13.532 11.857 26.096 1.000 12.630 92 ALA E CA 1
ATOM 5548 C C . ALA E 1 78 ? -14.010 10.522 26.663 1.000 11.433 92 ALA E C 1
ATOM 5549 O O . ALA E 1 78 ? -15.140 10.448 27.162 1.000 12.430 92 ALA E O 1
ATOM 5551 N N . MET E 1 79 ? -13.179 9.480 26.609 1.000 12.038 93 MET E N 1
ATOM 5552 C CA . MET E 1 79 ? -13.548 8.117 26.990 1.000 12.304 93 MET E CA 1
ATOM 5553 C C . MET E 1 79 ? -12.372 7.450 27.699 1.000 12.683 93 MET E C 1
ATOM 5554 O O . MET E 1 79 ? -11.196 7.683 27.399 1.000 12.641 93 MET E O 1
ATOM 5559 N N . VAL E 1 80 ? -12.734 6.459 28.534 1.000 12.170 94 VAL E N 1
ATOM 5560 C CA . VAL E 1 80 ? -11.800 5.502 29.077 1.000 11.725 94 VAL E CA 1
ATOM 5561 C C . VAL E 1 80 ? -12.342 4.119 28.812 1.000 10.609 94 VAL E C 1
ATOM 5562 O O . VAL E 1 80 ? -13.501 3.851 29.125 1.000 11.299 94 VAL E O 1
ATOM 5566 N N . TRP E 1 81 ? -11.522 3.273 28.190 1.000 10.364 95 TRP E N 1
ATOM 5567 C CA . TRP E 1 81 ? -11.858 1.901 27.911 1.000 10.135 95 TRP E CA 1
ATOM 5568 C C . TRP E 1 81 ? -10.908 0.967 28.667 1.000 10.196 95 TRP E C 1
ATOM 5569 O O . TRP E 1 81 ? -9.748 1.276 28.806 1.000 11.467 95 TRP E O 1
ATOM 5580 N N . GLN E 1 82 ? -11.416 -0.203 29.081 1.000 11.270 96 GLN E N 1
ATOM 5581 C CA . GLN E 1 82 ? -10.702 -1.136 29.929 1.000 11.501 96 GLN E CA 1
ATOM 5582 C C . GLN E 1 82 ? -10.681 -2.503 29.277 1.000 11.078 96 GLN E C 1
ATOM 5583 O O . GLN E 1 82 ? -11.688 -2.990 28.788 1.000 12.375 96 GLN E O 1
ATOM 5589 N N . GLY E 1 83 ? -9.529 -3.158 29.405 1.000 10.891 97 GLY E N 1
ATOM 5590 C CA . GLY E 1 83 ? -9.436 -4.556 29.003 1.000 10.638 97 GLY E CA 1
ATOM 5591 C C . GLY E 1 83 ? -7.985 -4.968 28.752 1.000 10.854 97 GLY E C 1
ATOM 5592 O O . GLY E 1 83 ? -7.075 -4.139 28.761 1.000 11.854 97 GLY E O 1
ATOM 5593 N N . LEU E 1 84 ? -7.795 -6.287 28.525 1.000 11.536 98 LEU E N 1
ATOM 5594 C CA . LEU E 1 84 ? -6.482 -6.823 28.247 1.000 11.915 98 LEU E CA 1
ATOM 5595 C C . LEU E 1 84 ? -5.863 -6.126 27.035 1.000 12.401 98 LEU E C 1
ATOM 5596 O O . LEU E 1 84 ? -6.443 -6.065 25.973 1.000 12.723 98 LEU E O 1
ATOM 5601 N N A ASP E 1 85 ? -4.644 -5.625 27.235 0.500 11.775 99 ASP E N 1
ATOM 5602 N N B ASP E 1 85 ? -4.638 -5.640 27.222 0.500 11.709 99 ASP E N 1
ATOM 5603 C CA A ASP E 1 85 ? -3.862 -4.990 26.136 0.500 12.809 99 ASP E CA 1
ATOM 5604 C CA B ASP E 1 85 ? -3.833 -4.969 26.209 0.500 12.504 99 ASP E CA 1
ATOM 5605 C C A ASP E 1 85 ? -4.675 -3.880 25.463 0.500 11.288 99 ASP E C 1
ATOM 5606 C C B ASP E 1 85 ? -4.620 -3.868 25.502 0.500 11.236 99 ASP E C 1
ATOM 5607 O O A ASP E 1 85 ? -4.375 -3.574 24.305 0.500 12.301 99 ASP E O 1
ATOM 5608 O O B ASP E 1 85 ? -4.395 -3.599 24.329 0.500 12.051 99 ASP E O 1
ATOM 5617 N N . VAL E 1 86 ? -5.486 -3.159 26.222 1.000 10.033 100 VAL E N 1
ATOM 5618 C CA . VAL E 1 86 ? -6.354 -2.171 25.579 1.000 10.378 100 VAL E CA 1
ATOM 5619 C C . VAL E 1 86 ? -5.540 -1.021 24.988 1.000 9.833 100 VAL E C 1
ATOM 5620 O O . VAL E 1 86 ? -5.969 -0.457 23.968 1.000 9.888 100 VAL E O 1
ATOM 5624 N N . VAL E 1 87 ? -4.428 -0.626 25.565 1.000 10.720 101 VAL E N 1
ATOM 5625 C CA . VAL E 1 87 ? -3.672 0.502 24.990 1.000 10.338 101 VAL E CA 1
ATOM 5626 C C . VAL E 1 87 ? -3.123 0.139 23.611 1.000 10.707 101 VAL E C 1
ATOM 5627 O O . VAL E 1 87 ? -3.455 0.818 22.610 1.000 11.272 101 VAL E O 1
ATOM 5631 N N . ARG E 1 88 ? -2.429 -0.986 23.502 1.000 10.567 102 ARG E N 1
ATOM 5632 C CA . ARG E 1 88 ? -1.854 -1.403 22.227 1.000 10.996 102 ARG E CA 1
ATOM 5633 C C . ARG E 1 88 ? -2.935 -1.734 21.215 1.000 10.643 102 ARG E C 1
ATOM 5634 O O . ARG E 1 88 ? -2.860 -1.327 20.050 1.000 12.317 102 ARG E O 1
ATOM 5642 N N . THR E 1 89 ? -3.952 -2.464 21.649 1.000 10.696 103 THR E N 1
ATOM 5643 C CA . THR E 1 89 ? -5.013 -2.859 20.748 1.000 10.530 103 THR E CA 1
ATOM 5644 C C . THR E 1 89 ? -5.790 -1.654 20.211 1.000 10.886 103 THR E C 1
ATOM 5645 O O . THR E 1 89 ? -6.164 -1.621 19.040 1.000 10.678 103 THR E O 1
ATOM 5649 N N . SER E 1 90 ? -6.105 -0.708 21.092 1.000 9.625 104 SER E N 1
ATOM 5650 C CA . SER E 1 90 ? -6.819 0.463 20.658 1.000 10.425 104 SER E CA 1
ATOM 5651 C C . SER E 1 90 ? -6.008 1.210 19.602 1.000 10.059 104 SER E C 1
ATOM 5652 O O . SER E 1 90 ? -6.588 1.705 18.612 1.000 10.575 104 SER E O 1
ATOM 5655 N N . ARG E 1 91 ? -4.692 1.279 19.754 1.000 10.222 105 ARG E N 1
ATOM 5656 C CA . ARG E 1 91 ? -3.890 1.956 18.750 1.000 10.580 105 ARG E CA 1
ATOM 5657 C C . ARG E 1 91 ? -3.999 1.216 17.425 1.000 10.888 105 ARG E C 1
ATOM 5658 O O . ARG E 1 91 ? -4.025 1.835 16.350 1.000 12.051 105 ARG E O 1
ATOM 5666 N N . ALA E 1 92 ? -4.062 -0.114 17.449 1.000 10.643 106 ALA E N 1
ATOM 5667 C CA . ALA E 1 92 ? -4.171 -0.870 16.226 1.000 11.325 106 ALA E CA 1
ATOM 5668 C C . ALA E 1 92 ? -5.518 -0.634 15.565 1.000 10.733 106 ALA E C 1
ATOM 5669 O O . ALA E 1 92 ? -5.597 -0.560 14.350 1.000 12.315 106 ALA E O 1
ATOM 5671 N N . LEU E 1 93 ? -6.590 -0.564 16.373 1.000 10.049 107 LEU E N 1
ATOM 5672 C CA . LEU E 1 93 ? -7.916 -0.350 15.841 1.000 10.649 107 LEU E CA 1
ATOM 5673 C C . LEU E 1 93 ? -8.057 1.026 15.206 1.000 9.654 107 LEU E C 1
ATOM 5674 O O . LEU E 1 93 ? -8.803 1.186 14.211 1.000 11.112 107 LEU E O 1
ATOM 5679 N N . ILE E 1 94 ? -7.399 2.015 15.787 1.000 9.551 108 ILE E N 1
ATOM 5680 C CA . ILE E 1 94 ? -7.443 3.372 15.253 1.000 10.533 108 ILE E CA 1
ATOM 5681 C C . ILE E 1 94 ? -6.627 3.488 13.974 1.000 10.380 108 ILE E C 1
ATOM 5682 O O . ILE E 1 94 ? -7.034 4.214 13.058 1.000 11.515 108 ILE E O 1
ATOM 5687 N N . GLY E 1 95 ? -5.459 2.890 13.919 1.000 11.217 109 GLY E N 1
ATOM 5688 C CA . GLY E 1 95 ? -4.542 2.931 12.794 1.000 12.415 109 GLY E CA 1
ATOM 5689 C C . GLY E 1 95 ? -3.549 4.083 12.921 1.000 13.349 109 GLY E C 1
ATOM 5690 O O . GLY E 1 95 ? -3.607 4.883 13.814 1.000 15.060 109 GLY E O 1
ATOM 5691 N N . ALA E 1 96 ? -2.604 4.109 11.974 1.000 14.544 110 ALA E N 1
ATOM 5692 C CA . ALA E 1 96 ? -1.511 5.058 11.950 1.000 16.981 110 ALA E CA 1
ATOM 5693 C C . ALA E 1 96 ? -1.979 6.510 12.040 1.000 19.260 110 ALA E C 1
ATOM 5694 O O . ALA E 1 96 ? -3.043 6.871 11.546 1.000 18.655 110 ALA E O 1
ATOM 5696 N N . THR E 1 97 ? -1.107 7.334 12.616 1.000 22.845 111 THR E N 1
ATOM 5697 C CA . THR E 1 97 ? -1.357 8.760 12.801 1.000 25.529 111 THR E CA 1
ATOM 5698 C C . THR E 1 97 ? -1.782 9.447 11.525 1.000 24.761 111 THR E C 1
ATOM 5699 O O . THR E 1 97 ? -2.755 10.207 11.516 1.000 25.750 111 THR E O 1
ATOM 5703 N N . ASN E 1 98 ? -1.008 9.175 10.482 1.000 25.232 112 ASN E N 1
ATOM 5704 C CA . ASN E 1 98 ? -1.319 9.630 9.150 1.000 25.506 112 ASN E CA 1
ATOM 5705 C C . ASN E 1 98 ? -2.287 8.643 8.526 1.000 22.058 112 ASN E C 1
ATOM 5706 O O . ASN E 1 98 ? -1.948 7.494 8.257 1.000 22.313 112 ASN E O 1
ATOM 5711 N N . PRO E 1 99 ? -3.543 9.062 8.253 1.000 18.534 113 PRO E N 1
ATOM 5712 C CA . PRO E 1 99 ? -4.533 8.134 7.721 1.000 17.649 113 PRO E CA 1
ATOM 5713 C C . PRO E 1 99 ? -4.089 7.498 6.414 1.000 20.242 113 PRO E C 1
ATOM 5714 O O . PRO E 1 99 ? -4.508 6.402 6.082 1.000 21.126 113 PRO E O 1
ATOM 5718 N N . ALA E 1 100 ? -3.245 8.221 5.645 1.000 23.150 114 ALA E N 1
ATOM 5719 C CA . ALA E 1 100 ? -2.763 7.670 4.384 1.000 25.466 114 ALA E CA 1
ATOM 5720 C C . ALA E 1 100 ? -1.936 6.389 4.612 1.000 23.284 114 ALA E C 1
ATOM 5721 O O . ALA E 1 100 ? -1.819 5.573 3.719 1.000 28.903 114 ALA E O 1
ATOM 5723 N N . ASP E 1 101 ? -1.453 6.159 5.834 1.000 22.745 115 ASP E N 1
ATOM 5724 C CA . ASP E 1 101 ? -0.667 4.984 6.199 1.000 23.340 115 ASP E CA 1
ATOM 5725 C C . ASP E 1 101 ? -1.503 3.956 6.996 1.000 21.671 115 ASP E C 1
ATOM 5726 O O . ASP E 1 101 ? -1.009 2.890 7.349 1.000 23.750 115 ASP E O 1
ATOM 5731 N N . ALA E 1 102 ? -2.758 4.286 7.298 1.000 17.905 116 ALA E N 1
ATOM 5732 C CA . ALA E 1 102 ? -3.644 3.445 8.087 1.000 17.131 116 ALA E CA 1
ATOM 5733 C C . ALA E 1 102 ? -4.393 2.495 7.154 1.000 14.628 116 ALA E C 1
ATOM 5734 O O . ALA E 1 102 ? -5.089 2.937 6.242 1.000 16.315 116 ALA E O 1
ATOM 5736 N N . PRO E 1 103 ? -4.292 1.158 7.347 1.000 14.623 117 PRO E N 1
ATOM 5737 C CA . PRO E 1 103 ? -4.921 0.223 6.437 1.000 14.017 117 PRO E CA 1
ATOM 5738 C C . PRO E 1 103 ? -6.430 0.301 6.547 1.000 12.762 117 PRO E C 1
ATOM 5739 O O . PRO E 1 103 ? -6.980 0.571 7.615 1.000 11.517 117 PRO E O 1
ATOM 5743 N N . PRO E 1 104 ? -7.133 -0.045 5.474 1.000 12.812 118 PRO E N 1
ATOM 5744 C CA . PRO E 1 104 ? -8.575 -0.265 5.529 1.000 12.923 118 PRO E CA 1
ATOM 5745 C C . PRO E 1 104 ? -8.871 -1.277 6.627 1.000 11.238 118 PRO E C 1
ATOM 5746 O O . PRO E 1 104 ? -8.116 -2.229 6.820 1.000 12.494 118 PRO E O 1
ATOM 5750 N N . GLY E 1 105 ? -9.986 -1.027 7.322 1.000 11.141 119 GLY E N 1
ATOM 5751 C CA . GLY E 1 105 ? -10.378 -1.846 8.471 1.000 10.262 119 GLY E CA 1
ATOM 5752 C C . GLY E 1 105 ? -10.099 -1.126 9.787 1.000 10.430 119 GLY E C 1
ATOM 5753 O O . GLY E 1 105 ? -10.759 -1.405 10.795 1.000 11.399 119 GLY E O 1
ATOM 5754 N N . THR E 1 106 ? -9.121 -0.201 9.802 1.000 10.033 120 THR E N 1
ATOM 5755 C CA . THR E 1 106 ? -8.899 0.677 10.935 1.000 9.980 120 THR E CA 1
ATOM 5756 C C . THR E 1 106 ? -9.849 1.870 10.853 1.000 9.367 120 THR E C 1
ATOM 5757 O O . THR E 1 106 ? -10.377 2.209 9.799 1.000 10.457 120 THR E O 1
ATOM 5761 N N . ILE E 1 107 ? -10.006 2.589 11.958 1.000 8.948 121 ILE E N 1
ATOM 5762 C CA . ILE E 1 107 ? -10.849 3.755 11.988 1.000 9.743 121 ILE E CA 1
ATOM 5763 C C . ILE E 1 107 ? -10.315 4.817 11.027 1.000 9.741 121 ILE E C 1
ATOM 5764 O O . ILE E 1 107 ? -11.063 5.362 10.204 1.000 9.962 121 ILE E O 1
ATOM 5769 N N . ARG E 1 108 ? -9.048 5.141 11.147 1.000 9.888 122 ARG E N 1
ATOM 5770 C CA . ARG E 1 108 ? -8.494 6.181 10.293 1.000 10.091 122 ARG E CA 1
ATOM 5771 C C . ARG E 1 108 ? -8.416 5.712 8.848 1.000 10.996 122 ARG E C 1
ATOM 5772 O O . ARG E 1 108 ? -8.684 6.482 7.904 1.000 11.265 122 ARG E O 1
ATOM 5780 N N . GLY E 1 109 ? -8.172 4.439 8.624 1.000 10.514 123 GLY E N 1
ATOM 5781 C CA . GLY E 1 109 ? -8.088 3.877 7.301 1.000 10.988 123 GLY E CA 1
ATOM 5782 C C . GLY E 1 109 ? -9.440 3.889 6.597 1.000 9.946 123 GLY E C 1
ATOM 5783 O O . GLY E 1 109 ? -9.519 4.086 5.394 1.000 12.425 123 GLY E O 1
ATOM 5784 N N . ASP E 1 110 ? -10.526 3.749 7.356 1.000 10.149 124 ASP E N 1
ATOM 5785 C CA . ASP E 1 110 ? -11.860 3.737 6.776 1.000 9.772 124 ASP E CA 1
ATOM 5786 C C . ASP E 1 110 ? -12.480 5.130 6.659 1.000 8.575 124 ASP E C 1
ATOM 5787 O O . ASP E 1 110 ? -13.287 5.320 5.767 1.000 9.822 124 ASP E O 1
ATOM 5792 N N . PHE E 1 111 ? -12.140 6.068 7.531 1.000 9.180 125 PHE E N 1
ATOM 5793 C CA . PHE E 1 111 ? -12.985 7.231 7.737 1.000 10.817 125 PHE E CA 1
ATOM 5794 C C . PHE E 1 111 ? -12.298 8.563 7.600 1.000 12.788 125 PHE E C 1
ATOM 5795 O O . PHE E 1 111 ? -13.021 9.565 7.653 1.000 14.957 125 PHE E O 1
ATOM 5803 N N . CYS E 1 112 ? -10.993 8.640 7.373 1.000 12.846 126 CYS E N 1
ATOM 5804 C CA . CYS E 1 112 ? -10.464 9.985 7.190 1.000 15.349 126 CYS E CA 1
ATOM 5805 C C . CYS E 1 112 ? -9.213 10.009 6.315 1.000 14.931 126 CYS E C 1
ATOM 5806 O O . CYS E 1 112 ? -8.754 8.989 5.846 1.000 16.415 126 CYS E O 1
ATOM 5809 N N . ILE E 1 113 ? -8.729 11.232 6.008 1.000 15.286 127 ILE E N 1
ATOM 5810 C CA . ILE E 1 113 ? -7.785 11.386 4.909 1.000 15.447 127 ILE E CA 1
ATOM 5811 C C . ILE E 1 113 ? -6.480 12.006 5.386 1.000 18.110 127 ILE E C 1
ATOM 5812 O O . ILE E 1 113 ? -5.422 11.561 4.937 1.000 20.642 127 ILE E O 1
ATOM 5817 N N . GLU E 1 114 ? -6.553 13.060 6.205 1.000 17.613 128 GLU E N 1
ATOM 5818 C CA . GLU E 1 114 ? -5.365 13.854 6.445 1.000 20.889 128 GLU E CA 1
ATOM 5819 C C . GLU E 1 114 ? -4.988 13.860 7.914 1.000 18.571 128 GLU E C 1
ATOM 5820 O O . GLU E 1 114 ? -5.856 13.795 8.772 1.000 18.705 128 GLU E O 1
ATOM 5826 N N . VAL E 1 115 ? -3.680 13.955 8.194 1.000 20.810 129 VAL E N 1
ATOM 5827 C CA . VAL E 1 115 ? -3.136 13.875 9.528 1.000 21.826 129 VAL E CA 1
ATOM 5828 C C . VAL E 1 115 ? -3.734 14.915 10.478 1.000 22.869 129 VAL E C 1
ATOM 5829 O O . VAL E 1 115 ? -3.960 14.638 11.645 1.000 25.200 129 VAL E O 1
ATOM 5833 N N . GLY E 1 116 ? -4.061 16.106 9.994 1.000 21.784 130 GLY E N 1
ATOM 5834 C CA . GLY E 1 116 ? -4.586 17.148 10.856 1.000 24.108 130 GLY E CA 1
ATOM 5835 C C . GLY E 1 116 ? -6.065 17.008 11.197 1.000 21.018 130 GLY E C 1
ATOM 5836 O O . GLY E 1 116 ? -6.589 17.748 12.058 1.000 26.061 130 GLY E O 1
ATOM 5837 N N . LYS E 1 117 ? -6.730 16.084 10.516 1.000 18.268 131 LYS E N 1
ATOM 5838 C CA . LYS E 1 117 ? -8.130 15.806 10.790 1.000 16.455 131 LYS E CA 1
ATOM 5839 C C . LYS E 1 117 ? -8.291 14.297 10.813 1.000 15.365 131 LYS E C 1
ATOM 5840 O O . LYS E 1 117 ? -8.839 13.659 9.921 1.000 15.012 131 LYS E O 1
ATOM 5846 N N . ASN E 1 118 ? -7.761 13.725 11.908 1.000 15.120 132 ASN E N 1
ATOM 5847 C CA . ASN E 1 118 ? -7.639 12.273 11.984 1.000 13.865 132 ASN E CA 1
ATOM 5848 C C . ASN E 1 118 ? -8.525 11.628 13.054 1.000 13.388 132 ASN E C 1
ATOM 5849 O O . ASN E 1 118 ? -8.220 10.507 13.521 1.000 13.228 132 ASN E O 1
ATOM 5854 N N . LEU E 1 119 ? -9.631 12.297 13.407 1.000 12.138 133 LEU E N 1
ATOM 5855 C CA . LEU E 1 119 ? -10.833 11.783 14.081 1.000 11.865 133 LEU E CA 1
ATOM 5856 C C . LEU E 1 119 ? -10.707 11.502 15.563 1.000 12.112 133 LEU E C 1
ATOM 5857 O O . LEU E 1 119 ? -11.710 11.691 16.268 1.000 12.578 133 LEU E O 1
ATOM 5862 N N . ILE E 1 120 ? -9.583 10.941 15.995 1.000 12.223 134 ILE E N 1
ATOM 5863 C CA . ILE E 1 120 ? -9.534 10.277 17.277 1.000 12.196 134 ILE E CA 1
ATOM 5864 C C . ILE E 1 120 ? -8.106 10.351 17.796 1.000 13.486 134 ILE E C 1
ATOM 5865 O O . ILE E 1 120 ? -7.147 10.445 17.043 1.000 16.328 134 ILE E O 1
ATOM 5870 N N . HIS E 1 121 ? -7.980 10.356 19.112 1.000 12.920 135 HIS E N 1
ATOM 5871 C CA . HIS E 1 121 ? -6.746 10.141 19.828 1.000 14.041 135 HIS E CA 1
ATOM 5872 C C . HIS E 1 121 ? -6.870 8.894 20.700 1.000 13.423 135 HIS E C 1
ATOM 5873 O O . HIS E 1 121 ? -7.879 8.696 21.373 1.000 12.996 135 HIS E O 1
ATOM 5880 N N . GLY E 1 122 ? -5.819 8.095 20.729 1.000 12.223 136 GLY E N 1
ATOM 5881 C CA . GLY E 1 122 ? -5.643 7.061 21.727 1.000 12.967 136 GLY E CA 1
ATOM 5882 C C . GLY E 1 122 ? -4.295 7.179 22.393 1.000 13.015 136 GLY E C 1
ATOM 5883 O O . GLY E 1 122 ? -3.283 7.447 21.750 1.000 14.352 136 GLY E O 1
ATOM 5884 N N . SER E 1 123 ? -4.220 6.869 23.694 1.000 12.494 137 SER E N 1
ATOM 5885 C CA . SER E 1 123 ? -2.938 6.874 24.405 1.000 13.007 137 SER E CA 1
ATOM 5886 C C . SER E 1 123 ? -1.922 6.000 23.689 1.000 13.254 137 SER E C 1
ATOM 5887 O O . SER E 1 123 ? -2.233 4.892 23.280 1.000 13.578 137 SER E O 1
ATOM 5890 N N . ASP E 1 124 ? -0.663 6.456 23.649 1.000 13.991 138 ASP E N 1
ATOM 5891 C CA . ASP E 1 124 ? 0.353 5.698 22.927 1.000 15.481 138 ASP E CA 1
ATOM 5892 C C . ASP E 1 124 ? 1.077 4.667 23.789 1.000 15.381 138 ASP E C 1
ATOM 5893 O O . ASP E 1 124 ? 1.863 3.891 23.261 1.000 19.871 138 ASP E O 1
ATOM 5898 N N . SER E 1 125 ? 0.837 4.683 25.093 1.000 15.110 139 SER E N 1
ATOM 5899 C CA . SER E 1 125 ? 1.555 3.802 25.997 1.000 14.918 139 SER E CA 1
ATOM 5900 C C . SER E 1 125 ? 0.786 3.694 27.304 1.000 15.760 139 SER E C 1
ATOM 5901 O O . SER E 1 125 ? -0.075 4.501 27.581 1.000 14.844 139 SER E O 1
ATOM 5904 N N . VAL E 1 126 ? 1.130 2.696 28.112 1.000 16.731 140 VAL E N 1
ATOM 5905 C CA . VAL E 1 126 ? 0.479 2.587 29.407 1.000 16.923 140 VAL E CA 1
ATOM 5906 C C . VAL E 1 126 ? 0.768 3.826 30.271 1.000 17.989 140 VAL E C 1
ATOM 5907 O O . VAL E 1 126 ? -0.119 4.364 30.913 1.000 17.336 140 VAL E O 1
ATOM 5911 N N A GLU E 1 127 ? 1.999 4.323 30.275 0.500 16.865 141 GLU E N 1
ATOM 5912 N N B GLU E 1 127 ? 2.003 4.318 30.269 0.500 17.757 141 GLU E N 1
ATOM 5913 C CA A GLU E 1 127 ? 2.288 5.477 31.120 0.500 17.834 141 GLU E CA 1
ATOM 5914 C CA B GLU E 1 127 ? 2.315 5.473 31.103 0.500 19.637 141 GLU E CA 1
ATOM 5915 C C A GLU E 1 127 ? 1.548 6.717 30.614 0.500 17.473 141 GLU E C 1
ATOM 5916 C C B GLU E 1 127 ? 1.548 6.708 30.624 0.500 18.671 141 GLU E C 1
ATOM 5917 O O A GLU E 1 127 ? 1.043 7.508 31.405 0.500 18.421 141 GLU E O 1
ATOM 5918 O O B GLU E 1 127 ? 1.039 7.479 31.433 0.500 19.484 141 GLU E O 1
ATOM 5929 N N A SER E 1 128 ? 1.454 6.885 29.290 0.500 17.165 142 SER E N 1
ATOM 5930 N N B SER E 1 128 ? 1.440 6.910 29.305 0.500 18.360 142 SER E N 1
ATOM 5931 C CA A SER E 1 128 ? 0.732 8.010 28.714 0.500 17.044 142 SER E CA 1
ATOM 5932 C CA B SER E 1 128 ? 0.741 8.092 28.831 0.500 18.081 142 SER E CA 1
ATOM 5933 C C A SER E 1 128 ? -0.740 7.912 29.099 0.500 15.915 142 SER E C 1
ATOM 5934 C C B SER E 1 128 ? -0.752 7.926 29.111 0.500 16.536 142 SER E C 1
ATOM 5935 O O A SER E 1 128 ? -1.379 8.912 29.382 0.500 16.960 142 SER E O 1
ATOM 5936 O O B SER E 1 128 ? -1.417 8.908 29.404 0.500 17.265 142 SER E O 1
ATOM 5941 N N . ALA E 1 129 ? -1.282 6.696 29.061 1.000 15.655 143 ALA E N 1
ATOM 5942 C CA . ALA E 1 129 ? -2.684 6.485 29.384 1.000 15.799 143 ALA E CA 1
ATOM 5943 C C . ALA E 1 129 ? -2.937 6.871 30.839 1.000 15.352 143 ALA E C 1
ATOM 5944 O O . ALA E 1 129 ? -3.877 7.561 31.144 1.000 16.162 143 ALA E O 1
ATOM 5946 N N . ARG E 1 130 ? -2.025 6.480 31.738 1.000 16.665 144 ARG E N 1
ATOM 5947 C CA . ARG E 1 130 ? -2.164 6.858 33.137 1.000 17.844 144 ARG E CA 1
ATOM 5948 C C . ARG E 1 130 ? -2.262 8.379 33.266 1.000 18.842 144 ARG E C 1
ATOM 5949 O O . ARG E 1 130 ? -3.098 8.918 33.971 1.000 18.702 144 ARG E O 1
ATOM 5957 N N . ARG E 1 131 ? -1.384 9.091 32.570 1.000 17.436 145 ARG E N 1
ATOM 5958 C CA . ARG E 1 131 ? -1.309 10.531 32.674 1.000 19.300 145 ARG E CA 1
ATOM 5959 C C . ARG E 1 131 ? -2.553 11.161 32.040 1.000 19.373 145 ARG E C 1
ATOM 5960 O O . ARG E 1 131 ? -3.134 12.101 32.586 1.000 21.660 145 ARG E O 1
ATOM 5968 N N . GLU E 1 132 ? -2.985 10.646 30.895 1.000 18.302 146 GLU E N 1
ATOM 5969 C CA . GLU E 1 132 ? -4.099 11.250 30.180 1.000 18.639 146 GLU E CA 1
ATOM 5970 C C . GLU E 1 132 ? -5.384 11.024 30.963 1.000 17.068 146 GLU E C 1
ATOM 5971 O O . GLU E 1 132 ? -6.232 11.910 31.040 1.000 18.026 146 GLU E O 1
ATOM 5977 N N . ILE E 1 133 ? -5.542 9.814 31.511 1.000 16.986 147 ILE E N 1
ATOM 5978 C CA . ILE E 1 133 ? -6.749 9.528 32.249 1.000 17.176 147 ILE E CA 1
ATOM 5979 C C . ILE E 1 133 ? -6.850 10.490 33.423 1.000 18.700 147 ILE E C 1
ATOM 5980 O O . ILE E 1 133 ? -7.924 11.036 33.691 1.000 21.839 147 ILE E O 1
ATOM 5985 N N . ALA E 1 134 ? -5.734 10.667 34.136 1.000 20.666 148 ALA E N 1
ATOM 5986 C CA . ALA E 1 134 ? -5.706 11.583 35.263 1.000 24.548 148 ALA E CA 1
ATOM 5987 C C . ALA E 1 134 ? -6.019 13.020 34.845 1.000 25.374 148 ALA E C 1
ATOM 5988 O O . ALA E 1 134 ? -6.683 13.756 35.564 1.000 24.779 148 ALA E O 1
ATOM 5990 N N . LEU E 1 135 ? -5.522 13.435 33.690 1.000 22.874 149 LEU E N 1
ATOM 5991 C CA . LEU E 1 135 ? -5.700 14.806 33.254 1.000 24.916 149 LEU E CA 1
ATOM 5992 C C . LEU E 1 135 ? -7.152 15.089 32.864 1.000 23.440 149 LEU E C 1
ATOM 5993 O O . LEU E 1 135 ? -7.625 16.188 33.098 1.000 27.259 149 LEU E O 1
ATOM 5998 N N . TRP E 1 136 ? -7.838 14.137 32.224 1.000 18.965 150 TRP E N 1
ATOM 5999 C CA . TRP E 1 136 ? -9.132 14.408 31.632 1.000 20.555 150 TRP E CA 1
ATOM 6000 C C . TRP E 1 136 ? -10.303 14.028 32.527 1.000 20.260 150 TRP E C 1
ATOM 6001 O O . TRP E 1 136 ? -11.400 14.531 32.336 1.000 21.274 150 TRP E O 1
ATOM 6012 N N . PHE E 1 137 ? -10.083 13.100 33.457 1.000 19.384 151 PHE E N 1
ATOM 6013 C CA . PHE E 1 137 ? -11.153 12.573 34.281 1.000 19.679 151 PHE E CA 1
ATOM 6014 C C . PHE E 1 137 ? -10.841 12.692 35.775 1.000 21.697 151 PHE E C 1
ATOM 6015 O O . PHE E 1 137 ? -9.696 12.617 36.222 1.000 25.319 151 PHE E O 1
ATOM 6023 N N . ARG E 1 138 ? -11.918 12.913 36.525 1.000 23.203 152 ARG E N 1
ATOM 6024 C CA . ARG E 1 138 ? -11.935 12.770 37.953 1.000 24.798 152 ARG E CA 1
ATOM 6025 C C . ARG E 1 138 ? -11.988 11.291 38.293 1.000 23.958 152 ARG E C 1
ATOM 6026 O O . ARG E 1 138 ? -12.552 10.524 37.551 1.000 22.813 152 ARG E O 1
ATOM 6034 N N . ALA E 1 139 ? -11.470 10.906 39.457 1.000 24.392 153 ALA E N 1
ATOM 6035 C CA . ALA E 1 139 ? -11.525 9.509 39.844 1.000 26.266 153 ALA E CA 1
ATOM 6036 C C . ALA E 1 139 ? -12.977 9.007 39.924 1.000 24.824 153 ALA E C 1
ATOM 6037 O O . ALA E 1 139 ? -13.264 7.863 39.576 1.000 27.974 153 ALA E O 1
ATOM 6039 N N . ASP E 1 140 ? -13.917 9.850 40.372 1.000 26.687 154 ASP E N 1
ATOM 6040 C CA . ASP E 1 140 ? -15.295 9.419 40.537 1.000 26.774 154 ASP E CA 1
ATOM 6041 C C . ASP E 1 140 ? -16.061 9.359 39.208 1.000 24.600 154 ASP E C 1
ATOM 6042 O O . ASP E 1 140 ? -17.227 8.990 39.202 1.000 25.574 154 ASP E O 1
ATOM 6047 N N . GLU E 1 141 ? -15.412 9.677 38.078 1.000 20.868 155 GLU E N 1
ATOM 6048 C CA . GLU E 1 141 ? -16.011 9.525 36.763 1.000 20.279 155 GLU E CA 1
ATOM 6049 C C . GLU E 1 141 ? -15.630 8.178 36.148 1.000 18.858 155 GLU E C 1
ATOM 6050 O O . GLU E 1 141 ? -16.132 7.853 35.074 1.000 19.179 155 GLU E O 1
ATOM 6056 N N . LEU E 1 142 ? -14.688 7.459 36.780 1.000 19.144 156 LEU E N 1
ATOM 6057 C CA . LEU E 1 142 ? -14.278 6.143 36.304 1.000 19.352 156 LEU E CA 1
ATOM 6058 C C . LEU E 1 142 ? -15.115 5.116 37.045 1.000 17.063 156 LEU E C 1
ATOM 6059 O O . LEU E 1 142 ? -15.029 5.033 38.270 1.000 21.955 156 LEU E O 1
ATOM 6064 N N . LEU E 1 143 ? -15.984 4.403 36.340 1.000 16.589 157 LEU E N 1
ATOM 6065 C CA . LEU E 1 143 ? -16.988 3.581 36.991 1.000 17.594 157 LEU E CA 1
ATOM 6066 C C . LEU E 1 143 ? -16.571 2.119 37.068 1.000 18.747 157 LEU E C 1
ATOM 6067 O O . LEU E 1 143 ? -15.981 1.547 36.167 1.000 21.129 157 LEU E O 1
ATOM 6072 N N . CYS E 1 144 ? -16.879 1.531 38.219 1.000 20.821 158 CYS E N 1
ATOM 6073 C CA . CYS E 1 144 ? -16.750 0.102 38.464 1.000 23.661 158 CYS E CA 1
ATOM 6074 C C . CYS E 1 144 ? -18.133 -0.528 38.295 1.000 24.600 158 CYS E C 1
ATOM 6075 O O . CYS E 1 144 ? -19.052 -0.194 39.049 1.000 28.869 158 CYS E O 1
ATOM 6078 N N . TRP E 1 145 ? -18.279 -1.385 37.268 1.000 23.477 159 TRP E N 1
ATOM 6079 C CA . TRP E 1 145 ? -19.528 -2.082 36.997 1.000 21.621 159 TRP E CA 1
ATOM 6080 C C . TRP E 1 145 ? -19.243 -3.513 36.569 1.000 22.874 159 TRP E C 1
ATOM 6081 O O . TRP E 1 145 ? -18.126 -3.817 36.200 1.000 26.429 159 TRP E O 1
ATOM 6092 N N . GLU E 1 146 ? -20.252 -4.384 36.677 1.000 23.903 160 GLU E N 1
ATOM 6093 C CA . GLU E 1 146 ? -20.122 -5.816 36.480 1.000 27.290 160 GLU E CA 1
ATOM 6094 C C . GLU E 1 146 ? -20.480 -6.157 35.039 1.000 26.140 160 GLU E C 1
ATOM 6095 O O . GLU E 1 146 ? -21.627 -6.014 34.664 1.000 26.124 160 GLU E O 1
ATOM 6101 N N . ASP E 1 147 ? -19.487 -6.570 34.254 1.000 28.967 161 ASP E N 1
ATOM 6102 C CA . ASP E 1 147 ? -19.616 -6.682 32.815 1.000 30.825 161 ASP E CA 1
ATOM 6103 C C . ASP E 1 147 ? -20.108 -8.089 32.488 1.000 29.890 161 ASP E C 1
ATOM 6104 O O . ASP E 1 147 ? -19.377 -9.068 32.514 1.000 30.356 161 ASP E O 1
ATOM 6109 N N . SER E 1 148 ? -21.380 -8.190 32.176 1.000 28.677 162 SER E N 1
ATOM 6110 C CA . SER E 1 148 ? -21.983 -9.428 31.745 1.000 32.246 162 SER E CA 1
ATOM 6111 C C . SER E 1 148 ? -21.201 -10.069 30.602 1.000 32.936 162 SER E C 1
ATOM 6112 O O . SER E 1 148 ? -21.155 -11.292 30.525 1.000 34.909 162 SER E O 1
ATOM 6115 N N . ALA E 1 149 ? -20.585 -9.265 29.718 1.000 33.386 163 ALA E N 1
ATOM 6116 C CA . ALA E 1 149 ? -19.943 -9.815 28.530 1.000 33.299 163 ALA E CA 1
ATOM 6117 C C . ALA E 1 149 ? -18.551 -10.386 28.834 1.000 29.569 163 ALA E C 1
ATOM 6118 O O . ALA E 1 149 ? -17.967 -11.119 28.043 1.000 27.414 163 ALA E O 1
ATOM 6120 N N . GLY E 1 150 ? -18.000 -10.109 30.008 1.000 30.617 164 GLY E N 1
ATOM 6121 C CA . GLY E 1 150 ? -16.621 -10.495 30.254 1.000 30.796 164 GLY E CA 1
ATOM 6122 C C . GLY E 1 150 ? -16.440 -12.016 30.209 1.000 26.437 164 GLY E C 1
ATOM 6123 O O . GLY E 1 150 ? -15.417 -12.563 29.762 1.000 23.948 164 GLY E O 1
ATOM 6124 N N . HIS E 1 151 ? -17.481 -12.711 30.624 1.000 27.448 165 HIS E N 1
ATOM 6125 C CA . HIS E 1 151 ? -17.462 -14.165 30.658 1.000 30.259 165 HIS E CA 1
ATOM 6126 C C . HIS E 1 151 ? -17.227 -14.753 29.263 1.000 27.266 165 HIS E C 1
ATOM 6127 O O . HIS E 1 151 ? -16.680 -15.839 29.145 1.000 25.224 165 HIS E O 1
ATOM 6134 N N . TRP E 1 152 ? -17.647 -14.016 28.222 1.000 20.905 166 TRP E N 1
ATOM 6135 C CA . TRP E 1 152 ? -17.510 -14.497 26.862 1.000 18.168 166 TRP E CA 1
ATOM 6136 C C . TRP E 1 152 ? -16.298 -13.912 26.166 1.000 15.331 166 TRP E C 1
ATOM 6137 O O . TRP E 1 152 ? -16.030 -14.352 25.066 1.000 15.607 166 TRP E O 1
ATOM 6148 N N . LEU E 1 153 ? -15.605 -12.944 26.774 1.000 15.578 167 LEU E N 1
ATOM 6149 C CA . LEU E 1 153 ? -14.419 -12.356 26.155 1.000 13.967 167 LEU E CA 1
ATOM 6150 C C . LEU E 1 153 ? -13.124 -12.857 26.787 1.000 13.960 167 LEU E C 1
ATOM 6151 O O . LEU E 1 153 ? -12.077 -12.788 26.137 1.000 14.449 167 LEU E O 1
ATOM 6156 N N . TYR E 1 154 ? -13.185 -13.394 28.014 1.000 14.483 168 TYR E N 1
ATOM 6157 C CA . TYR E 1 154 ? -12.000 -13.803 28.746 1.000 14.423 168 TYR E CA 1
ATOM 6158 C C . TYR E 1 154 ? -12.125 -15.289 29.067 1.000 16.302 168 TYR E C 1
ATOM 6159 O O . TYR E 1 154 ? -13.205 -15.706 29.405 1.000 19.884 168 TYR E O 1
ATOM 6168 N N . GLU E 1 155 ? -11.010 -16.018 29.008 1.000 20.345 169 GLU E N 1
ATOM 6169 C CA . GLU E 1 155 ? -10.922 -17.413 29.449 1.000 24.892 169 GLU E CA 1
ATOM 6170 C C . GLU E 1 155 ? -10.940 -17.482 30.981 1.000 27.524 169 GLU E C 1
ATOM 6171 O O . GLU E 1 155 ? -10.160 -16.732 31.563 1.000 34.881 169 GLU E O 1
ATOM 6178 N N . THR F 1 4 ? -9.919 -30.056 -6.304 1.000 54.980 18 THR F N 1
ATOM 6179 C CA . THR F 1 4 ? -11.362 -29.712 -6.442 1.000 51.035 18 THR F CA 1
ATOM 6180 C C . THR F 1 4 ? -11.579 -28.218 -6.698 1.000 39.873 18 THR F C 1
ATOM 6181 O O . THR F 1 4 ? -12.693 -27.868 -6.999 1.000 35.673 18 THR F O 1
ATOM 6185 N N . GLY F 1 5 ? -10.552 -27.356 -6.610 1.000 37.902 19 GLY F N 1
ATOM 6186 C CA . GLY F 1 5 ? -10.602 -26.013 -7.184 1.000 30.996 19 GLY F CA 1
ATOM 6187 C C . GLY F 1 5 ? -11.745 -25.213 -6.575 1.000 27.227 19 GLY F C 1
ATOM 6188 O O . GLY F 1 5 ? -11.745 -24.980 -5.384 1.000 25.056 19 GLY F O 1
ATOM 6189 N N . ALA F 1 6 ? -12.754 -24.843 -7.363 1.000 25.811 20 ALA F N 1
ATOM 6190 C CA . ALA F 1 6 ? -13.845 -24.057 -6.796 1.000 27.769 20 ALA F CA 1
ATOM 6191 C C . ALA F 1 6 ? -14.786 -24.912 -5.954 1.000 24.721 20 ALA F C 1
ATOM 6192 O O . ALA F 1 6 ? -15.704 -24.389 -5.325 1.000 26.361 20 ALA F O 1
ATOM 6194 N N . HIS F 1 7 ? -14.589 -26.241 -5.967 1.000 22.650 21 HIS F N 1
ATOM 6195 C CA . HIS F 1 7 ? -15.366 -27.130 -5.126 1.000 25.116 21 HIS F CA 1
ATOM 6196 C C . HIS F 1 7 ? -14.687 -27.440 -3.787 1.000 21.118 21 HIS F C 1
ATOM 6197 O O . HIS F 1 7 ? -15.250 -28.235 -3.000 1.000 20.737 21 HIS F O 1
ATOM 6204 N N . GLU F 1 8 ? -13.545 -26.789 -3.484 1.000 19.365 22 GLU F N 1
ATOM 6205 C CA . GLU F 1 8 ? -12.920 -26.949 -2.163 1.000 18.163 22 GLU F CA 1
ATOM 6206 C C . GLU F 1 8 ? -13.941 -26.626 -1.068 1.000 16.992 22 GLU F C 1
ATOM 6207 O O . GLU F 1 8 ? -14.732 -25.714 -1.240 1.000 16.960 22 GLU F O 1
ATOM 6213 N N . ARG F 1 9 ? -13.827 -27.297 0.090 1.000 15.933 23 ARG F N 1
ATOM 6214 C CA . ARG F 1 9 ? -14.713 -27.035 1.214 1.000 15.955 23 ARG F CA 1
ATOM 6215 C C . ARG F 1 9 ? -13.888 -26.886 2.489 1.000 14.802 23 ARG F C 1
ATOM 6216 O O . ARG F 1 9 ? -12.836 -27.495 2.612 1.000 17.128 23 ARG F O 1
ATOM 6224 N N . THR F 1 10 ? -14.396 -26.083 3.418 1.000 13.678 24 THR F N 1
ATOM 6225 C CA . THR F 1 10 ? -13.810 -25.965 4.744 1.000 13.109 24 THR F CA 1
ATOM 6226 C C . THR F 1 10 ? -14.897 -26.156 5.798 1.000 12.902 24 THR F C 1
ATOM 6227 O O . THR F 1 10 ? -16.065 -25.913 5.532 1.000 12.817 24 THR F O 1
ATOM 6231 N N . PHE F 1 11 ? -14.438 -26.555 6.986 1.000 12.273 25 PHE F N 1
ATOM 6232 C CA . PHE F 1 11 ? -15.277 -26.637 8.172 1.000 11.707 25 PHE F CA 1
ATOM 6233 C C . PHE F 1 11 ? -15.031 -25.374 9.003 1.000 11.904 25 PHE F C 1
ATOM 6234 O O . PHE F 1 11 ? -13.863 -25.065 9.360 1.000 12.754 25 PHE F O 1
ATOM 6242 N N . LEU F 1 12 ? -16.134 -24.714 9.367 1.000 12.088 26 LEU F N 1
ATOM 6243 C CA . LEU F 1 12 ? -16.064 -23.576 10.259 1.000 14.191 26 LEU F CA 1
ATOM 6244 C C . LEU F 1 12 ? -17.057 -23.842 11.380 1.000 13.878 26 LEU F C 1
ATOM 6245 O O . LEU F 1 12 ? -18.123 -24.395 11.156 1.000 16.044 26 LEU F O 1
ATOM 6250 N N . ALA F 1 13 ? -16.751 -23.358 12.564 1.000 13.467 27 ALA F N 1
ATOM 6251 C CA . ALA F 1 13 ? -17.696 -23.471 13.638 1.000 13.607 27 ALA F CA 1
ATOM 6252 C C . ALA F 1 13 ? -17.657 -22.192 14.447 1.000 13.065 27 ALA F C 1
ATOM 6253 O O . ALA F 1 13 ? -16.588 -21.747 14.858 1.000 15.502 27 ALA F O 1
ATOM 6255 N N . VAL F 1 14 ? -18.833 -21.645 14.738 1.000 11.791 28 VAL F N 1
ATOM 6256 C CA . VAL F 1 14 ? -18.947 -20.533 15.674 1.000 10.246 28 VAL F CA 1
ATOM 6257 C C . VAL F 1 14 ? -18.896 -21.191 17.067 1.000 10.983 28 VAL F C 1
ATOM 6258 O O . VAL F 1 14 ? -19.728 -22.051 17.384 1.000 11.536 28 VAL F O 1
ATOM 6262 N N . LYS F 1 15 ? -17.955 -20.740 17.872 1.000 10.988 29 LYS F N 1
ATOM 6263 C CA . LYS F 1 15 ? -17.737 -21.291 19.204 1.000 11.301 29 LYS F CA 1
ATOM 6264 C C . LYS F 1 15 ? -18.799 -20.742 20.146 1.000 10.888 29 LYS F C 1
ATOM 6265 O O . LYS F 1 15 ? -19.592 -19.866 19.807 1.000 10.854 29 LYS F O 1
ATOM 6271 N N . PRO F 1 16 ? -18.910 -21.318 21.361 1.000 11.054 30 PRO F N 1
ATOM 6272 C CA . PRO F 1 16 ? -20.005 -20.924 22.256 1.000 11.207 30 PRO F CA 1
ATOM 6273 C C . PRO F 1 16 ? -20.096 -19.422 22.503 1.000 11.130 30 PRO F C 1
ATOM 6274 O O . PRO F 1 16 ? -21.177 -18.887 22.655 1.000 11.067 30 PRO F O 1
ATOM 6278 N N . ASP F 1 17 ? -18.933 -18.773 22.583 1.000 10.741 31 ASP F N 1
ATOM 6279 C CA . ASP F 1 17 ? -18.901 -17.338 22.803 1.000 10.841 31 ASP F CA 1
ATOM 6280 C C . ASP F 1 17 ? -19.541 -16.565 21.634 1.000 10.364 31 ASP F C 1
ATOM 6281 O O . ASP F 1 17 ? -20.138 -15.520 21.864 1.000 11.317 31 ASP F O 1
ATOM 6286 N N . GLY F 1 18 ? -19.405 -17.059 20.413 1.000 10.396 32 GLY F N 1
ATOM 6287 C CA . GLY F 1 18 ? -20.029 -16.377 19.292 1.000 9.967 32 GLY F CA 1
ATOM 6288 C C . GLY F 1 18 ? -21.547 -16.464 19.330 1.000 10.462 32 GLY F C 1
ATOM 6289 O O . GLY F 1 18 ? -22.247 -15.519 18.944 1.000 10.517 32 GLY F O 1
ATOM 6290 N N . VAL F 1 19 ? -22.063 -17.602 19.797 1.000 10.693 33 VAL F N 1
ATOM 6291 C CA . VAL F 1 19 ? -23.488 -17.756 19.942 1.000 9.896 33 VAL F CA 1
ATOM 6292 C C . VAL F 1 19 ? -24.019 -16.848 21.056 1.000 9.820 33 VAL F C 1
ATOM 6293 O O . VAL F 1 19 ? -24.998 -16.102 20.913 1.000 11.912 33 VAL F O 1
ATOM 6297 N N . GLN F 1 20 ? -23.366 -16.878 22.203 1.000 9.935 34 GLN F N 1
ATOM 6298 C CA . GLN F 1 20 ? -23.753 -16.079 23.346 1.000 10.399 34 GLN F CA 1
ATOM 6299 C C . GLN F 1 20 ? -23.724 -14.578 23.079 1.000 10.012 34 GLN F C 1
ATOM 6300 O O . GLN F 1 20 ? -24.543 -13.821 23.564 1.000 11.067 34 GLN F O 1
ATOM 6306 N N . ARG F 1 21 ? -22.703 -14.154 22.339 1.000 9.091 35 ARG F N 1
ATOM 6307 C CA . ARG F 1 21 ? -22.540 -12.738 22.021 1.000 8.556 35 ARG F CA 1
ATOM 6308 C C . ARG F 1 21 ? -23.361 -12.297 20.809 1.000 9.649 35 ARG F C 1
ATOM 6309 O O . ARG F 1 21 ? -23.261 -11.135 20.403 1.000 10.485 35 ARG F O 1
ATOM 6317 N N . ARG F 1 22 ? -24.164 -13.195 20.267 1.000 9.138 36 ARG F N 1
ATOM 6318 C CA . ARG F 1 22 ? -25.110 -12.816 19.169 1.000 9.712 36 ARG F CA 1
ATOM 6319 C C . ARG F 1 22 ? -24.328 -12.369 17.937 1.000 10.235 36 ARG F C 1
ATOM 6320 O O . ARG F 1 22 ? -24.728 -11.393 17.322 1.000 11.488 36 ARG F O 1
ATOM 6328 N N . LEU F 1 23 ? -23.322 -13.115 17.574 1.000 8.933 37 LEU F N 1
ATOM 6329 C CA . LEU F 1 23 ? -22.511 -12.820 16.417 1.000 8.943 37 LEU F CA 1
ATOM 6330 C C . LEU F 1 23 ? -22.652 -13.869 15.321 1.000 8.369 37 LEU F C 1
ATOM 6331 O O . LEU F 1 23 ? -21.890 -13.876 14.358 1.000 9.125 37 LEU F O 1
ATOM 6336 N N . VAL F 1 24 ? -23.616 -14.790 15.401 1.000 8.438 38 VAL F N 1
ATOM 6337 C CA . VAL F 1 24 ? -23.742 -15.794 14.386 1.000 8.685 38 VAL F CA 1
ATOM 6338 C C . VAL F 1 24 ? -24.056 -15.173 13.021 1.000 8.851 38 VAL F C 1
ATOM 6339 O O . VAL F 1 24 ? -23.421 -15.501 12.008 1.000 9.491 38 VAL F O 1
ATOM 6343 N N . GLY F 1 25 ? -25.067 -14.330 12.973 1.000 8.609 39 GLY F N 1
ATOM 6344 C CA . GLY F 1 25 ? -25.431 -13.693 11.707 1.000 8.675 39 GLY F CA 1
ATOM 6345 C C . GLY F 1 25 ? -24.301 -12.835 11.137 1.000 8.943 39 GLY F C 1
ATOM 6346 O O . GLY F 1 25 ? -24.051 -12.862 9.931 1.000 9.467 39 GLY F O 1
ATOM 6347 N N A GLU F 1 26 ? -23.618 -12.088 12.006 0.500 9.135 40 GLU F N 1
ATOM 6348 N N B GLU F 1 26 ? -23.639 -12.077 12.020 0.500 9.138 40 GLU F N 1
ATOM 6349 C CA A GLU F 1 26 ? -22.488 -11.291 11.567 0.500 10.012 40 GLU F CA 1
ATOM 6350 C CA B GLU F 1 26 ? -22.477 -11.290 11.644 0.500 10.046 40 GLU F CA 1
ATOM 6351 C C A GLU F 1 26 ? -21.438 -12.173 10.906 0.500 9.788 40 GLU F C 1
ATOM 6352 C C B GLU F 1 26 ? -21.455 -12.164 10.927 0.500 9.912 40 GLU F C 1
ATOM 6353 O O A GLU F 1 26 ? -20.871 -11.822 9.869 0.500 11.880 40 GLU F O 1
ATOM 6354 O O B GLU F 1 26 ? -20.937 -11.799 9.872 0.500 12.009 40 GLU F O 1
ATOM 6365 N N . ILE F 1 27 ? -21.143 -13.340 11.507 1.000 9.285 41 ILE F N 1
ATOM 6366 C CA . ILE F 1 27 ? -20.117 -14.183 10.936 1.000 9.501 41 ILE F CA 1
ATOM 6367 C C . ILE F 1 27 ? -20.576 -14.759 9.604 1.000 8.659 41 ILE F C 1
ATOM 6368 O O . ILE F 1 27 ? -19.810 -14.771 8.630 1.000 10.643 41 ILE F O 1
ATOM 6373 N N . VAL F 1 28 ? -21.790 -15.293 9.567 1.000 9.198 42 VAL F N 1
ATOM 6374 C CA . VAL F 1 28 ? -22.316 -15.856 8.353 1.000 9.414 42 VAL F CA 1
ATOM 6375 C C . VAL F 1 28 ? -22.304 -14.811 7.233 1.000 9.799 42 VAL F C 1
ATOM 6376 O O . VAL F 1 28 ? -21.918 -15.101 6.102 1.000 10.393 42 VAL F O 1
ATOM 6380 N N . ARG F 1 29 ? -22.725 -13.606 7.550 1.000 9.475 43 ARG F N 1
ATOM 6381 C CA . ARG F 1 29 ? -22.770 -12.508 6.540 1.000 10.309 43 ARG F CA 1
ATOM 6382 C C . ARG F 1 29 ? -21.373 -12.223 5.966 1.000 10.059 43 ARG F C 1
ATOM 6383 O O . ARG F 1 29 ? -21.287 -11.939 4.776 1.000 10.893 43 ARG F O 1
ATOM 6391 N N . ARG F 1 30 ? -20.319 -12.344 6.742 1.000 9.398 44 ARG F N 1
ATOM 6392 C CA . ARG F 1 30 ? -19.008 -12.099 6.178 1.000 10.183 44 ARG F CA 1
ATOM 6393 C C . ARG F 1 30 ? -18.609 -13.132 5.150 1.000 9.499 44 ARG F C 1
ATOM 6394 O O . ARG F 1 30 ? -17.951 -12.810 4.150 1.000 10.949 44 ARG F O 1
ATOM 6402 N N . PHE F 1 31 ? -19.010 -14.395 5.365 1.000 9.480 45 PHE F N 1
ATOM 6403 C CA . PHE F 1 31 ? -18.669 -15.425 4.407 1.000 9.541 45 PHE F CA 1
ATOM 6404 C C . PHE F 1 31 ? -19.585 -15.326 3.182 1.000 9.588 45 PHE F C 1
ATOM 6405 O O . PHE F 1 31 ? -19.150 -15.585 2.049 1.000 10.859 45 PHE F O 1
ATOM 6413 N N . GLU F 1 32 ? -20.852 -14.986 3.371 1.000 9.572 46 GLU F N 1
ATOM 6414 C CA . GLU F 1 32 ? -21.755 -14.769 2.249 1.000 10.546 46 GLU F CA 1
ATOM 6415 C C . GLU F 1 32 ? -21.280 -13.618 1.379 1.000 10.693 46 GLU F C 1
ATOM 6416 O O . GLU F 1 32 ? -21.283 -13.721 0.134 1.000 11.465 46 GLU F O 1
ATOM 6422 N N . ARG F 1 33 ? -20.879 -12.523 1.989 1.000 10.301 47 ARG F N 1
ATOM 6423 C CA . ARG F 1 33 ? -20.506 -11.349 1.211 1.000 11.649 47 ARG F CA 1
ATOM 6424 C C . ARG F 1 33 ? -19.203 -11.564 0.436 1.000 11.920 47 ARG F C 1
ATOM 6425 O O . ARG F 1 33 ? -19.033 -11.014 -0.647 1.000 12.825 47 ARG F O 1
ATOM 6433 N N . LYS F 1 34 ? -18.363 -12.486 0.910 1.000 11.199 48 LYS F N 1
ATOM 6434 C CA . LYS F 1 34 ? -17.097 -12.833 0.251 1.000 12.078 48 LYS F CA 1
ATOM 6435 C C . LYS F 1 34 ? -17.360 -13.642 -1.005 1.000 12.486 48 LYS F C 1
ATOM 6436 O O . LYS F 1 34 ? -16.510 -13.668 -1.928 1.000 14.862 48 LYS F O 1
ATOM 6442 N N . GLY F 1 35 ? -18.500 -14.346 -1.073 1.000 12.509 49 GLY F N 1
ATOM 6443 C CA . GLY F 1 35 ? -18.821 -15.111 -2.263 1.000 12.907 49 GLY F CA 1
ATOM 6444 C C . GLY F 1 35 ? -18.847 -16.623 -2.090 1.000 12.988 49 GLY F C 1
ATOM 6445 O O . GLY F 1 35 ? -19.173 -17.378 -3.014 1.000 15.786 49 GLY F O 1
ATOM 6446 N N . PHE F 1 36 ? -18.517 -17.090 -0.877 1.000 11.817 50 PHE F N 1
ATOM 6447 C CA . PHE F 1 36 ? -18.499 -18.511 -0.629 1.000 12.446 50 PHE F CA 1
ATOM 6448 C C . PHE F 1 36 ? -19.915 -19.066 -0.522 1.000 12.438 50 PHE F C 1
ATOM 6449 O O . PHE F 1 36 ? -20.868 -18.356 -0.193 1.000 13.359 50 PHE F O 1
ATOM 6457 N N . LYS F 1 37 ? -20.017 -20.351 -0.820 1.000 12.449 51 LYS F N 1
ATOM 6458 C CA . LYS F 1 37 ? -21.287 -21.071 -0.867 1.000 14.623 51 LYS F CA 1
ATOM 6459 C C . LYS F 1 37 ? -21.483 -21.868 0.427 1.000 12.328 51 LYS F C 1
ATOM 6460 O O . LYS F 1 37 ? -20.659 -22.716 0.779 1.000 13.241 51 LYS F O 1
ATOM 6466 N N . LEU F 1 38 ? -22.565 -21.565 1.138 1.000 12.033 52 LEU F N 1
ATOM 6467 C CA . LEU F 1 38 ? -22.915 -22.299 2.336 1.000 11.959 52 LEU F CA 1
ATOM 6468 C C . LEU F 1 38 ? -23.498 -23.646 1.915 1.000 12.752 52 LEU F C 1
ATOM 6469 O O . LEU F 1 38 ? -24.530 -23.698 1.262 1.000 15.931 52 LEU F O 1
ATOM 6474 N N . VAL F 1 39 ? -22.849 -24.732 2.335 1.000 11.746 53 VAL F N 1
ATOM 6475 C CA . VAL F 1 39 ? -23.295 -26.058 1.960 1.000 13.196 53 VAL F CA 1
ATOM 6476 C C . VAL F 1 39 ? -23.725 -26.911 3.142 1.000 12.878 53 VAL F C 1
ATOM 6477 O O . VAL F 1 39 ? -24.308 -27.945 2.890 1.000 13.707 53 VAL F O 1
ATOM 6481 N N . ALA F 1 40 ? -23.433 -26.496 4.378 1.000 11.615 54 ALA F N 1
ATOM 6482 C CA . ALA F 1 40 ? -23.958 -27.221 5.530 1.000 11.899 54 ALA F CA 1
ATOM 6483 C C . ALA F 1 40 ? -24.002 -26.279 6.711 1.000 11.125 54 ALA F C 1
ATOM 6484 O O . ALA F 1 40 ? -23.191 -25.382 6.830 1.000 11.012 54 ALA F O 1
ATOM 6486 N N . LEU F 1 41 ? -24.977 -26.496 7.592 1.000 11.757 55 LEU F N 1
ATOM 6487 C CA . LEU F 1 41 ? -25.196 -25.609 8.718 1.000 12.667 55 LEU F CA 1
ATOM 6488 C C . LEU F 1 41 ? -26.041 -26.311 9.763 1.000 12.594 55 LEU F C 1
ATOM 6489 O O . LEU F 1 41 ? -27.077 -26.846 9.417 1.000 12.602 55 LEU F O 1
ATOM 6494 N N . LYS F 1 42 ? -25.570 -26.264 11.023 1.000 11.336 56 LYS F N 1
ATOM 6495 C CA . LYS F 1 42 ? -26.411 -26.740 12.123 1.000 11.851 56 LYS F CA 1
ATOM 6496 C C . LYS F 1 42 ? -25.969 -26.164 13.455 1.000 10.535 56 LYS F C 1
ATOM 6497 O O . LYS F 1 42 ? -24.783 -25.974 13.705 1.000 12.957 56 LYS F O 1
ATOM 6503 N N . LEU F 1 43 ? -26.953 -25.992 14.352 1.000 10.728 57 LEU F N 1
ATOM 6504 C CA . LEU F 1 43 ? -26.692 -25.657 15.738 1.000 10.322 57 LEU F CA 1
ATOM 6505 C C . LEU F 1 43 ? -26.653 -26.994 16.497 1.000 11.091 57 LEU F C 1
ATOM 6506 O O . LEU F 1 43 ? -27.625 -27.756 16.476 1.000 12.223 57 LEU F O 1
ATOM 6511 N N . VAL F 1 44 ? -25.570 -27.218 17.230 1.000 10.688 58 VAL F N 1
ATOM 6512 C CA . VAL F 1 44 ? -25.364 -28.489 17.920 1.000 11.980 58 VAL F CA 1
ATOM 6513 C C . VAL F 1 44 ? -24.727 -28.223 19.258 1.000 13.394 58 VAL F C 1
ATOM 6514 O O . VAL F 1 44 ? -24.051 -27.204 19.478 1.000 14.657 58 VAL F O 1
ATOM 6518 N N . GLN F 1 45 ? -24.865 -29.241 20.104 1.000 14.904 59 GLN F N 1
ATOM 6519 C CA . GLN F 1 45 ? -24.010 -29.301 21.275 1.000 16.684 59 GLN F CA 1
ATOM 6520 C C . GLN F 1 45 ? -23.125 -30.522 21.138 1.000 17.299 59 GLN F C 1
ATOM 6521 O O . GLN F 1 45 ? -23.608 -31.650 21.191 1.000 20.060 59 GLN F O 1
ATOM 6527 N N . ALA F 1 46 ? -21.836 -30.242 20.972 1.000 16.797 60 ALA F N 1
ATOM 6528 C CA . ALA F 1 46 ? -20.841 -31.276 20.731 1.000 18.476 60 ALA F CA 1
ATOM 6529 C C . ALA F 1 46 ? -20.485 -32.011 22.014 1.000 19.905 60 ALA F C 1
ATOM 6530 O O . ALA F 1 46 ? -20.328 -31.391 23.050 1.000 21.403 60 ALA F O 1
ATOM 6532 N N . SER F 1 47 ? -20.359 -33.320 21.873 1.000 22.382 61 SER F N 1
ATOM 6533 C CA . SER F 1 47 ? -19.892 -34.131 22.967 1.000 23.716 61 SER F CA 1
ATOM 6534 C C . SER F 1 47 ? -18.400 -33.922 23.189 1.000 21.803 61 SER F C 1
ATOM 6535 O O . SER F 1 47 ? -17.649 -33.599 22.270 1.000 22.253 61 SER F O 1
ATOM 6538 N N . GLU F 1 48 ? -17.979 -34.211 24.420 1.000 25.832 62 GLU F N 1
ATOM 6539 C CA . GLU F 1 48 ? -16.560 -34.169 24.717 1.000 28.369 62 GLU F CA 1
ATOM 6540 C C . GLU F 1 48 ? -15.833 -35.218 23.894 1.000 26.851 62 GLU F C 1
ATOM 6541 O O . GLU F 1 48 ? -14.696 -34.967 23.493 1.000 30.075 62 GLU F O 1
ATOM 6547 N N . GLU F 1 49 ? -16.485 -36.371 23.659 1.000 28.988 63 GLU F N 1
ATOM 6548 C CA . GLU F 1 49 ? -15.875 -37.446 22.866 1.000 29.080 63 GLU F CA 1
ATOM 6549 C C . GLU F 1 49 ? -15.549 -36.933 21.455 1.000 27.143 63 GLU F C 1
ATOM 6550 O O . GLU F 1 49 ? -14.438 -37.096 20.973 1.000 28.224 63 GLU F O 1
ATOM 6556 N N . LEU F 1 50 ? -16.485 -36.228 20.824 1.000 24.603 64 LEU F N 1
ATOM 6557 C CA . LEU F 1 50 ? -16.255 -35.671 19.501 1.000 22.026 64 LEU F CA 1
ATOM 6558 C C . LEU F 1 50 ? -15.124 -34.641 19.537 1.000 20.671 64 LEU F C 1
ATOM 6559 O O . LEU F 1 50 ? -14.256 -34.619 18.661 1.000 21.776 64 LEU F O 1
ATOM 6564 N N . LEU F 1 51 ? -15.138 -33.770 20.552 1.000 20.539 65 LEU F N 1
ATOM 6565 C CA . LEU F 1 51 ? -14.204 -32.652 20.622 1.000 20.208 65 LEU F CA 1
ATOM 6566 C C . LEU F 1 51 ? -12.785 -33.123 20.924 1.000 22.511 65 LEU F C 1
ATOM 6567 O O . LEU F 1 51 ? -11.806 -32.560 20.419 1.000 24.600 65 LEU F O 1
ATOM 6572 N N . ARG F 1 52 ? -12.679 -34.217 21.674 1.000 28.582 66 ARG F N 1
ATOM 6573 C CA . ARG F 1 52 ? -11.384 -34.858 21.871 1.000 29.246 66 ARG F CA 1
ATOM 6574 C C . ARG F 1 52 ? -10.783 -35.307 20.545 1.000 27.369 66 ARG F C 1
ATOM 6575 O O . ARG F 1 52 ? -9.582 -35.161 20.333 1.000 26.411 66 ARG F O 1
ATOM 6583 N N . GLU F 1 53 ? -11.627 -35.839 19.660 1.000 24.921 67 GLU F N 1
ATOM 6584 C CA . GLU F 1 53 ? -11.151 -36.263 18.355 1.000 22.234 67 GLU F CA 1
ATOM 6585 C C . GLU F 1 53 ? -10.830 -35.041 17.489 1.000 21.808 67 GLU F C 1
ATOM 6586 O O . GLU F 1 53 ? -9.809 -35.007 16.792 1.000 22.234 67 GLU F O 1
ATOM 6592 N N . HIS F 1 54 ? -11.718 -34.046 17.542 1.000 19.434 68 HIS F N 1
ATOM 6593 C CA . HIS F 1 54 ? -11.535 -32.824 16.769 1.000 19.789 68 HIS F CA 1
ATOM 6594 C C . HIS F 1 54 ? -10.167 -32.195 17.030 1.000 21.376 68 HIS F C 1
ATOM 6595 O O . HIS F 1 54 ? -9.463 -31.841 16.098 1.000 22.382 68 HIS F O 1
ATOM 6602 N N . TYR F 1 55 ? -9.785 -32.076 18.306 1.000 23.624 69 TYR F N 1
ATOM 6603 C CA . TYR F 1 55 ? -8.544 -31.406 18.663 1.000 25.469 69 TYR F CA 1
ATOM 6604 C C . TYR F 1 55 ? -7.422 -32.390 19.008 1.000 26.348 69 TYR F C 1
ATOM 6605 O O . TYR F 1 55 ? -6.472 -32.037 19.715 1.000 26.058 69 TYR F O 1
ATOM 6614 N N . ALA F 1 56 ? -7.487 -33.607 18.456 1.000 26.619 70 ALA F N 1
ATOM 6615 C CA . ALA F 1 56 ? -6.502 -34.636 18.770 1.000 28.222 70 ALA F CA 1
ATOM 6616 C C . ALA F 1 56 ? -5.051 -34.178 18.564 1.000 25.258 70 ALA F C 1
ATOM 6617 O O . ALA F 1 56 ? -4.194 -34.591 19.319 1.000 28.601 70 ALA F O 1
ATOM 6619 N N . GLU F 1 57 ? -4.745 -33.278 17.609 1.000 26.553 71 GLU F N 1
ATOM 6620 C CA . GLU F 1 57 ? -3.360 -32.881 17.345 1.000 27.322 71 GLU F CA 1
ATOM 6621 C C . GLU F 1 57 ? -2.792 -32.105 18.539 1.000 27.114 71 GLU F C 1
ATOM 6622 O O . GLU F 1 57 ? -1.578 -32.101 18.788 1.000 28.293 71 GLU F O 1
ATOM 6628 N N . LEU F 1 58 ? -3.699 -31.537 19.355 1.000 25.548 72 LEU F N 1
ATOM 6629 C CA . LEU F 1 58 ? -3.314 -30.640 20.434 1.000 26.119 72 LEU F CA 1
ATOM 6630 C C . LEU F 1 58 ? -3.319 -31.334 21.786 1.000 25.500 72 LEU F C 1
ATOM 6631 O O . LEU F 1 58 ? -3.132 -30.664 22.794 1.000 25.056 72 LEU F O 1
ATOM 6636 N N . ARG F 1 59 ? -3.564 -32.641 21.773 1.000 26.227 73 ARG F N 1
ATOM 6637 C CA . ARG F 1 59 ? -3.764 -33.445 23.011 1.000 25.253 73 ARG F CA 1
ATOM 6638 C C . ARG F 1 59 ? -2.643 -33.382 24.064 1.000 26.461 73 ARG F C 1
ATOM 6639 O O . ARG F 1 59 ? -2.944 -33.655 25.212 1.000 26.848 73 ARG F O 1
ATOM 6647 N N . GLU F 1 60 ? -1.432 -32.990 23.681 1.000 26.551 74 GLU F N 1
ATOM 6648 C CA . GLU F 1 60 ? -0.345 -32.882 24.646 1.000 26.464 74 GLU F CA 1
ATOM 6649 C C . GLU F 1 60 ? -0.151 -31.449 25.140 1.000 26.056 74 GLU F C 1
ATOM 6650 O O . GLU F 1 60 ? 0.671 -31.211 26.029 1.000 29.109 74 GLU F O 1
ATOM 6656 N N . ARG F 1 61 ? -0.934 -30.504 24.598 1.000 24.337 75 ARG F N 1
ATOM 6657 C CA . ARG F 1 61 ? -0.850 -29.121 25.046 1.000 26.958 75 ARG F CA 1
ATOM 6658 C C . ARG F 1 61 ? -1.551 -28.969 26.400 1.000 28.788 75 ARG F C 1
ATOM 6659 O O . ARG F 1 61 ? -2.563 -29.621 26.680 1.000 28.809 75 ARG F O 1
ATOM 6667 N N . PRO F 1 62 ? -1.064 -28.076 27.289 1.000 30.109 76 PRO F N 1
ATOM 6668 C CA . PRO F 1 62 ? -1.682 -27.927 28.605 1.000 31.635 76 PRO F CA 1
ATOM 6669 C C . PRO F 1 62 ? -3.116 -27.423 28.591 1.000 31.685 76 PRO F C 1
ATOM 6670 O O . PRO F 1 62 ? -3.831 -27.727 29.540 1.000 36.017 76 PRO F O 1
ATOM 6674 N N . PHE F 1 63 ? -3.521 -26.683 27.526 1.000 32.278 77 PHE F N 1
ATOM 6675 C CA . PHE F 1 63 ? -4.859 -26.118 27.408 1.000 29.575 77 PHE F CA 1
ATOM 6676 C C . PHE F 1 63 ? -5.876 -27.105 26.816 1.000 29.238 77 PHE F C 1
ATOM 6677 O O . PHE F 1 63 ? -7.065 -26.780 26.726 1.000 29.825 77 PHE F O 1
ATOM 6685 N N . TYR F 1 64 ? -5.435 -28.293 26.400 1.000 25.998 78 TYR F N 1
ATOM 6686 C CA . TYR F 1 64 ? -6.296 -29.194 25.644 1.000 27.093 78 TYR F CA 1
ATOM 6687 C C . TYR F 1 64 ? -7.567 -29.530 26.416 1.000 27.337 78 TYR F C 1
ATOM 6688 O O . TYR F 1 64 ? -8.644 -29.419 25.869 1.000 26.222 78 TYR F O 1
ATOM 6697 N N . GLY F 1 65 ? -7.425 -29.985 27.668 1.000 26.885 79 GLY F N 1
ATOM 6698 C CA . GLY F 1 65 ? -8.590 -30.332 28.480 1.000 27.651 79 GLY F CA 1
ATOM 6699 C C . GLY F 1 65 ? -9.604 -29.190 28.596 1.000 26.793 79 GLY F C 1
ATOM 6700 O O . GLY F 1 65 ? -10.814 -29.373 28.436 1.000 30.956 79 GLY F O 1
ATOM 6701 N N . ARG F 1 66 ? -9.133 -27.985 28.899 1.000 26.927 80 ARG F N 1
ATOM 6702 C CA . ARG F 1 66 ? -10.107 -26.933 29.122 1.000 28.869 80 ARG F CA 1
ATOM 6703 C C . ARG F 1 66 ? -10.718 -26.484 27.794 1.000 26.766 80 ARG F C 1
ATOM 6704 O O . ARG F 1 66 ? -11.895 -26.113 27.775 1.000 24.148 80 ARG F O 1
ATOM 6712 N N . LEU F 1 67 ? -9.950 -26.587 26.687 1.000 25.127 81 LEU F N 1
ATOM 6713 C CA . LEU F 1 67 ? -10.459 -26.274 25.356 1.000 24.113 81 LEU F CA 1
ATOM 6714 C C . LEU F 1 67 ? -11.629 -27.201 25.017 1.000 23.692 81 LEU F C 1
ATOM 6715 O O . LEU F 1 67 ? -12.658 -26.754 24.532 1.000 22.358 81 LEU F O 1
ATOM 6720 N N . VAL F 1 68 ? -11.433 -28.509 25.211 1.000 22.540 82 VAL F N 1
ATOM 6721 C CA . VAL F 1 68 ? -12.485 -29.490 25.027 1.000 22.890 82 VAL F CA 1
ATOM 6722 C C . VAL F 1 68 ? -13.685 -29.193 25.918 1.000 22.624 82 VAL F C 1
ATOM 6723 O O . VAL F 1 68 ? -14.812 -29.190 25.418 1.000 22.024 82 VAL F O 1
ATOM 6727 N N . LYS F 1 69 ? -13.459 -28.983 27.217 1.000 22.218 83 LYS F N 1
ATOM 6728 C CA . LYS F 1 69 ? -14.562 -28.724 28.128 1.000 23.805 83 LYS F CA 1
ATOM 6729 C C . LYS F 1 69 ? -15.355 -27.505 27.690 1.000 22.571 83 LYS F C 1
ATOM 6730 O O . LYS F 1 69 ? -16.583 -27.509 27.709 1.000 22.716 83 LYS F O 1
ATOM 6736 N N . TYR F 1 70 ? -14.649 -26.4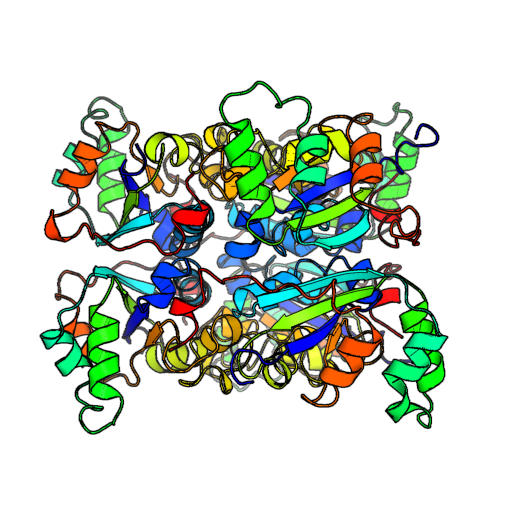60 27.297 1.000 20.853 84 TYR F N 1
ATOM 6737 C CA . TYR F 1 70 ? -15.318 -25.241 26.888 1.000 21.484 84 TYR F CA 1
ATOM 6738 C C . TYR F 1 70 ? -16.155 -25.398 25.616 1.000 19.031 84 TYR F C 1
ATOM 6739 O O . TYR F 1 70 ? -17.310 -24.980 25.568 1.000 20.018 84 TYR F O 1
ATOM 6748 N N . MET F 1 71 ? -15.565 -25.998 24.586 1.000 18.292 85 MET F N 1
ATOM 6749 C CA . MET F 1 71 ? -16.246 -26.200 23.343 1.000 17.413 85 MET F CA 1
ATOM 6750 C C . MET F 1 71 ? -17.484 -27.090 23.516 1.000 17.449 85 MET F C 1
ATOM 6751 O O . MET F 1 71 ? -18.405 -26.990 22.694 1.000 18.552 85 MET F O 1
ATOM 6756 N N . ALA F 1 72 ? -17.512 -27.912 24.587 1.000 18.057 86 ALA F N 1
ATOM 6757 C CA . ALA F 1 72 ? -18.635 -28.799 24.889 1.000 20.729 86 ALA F CA 1
ATOM 6758 C C . ALA F 1 72 ? -19.691 -28.135 25.779 1.000 24.195 86 ALA F C 1
ATOM 6759 O O . ALA F 1 72 ? -20.726 -28.733 26.062 1.000 25.753 86 ALA F O 1
ATOM 6761 N N . SER F 1 73 ? -19.410 -26.923 26.260 1.000 21.953 87 SER F N 1
ATOM 6762 C CA . SER F 1 73 ? -20.156 -26.319 27.350 1.000 22.937 87 SER F CA 1
ATOM 6763 C C . SER F 1 73 ? -21.445 -25.650 26.908 1.000 22.658 87 SER F C 1
ATOM 6764 O O . SER F 1 73 ? -22.255 -25.278 27.753 1.000 25.987 87 SER F O 1
ATOM 6767 N N . GLY F 1 74 ? -21.556 -25.327 25.616 1.000 19.639 88 GLY F N 1
ATOM 6768 C CA . GLY F 1 74 ? -22.712 -24.622 25.108 1.000 19.360 88 GLY F CA 1
ATOM 6769 C C . GLY F 1 74 ? -22.867 -24.893 23.632 1.000 16.434 88 GLY F C 1
ATOM 6770 O O . GLY F 1 74 ? -22.010 -25.525 23.048 1.000 15.152 88 GLY F O 1
ATOM 6771 N N . PRO F 1 75 ? -23.926 -24.390 22.978 1.000 16.344 89 PRO F N 1
ATOM 6772 C CA . PRO F 1 75 ? -24.094 -24.598 21.563 1.000 14.739 89 PRO F CA 1
ATOM 6773 C C . PRO F 1 75 ? -23.019 -23.964 20.700 1.000 12.707 89 PRO F C 1
ATOM 6774 O O . PRO F 1 75 ? -22.499 -22.920 21.017 1.000 12.959 89 PRO F O 1
ATOM 6778 N N . VAL F 1 76 ? -22.742 -24.664 19.616 1.000 11.130 90 VAL F N 1
ATOM 6779 C CA . VAL F 1 76 ? -21.884 -24.189 18.548 1.000 12.620 90 VAL F CA 1
ATOM 6780 C C . VAL F 1 76 ? -22.682 -24.248 17.241 1.000 11.049 90 VAL F C 1
ATOM 6781 O O . VAL F 1 76 ? -23.641 -25.005 17.118 1.000 11.493 90 VAL F O 1
ATOM 6785 N N . VAL F 1 77 ? -22.293 -23.372 16.290 1.000 9.967 91 VAL F N 1
ATOM 6786 C CA . VAL F 1 77 ? -22.865 -23.408 14.965 1.000 9.754 91 VAL F CA 1
ATOM 6787 C C . VAL F 1 77 ? -21.835 -24.003 14.014 1.000 9.872 91 VAL F C 1
ATOM 6788 O O . VAL F 1 77 ? -20.811 -23.381 13.733 1.000 11.367 91 VAL F O 1
ATOM 6792 N N . ALA F 1 78 ? -22.075 -25.236 13.579 1.000 10.201 92 ALA F N 1
ATOM 6793 C CA . ALA F 1 78 ? -21.180 -25.927 12.663 1.000 9.714 92 ALA F CA 1
ATOM 6794 C C . ALA F 1 78 ? -21.585 -25.600 11.234 1.000 10.625 92 ALA F C 1
ATOM 6795 O O . ALA F 1 78 ? -22.781 -25.542 10.911 1.000 11.307 92 ALA F O 1
ATOM 6797 N N . MET F 1 79 ? -20.578 -25.405 10.357 1.000 10.259 93 MET F N 1
ATOM 6798 C CA . MET F 1 79 ? -20.843 -24.985 8.990 1.000 10.557 93 MET F CA 1
ATOM 6799 C C . MET F 1 79 ? -19.829 -25.615 8.058 1.000 10.764 93 MET F C 1
ATOM 6800 O O . MET F 1 79 ? -18.702 -25.886 8.417 1.000 11.370 93 MET F O 1
ATOM 6805 N N . VAL F 1 80 ? -20.222 -25.725 6.789 1.000 11.491 94 VAL F N 1
ATOM 6806 C CA . VAL F 1 80 ? -19.306 -26.026 5.694 1.000 11.196 94 VAL F CA 1
ATOM 6807 C C . VAL F 1 80 ? -19.536 -24.971 4.616 1.000 11.446 94 VAL F C 1
ATOM 6808 O O . VAL F 1 80 ? -20.669 -24.689 4.230 1.000 12.180 94 VAL F O 1
ATOM 6812 N N . TRP F 1 81 ? -18.410 -24.412 4.145 1.000 11.507 95 TRP F N 1
ATOM 6813 C CA . TRP F 1 81 ? -18.422 -23.416 3.090 1.000 10.978 95 TRP F CA 1
ATOM 6814 C C . TRP F 1 81 ? -17.569 -23.919 1.931 1.000 11.459 95 TRP F C 1
ATOM 6815 O O . TRP F 1 81 ? -16.580 -24.614 2.135 1.000 13.204 95 TRP F O 1
ATOM 6826 N N . GLN F 1 82 ? -18.002 -23.552 0.728 1.000 12.449 96 GLN F N 1
ATOM 6827 C CA . GLN F 1 82 ? -17.379 -24.047 -0.497 1.000 13.107 96 GLN F CA 1
ATOM 6828 C C . GLN F 1 82 ? -16.943 -22.909 -1.421 1.000 14.760 96 GLN F C 1
ATOM 6829 O O . GLN F 1 82 ? -17.660 -21.929 -1.572 1.000 14.807 96 GLN F O 1
ATOM 6835 N N . GLY F 1 83 ? -15.744 -23.048 -1.978 1.000 14.560 97 GLY F N 1
ATOM 6836 C CA . GLY F 1 83 ? -15.285 -22.108 -2.998 1.000 15.183 97 GLY F CA 1
ATOM 6837 C C . GLY F 1 83 ? -13.790 -22.229 -3.209 1.000 15.636 97 GLY F C 1
ATOM 6838 O O . GLY F 1 83 ? -13.107 -22.950 -2.505 1.000 16.813 97 GLY F O 1
ATOM 6839 N N . LEU F 1 84 ? -13.282 -21.489 -4.204 1.000 16.412 98 LEU F N 1
ATOM 6840 C CA . LEU F 1 84 ? -11.867 -21.490 -4.500 1.000 17.331 98 LEU F CA 1
ATOM 6841 C C . LEU F 1 84 ? -11.036 -21.025 -3.316 1.000 16.584 98 LEU F C 1
ATOM 6842 O O . LEU F 1 84 ? -11.284 -19.965 -2.754 1.000 19.523 98 LEU F O 1
ATOM 6847 N N . ASP F 1 85 ? -10.085 -21.869 -2.914 1.000 17.992 99 ASP F N 1
ATOM 6848 C CA . ASP F 1 85 ? -9.159 -21.541 -1.844 1.000 18.952 99 ASP F CA 1
ATOM 6849 C C . ASP F 1 85 ? -9.902 -21.174 -0.567 1.000 16.012 99 ASP F C 1
ATOM 6850 O O . ASP F 1 85 ? -9.366 -20.423 0.240 1.000 16.170 99 ASP F O 1
ATOM 6855 N N . VAL F 1 86 ? -11.035 -21.845 -0.325 1.000 15.078 100 VAL F N 1
ATOM 6856 C CA . VAL F 1 86 ? -11.867 -21.447 0.795 1.000 12.807 100 VAL F CA 1
ATOM 6857 C C . VAL F 1 86 ? -11.169 -21.749 2.129 1.000 13.223 100 VAL F C 1
ATOM 6858 O O . VAL F 1 86 ? -11.350 -21.006 3.089 1.000 14.075 100 VAL F O 1
ATOM 6862 N N . VAL F 1 87 ? -10.361 -22.808 2.203 1.000 15.381 101 VAL F N 1
ATOM 6863 C CA . VAL F 1 87 ? -9.710 -23.089 3.487 1.000 14.499 101 VAL F CA 1
ATOM 6864 C C . VAL F 1 87 ? -8.798 -21.923 3.891 1.000 15.341 101 VAL F C 1
ATOM 6865 O O . VAL F 1 87 ? -8.889 -21.367 4.981 1.000 15.528 101 VAL F O 1
ATOM 6869 N N . ARG F 1 88 ? -7.839 -21.613 3.009 1.000 15.333 102 ARG F N 1
ATOM 6870 C CA . ARG F 1 88 ? -6.858 -20.596 3.320 1.000 17.278 102 ARG F CA 1
ATOM 6871 C C . ARG F 1 88 ? -7.528 -19.222 3.475 1.000 15.404 102 ARG F C 1
ATOM 6872 O O . ARG F 1 88 ? -7.196 -18.459 4.360 1.000 16.636 102 ARG F O 1
ATOM 6880 N N . THR F 1 89 ? -8.450 -18.895 2.576 1.000 14.610 103 THR F N 1
ATOM 6881 C CA . THR F 1 89 ? -9.085 -17.595 2.600 1.000 15.091 103 THR F CA 1
ATOM 6882 C C . THR F 1 89 ? -9.950 -17.429 3.848 1.000 12.973 103 THR F C 1
ATOM 6883 O O . THR F 1 89 ? -9.988 -16.366 4.427 1.000 13.396 103 THR F O 1
ATOM 6887 N N . SER F 1 90 ? -10.651 -18.480 4.259 1.000 12.604 104 SER F N 1
ATOM 6888 C CA . SER F 1 90 ? -11.418 -18.393 5.489 1.000 12.323 104 SER F CA 1
ATOM 6889 C C . SER F 1 90 ? -10.501 -18.086 6.668 1.000 13.081 104 SER F C 1
ATOM 6890 O O . SER F 1 90 ? -10.844 -17.317 7.547 1.000 12.683 104 SER F O 1
ATOM 6893 N N A ARG F 1 91 ? -9.326 -18.727 6.701 0.500 12.791 105 ARG F N 1
ATOM 6894 N N B ARG F 1 91 ? -9.327 -18.717 6.696 0.500 13.007 105 ARG F N 1
ATOM 6895 C CA A ARG F 1 91 ? -8.400 -18.488 7.798 0.500 14.352 105 ARG F CA 1
ATOM 6896 C CA B ARG F 1 91 ? -8.394 -18.470 7.782 0.500 14.646 105 ARG F CA 1
ATOM 6897 C C A ARG F 1 91 ? -7.947 -17.022 7.776 0.500 13.628 105 ARG F C 1
ATOM 6898 C C B ARG F 1 91 ? -7.952 -17.008 7.777 0.500 13.849 105 ARG F C 1
ATOM 6899 O O A ARG F 1 91 ? -7.807 -16.416 8.824 0.500 13.467 105 ARG F O 1
ATOM 6900 O O B ARG F 1 91 ? -7.807 -16.405 8.826 0.500 13.860 105 ARG F O 1
ATOM 6915 N N . ALA F 1 92 ? -7.799 -16.408 6.585 1.000 12.759 106 ALA F N 1
ATOM 6916 C CA . ALA F 1 92 ? -7.440 -14.987 6.478 1.000 14.199 106 ALA F CA 1
ATOM 6917 C C . ALA F 1 92 ? -8.574 -14.098 7.000 1.000 12.328 106 ALA F C 1
ATOM 6918 O O . ALA F 1 92 ? -8.327 -13.119 7.681 1.000 13.162 106 ALA F O 1
ATOM 6920 N N . LEU F 1 93 ? -9.817 -14.442 6.653 1.000 11.836 107 LEU F N 1
ATOM 6921 C CA . LEU F 1 93 ? -10.963 -13.684 7.122 1.000 11.288 107 LEU F CA 1
ATOM 6922 C C . LEU F 1 93 ? -11.099 -13.743 8.643 1.000 10.351 107 LEU F C 1
ATOM 6923 O O . LEU F 1 93 ? -11.539 -12.804 9.261 1.000 10.783 107 LEU F O 1
ATOM 6928 N N . ILE F 1 94 ? -10.831 -14.936 9.204 1.000 10.217 108 ILE F N 1
ATOM 6929 C CA . ILE F 1 94 ? -10.934 -15.151 10.641 1.000 10.214 108 ILE F CA 1
ATOM 6930 C C . ILE F 1 94 ? -9.847 -14.385 11.403 1.000 9.649 108 ILE F C 1
ATOM 6931 O O . ILE F 1 94 ? -10.098 -13.766 12.441 1.000 10.859 108 ILE F O 1
ATOM 6936 N N . GLY F 1 95 ? -8.604 -14.487 10.920 1.000 11.341 109 GLY F N 1
ATOM 6937 C CA . GLY F 1 95 ? -7.452 -13.890 11.558 1.000 12.723 109 GLY F CA 1
ATOM 6938 C C . GLY F 1 95 ? -6.700 -14.826 12.487 1.000 12.525 109 GLY F C 1
ATOM 6939 O O . GLY F 1 95 ? -7.169 -15.936 12.763 1.000 13.707 109 GLY F O 1
ATOM 6940 N N . ALA F 1 96 ? -5.556 -14.329 12.936 1.000 12.775 110 ALA F N 1
ATOM 6941 C CA . ALA F 1 96 ? -4.625 -15.045 13.778 1.000 15.605 110 ALA F CA 1
ATOM 6942 C C . ALA F 1 96 ? -5.321 -15.645 15.003 1.000 15.231 110 ALA F C 1
ATOM 6943 O O . ALA F 1 96 ? -6.284 -15.108 15.569 1.000 14.383 110 ALA F O 1
ATOM 6945 N N . THR F 1 97 ? -4.744 -16.756 15.474 1.000 17.118 111 THR F N 1
ATOM 6946 C CA . THR F 1 97 ? -5.258 -17.489 16.610 1.000 18.321 111 THR F CA 1
ATOM 6947 C C . THR F 1 97 ? -5.411 -16.591 17.820 1.000 15.023 111 THR F C 1
ATOM 6948 O O . THR F 1 97 ? -6.446 -16.575 18.502 1.000 17.181 111 THR F O 1
ATOM 6952 N N . ASN F 1 98 ? -4.341 -15.869 18.109 1.000 16.410 112 ASN F N 1
ATOM 6953 C CA . ASN F 1 98 ? -4.325 -14.873 19.149 1.000 15.765 112 ASN F CA 1
ATOM 6954 C C . ASN F 1 98 ? -4.900 -13.588 18.559 1.000 14.678 112 ASN F C 1
ATOM 6955 O O . ASN F 1 98 ? -4.274 -12.963 17.669 1.000 14.857 112 ASN F O 1
ATOM 6960 N N . PRO F 1 99 ? -6.079 -13.102 19.020 1.000 13.194 113 PRO F N 1
ATOM 6961 C CA . PRO F 1 99 ? -6.679 -11.890 18.457 1.000 13.375 113 PRO F CA 1
ATOM 6962 C C . PRO F 1 99 ? -5.779 -10.661 18.529 1.000 15.639 113 PRO F C 1
ATOM 6963 O O . PRO F 1 99 ? -5.947 -9.787 17.714 1.000 16.223 113 PRO F O 1
ATOM 6967 N N . ALA F 1 100 ? -4.793 -10.648 19.431 1.000 17.289 114 ALA F N 1
ATOM 6968 C CA . ALA F 1 100 ? -3.797 -9.588 19.500 1.000 21.337 114 ALA F CA 1
ATOM 6969 C C . ALA F 1 100 ? -3.041 -9.434 18.186 1.000 21.010 114 ALA F C 1
ATOM 6970 O O . ALA F 1 100 ? -2.521 -8.345 17.898 1.000 25.003 114 ALA F O 1
ATOM 6972 N N . ASP F 1 101 ? -2.894 -10.541 17.450 1.000 17.965 115 ASP F N 1
ATOM 6973 C CA . ASP F 1 101 ? -2.151 -10.550 16.195 1.000 18.876 115 ASP F CA 1
ATOM 6974 C C . ASP F 1 101 ? -3.043 -10.457 14.958 1.000 16.691 115 ASP F C 1
ATOM 6975 O O . ASP F 1 101 ? -2.561 -10.522 13.831 1.000 19.960 115 ASP F O 1
ATOM 6980 N N . ALA F 1 102 ? -4.332 -10.416 15.179 1.000 13.291 116 ALA F N 1
ATOM 6981 C CA . ALA F 1 102 ? -5.290 -10.378 14.083 1.000 12.554 116 ALA F CA 1
ATOM 6982 C C . ALA F 1 102 ? -5.597 -8.934 13.752 1.000 12.796 116 ALA F C 1
ATOM 6983 O O . ALA F 1 102 ? -6.120 -8.190 14.575 1.000 13.046 116 ALA F O 1
ATOM 6985 N N . PRO F 1 103 ? -5.346 -8.499 12.513 1.000 13.107 117 PRO F N 1
ATOM 6986 C CA . PRO F 1 103 ? -5.618 -7.110 12.225 1.000 12.944 117 PRO F CA 1
ATOM 6987 C C . PRO F 1 103 ? -7.080 -6.737 12.197 1.000 11.133 117 PRO F C 1
ATOM 6988 O O . PRO F 1 103 ? -7.932 -7.527 11.883 1.000 11.114 117 PRO F O 1
ATOM 6992 N N . PRO F 1 104 ? -7.391 -5.458 12.425 1.000 12.515 118 PRO F N 1
ATOM 6993 C CA . PRO F 1 104 ? -8.746 -4.987 12.165 1.000 11.599 118 PRO F CA 1
ATOM 6994 C C . PRO F 1 104 ? -9.190 -5.302 10.735 1.000 11.870 118 PRO F C 1
ATOM 6995 O O . PRO F 1 104 ? -8.351 -5.294 9.818 1.000 12.194 118 PRO F O 1
ATOM 6999 N N . GLY F 1 105 ? -10.467 -5.659 10.608 1.000 11.236 119 GLY F N 1
ATOM 7000 C CA . GLY F 1 105 ? -11.010 -6.163 9.373 1.000 10.222 119 GLY F CA 1
ATOM 7001 C C . GLY F 1 105 ? -11.234 -7.665 9.393 1.000 10.359 119 GLY F C 1
ATOM 7002 O O . GLY F 1 105 ? -12.080 -8.171 8.702 1.000 10.951 119 GLY F O 1
ATOM 7003 N N . THR F 1 106 ? -10.397 -8.383 10.184 1.000 9.812 120 THR F N 1
ATOM 7004 C CA . THR F 1 106 ? -10.639 -9.802 10.404 1.000 9.101 120 THR F CA 1
ATOM 7005 C C . THR F 1 106 ? -11.722 -9.962 11.470 1.000 8.325 120 THR F C 1
ATOM 7006 O O . THR F 1 106 ? -11.965 -9.085 12.261 1.000 9.220 120 THR F O 1
ATOM 7010 N N . ILE F 1 107 ? -12.262 -11.189 11.560 1.000 8.180 121 ILE F N 1
ATOM 7011 C CA . ILE F 1 107 ? -13.294 -11.435 12.561 1.000 9.201 121 ILE F CA 1
ATOM 7012 C C . ILE F 1 107 ? -12.704 -11.330 13.963 1.000 8.883 121 ILE F C 1
ATOM 7013 O O . ILE F 1 107 ? -13.244 -10.637 14.817 1.000 8.951 121 ILE F O 1
ATOM 7018 N N . ARG F 1 108 ? -11.556 -11.965 14.199 1.000 8.904 122 ARG F N 1
ATOM 7019 C CA . ARG F 1 108 ? -10.972 -11.888 15.510 1.000 9.280 122 ARG F CA 1
ATOM 7020 C C . ARG F 1 108 ? -10.421 -10.524 15.824 1.000 9.670 122 ARG F C 1
ATOM 7021 O O . ARG F 1 108 ? -10.478 -10.067 16.959 1.000 10.041 122 ARG F O 1
ATOM 7029 N N . GLY F 1 109 ? -9.899 -9.852 14.789 1.000 9.104 123 GLY F N 1
ATOM 7030 C CA . GLY F 1 109 ? -9.416 -8.501 14.965 1.000 9.183 123 GLY F CA 1
ATOM 7031 C C . GLY F 1 109 ? -10.511 -7.504 15.362 1.000 9.212 123 GLY F C 1
ATOM 7032 O O . GLY F 1 109 ? -10.265 -6.526 16.082 1.000 10.825 123 GLY F O 1
ATOM 7033 N N . ASP F 1 110 ? -11.703 -7.711 14.796 1.000 8.514 124 ASP F N 1
ATOM 7034 C CA . ASP F 1 110 ? -12.811 -6.813 15.056 1.000 8.712 124 ASP F CA 1
ATOM 7035 C C . ASP F 1 110 ? -13.564 -7.119 16.345 1.000 8.317 124 ASP F C 1
ATOM 7036 O O . ASP F 1 110 ? -14.114 -6.209 16.963 1.000 8.580 124 ASP F O 1
ATOM 7041 N N . PHE F 1 111 ? -13.604 -8.416 16.758 1.000 8.725 125 PHE F N 1
ATOM 7042 C CA . PHE F 1 111 ? -14.557 -8.812 17.788 1.000 9.225 125 PHE F CA 1
ATOM 7043 C C . PHE F 1 111 ? -13.922 -9.474 19.019 1.000 9.701 125 PHE F C 1
ATOM 7044 O O . PHE F 1 111 ? -14.665 -9.657 19.976 1.000 12.167 125 PHE F O 1
ATOM 7052 N N . CYS F 1 112 ? -12.647 -9.796 19.046 1.000 9.806 126 CYS F N 1
ATOM 7053 C CA . CYS F 1 112 ? -12.097 -10.662 20.124 1.000 11.288 126 CYS F CA 1
ATOM 7054 C C . CYS F 1 112 ? -10.865 -10.057 20.752 1.000 12.307 126 CYS F C 1
ATOM 7055 O O . CYS F 1 112 ? -10.150 -9.259 20.140 1.000 12.752 126 CYS F O 1
ATOM 7058 N N . ILE F 1 113 ? -10.592 -10.525 21.985 1.000 12.854 127 ILE F N 1
ATOM 7059 C CA . ILE F 1 113 ? -9.465 -10.047 22.750 1.000 13.891 127 ILE F CA 1
ATOM 7060 C C . ILE F 1 113 ? -8.458 -11.152 23.062 1.000 15.239 127 ILE F C 1
ATOM 7061 O O . ILE F 1 113 ? -7.257 -10.951 22.908 1.000 18.697 127 ILE F O 1
ATOM 7066 N N . GLU F 1 114 ? -8.959 -12.321 23.456 1.000 15.223 128 GLU F N 1
ATOM 7067 C CA . GLU F 1 114 ? -8.128 -13.363 24.040 1.000 17.365 128 GLU F CA 1
ATOM 7068 C C . GLU F 1 114 ? -8.169 -14.624 23.188 1.000 15.762 128 GLU F C 1
ATOM 7069 O O . GLU F 1 114 ? -9.209 -14.981 22.671 1.000 15.402 128 GLU F O 1
ATOM 7075 N N . VAL F 1 115 ? -7.054 -15.371 23.215 1.000 15.162 129 VAL F N 1
ATOM 7076 C CA . VAL F 1 115 ? -6.939 -16.595 22.461 1.000 17.573 129 VAL F CA 1
ATOM 7077 C C . VAL F 1 115 ? -8.005 -17.616 22.868 1.000 18.050 129 VAL F C 1
ATOM 7078 O O . VAL F 1 115 ? -8.480 -18.398 22.056 1.000 21.595 129 VAL F O 1
ATOM 7082 N N . GLY F 1 116 ? -8.368 -17.650 24.145 1.000 18.560 130 GLY F N 1
ATOM 7083 C CA . GLY F 1 116 ? -9.315 -18.656 24.600 1.000 17.571 130 GLY F CA 1
ATOM 7084 C C . GLY F 1 116 ? -10.768 -18.352 24.288 1.000 19.179 130 GLY F C 1
ATOM 7085 O O . GLY F 1 116 ? -11.640 -19.178 24.478 1.000 20.924 130 GLY F O 1
ATOM 7086 N N . LYS F 1 117 ? -11.032 -17.128 23.834 1.000 15.123 131 LYS F N 1
ATOM 7087 C CA . LYS F 1 117 ? -12.384 -16.711 23.502 1.000 13.762 131 LYS F CA 1
ATOM 7088 C C . LYS F 1 117 ? -12.298 -16.038 22.138 1.000 12.459 131 LYS F C 1
ATOM 7089 O O . LYS F 1 117 ? -12.387 -14.810 22.005 1.000 13.336 131 LYS F O 1
ATOM 7095 N N . ASN F 1 118 ? -12.057 -16.856 21.126 1.000 11.243 132 ASN F N 1
ATOM 7096 C CA . ASN F 1 118 ? -11.719 -16.316 19.808 1.000 11.125 132 ASN F CA 1
ATOM 7097 C C . ASN F 1 118 ? -12.746 -16.660 18.726 1.000 10.228 132 ASN F C 1
ATOM 7098 O O . ASN F 1 118 ? -12.418 -16.687 17.551 1.000 9.964 132 ASN F O 1
ATOM 7103 N N . LEU F 1 119 ? -13.990 -16.904 19.143 1.000 10.056 133 LEU F N 1
ATOM 7104 C CA . LEU F 1 119 ? -15.215 -16.818 18.371 1.000 9.743 133 LEU F CA 1
ATOM 7105 C C . LEU F 1 119 ? -15.510 -17.966 17.418 1.000 10.483 133 LEU F C 1
ATOM 7106 O O . LEU F 1 119 ? -16.676 -18.312 17.248 1.000 10.933 133 LEU F O 1
ATOM 7111 N N . ILE F 1 120 ? -14.482 -18.458 16.720 1.000 10.635 134 ILE F N 1
ATOM 7112 C CA . ILE F 1 120 ? -14.683 -19.286 15.553 1.000 12.096 134 ILE F CA 1
ATOM 7113 C C . ILE F 1 120 ? -13.502 -20.214 15.334 1.000 13.417 134 ILE F C 1
ATOM 7114 O O . ILE F 1 120 ? -12.385 -19.878 15.701 1.000 18.194 134 ILE F O 1
ATOM 7119 N N . HIS F 1 121 ? -13.796 -21.406 14.800 1.000 13.786 135 HIS F N 1
ATOM 7120 C CA . HIS F 1 121 ? -12.805 -22.338 14.343 1.000 15.257 135 HIS F CA 1
ATOM 7121 C C . HIS F 1 121 ? -12.888 -22.439 12.838 1.000 14.507 135 HIS F C 1
ATOM 7122 O O . HIS F 1 121 ? -13.969 -22.490 12.292 1.000 15.202 135 HIS F O 1
ATOM 7129 N N . GLY F 1 122 ? -11.745 -22.496 12.168 1.000 13.381 136 GLY F N 1
ATOM 7130 C CA . GLY F 1 122 ? -11.702 -22.864 10.765 1.000 14.554 136 GLY F CA 1
ATOM 7131 C C . GLY F 1 122 ? -10.608 -23.889 10.521 1.000 15.189 136 GLY F C 1
ATOM 7132 O O . GLY F 1 122 ? -9.538 -23.827 11.122 1.000 16.665 136 GLY F O 1
ATOM 7133 N N . SER F 1 123 ? -10.891 -24.818 9.618 1.000 14.568 137 SER F N 1
ATOM 7134 C CA . SER F 1 123 ? -9.899 -25.831 9.273 1.000 14.660 137 SER F CA 1
ATOM 7135 C C . SER F 1 123 ? -8.586 -25.157 8.816 1.000 15.273 137 SER F C 1
ATOM 7136 O O . SER F 1 123 ? -8.587 -24.122 8.157 1.000 17.305 137 SER F O 1
ATOM 7139 N N . ASP F 1 124 ? -7.449 -25.811 9.157 1.000 17.347 138 ASP F N 1
ATOM 7140 C CA . ASP F 1 124 ? -6.154 -25.219 8.844 1.000 18.473 138 ASP F CA 1
ATOM 7141 C C . ASP F 1 124 ? -5.579 -25.651 7.496 1.000 17.749 138 ASP F C 1
ATOM 7142 O O . ASP F 1 124 ? -4.589 -25.071 7.052 1.000 21.866 138 ASP F O 1
ATOM 7147 N N . SER F 1 125 ? -6.169 -26.641 6.836 1.000 17.447 139 SER F N 1
ATOM 7148 C CA . SER F 1 125 ? -5.654 -27.174 5.583 1.000 19.487 139 SER F CA 1
ATOM 7149 C C . SER F 1 125 ? -6.781 -27.976 4.945 1.000 19.563 139 SER F C 1
ATOM 7150 O O . SER F 1 125 ? -7.771 -28.320 5.604 1.000 18.107 139 SER F O 1
ATOM 7153 N N . VAL F 1 126 ? -6.652 -28.264 3.655 1.000 19.616 140 VAL F N 1
ATOM 7154 C CA . VAL F 1 126 ? -7.643 -29.079 2.990 1.000 21.405 140 VAL F CA 1
ATOM 7155 C C . VAL F 1 126 ? -7.755 -30.465 3.627 1.000 21.460 140 VAL F C 1
ATOM 7156 O O . VAL F 1 126 ? -8.877 -30.983 3.758 1.000 22.919 140 VAL F O 1
ATOM 7160 N N . GLU F 1 127 ? -6.615 -31.039 4.058 1.000 23.640 141 GLU F N 1
ATOM 7161 C CA . GLU F 1 127 ? -6.677 -32.345 4.698 1.000 25.319 141 GLU F CA 1
ATOM 7162 C C . GLU F 1 127 ? -7.407 -32.270 6.030 1.000 23.216 141 GLU F C 1
ATOM 7163 O O . GLU F 1 127 ? -8.217 -33.136 6.338 1.000 22.800 141 GLU F O 1
ATOM 7169 N N A SER F 1 128 ? -7.148 -31.233 6.814 0.500 20.945 142 SER F N 1
ATOM 7170 N N B SER F 1 128 ? -7.174 -31.246 6.830 0.500 22.858 142 SER F N 1
ATOM 7171 C CA A SER F 1 128 ? -7.870 -31.047 8.066 0.500 18.929 142 SER F CA 1
ATOM 7172 C CA B SER F 1 128 ? -7.895 -31.198 8.091 0.500 21.539 142 SER F CA 1
ATOM 7173 C C A SER F 1 128 ? -9.357 -30.857 7.822 0.500 17.073 142 SER F C 1
ATOM 7174 C C B SER F 1 128 ? -9.362 -30.833 7.857 0.500 18.363 142 SER F C 1
ATOM 7175 O O A SER F 1 128 ? -10.193 -31.406 8.538 0.500 17.078 142 SER F O 1
ATOM 7176 O O B SER F 1 128 ? -10.223 -31.288 8.606 0.500 18.400 142 SER F O 1
ATOM 7181 N N . ALA F 1 129 ? -9.683 -30.098 6.779 1.000 16.920 143 ALA F N 1
ATOM 7182 C CA . ALA F 1 129 ? -11.078 -29.832 6.451 1.000 16.405 143 ALA F CA 1
ATOM 7183 C C . ALA F 1 129 ? -11.797 -31.153 6.139 1.000 15.933 143 ALA F C 1
ATOM 7184 O O . ALA F 1 129 ? -12.932 -31.390 6.592 1.000 15.125 143 ALA F O 1
ATOM 7186 N N . ARG F 1 130 ? -11.168 -32.001 5.320 1.000 16.136 144 ARG F N 1
ATOM 7187 C CA . ARG F 1 130 ? -11.788 -33.288 5.018 1.000 18.613 144 ARG F CA 1
ATOM 7188 C C . ARG F 1 130 ? -12.115 -34.077 6.280 1.000 17.305 144 ARG F C 1
ATOM 7189 O O . ARG F 1 130 ? -13.204 -34.662 6.436 1.000 20.805 144 ARG F O 1
ATOM 7197 N N . ARG F 1 131 ? -11.150 -34.091 7.188 1.000 18.152 145 ARG F N 1
ATOM 7198 C CA . ARG F 1 131 ? -11.333 -34.839 8.451 1.000 18.600 145 ARG F CA 1
ATOM 7199 C C . ARG F 1 131 ? -12.428 -34.207 9.313 1.000 17.139 145 ARG F C 1
ATOM 7200 O O . ARG F 1 131 ? -13.274 -34.942 9.811 1.000 17.513 145 ARG F O 1
ATOM 7208 N N . GLU F 1 132 ? -12.417 -32.862 9.433 1.000 14.789 146 GLU F N 1
ATOM 7209 C CA . GLU F 1 132 ? -13.375 -32.206 10.310 1.000 15.081 146 GLU F CA 1
ATOM 7210 C C . GLU F 1 132 ? -14.793 -32.275 9.757 1.000 15.036 146 GLU F C 1
ATOM 7211 O O . GLU F 1 132 ? -15.760 -32.474 10.492 1.000 15.689 146 GLU F O 1
ATOM 7217 N N . ILE F 1 133 ? -14.935 -32.176 8.434 1.000 14.391 147 ILE F N 1
ATOM 7218 C CA . ILE F 1 133 ? -16.252 -32.240 7.826 1.000 15.391 147 ILE F CA 1
ATOM 7219 C C . ILE F 1 133 ? -16.863 -33.610 8.085 1.000 16.857 147 ILE F C 1
ATOM 7220 O O . ILE F 1 133 ? -18.014 -33.712 8.439 1.000 17.560 147 ILE F O 1
ATOM 7225 N N . ALA F 1 134 ? -16.041 -34.648 7.962 1.000 18.492 148 ALA F N 1
ATOM 7226 C CA . ALA F 1 134 ? -16.513 -36.008 8.146 1.000 18.465 148 ALA F CA 1
ATOM 7227 C C . ALA F 1 134 ? -16.865 -36.249 9.619 1.000 18.005 148 ALA F C 1
ATOM 7228 O O . ALA F 1 134 ? -17.811 -36.959 9.949 1.000 20.229 148 ALA F O 1
ATOM 7230 N N . LEU F 1 135 ? -16.118 -35.657 10.515 1.000 17.202 149 LEU F N 1
ATOM 7231 C CA . LEU F 1 135 ? -16.379 -35.768 11.938 1.000 16.560 149 LEU F CA 1
ATOM 7232 C C . LEU F 1 135 ? -17.698 -35.148 12.359 1.000 16.823 149 LEU F C 1
ATOM 7233 O O . LEU F 1 135 ? -18.408 -35.720 13.178 1.000 17.876 149 LEU F O 1
ATOM 7238 N N . TRP F 1 136 ? -18.009 -33.955 11.843 1.000 14.870 150 TRP F N 1
ATOM 7239 C CA . TRP F 1 136 ? -19.132 -33.199 12.345 1.000 14.904 150 TRP F CA 1
ATOM 7240 C C . TRP F 1 136 ? -20.415 -33.425 11.562 1.000 14.228 150 TRP F C 1
ATOM 7241 O O . TRP F 1 136 ? -21.459 -33.148 12.113 1.000 16.973 150 TRP F O 1
ATOM 7252 N N . PHE F 1 137 ? -20.313 -33.820 10.292 1.000 14.778 151 PHE F N 1
ATOM 7253 C CA . PHE F 1 137 ? -21.455 -33.857 9.397 1.000 16.094 151 PHE F CA 1
ATOM 7254 C C . PHE F 1 137 ? -21.607 -35.245 8.788 1.000 17.421 151 PHE F C 1
ATOM 7255 O O . PHE F 1 137 ? -20.636 -35.917 8.452 1.000 20.034 151 PHE F O 1
ATOM 7263 N N . ARG F 1 138 ? -22.851 -35.659 8.624 1.000 19.055 152 ARG F N 1
ATOM 7264 C CA . ARG F 1 138 ? -23.148 -36.768 7.757 1.000 21.021 152 ARG F CA 1
ATOM 7265 C C . ARG F 1 138 ? -23.219 -36.282 6.317 1.000 19.092 152 ARG F C 1
ATOM 7266 O O . ARG F 1 138 ? -23.516 -35.136 6.071 1.000 18.315 152 ARG F O 1
ATOM 7274 N N . ALA F 1 139 ? -23.065 -37.167 5.342 1.000 22.984 153 ALA F N 1
ATOM 7275 C CA . ALA F 1 139 ? -23.016 -36.775 3.952 1.000 21.637 153 ALA F CA 1
ATOM 7276 C C . ALA F 1 139 ? -24.339 -36.159 3.518 1.000 20.334 153 ALA F C 1
ATOM 7277 O O . ALA F 1 139 ? -24.351 -35.233 2.708 1.000 22.834 153 ALA F O 1
ATOM 7279 N N . ASP F 1 140 ? -25.452 -36.594 4.101 1.000 19.155 154 ASP F N 1
ATOM 7280 C CA . ASP F 1 140 ? -26.739 -36.084 3.658 1.000 20.021 154 ASP F CA 1
ATOM 7281 C C . ASP F 1 140 ? -27.030 -34.695 4.209 1.000 18.894 154 ASP F C 1
ATOM 7282 O O . ASP F 1 140 ? -28.046 -34.105 3.871 1.000 22.532 154 ASP F O 1
ATOM 7287 N N . GLU F 1 141 ? -26.139 -34.174 5.035 1.000 17.647 155 GLU F N 1
ATOM 7288 C CA . GLU F 1 141 ? -26.231 -32.804 5.518 1.000 15.562 155 GLU F CA 1
ATOM 7289 C C . GLU F 1 141 ? -25.470 -31.794 4.643 1.000 15.399 155 GLU F C 1
ATOM 7290 O O . GLU F 1 141 ? -25.522 -30.589 4.874 1.000 16.078 155 GLU F O 1
ATOM 7296 N N A LEU F 1 142 ? -24.713 -32.310 3.662 0.500 15.818 156 LEU F N 1
ATOM 7297 N N B LEU F 1 142 ? -24.705 -32.316 3.674 0.500 16.913 156 LEU F N 1
ATOM 7298 C CA A LEU F 1 142 ? -23.885 -31.484 2.804 0.500 16.760 156 LEU F CA 1
ATOM 7299 C CA B LEU F 1 142 ? -23.893 -31.510 2.784 0.500 18.842 156 LEU F CA 1
ATOM 7300 C C A LEU F 1 142 ? -24.678 -31.320 1.511 0.500 18.810 156 LEU F C 1
ATOM 7301 C C B LEU F 1 142 ? -24.713 -31.330 1.514 0.500 19.684 156 LEU F C 1
ATOM 7302 O O A LEU F 1 142 ? -24.885 -32.289 0.785 0.500 23.503 156 LEU F O 1
ATOM 7303 O O B LEU F 1 142 ? -24.977 -32.301 0.810 0.500 24.490 156 LEU F O 1
ATOM 7312 N N . LEU F 1 143 ? -25.086 -30.086 1.205 1.000 17.313 157 LEU F N 1
ATOM 7313 C CA . LEU F 1 143 ? -25.987 -29.843 0.087 1.000 18.055 157 LEU F CA 1
ATOM 7314 C C . LEU F 1 143 ? -25.223 -29.369 -1.135 1.000 20.987 157 LEU F C 1
ATOM 7315 O O . LEU F 1 143 ? -24.263 -28.611 -1.043 1.000 25.824 157 LEU F O 1
ATOM 7320 N N . CYS F 1 144 ? -25.726 -29.781 -2.281 1.000 25.803 158 CYS F N 1
ATOM 7321 C CA . CYS F 1 144 ? -25.228 -29.328 -3.561 1.000 28.927 158 CYS F CA 1
ATOM 7322 C C . CYS F 1 144 ? -26.318 -28.455 -4.172 1.000 30.038 158 CYS F C 1
ATOM 7323 O O . CYS F 1 144 ? -27.472 -28.863 -4.203 1.000 36.460 158 CYS F O 1
ATOM 7326 N N . TRP F 1 145 ? -25.995 -27.203 -4.493 1.000 27.561 159 TRP F N 1
ATOM 7327 C CA . TRP F 1 145 ? -26.939 -26.320 -5.155 1.000 25.335 159 TRP F CA 1
ATOM 7328 C C . TRP F 1 145 ? -26.250 -25.477 -6.228 1.000 27.690 159 TRP F C 1
ATOM 7329 O O . TRP F 1 145 ? -25.059 -25.203 -6.134 1.000 30.240 159 TRP F O 1
ATOM 7340 N N . GLU F 1 146 ? -27.017 -25.044 -7.243 1.000 29.822 160 GLU F N 1
ATOM 7341 C CA . GLU F 1 146 ? -26.466 -24.243 -8.325 1.000 30.269 160 GLU F CA 1
ATOM 7342 C C . GLU F 1 146 ? -26.503 -22.787 -7.899 1.000 28.156 160 GLU F C 1
ATOM 7343 O O . GLU F 1 146 ? -27.565 -22.253 -7.644 1.000 28.261 160 GLU F O 1
ATOM 7349 N N . ASP F 1 147 ? -25.325 -22.179 -7.806 1.000 28.630 161 ASP F N 1
ATOM 7350 C CA . ASP F 1 147 ? -25.168 -20.832 -7.306 1.000 29.659 161 ASP F CA 1
ATOM 7351 C C . ASP F 1 147 ? -25.397 -19.838 -8.437 1.000 28.240 161 ASP F C 1
ATOM 7352 O O . ASP F 1 147 ? -24.597 -19.724 -9.348 1.000 27.614 161 ASP F O 1
ATOM 7357 N N . SER F 1 148 ? -26.463 -19.055 -8.320 1.000 28.188 162 SER F N 1
ATOM 7358 C CA . SER F 1 148 ? -26.805 -18.035 -9.301 1.000 30.659 162 SER F CA 1
ATOM 7359 C C . SER F 1 148 ? -25.762 -16.921 -9.369 1.000 31.806 162 SER F C 1
ATOM 7360 O O . SER F 1 148 ? -25.785 -16.133 -10.313 1.000 40.286 162 SER F O 1
ATOM 7363 N N . ALA F 1 149 ? -24.875 -16.827 -8.364 1.000 29.317 163 ALA F N 1
ATOM 7364 C CA . ALA F 1 149 ? -23.840 -15.802 -8.356 1.000 30.235 163 ALA F CA 1
ATOM 7365 C C . ALA F 1 149 ? -22.551 -16.310 -8.996 1.000 30.288 163 ALA F C 1
ATOM 7366 O O . ALA F 1 149 ? -21.609 -15.548 -9.179 1.000 29.785 163 ALA F O 1
ATOM 7368 N N . GLY F 1 150 ? -22.471 -17.601 -9.306 1.000 30.462 164 GLY F N 1
ATOM 7369 C CA . GLY F 1 150 ? -21.160 -18.157 -9.581 1.000 28.640 164 GLY F CA 1
ATOM 7370 C C . GLY F 1 150 ? -20.513 -17.543 -10.813 1.000 27.419 164 GLY F C 1
ATOM 7371 O O . GLY F 1 150 ? -19.287 -17.402 -10.854 1.000 26.761 164 GLY F O 1
ATOM 7372 N N . HIS F 1 151 ? -21.336 -17.171 -11.803 1.000 27.706 165 HIS F N 1
ATOM 7373 C CA . HIS F 1 151 ? -20.820 -16.509 -13.002 1.000 30.017 165 HIS F CA 1
ATOM 7374 C C . HIS F 1 151 ? -20.155 -15.176 -12.668 1.000 27.045 165 HIS F C 1
ATOM 7375 O O . HIS F 1 151 ? -19.335 -14.681 -13.434 1.000 29.288 165 HIS F O 1
ATOM 7382 N N . TRP F 1 152 ? -20.514 -14.580 -11.532 1.000 24.400 166 TRP F N 1
ATOM 7383 C CA . TRP F 1 152 ? -20.017 -13.259 -11.199 1.000 20.392 166 TRP F CA 1
ATOM 7384 C C . TRP F 1 152 ? -18.881 -13.314 -10.187 1.000 18.126 166 TRP F C 1
ATOM 7385 O O . TRP F 1 152 ? -18.301 -12.307 -9.872 1.000 19.792 166 TRP F O 1
ATOM 7396 N N . LEU F 1 153 ? -18.543 -14.508 -9.710 1.000 19.468 167 LEU F N 1
ATOM 7397 C CA . LEU F 1 153 ? -17.470 -14.733 -8.749 1.000 18.376 167 LEU F CA 1
ATOM 7398 C C . LEU F 1 153 ? -16.293 -15.426 -9.428 1.000 18.444 167 LEU F C 1
ATOM 7399 O O . LEU F 1 153 ? -15.155 -15.237 -8.973 1.000 19.118 167 LEU F O 1
ATOM 7404 N N . TYR F 1 154 ? -16.579 -16.251 -10.472 1.000 20.421 168 TYR F N 1
ATOM 7405 C CA . TYR F 1 154 ? -15.560 -17.087 -11.099 1.000 22.287 168 TYR F CA 1
ATOM 7406 C C . TYR F 1 154 ? -15.465 -16.844 -12.595 1.000 27.037 168 TYR F C 1
ATOM 7407 O O . TYR F 1 154 ? -16.430 -16.391 -13.192 1.000 27.614 168 TYR F O 1
ATOM 7416 N N . GLU F 1 155 ? -14.297 -17.185 -13.171 1.000 32.117 169 GLU F N 1
ATOM 7417 C CA . GLU F 1 155 ? -14.092 -17.241 -14.620 1.000 39.997 169 GLU F CA 1
ATOM 7418 C C . GLU F 1 155 ? -14.897 -18.399 -15.217 1.000 44.537 169 GLU F C 1
ATOM 7419 O O . GLU F 1 155 ? -15.199 -18.313 -16.414 1.000 58.965 169 GLU F O 1
#

=== Feature glossary ===
Each block in this record encodes a different view of the same protein. In brief:

Predicted aligned error. PAE(i, j) answers: if I align the predicted and true structures on residue i, how far off (in Å) do I expect residue j to be? A block-diagonal PAE matrix with low values on the blocks and high values off-diagonal is the signature of a multi-domain protein with confidently predicted domains but uncertain inter-domain orientation.

Contact-map, Ramachandran, and PAE plots. Plot images: a contact map (which residues are close in 3D, as an N×N binary image), a Ramachandran scatter (backbone torsion angles, revealing secondary-structure composition at a glance), and — for AlphaFold structures — a PAE heatmap (pairwise prediction confidence).

Backbone torsions (φ/ψ). φ (phi) and ψ (psi) are the two rotatable backbone dihedrals per residue: φ is the C(i-1)–N–Cα–C torsion, ψ is the N–Cα–C–N(i+1) torsion, both in degrees on (−180°, 180°]. α-helical residues cluster near (−60°, −45°); β-strand residues near (−120°, +130°). A Ramachandran plot is simply a scatter of (φ, ψ) for every residue.

Foldseek 3Di. A 3Di character summarizes, for each residue, the relative orientation of the Cα frame of its nearest spatial neighbor. Because it encodes fold topology rather than chemistry, 3Di alignments detect remote structural similarity that sequence alignment misses.

Radius of gyration, Cα contacts, bounding box. Three whole-structure scalars: the radius of gyration (RMS distance of Cα from centroid, in Å), the count of Cα–Cα contacts (pairs closer than 8 Å and separated by more than four residues in sequence — i.e. tertiary, not local, contacts), and the bounding-box dimensions. Together they distinguish compact globular folds from extended fibres or disordered chains.

Sequence. Sequence gives the chain of amino acids in standard one-letter code (A=alanine, C=cysteine, …, Y=tyrosine), read N→C. It is the only feature that is directly encoded by the gene; all structural features are derived from the folded form of this sequence.

mmCIF coordinates. Atomic coordinates in PDBx/mmCIF format — the same representation the Protein Data Bank distributes. Each line of the _atom_site loop places one backbone atom in Cartesian space (units: ångströms, origin: arbitrary).

Secondary structure (3-state, P-SEA). Three-state secondary structure (P-SEA) collapses the eight DSSP classes into helix (a), strand (b), and coil (c). P-SEA assigns these from Cα geometry alone — distances and angles — without requiring backbone oxygens, so it works on any Cα trace.

InterPro / GO / CATH / organism. Functional annotations link the protein to curated databases. InterPro entries identify conserved domains and families by matching the sequence against member-database signatures (Pfam, PROSITE, CDD, …). Gene Ontology (GO) terms describe molecular function, biological process, and cellular component in a controlled vocabulary. CATH places the structure in a hierarchical fold classification (Class/Architecture/Topology/Homologous-superfamily). The organism is the source species.

B-factor. B-factor (Debye–Waller factor) reflects atomic displacement in the crystal lattice. It is an experimental observable (units Å²), not a prediction; low values mean the atom is pinned down, high values mean it moves or is heterogeneous across the crystal.

Rendered structure images. Structure images are PyMOL renders from six orthogonal camera directions. Cartoon representation draws helices as coils and strands as arrows; sticks shows the backbone as bonds; surface shows the solvent-excluded envelope. Rainbow coloring maps sequence position to hue (blue→red, N→C); chain coloring assigns a distinct color per polypeptide.

Solvent-accessible surface area. Solvent-accessible surface area (SASA) is the area in Å² traced out by the centre of a 1.4 Å probe sphere (a water molecule) rolled over the protein's van der Waals surface (Shrake–Rupley / Lee–Richards construction). Buried residues have near-zero SASA; fully exposed residues can exceed 200 Å². The total SASA scales roughly with the number of surface residues.

Secondary structure (8-state, DSSP). The SS8 string is DSSP's per-residue secondary-structure call. α-helix (H) means an i→i+4 H-bond ladder; β-strand (E) means the residue participates in a β-sheet; 3₁₀ (G) and π (I) are tighter and wider helices; T/S are turns/bends; '-' is loop.

pLDDT. For AlphaFold models, the B-factor field carries pLDDT — the model's own estimate of local accuracy on a 0–100 scale. Regions with pLDDT<50 should be treated as essentially unmodeled; they often correspond to intrinsically disordered segments.

Nearest PDB structures. Nearest PDB neighbors are the top structural matches found by Foldseek when searching this structure against the entire Protein Data Bank. Each hit reports a TM-score (0 to 1; >0.5 almost always implies the same fold) and an E-value. These are *structural* homologs — they may share no detectable sequence similarity.